Protein 2WU9 (pdb70)

Solvent-accessible surface area: 28518 Å² total; per-residue (Å²): 142,132,147,25,59,8,0,0,0,15,7,0,14,0,0,0,0,1,62,9,132,197,7,38,0,52,43,9,65,3,5,48,0,0,9,30,0,0,91,7,0,18,101,123,11,139,8,83,27,57,79,5,23,3,0,0,0,0,10,1,11,6,22,12,31,22,5,5,6,16,1,2,2,0,3,16,16,5,42,7,45,52,76,2,1,2,5,9,1,7,3,10,6,0,0,0,1,5,0,0,0,8,0,0,4,4,0,72,18,57,43,42,69,7,0,0,0,0,0,0,0,0,10,38,70,14,102,106,72,84,97,72,74,52,9,86,31,15,149,155,73,68,58,0,73,47,11,63,56,72,49,2,42,4,2,4,39,0,6,102,162,58,60,12,52,58,115,70,0,4,66,7,0,24,31,1,12,130,47,0,31,61,3,42,94,69,26,74,8,161,72,0,15,20,71,4,170,24,83,27,41,50,120,189,88,46,97,107,124,121,45,63,3,50,80,6,31,1,22,108,105,110,19,64,63,74,48,8,46,167,71,166,43,86,80,88,205,118,10,30,0,0,73,14,0,14,27,22,81,1,0,0,0,0,0,0,0,0,0,39,14,53,27,0,130,147,70,60,26,55,18,22,0,3,2,75,19,16,14,20,28,4,6,42,2,17,31,1,1,26,0,0,13,63,0,0,48,36,0,3,167,70,32,70,38,124,50,138,61,1,33,2,2,6,1,5,4,3,17,0,0,0,7,3,26,0,47,90,134,22,65,18,66,70,137,66,1,1,24,2,1,2,0,4,0,2,0,7,0,14,0,0,0,0,0,2,2,0,0,1,0,1,12,6,0,33,89,111,23,125,135,9,110,31,0,0,0,0,0,0,0,6,15,0,3,0,0,0,0,0,0,16,9,5,58,4,48,9,124,119,167,106,120,124,151,22,66,18,0,0,0,14,6,0,13,0,0,0,0,1,47,7,140,180,6,48,0,37,55,8,64,4,4,43,0,0,9,30,0,0,133,5,0,21,93,119,12,140,6,84,28,58,79,5,23,3,0,0,0,0,10,2,11,6,22,12,26,22,5,5,6,16,1,2,2,0,3,12,27,12,50,6,44,53,76,3,1,2,5,9,1,8,4,9,5,0,0,0,1,4,0,0,0,7,0,0,4,4,0,81,18,59,41,40,66,8,0,0,0,0,0,0,0,0,12,40,67,15,103,114,71,83,94,74,75,59,11,94,26,2,160,175,74,76,58,0,57,43,12,53,56,69,46,1,18,3,1,22,43,0,6,162,139,75,59,12,54,64,117,68,1,5,65,7,0,23,33,1,12,132,48,0,26,62,3,44,96,68,39,81,7,173,66,0,13,21,70,2,170,22,119,21,53,47,110,195,93,52,98,108,105,119,29,70,5,55,76,7,32,2,20,110,95,118,18,64,66,78,44,8,45,170,67,166,44,88,72,101,201,126,9,39,0,0,72,13,1,12,24,21,79,1,0,0,0,0,0,0,0,0,0,38,5,45,22,0,76,133,81,28,18,56,6,22,0,6,3,81,20,17,14,19,31,4,7,31,2,11,10,1,1,25,0,0,13,64,0,0,49,39,0,3,170,73,31,67,31,125,51,136,60,2,35,2,3,6,1,4,3,5,16,0,0,0,8,0,27,0,45,84,135,24,65,16,65,71,139,70,1,2,22,2,1,1,1,3,0,2,0,7,0,16,0,0,0,0,0,2,2,0,0,1,0,0,12,8,0,73,88,110,20,138,134,5,128,19,0,0,0,0,0,0,0,5,15,0,2,0,0,0,0,0,0,25,46,7,37,19,97,90,45,33,187,130,93

B-factor: mean 14.33, std 11.08, range [2.47, 112.85]

Structure (mmCIF, N/CA/C/O backbone):
data_2WU9
#
_entry.id   2WU9
#
_cell.length_a   60.831
_cell.length_b   86.670
_cell.length_c   72.750
_cell.angle_alpha   90.00
_cell.angle_beta   106.71
_cell.angle_gamma   90.00
#
_symmetry.space_group_name_H-M   'P 1 21 1'
#
loop_
_entity.id
_entity.type
_entity.pdbx_description
1 polymer '3-KETOACYL-COA THIOLASE 2, PEROXISOMAL'
2 non-polymer 1,2-ETHANEDIOL
3 water water
#
loop_
_atom_site.group_PDB
_atom_site.id
_atom_site.type_symbol
_atom_site.label_atom_id
_atom_site.label_alt_id
_atom_site.label_comp_id
_atom_site.label_asym_id
_atom_site.label_entity_id
_atom_site.label_seq_id
_atom_site.pdbx_PDB_ins_code
_atom_site.Cartn_x
_atom_site.Cartn_y
_atom_site.Cartn_z
_atom_site.occupancy
_atom_site.B_iso_or_equiv
_atom_site.auth_seq_id
_atom_site.auth_comp_id
_atom_site.auth_asym_id
_atom_site.auth_atom_id
_atom_site.pdbx_PDB_model_num
ATOM 1 N N . SER A 1 26 ? 23.032 34.200 28.510 1.00 25.01 46 SER A N 1
ATOM 2 C CA . SER A 1 26 ? 21.670 34.232 29.026 1.00 27.69 46 SER A CA 1
ATOM 3 C C . SER A 1 26 ? 21.322 35.614 29.580 1.00 19.48 46 SER A C 1
ATOM 4 O O . SER A 1 26 ? 21.861 36.055 30.593 1.00 18.99 46 SER A O 1
ATOM 7 N N . LEU A 1 27 ? 20.406 36.292 28.901 1.00 11.68 47 LEU A N 1
ATOM 8 C CA . LEU A 1 27 ? 20.071 37.665 29.244 1.00 8.45 47 LEU A CA 1
ATOM 9 C C . LEU A 1 27 ? 19.071 37.697 30.383 1.00 9.54 47 LEU A C 1
ATOM 10 O O . LEU A 1 27 ? 18.163 36.872 30.444 1.00 8.37 47 LEU A O 1
ATOM 15 N N . TYR A 1 28 ? 19.224 38.666 31.279 1.00 8.88 48 TYR A N 1
ATOM 16 C CA . TYR A 1 28 ? 18.356 38.749 32.443 1.00 7.36 48 TYR A CA 1
ATOM 17 C C . TYR A 1 28 ? 16.868 38.714 32.081 1.00 8.45 48 TYR A C 1
ATOM 18 O O . TYR A 1 28 ? 16.073 37.995 32.701 1.00 7.42 48 TYR A O 1
ATOM 27 N N . GLY A 1 29 ? 16.488 39.506 31.083 1.00 6.62 49 GLY A N 1
ATOM 28 C CA . GLY A 1 29 ? 15.091 39.625 30.695 1.00 5.95 49 GLY A CA 1
ATOM 29 C C . GLY A 1 29 ? 14.519 38.346 30.106 1.00 8.45 49 GLY A C 1
ATOM 30 O O . GLY A 1 29 ? 13.296 38.213 29.987 1.00 8.17 49 GLY A O 1
ATOM 31 N N . ASP A 1 30 ? 15.402 37.424 29.738 1.00 8.01 50 ASP A N 1
ATOM 32 C CA . ASP A 1 30 ? 15.001 36.141 29.163 1.00 8.80 50 ASP A CA 1
ATOM 33 C C . ASP A 1 30 ? 14.866 35.025 30.193 1.00 6.24 50 ASP A C 1
ATOM 34 O O . ASP A 1 30 ? 14.468 33.907 29.833 1.00 10.53 50 ASP A O 1
ATOM 39 N N . ASP A 1 31 ? 15.196 35.301 31.456 1.00 7.13 51 ASP A N 1
ATOM 40 C CA . ASP A 1 31 ? 15.007 34.293 32.501 1.00 7.42 51 ASP A CA 1
ATOM 41 C C . ASP A 1 31 ? 13.558 33.843 32.516 1.00 7.66 51 ASP A C 1
ATOM 42 O O . ASP A 1 31 ? 12.645 34.645 32.327 1.00 9.63 51 ASP A O 1
ATOM 47 N N . VAL A 1 32 ? 13.346 32.549 32.738 1.00 5.65 52 VAL A N 1
ATOM 48 C CA . VAL A 1 32 ? 11.987 32.055 32.932 1.00 5.05 52 VAL A CA 1
ATOM 49 C C . VAL A 1 32 ? 11.614 32.207 34.406 1.00 7.64 52 VAL A C 1
ATOM 50 O O . VAL A 1 32 ? 12.206 31.554 35.273 1.00 8.24 52 VAL A O 1
ATOM 54 N N . VAL A 1 33 ? 10.656 33.084 34.690 1.00 5.81 53 VAL A N 1
ATOM 55 C CA . VAL A 1 33 ? 10.253 33.332 36.068 1.00 6.21 53 VAL A CA 1
ATOM 56 C C . VAL A 1 33 ? 8.900 32.728 36.410 1.00 6.58 53 VAL A C 1
ATOM 57 O O . VAL A 1 33 ? 8.039 32.553 35.551 1.00 6.76 53 VAL A O 1
ATOM 61 N N . ILE A 1 34 ? 8.741 32.392 37.686 1.00 4.29 54 ILE A N 1
ATOM 62 C CA . ILE A 1 34 ? 7.482 31.927 38.221 1.00 6.68 54 ILE A CA 1
ATOM 63 C C . ILE A 1 34 ? 6.824 33.116 38.905 1.00 7.40 54 ILE A C 1
ATOM 64 O O . ILE A 1 34 ? 7.430 33.738 39.789 1.00 8.84 54 ILE A O 1
ATOM 69 N N . VAL A 1 35 ? 5.618 33.467 38.475 1.00 6.33 55 VAL A N 1
ATOM 70 C CA . VAL A 1 35 ? 4.906 34.592 39.088 1.00 5.28 55 VAL A CA 1
ATOM 71 C C . VAL A 1 35 ? 3.772 34.152 40.007 1.00 5.96 55 VAL A C 1
ATOM 72 O O . VAL A 1 35 ? 3.198 34.965 40.732 1.00 11.65 55 VAL A O 1
ATOM 76 N N . ALA A 1 36 ? 3.446 32.862 39.976 1.00 7.08 56 ALA A N 1
ATOM 77 C CA . ALA A 1 36 ? 2.457 32.308 40.890 1.00 6.17 56 ALA A CA 1
ATOM 78 C C . ALA A 1 36 ? 2.598 30.801 40.887 1.00 5.24 56 ALA A C 1
ATOM 79 O O . ALA A 1 36 ? 2.896 30.200 39.850 1.00 6.27 56 ALA A O 1
ATOM 81 N N . ALA A 1 37 ? 2.403 30.200 42.053 1.00 4.76 57 ALA A N 1
ATOM 82 C CA . ALA A 1 37 ? 2.468 28.752 42.195 1.00 6.07 57 ALA A CA 1
ATOM 83 C C . ALA A 1 37 ? 1.543 28.351 43.327 1.00 8.10 57 ALA A C 1
ATOM 84 O O . ALA A 1 37 ? 1.691 28.821 44.455 1.00 7.12 57 ALA A O 1
ATOM 86 N N . HIS A 1 38 ? 0.577 27.494 43.005 1.00 6.83 58 HIS A N 1
ATOM 87 C CA . HIS A 1 38 ? -0.495 27.154 43.932 1.00 6.62 58 HIS A CA 1
ATOM 88 C C . HIS A 1 38 ? -0.877 25.697 43.825 1.00 6.49 58 HIS A C 1
ATOM 89 O O . HIS A 1 38 ? -0.505 25.000 42.877 1.00 6.66 58 HIS A O 1
ATOM 96 N N . ARG A 1 39 ? -1.620 25.243 44.818 1.00 5.73 59 ARG A N 1
ATOM 97 C CA . ARG A 1 39 ? -2.042 23.855 44.869 1.00 5.62 59 ARG A CA 1
ATOM 98 C C . ARG A 1 39 ? -3.376 23.744 45.582 1.00 7.39 59 ARG A C 1
ATOM 99 O O . ARG A 1 39 ? -3.754 24.623 46.359 1.00 7.02 59 ARG A O 1
ATOM 107 N N . THR A 1 40 ? -4.089 22.659 45.314 1.00 6.98 60 THR A N 1
ATOM 108 C CA . THR A 1 40 ? -5.229 22.304 46.145 1.00 6.93 60 THR A CA 1
ATOM 109 C C . THR A 1 40 ? -4.657 21.685 47.418 1.00 5.50 60 THR A C 1
ATOM 110 O O . THR A 1 40 ? -3.478 21.335 47.473 1.00 6.82 60 THR A O 1
ATOM 114 N N . PRO A 1 41 ? -5.490 21.557 48.463 1.00 6.45 61 PRO A N 1
ATOM 115 C CA . PRO A 1 41 ? -5.101 20.609 49.503 1.00 5.51 61 PRO A CA 1
ATOM 116 C C . PRO A 1 41 ? -4.960 19.237 48.840 1.00 6.36 61 PRO A C 1
ATOM 117 O O . PRO A 1 41 ? -5.525 19.003 47.763 1.00 6.61 61 PRO A O 1
ATOM 121 N N . LEU A 1 42 ? -4.200 18.347 49.459 1.00 5.57 62 LEU A N 1
ATOM 122 C CA . LEU A 1 42 ? -4.124 16.971 48.995 1.00 5.83 62 LEU A CA 1
ATOM 123 C C . LEU A 1 42 ? -4.919 16.131 49.982 1.00 4.10 62 LEU A C 1
ATOM 124 O O . LEU A 1 42 ? -4.799 16.328 51.192 1.00 7.33 62 LEU A O 1
ATOM 129 N N . CYS A 1 43 ? -5.731 15.209 49.472 1.00 5.66 63 CYS A N 1
ATOM 130 C CA . CYS A 1 43 ? -6.610 14.424 50.360 1.00 6.74 63 CYS A CA 1
ATOM 131 C C . CYS A 1 43 ? -6.530 12.933 50.115 1.00 6.75 63 CYS A C 1
ATOM 132 O O . CYS A 1 43 ? -6.233 12.489 49.012 1.00 8.01 63 CYS A O 1
ATOM 135 N N . LYS A 1 44 ? -6.809 12.160 51.160 1.00 5.60 64 LYS A N 1
ATOM 136 C CA . LYS A 1 44 ? -6.697 10.713 51.073 1.00 5.87 64 LYS A CA 1
ATOM 137 C C . LYS A 1 44 ? -7.672 10.160 50.047 1.00 7.63 64 LYS A C 1
ATOM 138 O O . LYS A 1 44 ? -8.863 10.463 50.072 1.00 7.62 64 LYS A O 1
ATOM 144 N N . SER A 1 45 ? -7.177 9.340 49.135 1.00 7.34 65 SER A N 1
ATOM 145 C CA . SER A 1 45 ? -8.074 8.794 48.133 1.00 7.67 65 SER A CA 1
ATOM 146 C C . SER A 1 45 ? -9.116 7.872 48.763 1.00 11.19 65 SER A C 1
ATOM 147 O O . SER A 1 45 ? -8.878 7.270 49.804 1.00 9.53 65 SER A O 1
ATOM 150 N N . LYS A 1 46 ? -10.279 7.807 48.123 1.00 9.79 66 LYS A N 1
ATOM 151 C CA . LYS A 1 46 ? -11.348 6.866 48.476 1.00 11.83 66 LYS A CA 1
ATOM 152 C C . LYS A 1 46 ? -12.138 7.224 49.729 1.00 13.07 66 LYS A C 1
ATOM 153 O O . LYS A 1 46 ? -13.367 7.097 49.747 1.00 13.53 66 LYS A O 1
ATOM 159 N N . ARG A 1 47 ? -11.437 7.686 50.759 1.00 10.36 67 ARG A N 1
ATOM 160 C CA . ARG A 1 47 ? -12.070 8.003 52.038 1.00 8.10 67 ARG A CA 1
ATOM 161 C C . ARG A 1 47 ? -11.963 9.466 52.439 1.00 11.68 67 ARG A C 1
ATOM 162 O O . ARG A 1 47 ? -12.674 9.915 53.342 1.00 13.73 67 ARG A O 1
ATOM 170 N N . GLY A 1 48 ? -11.086 10.207 51.768 1.00 8.76 68 GLY A N 1
ATOM 171 C CA . GLY A 1 48 ? -10.819 11.584 52.133 1.00 8.81 68 GLY A CA 1
ATOM 172 C C . GLY A 1 48 ? -11.755 12.589 51.484 1.00 8.03 68 GLY A C 1
ATOM 173 O O . GLY A 1 48 ? -12.713 12.231 50.796 1.00 8.67 68 GLY A O 1
ATOM 174 N N . ASN A 1 49 ? -11.448 13.867 51.667 1.00 8.48 69 ASN A N 1
ATOM 175 C CA . ASN A 1 49 ? -12.404 14.912 51.318 1.00 8.05 69 ASN A CA 1
ATOM 176 C C . ASN A 1 49 ? -12.621 15.159 49.825 1.00 7.75 69 ASN A C 1
ATOM 177 O O . ASN A 1 49 ? -13.543 15.880 49.452 1.00 8.60 69 ASN A O 1
ATOM 182 N N . PHE A 1 50 ? -11.803 14.544 48.971 1.00 8.17 70 PHE A N 1
ATOM 183 C CA . PHE A 1 50 ? -11.994 14.694 47.527 1.00 7.90 70 PHE A CA 1
ATOM 184 C C . PHE A 1 50 ? -12.526 13.420 46.899 1.00 7.82 70 PHE A C 1
ATOM 185 O O . PHE A 1 50 ? -12.533 13.285 45.678 1.00 8.72 70 PHE A O 1
ATOM 193 N 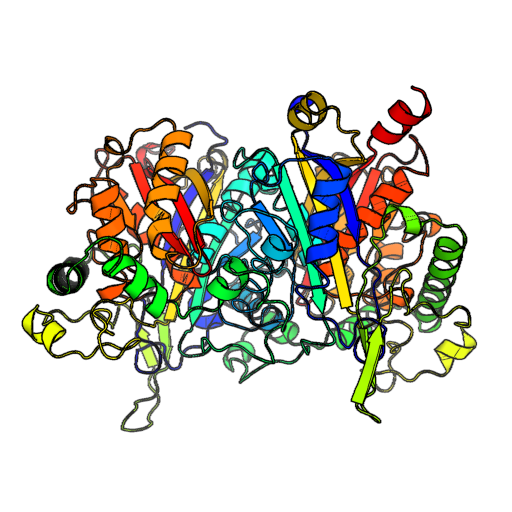N . LYS A 1 51 ? -12.982 12.487 47.733 1.00 8.36 71 LYS A N 1
ATOM 194 C CA . LYS A 1 51 ? -13.444 11.201 47.216 1.00 7.90 71 LYS A CA 1
ATOM 195 C C . LYS A 1 51 ? -14.600 11.338 46.229 1.00 8.69 71 LYS A C 1
ATOM 196 O O . LYS A 1 51 ? -14.777 10.473 45.364 1.00 11.66 71 LYS A O 1
ATOM 202 N N . ASP A 1 52 ? -15.385 12.410 46.363 1.00 8.27 72 ASP A N 1
ATOM 203 C CA . ASP A 1 52 ? -16.523 12.641 45.463 1.00 8.77 72 ASP A CA 1
ATOM 204 C C . ASP A 1 52 ? -16.298 13.826 44.532 1.00 11.59 72 ASP A C 1
ATOM 205 O O . ASP A 1 52 ? -17.244 14.424 44.026 1.00 11.43 72 ASP A O 1
ATOM 210 N N . THR A 1 53 ? -15.033 14.149 44.291 1.00 9.04 73 THR A N 1
ATOM 211 C CA . THR A 1 53 ? -14.680 15.294 43.459 1.00 7.38 73 THR A CA 1
ATOM 212 C C . THR A 1 53 ? -14.049 14.837 42.145 1.00 8.21 73 THR A C 1
ATOM 213 O O . THR A 1 53 ? -13.094 14.068 42.150 1.00 9.50 73 THR A O 1
ATOM 217 N N . TYR A 1 54 ? -14.607 15.282 41.029 1.00 8.44 74 TYR A N 1
ATOM 218 C CA . TYR A 1 54 ? -14.062 14.936 39.713 1.00 8.05 74 TYR A CA 1
ATOM 219 C C . TYR A 1 54 ? -12.691 15.562 39.497 1.00 7.65 74 TYR A C 1
ATOM 220 O O . TYR A 1 54 ? -12.410 16.627 40.034 1.00 8.29 74 TYR A O 1
ATOM 229 N N . PRO A 1 55 ? -11.845 14.918 38.680 1.00 7.17 75 PRO A N 1
ATOM 230 C CA . PRO A 1 55 ? -10.486 15.438 38.439 1.00 8.74 75 PRO A CA 1
ATOM 231 C C . PRO A 1 55 ? -10.481 16.875 37.902 1.00 7.21 75 PRO A C 1
ATOM 232 O O . PRO A 1 55 ? -9.646 17.700 38.302 1.00 8.23 75 PRO A O 1
ATOM 236 N N A ASP A 1 56 ? -11.402 17.170 36.990 0.45 8.33 76 ASP A N 1
ATOM 237 N N B ASP A 1 56 ? -11.394 17.167 36.982 0.55 8.31 76 ASP A N 1
ATOM 238 C CA A ASP A 1 56 ? -11.478 18.504 36.404 0.45 9.42 76 ASP A CA 1
ATOM 239 C CA B ASP A 1 56 ? -11.469 18.502 36.403 0.55 9.43 76 ASP A CA 1
ATOM 240 C C A ASP A 1 56 ? -11.787 19.571 37.455 0.45 9.58 76 ASP A C 1
ATOM 241 C C B ASP A 1 56 ? -11.786 19.570 37.454 0.55 9.58 76 ASP A C 1
ATOM 242 O O A ASP A 1 56 ? -11.374 20.723 37.319 0.45 8.87 76 ASP A O 1
ATOM 243 O O B ASP A 1 56 ? -11.374 20.722 37.318 0.55 8.86 76 ASP A O 1
ATOM 252 N N . ASP A 1 57 ? -12.500 19.175 38.505 1.00 7.77 77 ASP A N 1
ATOM 253 C CA . ASP A 1 57 ? -12.841 20.096 39.591 1.00 7.19 77 ASP A CA 1
ATOM 254 C C . ASP A 1 57 ? -11.689 20.303 40.581 1.00 7.97 77 ASP A C 1
ATOM 255 O O . ASP A 1 57 ? -11.744 21.186 41.440 1.00 8.87 77 ASP A O 1
ATOM 260 N N . LEU A 1 58 ? -10.642 19.491 40.468 1.00 8.39 78 LEU A N 1
ATOM 261 C CA . LEU A 1 58 ? -9.426 19.722 41.240 1.00 5.70 78 LEU A CA 1
ATOM 262 C C . LEU A 1 58 ? -8.500 20.663 40.459 1.00 9.08 78 LEU A C 1
ATOM 263 O O . LEU A 1 58 ? -7.855 21.550 41.036 1.00 7.60 78 LEU A O 1
ATOM 268 N N . LEU A 1 59 ? -8.430 20.469 39.146 1.00 8.08 79 LEU A N 1
ATOM 269 C CA . LEU A 1 59 ? -7.521 21.270 38.331 1.00 6.55 79 LEU A CA 1
ATOM 270 C C . LEU A 1 59 ? -8.065 22.677 38.112 1.00 6.06 79 LEU A C 1
ATOM 271 O O . LEU A 1 59 ? -7.312 23.652 38.196 1.00 6.86 79 LEU A O 1
ATOM 276 N N . ALA A 1 60 ? -9.362 22.800 37.832 1.00 7.03 80 ALA A N 1
ATOM 277 C CA . ALA A 1 60 ? -9.909 24.128 37.512 1.00 6.77 80 ALA A CA 1
ATOM 278 C C . ALA A 1 60 ? -9.609 25.206 38.565 1.00 6.35 80 ALA A C 1
ATOM 279 O O . ALA A 1 60 ? -9.238 26.319 38.210 1.00 8.10 80 ALA A O 1
ATOM 281 N N . PRO A 1 61 ? -9.795 24.894 39.863 1.00 7.89 81 PRO A N 1
ATOM 282 C CA . PRO A 1 61 ? -9.498 25.933 40.862 1.00 8.20 81 PRO A CA 1
ATOM 283 C C . PRO A 1 61 ? -8.067 26.476 40.824 1.00 10.40 81 PRO A C 1
ATOM 284 O O . PRO A 1 61 ? -7.868 27.682 41.034 1.00 8.52 81 PRO A O 1
ATOM 288 N N . VAL A 1 62 ? -7.082 25.617 40.584 1.00 7.16 82 VAL A N 1
ATOM 289 C CA . VAL A 1 62 ? -5.707 26.089 40.598 1.00 7.39 82 VAL A CA 1
ATOM 290 C C . VAL A 1 62 ? -5.367 26.843 39.315 1.00 7.69 82 VAL A C 1
ATOM 291 O O . VAL A 1 62 ? -4.586 27.797 39.340 1.00 10.16 82 VAL A O 1
ATOM 295 N N . LEU A 1 63 ? -5.966 26.447 38.197 1.00 7.34 83 LEU A N 1
ATOM 296 C CA . LEU A 1 63 ? -5.793 27.207 36.966 1.00 7.96 83 LEU A CA 1
ATOM 297 C C . LEU A 1 63 ? -6.392 28.601 37.105 1.00 9.47 83 LEU A C 1
ATOM 298 O O . LEU A 1 63 ? -5.748 29.593 36.759 1.00 9.01 83 LEU A O 1
ATOM 303 N N . ARG A 1 64 ? -7.621 28.668 37.622 1.00 8.92 84 ARG A N 1
ATOM 304 C CA . ARG A 1 64 ? -8.298 29.946 37.821 1.00 8.13 84 ARG A CA 1
ATOM 305 C C . ARG A 1 64 ? -7.509 30.856 38.761 1.00 7.93 84 ARG A C 1
ATOM 306 O O . ARG A 1 64 ? -7.393 32.060 38.520 1.00 10.43 84 ARG A O 1
ATOM 314 N N . ALA A 1 65 ? -6.953 30.276 39.823 1.00 8.33 85 ALA A N 1
ATOM 315 C CA . ALA A 1 65 ? -6.220 31.063 40.807 1.00 8.89 85 ALA A CA 1
ATOM 316 C C . ALA A 1 65 ? -4.998 31.742 40.193 1.00 10.97 85 ALA A C 1
ATOM 317 O O . ALA A 1 65 ? -4.678 32.874 40.541 1.00 9.84 85 ALA A O 1
ATOM 319 N N . LEU A 1 66 ? -4.309 31.065 39.278 1.00 9.34 86 LEU A N 1
ATOM 320 C CA . LEU A 1 66 ? -3.142 31.663 38.642 1.00 7.86 86 LEU A CA 1
ATOM 321 C C . LEU A 1 66 ? -3.512 32.942 37.905 1.00 9.99 86 LEU A C 1
ATOM 322 O O . LEU A 1 66 ? -2.784 33.938 37.964 1.00 12.76 86 LEU A O 1
ATOM 327 N N . ILE A 1 67 ? -4.638 32.895 37.208 1.00 8.58 87 ILE A N 1
ATOM 328 C CA . ILE A 1 67 ? -5.138 34.032 36.451 1.00 10.66 87 ILE A CA 1
ATOM 329 C C . ILE A 1 67 ? -5.615 35.132 37.373 1.00 12.30 87 ILE A C 1
ATOM 330 O O . ILE A 1 67 ? -5.294 36.311 37.181 1.00 14.53 87 ILE A O 1
ATOM 335 N N . GLU A 1 68 ? -6.411 34.756 38.367 1.00 12.27 88 GLU A N 1
ATOM 336 C CA . GLU A 1 68 ? -7.066 35.761 39.196 1.00 15.71 88 GLU A CA 1
ATOM 337 C C . GLU A 1 68 ? -6.063 36.496 40.074 1.00 15.69 88 GLU A C 1
ATOM 338 O O . GLU A 1 68 ? -6.190 37.700 40.298 1.00 19.80 88 GLU A O 1
ATOM 344 N N . LYS A 1 69 ? -5.032 35.791 40.521 1.00 13.49 89 LYS A N 1
ATOM 345 C CA . LYS A 1 69 ? -4.039 36.394 41.395 1.00 13.47 89 LYS A CA 1
ATOM 346 C C . LYS A 1 69 ? -3.053 37.302 40.665 1.00 16.28 89 LYS A C 1
ATOM 347 O O . LYS A 1 69 ? -2.410 38.145 41.287 1.00 17.64 89 LYS A O 1
ATOM 353 N N . THR A 1 70 ? -2.969 37.167 39.344 1.00 10.94 90 THR A N 1
ATOM 354 C CA . THR A 1 70 ? -2.057 37.982 38.561 1.00 13.84 90 THR A CA 1
ATOM 355 C C . THR A 1 70 ? -2.806 38.964 37.667 1.00 9.82 90 THR A C 1
ATOM 356 O O . THR A 1 70 ? -2.184 39.770 36.984 1.00 14.34 90 THR A O 1
ATOM 360 N N . ASN A 1 71 ? -4.135 38.877 37.653 1.00 11.60 91 ASN A N 1
ATOM 361 C CA . ASN A 1 71 ? -4.939 39.727 36.779 1.00 11.69 91 ASN A CA 1
ATOM 362 C C . ASN A 1 71 ? -4.543 39.584 35.317 1.00 13.37 91 ASN A C 1
ATOM 363 O O . ASN A 1 71 ? -4.609 40.538 34.547 1.00 16.44 91 ASN A O 1
ATOM 368 N N . LEU A 1 72 ? -4.126 38.380 34.939 1.00 12.14 92 LEU A N 1
ATOM 369 C CA . LEU A 1 72 ? -3.703 38.117 33.575 1.00 10.73 92 LEU A CA 1
ATOM 370 C C . LEU A 1 72 ? -4.888 37.747 32.702 1.00 11.88 92 LEU A C 1
ATOM 371 O O . LEU A 1 72 ? -5.735 36.960 33.109 1.00 13.00 92 LEU A O 1
ATOM 376 N N . ASN A 1 73 ? -4.947 38.303 31.497 1.00 12.43 93 ASN A N 1
ATOM 377 C CA . ASN A 1 73 ? -5.943 37.852 30.537 1.00 12.63 93 ASN A CA 1
ATOM 378 C C . ASN A 1 73 ? -5.569 36.433 30.151 1.00 11.29 93 ASN A C 1
ATOM 379 O O . ASN A 1 73 ? -4.467 36.220 29.653 1.00 10.76 93 ASN A O 1
ATOM 384 N N . PRO A 1 74 ? -6.471 35.462 30.388 1.00 10.97 94 PRO A N 1
ATOM 385 C CA . PRO A 1 74 ? -6.093 34.070 30.122 1.00 9.23 94 PRO A CA 1
ATOM 386 C C . PRO A 1 74 ? -5.718 33.796 28.663 1.00 9.53 94 PRO A C 1
ATOM 387 O O . PRO A 1 74 ? -4.996 32.840 28.394 1.00 10.65 94 PRO A O 1
ATOM 391 N N A SER A 1 75 ? -6.197 34.617 27.730 0.58 9.85 95 SER A N 1
ATOM 392 N N B SER A 1 75 ? -6.199 34.625 27.741 0.20 9.87 95 SER A N 1
ATOM 393 N N C SER A 1 75 ? -6.196 34.632 27.747 0.21 9.87 95 SER A N 1
ATOM 394 C CA A SER A 1 75 ? -5.869 34.403 26.323 0.58 9.68 95 SER A CA 1
ATOM 395 C CA B SER A 1 75 ? -5.874 34.455 26.328 0.20 9.70 95 SER A CA 1
ATOM 396 C CA C SER A 1 75 ? -5.885 34.472 26.332 0.21 9.71 95 SER A CA 1
ATOM 397 C C A SER A 1 75 ? -4.374 34.558 26.047 0.58 7.22 95 SER A C 1
ATOM 398 C C B SER A 1 75 ? -4.372 34.511 26.080 0.20 7.34 95 SER A C 1
ATOM 399 C C C SER A 1 75 ? -4.386 34.559 26.057 0.21 7.34 95 SER A C 1
ATOM 400 O O A SER A 1 75 ? -3.888 34.130 25.005 0.58 9.04 95 SER A O 1
ATOM 401 O O B SER A 1 75 ? -3.877 33.958 25.101 0.20 9.09 95 SER A O 1
ATOM 402 O O C SER A 1 75 ? -3.908 34.072 25.035 0.21 9.05 95 SER A O 1
ATOM 409 N N . GLU A 1 76 ? -3.648 35.186 26.967 1.00 9.04 96 GLU A N 1
ATOM 410 C CA . GLU A 1 76 ? -2.211 35.376 26.781 1.00 6.66 96 GLU A CA 1
ATOM 411 C C . GLU A 1 76 ? -1.382 34.136 27.127 1.00 6.76 96 GLU A C 1
ATOM 412 O O . GLU A 1 76 ? -0.175 34.118 26.898 1.00 9.26 96 GLU A O 1
ATOM 418 N N . VAL A 1 77 ? -2.025 33.119 27.694 1.00 7.63 97 VAL A N 1
ATOM 419 C CA . VAL A 1 77 ? -1.322 31.896 28.060 1.00 6.80 97 VAL A CA 1
ATOM 420 C C . VAL A 1 77 ? -1.079 31.061 26.813 1.00 7.33 97 VAL A C 1
ATOM 421 O O . VAL A 1 77 ? -2.015 30.783 26.063 1.00 8.89 97 VAL A O 1
ATOM 425 N N . GLY A 1 78 ? 0.176 30.676 26.604 1.00 4.52 98 GLY A N 1
ATOM 426 C CA . GLY A 1 78 ? 0.584 29.983 25.392 1.00 5.35 98 GLY A CA 1
ATOM 427 C C . GLY A 1 78 ? 0.261 28.489 25.354 1.00 5.90 98 GLY A C 1
ATOM 428 O O . GLY A 1 78 ? 0.055 27.909 24.277 1.00 7.45 98 GLY A O 1
ATOM 429 N N . ASP A 1 79 ? 0.251 27.859 26.522 1.00 6.89 99 ASP A N 1
ATOM 430 C CA . ASP A 1 79 ? -0.056 26.445 26.626 1.00 6.32 99 ASP A CA 1
ATOM 431 C C . ASP A 1 79 ? -0.333 26.158 28.083 1.00 4.73 99 ASP A C 1
ATOM 432 O O . ASP A 1 79 ? 0.202 26.822 28.978 1.00 5.55 99 ASP A O 1
ATOM 437 N N . ILE A 1 80 ? -1.169 25.156 28.311 1.00 5.41 100 ILE A N 1
ATOM 438 C CA . ILE A 1 80 ? -1.371 24.604 29.634 1.00 5.46 100 ILE A CA 1
ATOM 439 C C . ILE A 1 80 ? -0.922 23.159 29.562 1.00 6.20 100 ILE A C 1
ATOM 440 O O . ILE A 1 80 ? -1.496 22.354 28.821 1.00 8.19 100 ILE A O 1
ATOM 445 N N . VAL A 1 81 ? 0.134 22.855 30.308 1.00 5.32 101 VAL A N 1
ATOM 446 C CA . VAL A 1 81 ? 0.744 21.529 30.280 1.00 4.36 101 VAL A CA 1
ATOM 447 C C . VAL A 1 81 ? 0.489 20.860 31.616 1.00 5.28 101 VAL A C 1
ATOM 448 O O . VAL A 1 81 ? 0.906 21.382 32.650 1.00 5.78 101 VAL A O 1
ATOM 452 N N . VAL A 1 82 ? -0.209 19.725 31.597 1.00 5.34 102 VAL A N 1
ATOM 453 C CA . VAL A 1 82 ? -0.624 19.062 32.837 1.00 3.98 102 VAL A CA 1
ATOM 454 C C . VAL A 1 82 ? 0.027 17.685 33.019 1.00 4.56 102 VAL A C 1
ATOM 455 O O . VAL A 1 82 ? -0.215 16.770 32.238 1.00 4.30 102 VAL A O 1
ATOM 459 N N . GLY A 1 83 ? 0.873 17.554 34.036 1.00 5.53 103 GLY A N 1
ATOM 460 C CA . GLY A 1 83 ? 1.416 16.249 34.392 1.00 4.15 103 GLY A CA 1
ATOM 461 C C . GLY A 1 83 ? 0.354 15.418 35.082 1.00 5.02 103 GLY A C 1
ATOM 462 O O . GLY A 1 83 ? -0.239 15.845 36.071 1.00 5.21 103 GLY A O 1
ATOM 463 N N . THR A 1 84 ? 0.080 14.235 34.553 1.00 4.82 104 THR A N 1
ATOM 464 C CA . THR A 1 84 ? -0.951 13.388 35.133 1.00 5.49 104 THR A CA 1
ATOM 465 C C . THR A 1 84 ? -0.689 11.964 34.645 1.00 6.99 104 THR A C 1
ATOM 466 O O . THR A 1 84 ? -0.259 11.775 33.504 1.00 7.35 104 THR A O 1
ATOM 470 N N . VAL A 1 85 ? -0.906 10.975 35.514 1.00 4.12 105 VAL A N 1
ATOM 471 C CA . VAL A 1 85 ? -0.308 9.657 35.318 1.00 4.09 105 VAL A CA 1
ATOM 472 C C . VAL A 1 85 ? -1.237 8.487 35.005 1.00 5.89 105 VAL A C 1
ATOM 473 O O . VAL A 1 85 ? -0.936 7.692 34.103 1.00 6.49 105 VAL A O 1
ATOM 477 N N . LEU A 1 86 ? -2.323 8.347 35.754 1.00 5.47 106 LEU A N 1
ATOM 478 C CA . LEU A 1 86 ? -3.026 7.051 35.796 1.00 5.54 106 LEU A CA 1
ATOM 479 C C . LEU A 1 86 ? -4.208 6.829 34.855 1.00 7.27 106 LEU A C 1
ATOM 480 O O . LEU A 1 86 ? -4.589 5.679 34.632 1.00 11.88 106 LEU A O 1
ATOM 485 N N . ALA A 1 87 ? -4.799 7.891 34.320 1.00 5.71 107 ALA A N 1
ATOM 486 C CA . ALA A 1 87 ? -6.027 7.762 33.544 1.00 5.33 107 ALA A CA 1
ATOM 487 C C . ALA A 1 87 ? -5.768 7.417 32.069 1.00 4.97 107 ALA A C 1
ATOM 488 O O . ALA A 1 87 ? -4.678 7.647 31.551 1.00 6.98 107 ALA A O 1
ATOM 490 N N . PRO A 1 88 ? -6.783 6.878 31.376 1.00 7.17 108 PRO A N 1
ATOM 491 C CA . PRO A 1 88 ? -6.689 6.760 29.915 1.00 7.00 108 PRO A CA 1
ATOM 492 C C . PRO A 1 88 ? -6.298 8.098 29.309 1.00 6.88 108 PRO A C 1
ATOM 493 O O . PRO A 1 88 ? -6.862 9.137 29.665 1.00 5.80 108 PRO A O 1
ATOM 497 N N . GLY A 1 89 ? -5.324 8.082 28.407 1.00 5.85 109 GLY A N 1
ATOM 498 C CA . GLY A 1 89 ? -4.731 9.320 27.939 1.00 6.41 109 GLY A CA 1
ATOM 499 C C . GLY A 1 89 ? -5.717 10.324 27.381 1.00 5.94 109 GLY A C 1
ATOM 500 O O . GLY A 1 89 ? -5.753 11.483 27.817 1.00 6.51 109 GLY A O 1
ATOM 501 N N . SER A 1 90 ? -6.520 9.896 26.413 1.00 7.15 110 SER A N 1
ATOM 502 C CA . SER A 1 90 ? -7.378 10.832 25.702 1.00 6.68 110 SER A CA 1
ATOM 503 C C . SER A 1 90 ? -8.431 11.445 26.618 1.00 5.81 110 SER A C 1
ATOM 504 O O . SER A 1 90 ? -8.644 12.663 26.586 1.00 6.39 110 SER A O 1
ATOM 507 N N A GLN A 1 91 ? -9.072 10.618 27.435 0.55 7.56 111 GLN A N 1
ATOM 508 N N B GLN A 1 91 ? -9.083 10.610 27.425 0.45 7.57 111 GLN A N 1
ATOM 509 C CA A GLN A 1 91 ? -10.099 11.114 28.340 0.55 7.18 111 GLN A CA 1
ATOM 510 C CA B GLN A 1 91 ? -10.086 11.096 28.368 0.45 7.19 111 GLN A CA 1
ATOM 511 C C A GLN A 1 91 ? -9.543 12.162 29.296 0.55 5.85 111 GLN A C 1
ATOM 512 C C B GLN A 1 91 ? -9.510 12.190 29.244 0.45 5.90 111 GLN A C 1
ATOM 513 O O A GLN A 1 91 ? -10.170 13.191 29.545 0.55 6.95 111 GLN A O 1
ATOM 514 O O B GLN A 1 91 ? -10.094 13.264 29.395 0.45 6.97 111 GLN A O 1
ATOM 525 N N . ARG A 1 92 ? -8.354 11.907 29.833 1.00 6.52 112 ARG A N 1
ATOM 526 C CA . ARG A 1 92 ? -7.766 12.835 30.780 1.00 7.06 112 ARG A CA 1
ATOM 527 C C . ARG A 1 92 ? -7.321 14.129 30.101 1.00 7.93 112 ARG A C 1
ATOM 528 O O . ARG A 1 92 ? -7.483 15.203 30.671 1.00 6.79 112 ARG A O 1
ATOM 536 N N . ALA A 1 93 ? -6.775 14.049 28.890 1.00 5.85 113 ALA A N 1
ATOM 537 C CA . ALA A 1 93 ? -6.441 15.286 28.179 1.00 6.24 113 ALA A CA 1
ATOM 538 C C . ALA A 1 93 ? -7.708 16.098 27.882 1.00 6.77 113 ALA A C 1
ATOM 539 O O . ALA A 1 93 ? -7.676 17.329 27.924 1.00 6.26 113 ALA A O 1
ATOM 541 N N A SER A 1 94 ? -8.810 15.407 27.607 0.42 6.82 114 SER A N 1
ATOM 542 N N B SER A 1 94 ? -8.814 15.409 27.605 0.58 6.82 114 SER A N 1
ATOM 543 C CA A SER A 1 94 ? -10.094 16.068 27.408 0.42 5.98 114 SER A CA 1
ATOM 544 C CA B SER A 1 94 ? -10.101 16.070 27.409 0.58 5.97 114 SER A CA 1
ATOM 545 C C A SER A 1 94 ? -10.561 16.730 28.701 0.42 7.47 114 SER A C 1
ATOM 546 C C B SER A 1 94 ? -10.576 16.727 28.701 0.58 7.47 114 SER A C 1
ATOM 547 O O A SER A 1 94 ? -10.998 17.882 28.694 0.42 7.51 114 SER A O 1
ATOM 548 O O B SER A 1 94 ? -11.034 17.871 28.694 0.58 7.50 114 SER A O 1
ATOM 553 N N . GLU A 1 95 ? -10.462 16.001 29.809 1.00 5.78 115 GLU A N 1
ATOM 554 C CA . GLU A 1 95 ? -10.813 16.555 31.113 1.00 6.16 115 GLU A CA 1
ATOM 555 C C . GLU A 1 95 ? -10.000 17.801 31.449 1.00 8.17 115 GLU A C 1
ATOM 556 O O . GLU A 1 95 ? -10.513 18.729 32.088 1.00 7.61 115 GLU A O 1
ATOM 562 N N . CYS A 1 96 ? -8.738 17.842 31.022 1.00 4.96 116 CYS A N 1
ATOM 563 C CA . CYS A 1 96 ? -7.920 19.023 31.269 1.00 6.14 116 CYS A CA 1
ATOM 564 C C . CYS A 1 96 ? -8.404 20.219 30.450 1.00 5.42 116 CYS A C 1
ATOM 565 O O . CYS A 1 96 ? -8.402 21.355 30.946 1.00 8.61 116 CYS A O 1
ATOM 568 N N . ARG A 1 97 ? -8.830 19.968 29.212 1.00 5.92 117 ARG A N 1
ATOM 569 C CA . ARG A 1 97 ? -9.412 21.024 28.376 1.00 6.68 117 ARG A CA 1
ATOM 570 C C . ARG A 1 97 ? -10.683 21.562 29.032 1.00 6.62 117 ARG A C 1
ATOM 571 O O . ARG A 1 97 ? -10.902 22.783 29.111 1.00 7.31 117 ARG A O 1
ATOM 579 N N A MET A 1 98 ? -11.516 20.649 29.517 0.50 6.82 118 MET A N 1
ATOM 580 N N B MET A 1 98 ? -11.525 20.649 29.498 0.50 6.81 118 MET A N 1
ATOM 581 C CA A MET A 1 98 ? -12.756 21.029 30.184 0.50 7.79 118 MET A CA 1
ATOM 582 C CA B MET A 1 98 ? -12.746 21.044 30.182 0.50 7.79 118 MET A CA 1
ATOM 583 C C A MET A 1 98 ? -12.475 21.849 31.444 0.50 9.60 118 MET A C 1
ATOM 584 C C B MET A 1 98 ? -12.426 21.893 31.405 0.50 9.62 118 MET A C 1
ATOM 585 O O A MET A 1 98 ? -13.136 22.852 31.693 0.50 8.26 118 MET A O 1
ATOM 586 O O B MET A 1 98 ? -13.009 22.959 31.589 0.50 7.88 118 MET A O 1
ATOM 595 N N . ALA A 1 99 ? -11.477 21.436 32.219 1.00 6.53 119 ALA A N 1
ATOM 596 C CA . ALA A 1 99 ? -11.075 22.181 33.410 1.00 7.26 119 ALA A CA 1
ATOM 597 C C . ALA A 1 99 ? -10.663 23.605 33.052 1.00 9.41 119 ALA A C 1
ATOM 598 O O . ALA A 1 99 ? -11.005 24.549 33.765 1.00 8.01 119 ALA A O 1
ATOM 600 N N . ALA A 1 100 ? -9.894 23.762 31.973 1.00 5.73 120 ALA A N 1
ATOM 601 C CA . ALA A 1 100 ? -9.487 25.098 31.553 1.00 8.02 120 ALA A CA 1
ATOM 602 C C . ALA A 1 100 ? -10.716 25.958 31.224 1.00 7.87 120 ALA A C 1
ATOM 603 O O . ALA A 1 100 ? -10.765 27.138 31.567 1.00 8.83 120 ALA A O 1
ATOM 605 N N . PHE A 1 101 ? -11.712 25.365 30.572 1.00 7.24 121 PHE A N 1
ATOM 606 C CA . PHE A 1 101 ? -12.944 26.097 30.306 1.00 7.53 121 PHE A CA 1
ATOM 607 C C . PHE A 1 101 ? -13.646 26.483 31.620 1.00 7.98 121 PHE A C 1
ATOM 608 O O . PHE A 1 101 ? -14.116 27.612 31.772 1.00 9.95 121 PHE A O 1
ATOM 616 N N . TYR A 1 102 ? -13.709 25.555 32.569 1.00 9.64 122 TYR A N 1
ATOM 617 C CA . TYR A 1 102 ? -14.325 25.855 33.862 1.00 8.00 122 TYR A CA 1
ATOM 618 C C . TYR A 1 102 ? -13.630 27.045 34.507 1.00 11.23 122 TYR A C 1
ATOM 619 O O . TYR A 1 102 ? -14.263 27.856 35.186 1.00 13.10 122 TYR A O 1
ATOM 628 N N . ALA A 1 103 ? -12.316 27.123 34.316 1.00 8.01 123 ALA A N 1
ATOM 629 C CA . ALA A 1 103 ? -11.481 28.132 34.971 1.00 9.51 123 ALA A CA 1
ATOM 630 C C . ALA A 1 103 ? -11.513 29.475 34.258 1.00 12.35 123 ALA A C 1
ATOM 631 O O . ALA A 1 103 ? -10.833 30.419 34.672 1.00 11.89 123 ALA A O 1
ATOM 633 N N . GLY A 1 104 ? -12.282 29.553 33.174 1.00 9.01 124 GLY A N 1
ATOM 634 C CA . GLY A 1 104 ? -12.476 30.808 32.467 1.00 9.71 124 GLY A CA 1
ATOM 635 C C . GLY A 1 104 ? -11.542 31.070 31.305 1.00 10.70 124 GLY A C 1
ATOM 636 O O . GLY A 1 104 ? -11.463 32.195 30.814 1.00 11.77 124 GLY A O 1
ATOM 637 N N . PHE A 1 105 ? -10.822 30.046 30.862 1.00 8.99 125 PHE A N 1
ATOM 638 C CA . PHE A 1 105 ? -9.928 30.212 29.726 1.00 5.76 125 PHE A CA 1
ATOM 639 C C . PHE A 1 105 ? -10.728 30.128 28.436 1.00 7.32 125 PHE A C 1
ATOM 640 O O . PHE A 1 105 ? -11.688 29.369 28.342 1.00 10.63 125 PHE A O 1
ATOM 648 N N . PRO A 1 106 ? -10.333 30.913 27.433 1.00 8.49 126 PRO A N 1
ATOM 649 C CA . PRO A 1 106 ? -11.017 30.875 26.135 1.00 8.68 126 PRO A CA 1
ATOM 650 C C . PRO A 1 106 ? -10.583 29.676 25.297 1.00 8.54 126 PRO A C 1
ATOM 651 O O . PRO A 1 106 ? -9.602 29.016 25.617 1.00 7.76 126 PRO A O 1
ATOM 655 N N . GLU A 1 107 ? -11.306 29.418 24.215 1.00 8.44 127 GLU A N 1
ATOM 656 C CA . GLU A 1 107 ? -11.027 28.250 23.385 1.00 9.35 127 GLU A CA 1
ATOM 657 C C . GLU A 1 107 ? -9.635 28.315 22.746 1.00 7.17 127 GLU A C 1
ATOM 658 O O . GLU A 1 107 ? -9.102 27.287 22.324 1.00 7.93 127 GLU A O 1
ATOM 664 N N . THR A 1 108 ? -9.055 29.507 22.676 1.00 5.65 128 THR A N 1
ATOM 665 C CA . THR A 1 108 ? -7.793 29.696 21.963 1.00 5.07 128 THR A CA 1
ATOM 666 C C . THR A 1 108 ? -6.564 29.172 22.698 1.00 7.24 128 THR A C 1
ATOM 667 O O . THR A 1 108 ? -5.514 29.000 22.087 1.00 8.47 128 THR A O 1
ATOM 671 N N . VAL A 1 109 ? -6.693 28.921 23.994 1.00 6.88 129 VAL A N 1
ATOM 672 C CA . VAL A 1 109 ? -5.557 28.433 24.777 1.00 5.72 129 VAL A CA 1
ATOM 673 C C . VAL A 1 109 ? -5.474 26.909 24.688 1.00 7.62 129 VAL A C 1
ATOM 674 O O . VAL A 1 109 ? -6.375 26.202 25.138 1.00 9.46 129 VAL A O 1
ATOM 678 N N . ALA A 1 110 ? -4.389 26.416 24.100 1.00 6.05 130 ALA A N 1
ATOM 679 C CA . ALA A 1 110 ? -4.171 24.977 23.978 1.00 5.91 130 ALA A CA 1
ATOM 680 C C . ALA A 1 110 ? -3.868 24.313 25.318 1.00 7.84 130 ALA A C 1
ATOM 681 O O . ALA A 1 110 ? -3.473 24.967 26.281 1.00 6.58 130 ALA A O 1
ATOM 683 N N A VAL A 1 111 ? -4.079 23.004 25.367 0.42 4.98 131 VAL A N 1
ATOM 684 N N B VAL A 1 111 ? -4.050 22.997 25.352 0.58 4.94 131 VAL A N 1
ATOM 685 C CA A VAL A 1 111 ? -3.802 22.207 26.557 0.42 4.81 131 VAL A CA 1
ATOM 686 C CA B VAL A 1 111 ? -3.842 22.185 26.549 0.58 4.77 131 VAL A CA 1
ATOM 687 C C A VAL A 1 111 ? -3.243 20.857 26.131 0.42 6.84 131 VAL A C 1
ATOM 688 C C B VAL A 1 111 ? -3.275 20.831 26.143 0.58 6.86 131 VAL A C 1
ATOM 689 O O A VAL A 1 111 ? -3.541 20.365 25.041 0.42 5.78 131 VAL A O 1
ATOM 690 O O B VAL A 1 111 ? -3.599 20.307 25.074 0.58 5.81 131 VAL A O 1
ATOM 697 N N . ARG A 1 112 ? -2.421 20.271 26.993 1.00 4.25 132 ARG A N 1
ATOM 698 C CA . ARG A 1 112 ? -1.854 18.951 26.736 1.00 5.26 132 ARG A CA 1
ATOM 699 C C . ARG A 1 112 ? -1.479 18.312 28.058 1.00 6.71 132 ARG A C 1
ATOM 700 O O . ARG A 1 112 ? -1.434 18.991 29.091 1.00 6.35 132 ARG A O 1
ATOM 708 N N . THR A 1 113 ? -1.232 17.005 28.036 1.00 3.45 133 THR A N 1
ATOM 709 C CA . THR A 1 113 ? -0.740 16.345 29.232 1.00 3.97 133 THR A CA 1
ATOM 710 C C . THR A 1 113 ? 0.624 15.733 28.973 1.00 3.92 133 THR A C 1
ATOM 711 O O . THR A 1 113 ? 1.017 15.487 27.817 1.00 5.67 133 THR A O 1
ATOM 715 N N . VAL A 1 114 ? 1.353 15.499 30.053 1.00 4.62 134 VAL A N 1
ATOM 716 C CA . VAL A 1 114 ? 2.635 14.809 29.956 1.00 5.19 134 VAL A CA 1
ATOM 717 C C . VAL A 1 114 ? 2.713 13.758 31.050 1.00 3.18 134 VAL A C 1
ATOM 718 O O . VAL A 1 114 ? 2.084 13.895 32.106 1.00 5.05 134 VAL A O 1
ATOM 722 N N . ASN A 1 115 ? 3.472 12.698 30.791 1.00 5.68 135 ASN A N 1
ATOM 723 C CA . ASN A 1 115 ? 3.608 11.591 31.731 1.00 4.48 135 ASN A CA 1
ATOM 724 C C . ASN A 1 115 ? 5.053 11.131 31.820 1.00 3.01 135 ASN A C 1
ATOM 725 O O . ASN A 1 115 ? 5.574 10.509 30.887 1.00 4.97 135 ASN A O 1
ATOM 730 N N . ARG A 1 116 ? 5.712 11.455 32.927 1.00 3.36 136 ARG A N 1
ATOM 731 C CA . ARG A 1 116 ? 6.936 10.762 33.291 1.00 3.35 136 ARG A CA 1
ATOM 732 C C . ARG A 1 116 ? 6.703 10.215 34.689 1.00 3.94 136 ARG A C 1
ATOM 733 O O . ARG A 1 116 ? 7.441 10.490 35.635 1.00 4.40 136 ARG A O 1
ATOM 741 N N . GLN A 1 117 ? 5.635 9.435 34.801 1.00 4.39 137 GLN A N 1
ATOM 742 C CA . GLN A 1 117 ? 5.240 8.799 36.053 1.00 5.24 137 GLN A CA 1
ATOM 743 C C . GLN A 1 117 ? 5.225 9.801 37.213 1.00 5.42 137 GLN A C 1
ATOM 744 O O . GLN A 1 117 ? 4.638 10.873 37.097 1.00 5.04 137 GLN A O 1
ATOM 750 N N A CYS A 1 118 ? 5.899 9.435 38.300 0.77 5.78 138 CYS A N 1
ATOM 751 N N B CYS A 1 118 ? 5.854 9.458 38.331 0.23 5.75 138 CYS A N 1
ATOM 752 C CA A CYS A 1 118 ? 5.911 10.185 39.548 0.77 6.04 138 CYS A CA 1
ATOM 753 C CA B CYS A 1 118 ? 5.758 10.301 39.520 0.23 5.93 138 CYS A CA 1
ATOM 754 C C A CYS A 1 118 ? 6.408 11.628 39.427 0.77 4.54 138 CYS A C 1
ATOM 755 C C B CYS A 1 118 ? 6.287 11.716 39.345 0.23 4.66 138 CYS A C 1
ATOM 756 O O A CYS A 1 118 ? 6.131 12.450 40.299 0.77 5.61 138 CYS A O 1
ATOM 757 O O B CYS A 1 118 ? 5.919 12.612 40.100 0.23 6.18 138 CYS A O 1
ATOM 762 N N . SER A 1 119 ? 7.154 11.918 38.359 1.00 5.30 139 SER A N 1
ATOM 763 C CA . SER A 1 119 ? 7.710 13.255 38.134 1.00 4.16 139 SER A CA 1
ATOM 764 C C . SER A 1 119 ? 6.847 14.152 37.260 1.00 5.70 139 SER A C 1
ATOM 765 O O . SER A 1 119 ? 7.222 15.298 36.995 1.00 5.59 139 SER A O 1
ATOM 768 N N . SER A 1 120 ? 5.689 13.653 36.829 1.00 4.85 140 SER A N 1
ATOM 769 C CA . SER A 1 120 ? 4.943 14.324 35.757 1.00 5.69 140 SER A CA 1
ATOM 770 C C . SER A 1 120 ? 4.653 15.806 35.988 1.00 5.42 140 SER A C 1
ATOM 771 O O . SER A 1 120 ? 4.763 16.619 35.057 1.00 4.16 140 SER A O 1
ATOM 774 N N . GLY A 1 121 ? 4.297 16.149 37.223 1.00 4.12 141 GLY A N 1
ATOM 775 C CA . GLY A 1 121 ? 3.945 17.528 37.535 1.00 3.91 141 GLY A CA 1
ATOM 776 C C . GLY A 1 121 ? 5.152 18.443 37.432 1.00 4.77 141 GLY A C 1
ATOM 777 O O . GLY A 1 121 ? 5.035 19.611 37.036 1.00 4.38 141 GLY A O 1
ATOM 778 N N . LEU A 1 122 ? 6.325 17.930 37.793 1.00 4.27 142 LEU A N 1
ATOM 779 C CA . LEU A 1 122 ? 7.542 18.724 37.644 1.00 4.31 142 LEU A CA 1
ATOM 780 C C . LEU A 1 122 ? 7.960 18.779 36.184 1.00 4.51 142 LEU A C 1
ATOM 781 O O . LEU A 1 122 ? 8.362 19.829 35.678 1.00 4.75 142 LEU A O 1
ATOM 786 N N . GLN A 1 123 ? 7.841 17.650 35.492 1.00 5.27 143 GLN A N 1
ATOM 787 C CA . GLN A 1 123 ? 8.102 17.646 34.058 1.00 5.07 143 GLN A CA 1
ATOM 788 C C . GLN A 1 123 ? 7.277 18.724 33.336 1.00 4.18 143 GLN A C 1
ATOM 789 O O . GLN A 1 123 ? 7.777 19.402 32.443 1.00 5.06 143 GLN A O 1
ATOM 795 N N . ALA A 1 124 ? 6.013 18.884 33.716 1.00 3.80 144 ALA A N 1
ATOM 796 C CA . ALA A 1 124 ? 5.167 19.871 33.059 1.00 5.52 144 ALA A CA 1
ATOM 797 C C . ALA A 1 124 ? 5.747 21.278 33.191 1.00 2.97 144 ALA A C 1
ATOM 798 O O . ALA A 1 124 ? 5.737 22.060 32.243 1.00 4.35 144 ALA A O 1
ATOM 800 N N . VAL A 1 125 ? 6.214 21.600 34.390 1.00 3.43 145 VAL A N 1
ATOM 801 C CA . VAL A 1 125 ? 6.843 22.890 34.647 1.00 3.47 145 VAL A CA 1
ATOM 802 C C . VAL A 1 125 ? 8.107 23.067 33.801 1.00 4.93 145 VAL A C 1
ATOM 803 O O . VAL A 1 125 ? 8.302 24.119 33.191 1.00 5.62 145 VAL A O 1
ATOM 807 N N . ALA A 1 126 ? 8.941 22.028 33.739 1.00 4.39 146 ALA A N 1
ATOM 808 C CA . ALA A 1 126 ? 10.154 22.068 32.916 1.00 4.33 146 ALA A CA 1
ATOM 809 C C . ALA A 1 126 ? 9.836 22.217 31.423 1.00 5.23 146 ALA A C 1
ATOM 810 O O . ALA A 1 126 ? 10.534 22.929 30.698 1.00 6.23 146 ALA A O 1
ATOM 812 N N A ASP A 1 127 ? 8.792 21.533 30.964 0.54 5.21 147 ASP A N 1
ATOM 813 N N B ASP A 1 127 ? 8.775 21.546 30.978 0.46 5.21 147 ASP A N 1
ATOM 814 C CA A ASP A 1 127 ? 8.363 21.682 29.576 0.54 4.22 147 ASP A CA 1
ATOM 815 C CA B ASP A 1 127 ? 8.321 21.648 29.591 0.46 4.25 147 ASP A CA 1
ATOM 816 C C A ASP A 1 127 ? 8.006 23.132 29.263 0.54 6.10 147 ASP A C 1
ATOM 817 C C B ASP A 1 127 ? 7.905 23.077 29.223 0.46 6.08 147 ASP A C 1
ATOM 818 O O A ASP A 1 127 ? 8.422 23.675 28.241 0.54 5.22 147 ASP A O 1
ATOM 819 O O B ASP A 1 127 ? 8.175 23.544 28.119 0.46 5.02 147 ASP A O 1
ATOM 828 N N . VAL A 1 128 ? 7.233 23.762 30.142 1.00 5.88 148 VAL A N 1
ATOM 829 C CA . VAL A 1 128 ? 6.866 25.160 29.927 1.00 5.82 148 VAL A CA 1
ATOM 830 C C . VAL A 1 128 ? 8.117 26.038 29.911 1.00 5.07 148 VAL A C 1
ATOM 831 O O . VAL A 1 128 ? 8.273 26.882 29.027 1.00 5.11 148 VAL A O 1
ATOM 835 N N . ALA A 1 129 ? 9.032 25.820 30.856 1.00 6.11 149 ALA A N 1
ATOM 836 C CA . ALA A 1 129 ? 10.272 26.585 30.863 1.00 6.30 149 ALA A CA 1
ATOM 837 C C . ALA A 1 129 ? 11.036 26.392 29.561 1.00 6.61 149 ALA A C 1
ATOM 838 O O . ALA A 1 129 ? 11.549 27.352 28.985 1.00 7.21 149 ALA A O 1
ATOM 840 N N . ALA A 1 130 ? 11.118 25.153 29.088 1.00 5.16 150 ALA A N 1
ATOM 841 C CA . ALA A 1 130 ? 11.839 24.908 27.843 1.00 6.67 150 ALA A CA 1
ATOM 842 C C . ALA A 1 130 ? 11.180 25.631 26.672 1.00 6.87 150 ALA A C 1
ATOM 843 O O . ALA A 1 130 ? 11.862 26.214 25.819 1.00 6.17 150 ALA A O 1
ATOM 845 N N . ALA A 1 131 ? 9.853 25.588 26.623 1.00 5.23 151 ALA A N 1
ATOM 846 C CA . ALA A 1 131 ? 9.125 26.184 25.509 1.00 4.53 151 ALA A CA 1
ATOM 847 C C . ALA A 1 131 ? 9.318 27.701 25.487 1.00 5.49 151 ALA A C 1
ATOM 848 O O . ALA A 1 131 ? 9.447 28.301 24.417 1.00 6.11 151 ALA A O 1
ATOM 850 N N . ILE A 1 132 ? 9.328 28.315 26.671 1.00 4.79 152 ILE A N 1
ATOM 851 C CA . ILE A 1 132 ? 9.542 29.763 26.762 1.00 5.11 152 ILE A CA 1
ATOM 852 C C . ILE A 1 132 ? 10.971 30.099 26.325 1.00 7.74 152 ILE A C 1
ATOM 853 O O . ILE A 1 132 ? 11.178 30.988 25.496 1.00 8.05 152 ILE A O 1
ATOM 858 N N . LYS A 1 133 ? 11.950 29.372 26.860 1.00 5.54 153 LYS A N 1
ATOM 859 C CA . LYS A 1 133 ? 13.344 29.581 26.467 1.00 6.63 153 LYS A CA 1
ATOM 860 C C . LYS A 1 133 ? 13.542 29.402 24.974 1.00 9.99 153 LYS A C 1
ATOM 861 O O . LYS A 1 133 ? 14.356 30.097 24.369 1.00 11.82 153 LYS A O 1
ATOM 867 N N . ALA A 1 134 ? 12.808 28.468 24.380 1.00 6.70 154 ALA A N 1
ATOM 868 C CA . ALA A 1 134 ? 12.944 28.169 22.950 1.00 6.92 154 ALA A CA 1
ATOM 869 C C . ALA A 1 134 ? 12.191 29.163 22.064 1.00 11.03 154 ALA A C 1
ATOM 870 O O . ALA A 1 134 ? 12.277 29.082 20.843 1.00 12.50 154 ALA A O 1
ATOM 872 N N . GLY A 1 135 ? 11.441 30.076 22.679 1.00 7.60 155 GLY A N 1
ATOM 873 C CA . GLY A 1 135 ? 10.697 31.078 21.935 1.00 5.98 155 GLY A CA 1
ATOM 874 C C . GLY A 1 135 ? 9.383 30.592 21.343 1.00 6.87 155 GLY A C 1
ATOM 875 O O . GLY A 1 135 ? 8.864 31.205 20.407 1.00 10.67 155 GLY A O 1
ATOM 876 N N . PHE A 1 136 ? 8.828 29.508 21.889 1.00 8.13 156 PHE A N 1
ATOM 877 C CA . PHE A 1 136 ? 7.550 28.977 21.402 1.00 7.82 156 PHE A CA 1
ATOM 878 C C . PHE A 1 136 ? 6.389 29.872 21.816 1.00 7.21 156 PHE A C 1
ATOM 879 O O . PHE A 1 136 ? 5.414 30.010 21.086 1.00 9.52 156 PHE A O 1
ATOM 887 N N . TYR A 1 137 ? 6.496 30.447 23.011 1.00 6.50 157 TYR A N 1
ATOM 888 C CA . TYR A 1 137 ? 5.527 31.409 23.552 1.00 7.32 157 TYR A CA 1
ATOM 889 C C . TYR A 1 137 ? 6.174 32.069 24.764 1.00 7.97 157 TYR A C 1
ATOM 890 O O . TYR A 1 137 ? 7.235 31.626 25.219 1.00 8.42 157 TYR A O 1
ATOM 899 N N . ASP A 1 138 ? 5.543 33.114 25.296 1.00 6.05 158 ASP A N 1
ATOM 900 C CA . ASP A 1 138 ? 6.161 33.887 26.384 1.00 5.53 158 ASP A CA 1
ATOM 901 C C . ASP A 1 138 ? 5.611 33.582 27.774 1.00 6.99 158 ASP A C 1
ATOM 902 O O . ASP A 1 138 ? 6.251 33.931 28.775 1.00 8.90 158 ASP A O 1
ATOM 907 N N . ILE A 1 139 ? 4.427 32.968 27.838 1.00 5.14 159 ILE A N 1
ATOM 908 C CA . ILE A 1 139 ? 3.734 32.677 29.091 1.00 8.32 159 ILE A CA 1
ATOM 909 C C . ILE A 1 139 ? 3.138 31.277 29.002 1.00 5.47 159 ILE A C 1
ATOM 910 O O . ILE A 1 139 ? 2.536 30.924 27.992 1.00 6.07 159 ILE A O 1
ATOM 915 N N . GLY A 1 140 ? 3.303 30.481 30.048 1.00 4.70 160 GLY A N 1
ATOM 916 C CA . GLY A 1 140 ? 2.692 29.164 30.064 1.00 5.29 160 GLY A CA 1
ATOM 917 C C . GLY A 1 140 ? 2.340 28.699 31.462 1.00 6.38 160 GLY A C 1
ATOM 918 O O . GLY A 1 140 ? 2.841 29.234 32.452 1.00 5.60 160 GLY A O 1
ATOM 919 N N . ILE A 1 141 ? 1.485 27.686 31.547 1.00 4.87 161 ILE A N 1
ATOM 920 C CA . ILE A 1 141 ? 1.116 27.085 32.831 1.00 4.05 161 ILE A CA 1
ATOM 921 C C . ILE A 1 141 ? 1.580 25.643 32.881 1.00 4.60 161 ILE A C 1
ATOM 922 O O . ILE A 1 141 ? 1.240 24.860 31.996 1.00 5.73 161 ILE A O 1
ATOM 927 N N . GLY A 1 142 ? 2.393 25.308 33.881 1.00 5.19 162 GLY A N 1
ATOM 928 C CA . GLY A 1 142 ? 2.761 23.921 34.127 1.00 4.70 162 GLY A CA 1
ATOM 929 C C . GLY A 1 142 ? 2.019 23.449 35.356 1.00 5.58 162 GLY A C 1
ATOM 930 O O . GLY A 1 142 ? 2.104 24.078 36.421 1.00 6.11 162 GLY A O 1
ATOM 931 N N . ALA A 1 143 ? 1.275 22.362 35.204 1.00 4.43 163 ALA A N 1
ATOM 932 C CA . ALA A 1 143 ? 0.394 21.898 36.267 1.00 5.01 163 ALA A CA 1
ATOM 933 C C . ALA A 1 143 ? 0.561 20.403 36.487 1.00 4.88 163 ALA A C 1
ATOM 934 O O . ALA A 1 143 ? 1.270 19.712 35.738 1.00 4.80 163 ALA A O 1
ATOM 936 N N . GLY A 1 144 ? -0.107 19.903 37.522 1.00 4.80 164 GLY A N 1
ATOM 937 C CA . GLY A 1 144 ? -0.085 18.492 37.837 1.00 3.29 164 GLY A CA 1
ATOM 938 C C . GLY A 1 144 ? -1.444 18.127 38.408 1.00 4.81 164 GLY A C 1
ATOM 939 O O . GLY A 1 144 ? -2.061 18.934 39.092 1.00 5.54 164 GLY A O 1
ATOM 940 N N . LEU A 1 145 ? -1.898 16.912 38.143 1.00 4.46 165 LEU A N 1
ATOM 941 C CA . LEU A 1 145 ? -3.232 16.486 38.530 1.00 4.79 165 LEU A CA 1
ATOM 942 C C . LEU A 1 145 ? -3.299 14.983 38.741 1.00 6.68 165 LEU A C 1
ATOM 943 O O . LEU A 1 145 ? -2.817 14.218 37.909 1.00 5.93 165 LEU A O 1
ATOM 948 N N . GLU A 1 146 ? -3.916 14.553 39.837 1.00 4.66 166 GLU A N 1
ATOM 949 C CA . GLU A 1 146 ? -4.228 13.136 39.985 1.00 4.40 166 GLU A CA 1
ATOM 950 C C . GLU A 1 146 ? -5.420 12.958 40.894 1.00 3.76 166 GLU A C 1
ATOM 951 O O . GLU A 1 146 ? -5.520 13.609 41.934 1.00 5.93 166 GLU A O 1
ATOM 957 N N . SER A 1 147 ? -6.327 12.080 40.492 1.00 5.86 167 SER A N 1
ATOM 958 C CA . SER A 1 147 ? -7.347 11.593 41.398 1.00 6.97 167 SER A CA 1
ATOM 959 C C . SER A 1 147 ? -7.138 10.103 41.508 1.00 4.64 167 SER A C 1
ATOM 960 O O . SER A 1 147 ? -7.594 9.341 40.644 1.00 6.44 167 SER A O 1
ATOM 963 N N . MET A 1 148 ? -6.425 9.689 42.544 1.00 6.14 168 MET A N 1
ATOM 964 C CA . MET A 1 148 ? -6.176 8.265 42.762 1.00 6.74 168 MET A CA 1
ATOM 965 C C . MET A 1 148 ? -7.435 7.570 43.268 1.00 6.80 168 MET A C 1
ATOM 966 O O . MET A 1 148 ? -7.521 6.341 43.252 1.00 9.85 168 MET A O 1
ATOM 971 N N . THR A 1 149 ? -8.421 8.361 43.685 1.00 7.26 169 THR A N 1
ATOM 972 C CA . THR A 1 149 ? -9.760 7.825 43.921 1.00 7.81 169 THR A CA 1
ATOM 973 C C . THR A 1 149 ? -10.336 7.278 42.618 1.00 7.76 169 THR A C 1
ATOM 974 O O . THR A 1 149 ? -10.889 6.176 42.572 1.00 9.26 169 THR A O 1
ATOM 978 N N . THR A 1 150 ? -10.181 8.057 41.557 1.00 7.87 170 THR A N 1
ATOM 979 C CA . THR A 1 150 ? -10.819 7.768 40.280 1.00 7.10 170 THR A CA 1
ATOM 980 C C . THR A 1 150 ? -10.093 6.688 39.492 1.00 10.15 170 THR A C 1
ATOM 981 O O . THR A 1 150 ? -10.731 5.796 38.915 1.00 12.14 170 THR A O 1
ATOM 985 N N . ASN A 1 151 ? -8.760 6.770 39.475 1.00 9.76 171 ASN A N 1
ATOM 986 C CA . ASN A 1 151 ? -7.929 5.893 38.640 1.00 10.24 171 ASN A CA 1
ATOM 987 C C . ASN A 1 151 ? -7.023 4.947 39.408 1.00 14.11 171 ASN A C 1
ATOM 988 O O . ASN A 1 151 ? -6.065 5.379 40.041 1.00 17.25 171 ASN A O 1
ATOM 993 N N . PRO A 1 152 ? -7.304 3.643 39.311 1.00 23.74 172 PRO A N 1
ATOM 994 C CA . PRO A 1 152 ? -6.508 2.613 39.985 1.00 22.60 172 PRO A CA 1
ATOM 995 C C . PRO A 1 152 ? -5.154 2.402 39.314 1.00 21.31 172 PRO A C 1
ATOM 996 O O . PRO A 1 152 ? -5.002 2.684 38.123 1.00 26.38 172 PRO A O 1
ATOM 1000 N N . MET A 1 153 ? -4.180 1.930 40.087 1.00 21.22 173 MET A N 1
ATOM 1001 C CA . MET A 1 153 ? -2.885 1.554 39.545 1.00 26.30 173 MET A CA 1
ATOM 1002 C C . MET A 1 153 ? -2.957 0.067 39.259 1.00 29.85 173 MET A C 1
ATOM 1003 O O . MET A 1 153 ? -2.794 -0.754 40.161 1.00 38.13 173 MET A O 1
ATOM 1008 N N . ALA A 1 154 ? -3.231 -0.276 38.008 1.00 27.24 174 ALA A N 1
ATOM 1009 C CA . ALA A 1 154 ? -3.383 -1.672 37.623 1.00 25.65 174 ALA A CA 1
ATOM 1010 C C . ALA A 1 154 ? -3.097 -1.853 36.139 1.00 28.65 174 ALA A C 1
ATOM 1011 O O . ALA A 1 154 ? -3.541 -1.057 35.313 1.00 35.21 174 ALA A O 1
ATOM 1013 N N . TRP A 1 155 ? -2.347 -2.899 35.808 1.00 22.51 175 TRP A N 1
ATOM 1014 C CA . TRP A 1 155 ? -2.031 -3.202 34.418 1.00 20.89 175 TRP A CA 1
ATOM 1015 C C . TRP A 1 155 ? -3.267 -3.747 33.720 1.00 21.91 175 TRP A C 1
ATOM 1016 O O . TRP A 1 155 ? -4.002 -4.553 34.293 1.00 34.20 175 TRP A O 1
ATOM 1027 N N . GLU A 1 156 ? -3.501 -3.311 32.487 1.00 18.97 176 GLU A N 1
ATOM 1028 C CA . GLU A 1 156 ? -4.636 -3.806 31.712 1.00 21.28 176 GLU A CA 1
ATOM 1029 C C . GLU A 1 156 ? -4.186 -4.700 30.567 1.00 29.72 176 GLU A C 1
ATOM 1030 O O . GLU A 1 156 ? -3.297 -4.343 29.800 1.00 21.10 176 GLU A O 1
ATOM 1036 N N . GLY A 1 157 ? -4.815 -5.862 30.439 1.00 28.42 177 GLY A N 1
ATOM 1037 C CA . GLY A 1 157 ? -4.494 -6.762 29.350 1.00 25.08 177 GLY A CA 1
ATOM 1038 C C . GLY A 1 157 ? -3.222 -7.528 29.643 1.00 20.51 177 GLY A C 1
ATOM 1039 O O . GLY A 1 157 ? -2.753 -7.556 30.780 1.00 20.81 177 GLY A O 1
ATOM 1040 N N . SER A 1 158 ? -2.663 -8.157 28.618 1.00 19.10 178 SER A N 1
ATOM 1041 C CA . SER A 1 158 ? -1.501 -9.008 28.811 1.00 17.85 178 SER A CA 1
ATOM 1042 C C . SER A 1 158 ? -0.187 -8.232 28.754 1.00 17.50 178 SER A C 1
ATOM 1043 O O . SER A 1 158 ? -0.136 -7.081 28.323 1.00 17.12 178 SER A O 1
ATOM 1046 N N . VAL A 1 159 ? 0.871 -8.881 29.210 1.00 12.55 179 VAL A N 1
ATOM 1047 C CA . VAL A 1 159 ? 2.215 -8.349 29.078 1.00 10.14 179 VAL A CA 1
ATOM 1048 C C . VAL A 1 159 ? 2.864 -9.065 27.898 1.00 12.08 179 VAL A C 1
ATOM 1049 O O . VAL A 1 159 ? 2.735 -10.286 27.755 1.00 13.12 179 VAL A O 1
ATOM 1053 N N . ASN A 1 160 ? 3.548 -8.312 27.041 1.00 8.75 180 ASN A N 1
ATOM 1054 C CA . ASN A 1 160 ? 4.293 -8.910 25.931 1.00 9.07 180 ASN A CA 1
ATOM 1055 C C . ASN A 1 160 ? 5.217 -10.029 26.425 1.00 10.11 180 ASN A C 1
ATOM 1056 O O . ASN A 1 160 ? 6.130 -9.781 27.197 1.00 10.03 180 ASN A O 1
ATOM 1061 N N . PRO A 1 161 ? 4.975 -11.272 25.985 1.00 10.73 181 PRO A N 1
ATOM 1062 C CA . PRO A 1 161 ? 5.823 -12.362 26.478 1.00 12.65 181 PRO A CA 1
ATOM 1063 C C . PRO A 1 161 ? 7.286 -12.128 26.124 1.00 10.56 181 PRO A C 1
ATOM 1064 O O . PRO A 1 161 ? 8.177 -12.667 26.787 1.00 15.14 181 PRO A O 1
ATOM 1068 N N . ALA A 1 162 ? 7.528 -11.332 25.088 1.00 12.83 182 ALA A N 1
ATOM 1069 C CA . ALA A 1 162 ? 8.878 -11.053 24.632 1.00 10.66 182 ALA A CA 1
ATOM 1070 C C . ALA A 1 162 ? 9.707 -10.325 25.693 1.00 10.42 182 ALA A C 1
ATOM 1071 O O . ALA A 1 162 ? 10.928 -10.257 25.591 1.00 14.11 182 ALA A O 1
ATOM 1073 N N . VAL A 1 163 ? 9.049 -9.788 26.718 1.00 12.17 183 VAL A N 1
ATOM 1074 C CA . VAL A 1 163 ? 9.754 -9.140 27.815 1.00 10.97 183 VAL A CA 1
ATOM 1075 C C . VAL A 1 163 ? 10.756 -10.090 28.499 1.00 11.86 183 VAL A C 1
ATOM 1076 O O . VAL A 1 163 ? 11.695 -9.647 29.168 1.00 15.74 183 VAL A O 1
ATOM 1080 N N . LYS A 1 164 ? 10.562 -11.392 28.306 1.00 11.70 184 LYS A N 1
ATOM 1081 C CA . LYS A 1 164 ? 11.436 -12.408 28.896 1.00 12.86 184 LYS A CA 1
ATOM 1082 C C . LYS A 1 164 ? 12.890 -12.250 28.452 1.00 10.31 184 LYS A C 1
ATOM 1083 O O . LYS A 1 164 ? 13.809 -12.704 29.137 1.00 13.57 184 LYS A O 1
ATOM 1089 N N . LYS A 1 165 ? 13.099 -11.616 27.304 1.00 10.24 185 LYS A N 1
ATOM 1090 C CA . LYS A 1 165 ? 14.447 -11.499 26.757 1.00 9.34 185 LYS A CA 1
ATOM 1091 C C . LYS A 1 165 ? 15.221 -10.307 27.314 1.00 8.60 185 LYS A C 1
ATOM 1092 O O . LYS A 1 165 ? 16.428 -10.183 27.067 1.00 9.37 185 LYS A O 1
ATOM 1098 N N . PHE A 1 166 ? 14.536 -9.425 28.046 1.00 9.27 186 PHE A N 1
ATOM 1099 C CA . PHE A 1 166 ? 15.164 -8.198 28.551 1.00 8.36 186 PHE A CA 1
ATOM 1100 C C . PHE A 1 166 ? 14.882 -7.994 30.037 1.00 7.97 186 PHE A C 1
ATOM 1101 O O . PHE A 1 166 ? 13.812 -7.521 30.431 1.00 7.91 186 PHE A O 1
ATOM 1109 N N . ALA A 1 167 ? 15.844 -8.390 30.863 1.00 7.10 187 ALA A N 1
ATOM 1110 C CA . ALA A 1 167 ? 15.666 -8.364 32.302 1.00 8.31 187 ALA A CA 1
ATOM 1111 C C . ALA A 1 167 ? 15.276 -6.983 32.813 1.00 6.90 187 ALA A C 1
ATOM 1112 O O . ALA A 1 167 ? 14.471 -6.868 33.730 1.00 7.67 187 ALA A O 1
ATOM 1114 N N . GLN A 1 168 ? 15.839 -5.935 32.224 1.00 9.65 188 GLN A N 1
ATOM 1115 C CA . GLN A 1 168 ? 15.533 -4.594 32.714 1.00 7.37 188 GLN A CA 1
ATOM 1116 C C . GLN A 1 168 ? 14.111 -4.196 32.355 1.00 6.83 188 GLN A C 1
ATOM 1117 O O . GLN A 1 168 ? 13.457 -3.453 33.104 1.00 8.02 188 GLN A O 1
ATOM 1123 N N . ALA A 1 169 ? 13.627 -4.683 31.215 1.00 7.22 189 ALA A N 1
ATOM 1124 C CA . ALA A 1 169 ? 12.237 -4.448 30.852 1.00 7.28 189 ALA A CA 1
ATOM 1125 C C . ALA A 1 169 ? 11.337 -5.175 31.839 1.00 7.86 189 ALA A C 1
ATOM 1126 O O . ALA A 1 169 ? 10.313 -4.644 32.268 1.00 7.80 189 ALA A O 1
ATOM 1128 N N . GLN A 1 170 ? 11.704 -6.400 32.203 1.00 7.42 190 GLN A N 1
ATOM 1129 C CA . GLN A 1 170 ? 10.893 -7.154 33.162 1.00 7.89 190 GLN A CA 1
ATOM 1130 C C . GLN A 1 170 ? 10.817 -6.400 34.486 1.00 8.78 190 GLN A C 1
ATOM 1131 O O . GLN A 1 170 ? 9.770 -6.345 35.136 1.00 10.05 190 GLN A O 1
ATOM 1137 N N . ASN A 1 171 ? 11.940 -5.826 34.894 1.00 7.77 191 ASN A N 1
ATOM 1138 C CA . ASN A 1 171 ? 11.979 -5.101 36.151 1.00 7.08 191 ASN A CA 1
ATOM 1139 C C . ASN A 1 171 ? 11.113 -3.839 36.161 1.00 8.36 191 ASN A C 1
ATOM 1140 O O . ASN A 1 171 ? 10.764 -3.350 37.232 1.00 9.67 191 ASN A O 1
ATOM 1145 N N . CYS A 1 172 ? 10.746 -3.330 34.984 1.00 8.46 192 CYS A N 1
ATOM 1146 C CA . CYS A 1 172 ? 9.794 -2.216 34.931 1.00 9.23 192 CYS A CA 1
ATOM 1147 C C . CYS A 1 172 ? 8.420 -2.605 35.472 1.00 7.67 192 CYS A C 1
ATOM 1148 O O . CYS A 1 172 ? 7.596 -1.741 35.775 1.00 12.27 192 CYS A O 1
ATOM 1151 N N . LEU A 1 173 ? 8.170 -3.903 35.575 1.00 9.00 193 LEU A N 1
ATOM 1152 C CA . LEU A 1 173 ? 6.864 -4.394 36.000 1.00 8.50 193 LEU A CA 1
ATOM 1153 C C . LEU A 1 173 ? 6.779 -4.626 37.507 1.00 11.48 193 LEU A C 1
ATOM 1154 O O . LEU A 1 173 ? 5.707 -4.970 38.027 1.00 12.78 193 LEU A O 1
ATOM 1159 N N . LEU A 1 174 ? 7.897 -4.455 38.207 1.00 9.69 194 LEU A N 1
ATOM 1160 C CA . LEU A 1 174 ? 7.906 -4.631 39.657 1.00 8.61 194 LEU A CA 1
ATOM 1161 C C . LEU A 1 174 ? 6.947 -3.672 40.336 1.00 10.72 194 LEU A C 1
ATOM 1162 O O . LEU A 1 174 ? 6.843 -2.507 39.948 1.00 9.02 194 LEU A O 1
ATOM 1167 N N . PRO A 1 175 ? 6.228 -4.160 41.353 1.00 9.01 195 PRO A N 1
ATOM 1168 C CA . PRO A 1 175 ? 5.470 -3.221 42.189 1.00 9.10 195 PRO A CA 1
ATOM 1169 C C . PRO A 1 175 ? 6.412 -2.185 42.803 1.00 8.87 195 PRO A C 1
ATOM 1170 O O . PRO A 1 175 ? 7.544 -2.510 43.164 1.00 9.10 195 PRO A O 1
ATOM 1174 N N . MET A 1 176 ? 5.955 -0.939 42.900 1.00 7.58 196 MET A N 1
ATOM 1175 C CA . MET A 1 176 ? 6.781 0.109 43.479 1.00 7.56 196 MET A CA 1
ATOM 1176 C C . MET A 1 176 ? 7.248 -0.305 44.870 1.00 7.26 196 MET A C 1
ATOM 1177 O O . MET A 1 176 ? 8.405 -0.074 45.238 1.00 7.45 196 MET A O 1
ATOM 1182 N N . GLY A 1 177 ? 6.367 -0.966 45.620 1.00 8.79 197 GLY A N 1
ATOM 1183 C CA . GLY A 1 177 ? 6.691 -1.372 46.976 1.00 8.64 197 GLY A CA 1
ATOM 1184 C C . GLY A 1 177 ? 7.800 -2.405 47.039 1.00 8.73 197 GLY A C 1
ATOM 1185 O O . GLY A 1 177 ? 8.560 -2.468 48.004 1.00 8.58 197 GLY A O 1
ATOM 1186 N N . VAL A 1 178 ? 7.896 -3.229 46.004 1.00 7.67 198 VAL A N 1
ATOM 1187 C CA . VAL A 1 178 ? 9.005 -4.169 45.925 1.00 8.92 198 VAL A CA 1
ATOM 1188 C C . VAL A 1 178 ? 10.318 -3.428 45.696 1.00 11.01 198 VAL A C 1
ATOM 1189 O O . VAL A 1 178 ? 11.338 -3.768 46.288 1.00 9.31 198 VAL A O 1
ATOM 1193 N N . THR A 1 179 ? 10.300 -2.382 44.867 1.00 7.72 199 THR A N 1
ATOM 1194 C CA . THR A 1 179 ? 11.538 -1.616 44.685 1.00 6.79 199 THR A CA 1
ATOM 1195 C C . THR A 1 179 ? 11.944 -0.921 45.987 1.00 6.75 199 THR A C 1
ATOM 1196 O O . THR A 1 179 ? 13.132 -0.705 46.237 1.00 6.40 199 THR A O 1
ATOM 1200 N N . SER A 1 180 ? 10.953 -0.574 46.807 1.00 6.69 200 SER A N 1
ATOM 1201 C CA . SER A 1 180 ? 11.222 -0.001 48.121 1.00 6.90 200 SER A CA 1
ATOM 1202 C C . SER A 1 180 ? 12.005 -0.999 48.968 1.00 5.52 200 SER A C 1
ATOM 1203 O O . SER A 1 180 ? 13.047 -0.660 49.552 1.00 6.75 200 SER A O 1
ATOM 1206 N N . GLU A 1 181 ? 11.498 -2.229 49.033 1.00 8.04 201 GLU A N 1
ATOM 1207 C CA . GLU A 1 181 ? 12.194 -3.279 49.770 1.00 7.86 201 GLU A CA 1
ATOM 1208 C C . GLU A 1 181 ? 13.591 -3.516 49.209 1.00 9.69 201 GLU A C 1
ATOM 1209 O O . GLU A 1 181 ? 14.528 -3.742 49.963 1.00 10.54 201 GLU A O 1
ATOM 1215 N N . ASN A 1 182 ? 13.733 -3.479 47.885 1.00 7.65 202 ASN A N 1
ATOM 1216 C CA . ASN A 1 182 ? 15.045 -3.655 47.279 1.00 7.50 202 ASN A CA 1
ATOM 1217 C C . ASN A 1 182 ? 16.043 -2.603 47.763 1.00 8.97 202 ASN A C 1
ATOM 1218 O O . ASN A 1 182 ? 17.210 -2.915 48.054 1.00 10.05 202 ASN A O 1
ATOM 1223 N N . VAL A 1 183 ? 15.585 -1.356 47.853 1.00 6.73 203 VAL A N 1
ATOM 1224 C CA . VAL A 1 183 ? 16.442 -0.266 48.299 1.00 8.19 203 VAL A CA 1
ATOM 1225 C C . VAL A 1 183 ? 16.814 -0.448 49.775 1.00 8.06 203 VAL A C 1
ATOM 1226 O O . VAL A 1 183 ? 17.977 -0.336 50.148 1.00 9.01 203 VAL A O 1
ATOM 1230 N N . ALA A 1 184 ? 15.825 -0.761 50.604 1.00 8.45 204 ALA A N 1
ATOM 1231 C CA . ALA A 1 184 ? 16.087 -0.938 52.031 1.00 9.08 204 ALA A CA 1
ATOM 1232 C C . ALA A 1 184 ? 17.076 -2.071 52.268 1.00 8.50 204 ALA A C 1
ATOM 1233 O O . ALA A 1 184 ? 17.995 -1.944 53.078 1.00 9.18 204 ALA A O 1
ATOM 1235 N N A GLN A 1 185 ? 16.897 -3.167 51.540 0.54 9.02 205 GLN A N 1
ATOM 1236 N N B GLN A 1 185 ? 16.888 -3.185 51.568 0.46 9.04 205 GLN A N 1
ATOM 1237 C CA A GLN A 1 185 ? 17.772 -4.327 51.678 0.54 12.89 205 GLN A CA 1
ATOM 1238 C CA B GLN A 1 185 ? 17.768 -4.337 51.744 0.46 12.92 205 GLN A CA 1
ATOM 1239 C C A GLN A 1 185 ? 19.182 -4.080 51.137 0.54 11.56 205 GLN A C 1
ATOM 1240 C C B GLN A 1 185 ? 19.168 -4.077 51.193 0.46 11.56 205 GLN A C 1
ATOM 1241 O O A GLN A 1 185 ? 20.173 -4.347 51.819 0.54 15.17 205 GLN A O 1
ATOM 1242 O O B GLN A 1 185 ? 20.171 -4.339 51.859 0.46 15.14 205 GLN A O 1
ATOM 1253 N N A ARG A 1 186 ? 19.274 -3.557 49.919 0.54 10.59 206 ARG A N 1
ATOM 1254 N N B ARG A 1 186 ? 19.231 -3.555 49.975 0.46 10.62 206 ARG A N 1
ATOM 1255 C CA A ARG A 1 186 ? 20.574 -3.324 49.299 0.54 9.22 206 ARG A CA 1
ATOM 1256 C CA B ARG A 1 186 ? 20.506 -3.313 49.312 0.46 9.27 206 ARG A CA 1
ATOM 1257 C C A ARG A 1 186 ? 21.410 -2.290 50.050 0.54 11.29 206 ARG A C 1
ATOM 1258 C C B ARG A 1 186 ? 21.380 -2.314 50.067 0.46 11.29 206 ARG A C 1
ATOM 1259 O O A ARG A 1 186 ? 22.628 -2.441 50.180 0.54 13.61 206 ARG A O 1
ATOM 1260 O O B ARG A 1 186 ? 22.587 -2.514 50.215 0.46 13.61 206 ARG A O 1
ATOM 1275 N N . PHE A 1 187 ? 20.764 -1.243 50.554 1.00 9.40 207 PHE A N 1
ATOM 1276 C CA . PHE A 1 187 ? 21.510 -0.153 51.183 1.00 9.46 207 PHE A CA 1
ATOM 1277 C C . PHE A 1 187 ? 21.417 -0.107 52.704 1.00 11.22 207 PHE A C 1
ATOM 1278 O O . PHE A 1 187 ? 21.946 0.809 53.333 1.00 17.46 207 PHE A O 1
ATOM 1286 N N . GLY A 1 188 ? 20.762 -1.101 53.290 1.00 9.25 208 GLY A N 1
ATOM 1287 C CA . GLY A 1 188 ? 20.725 -1.225 54.741 1.00 12.89 208 GLY A CA 1
ATOM 1288 C C . GLY A 1 188 ? 19.965 -0.121 55.446 1.00 14.75 208 GLY A C 1
ATOM 1289 O O . GLY A 1 188 ? 20.464 0.480 56.396 1.00 18.59 208 GLY A O 1
ATOM 1290 N N . VAL A 1 189 ? 18.754 0.156 54.981 1.00 10.74 209 VAL A N 1
ATOM 1291 C CA . VAL A 1 189 ? 17.895 1.124 55.645 1.00 10.74 209 VAL A CA 1
ATOM 1292 C C . VAL A 1 189 ? 16.948 0.390 56.586 1.00 11.17 209 VAL A C 1
ATOM 1293 O O . VAL A 1 189 ? 16.087 -0.370 56.161 1.00 12.04 209 VAL A O 1
ATOM 1297 N N . SER A 1 190 ? 17.116 0.627 57.878 1.00 11.29 210 SER A N 1
ATOM 1298 C CA . SER A 1 190 ? 16.379 -0.119 58.884 1.00 9.97 210 SER A CA 1
ATOM 1299 C C . SER A 1 190 ? 14.908 0.280 58.987 1.00 8.91 210 SER A C 1
ATOM 1300 O O . SER A 1 190 ? 14.506 1.358 58.552 1.00 9.10 210 SER A O 1
ATOM 1303 N N . ARG A 1 191 ? 14.113 -0.587 59.599 1.00 10.26 211 ARG A N 1
ATOM 1304 C CA . ARG A 1 191 ? 12.722 -0.265 59.892 1.00 10.76 211 ARG A CA 1
ATOM 1305 C C . ARG A 1 191 ? 12.585 1.011 60.731 1.00 9.70 211 ARG A C 1
ATOM 1306 O O . ARG A 1 191 ? 11.715 1.855 60.456 1.00 9.45 211 ARG A O 1
ATOM 1314 N N . GLN A 1 192 ? 13.421 1.162 61.755 1.00 8.56 212 GLN A N 1
ATOM 1315 C CA . GLN A 1 192 ? 13.325 2.359 62.586 1.00 8.32 212 GLN A CA 1
ATOM 1316 C C . GLN A 1 192 ? 13.662 3.641 61.824 1.00 9.78 212 GLN A C 1
ATOM 1317 O O . GLN A 1 192 ? 12.999 4.659 62.014 1.00 10.32 212 GLN A O 1
ATOM 1323 N N . GLU A 1 193 ? 14.691 3.605 60.980 1.00 8.59 213 GLU A N 1
ATOM 1324 C CA . GLU A 1 193 ? 15.013 4.788 60.176 1.00 7.84 213 GLU A CA 1
ATOM 1325 C C . GLU A 1 193 ? 13.820 5.168 59.302 1.00 6.94 213 GLU A C 1
ATOM 1326 O O . GLU A 1 193 ? 13.489 6.356 59.159 1.00 8.70 213 GLU A O 1
ATOM 1332 N N . GLN A 1 194 ? 13.184 4.166 58.709 1.00 8.92 214 GLN A N 1
ATOM 1333 C CA . GLN A 1 194 ? 12.036 4.410 57.838 1.00 7.53 214 GLN A CA 1
ATOM 1334 C C . GLN A 1 194 ? 10.875 5.014 58.612 1.00 7.48 214 GLN A C 1
ATOM 1335 O O . GLN A 1 194 ? 10.297 6.033 58.221 1.00 7.59 214 GLN A O 1
ATOM 1341 N N . ASP A 1 195 ? 10.544 4.392 59.732 1.00 8.34 215 ASP A N 1
ATOM 1342 C CA . ASP A 1 195 ? 9.458 4.883 60.544 1.00 7.93 215 ASP A CA 1
ATOM 1343 C C . ASP A 1 195 ? 9.771 6.267 61.119 1.00 7.77 215 ASP A C 1
ATOM 1344 O O . ASP A 1 195 ? 8.879 7.109 61.206 1.00 9.05 215 ASP A O 1
ATOM 1349 N N . GLN A 1 196 ? 11.027 6.519 61.490 1.00 5.95 216 GLN A N 1
ATOM 1350 C CA . GLN A 1 196 ? 11.366 7.833 62.030 1.00 6.89 216 GLN A CA 1
ATOM 1351 C C . GLN A 1 196 ? 11.119 8.915 60.981 1.00 6.76 216 GLN A C 1
ATOM 1352 O O . GLN A 1 196 ? 10.646 10.001 61.303 1.00 9.42 216 GLN A O 1
ATOM 1358 N N . ALA A 1 197 ? 11.435 8.617 59.718 1.00 7.60 217 ALA A N 1
ATOM 1359 C CA . ALA A 1 197 ? 11.212 9.607 58.680 1.00 7.76 217 ALA A CA 1
ATOM 1360 C C . ALA A 1 197 ? 9.732 9.922 58.557 1.00 7.87 217 ALA A C 1
ATOM 1361 O O . ALA A 1 197 ? 9.358 11.073 58.335 1.00 6.68 217 ALA A O 1
ATOM 1363 N N . ALA A 1 198 ? 8.895 8.901 58.701 1.00 7.92 218 ALA A N 1
ATOM 1364 C CA . ALA A 1 198 ? 7.451 9.099 58.662 1.00 6.14 218 ALA A CA 1
ATOM 1365 C C . ALA A 1 198 ? 6.977 9.937 59.852 1.00 6.33 218 ALA A C 1
ATOM 1366 O O . ALA A 1 198 ? 6.156 10.826 59.685 1.00 6.40 218 ALA A O 1
ATOM 1368 N N . VAL A 1 199 ? 7.482 9.643 61.050 1.00 7.71 219 VAL A N 1
ATOM 1369 C CA . VAL A 1 199 ? 7.115 10.428 62.223 1.00 9.86 219 VAL A CA 1
ATOM 1370 C C . VAL A 1 199 ? 7.474 11.885 61.969 1.00 8.97 219 VAL A C 1
ATOM 1371 O O . VAL A 1 199 ? 6.667 12.775 62.238 1.00 10.00 219 VAL A O 1
ATOM 1375 N N . ASP A 1 200 ? 8.673 12.114 61.427 1.00 7.43 220 ASP A N 1
ATOM 1376 C CA . ASP A 1 200 ? 9.154 13.473 61.159 1.00 9.96 220 ASP A CA 1
ATOM 1377 C C . ASP A 1 200 ? 8.252 14.183 60.152 1.00 8.68 220 ASP A C 1
ATOM 1378 O O . ASP A 1 200 ? 7.937 15.360 60.301 1.00 9.46 220 ASP A O 1
ATOM 1383 N N . SER A 1 201 ? 7.858 13.469 59.104 1.00 6.50 221 SER A N 1
ATOM 1384 C CA . SER A 1 201 ? 6.990 14.041 58.085 1.00 7.97 221 SER A CA 1
ATOM 1385 C C . SER A 1 201 ? 5.656 14.540 58.656 1.00 8.50 221 SER A C 1
ATOM 1386 O O . SER A 1 201 ? 5.227 15.663 58.350 1.00 6.28 221 SER A O 1
ATOM 1389 N N . HIS A 1 202 ? 4.998 13.715 59.475 1.00 7.05 222 HIS A N 1
ATOM 1390 C CA . HIS A 1 202 ? 3.739 14.122 60.093 1.00 8.61 222 HIS A CA 1
ATOM 1391 C C . HIS A 1 202 ? 3.944 15.278 61.072 1.00 7.34 222 HIS A C 1
ATOM 1392 O O . HIS A 1 202 ? 3.128 16.195 61.117 1.00 9.94 222 HIS A O 1
ATOM 1399 N N A ARG A 1 203 ? 5.019 15.227 61.858 0.66 7.91 223 ARG A N 1
ATOM 1400 N N B ARG A 1 203 ? 5.026 15.233 61.845 0.34 7.98 223 ARG A N 1
ATOM 1401 C CA A ARG A 1 203 ? 5.297 16.319 62.797 0.66 9.90 223 ARG A CA 1
ATOM 1402 C CA B ARG A 1 203 ? 5.313 16.300 62.805 0.34 9.95 223 ARG A CA 1
ATOM 1403 C C A ARG A 1 203 ? 5.450 17.632 62.044 0.66 11.61 223 ARG A C 1
ATOM 1404 C C B ARG A 1 203 ? 5.528 17.640 62.104 0.34 11.57 223 ARG A C 1
ATOM 1405 O O A ARG A 1 203 ? 4.801 18.630 62.371 0.66 9.26 223 ARG A O 1
ATOM 1406 O O B ARG A 1 203 ? 4.997 18.667 62.530 0.34 9.41 223 ARG A O 1
ATOM 1421 N N . LYS A 1 204 ? 6.308 17.627 61.028 1.00 8.17 224 LYS A N 1
ATOM 1422 C CA . LYS A 1 204 ? 6.574 18.848 60.275 1.00 7.56 224 LYS A CA 1
ATOM 1423 C C . LYS A 1 204 ? 5.355 19.344 59.510 1.00 8.48 224 LYS A C 1
ATOM 1424 O O . LYS A 1 204 ? 5.145 20.550 59.389 1.00 6.96 224 LYS A O 1
ATOM 1430 N N . ALA A 1 205 ? 4.563 18.420 58.974 1.00 7.54 225 ALA A N 1
ATOM 1431 C CA . ALA A 1 205 ? 3.369 18.808 58.238 1.00 5.77 225 ALA A CA 1
ATOM 1432 C C . ALA A 1 205 ? 2.320 19.407 59.170 1.00 8.77 225 ALA A C 1
ATOM 1433 O O . ALA A 1 205 ? 1.688 20.415 58.839 1.00 9.22 225 ALA A O 1
ATOM 1435 N N . ALA A 1 206 ? 2.146 18.798 60.337 1.00 9.28 226 ALA A N 1
ATOM 1436 C CA . ALA A 1 206 ? 1.215 19.337 61.323 1.00 9.96 226 ALA A CA 1
ATOM 1437 C C . ALA A 1 206 ? 1.658 20.723 61.788 1.00 6.71 226 ALA A C 1
ATOM 1438 O O . ALA A 1 206 ? 0.832 21.633 61.911 1.00 10.04 226 ALA A O 1
ATOM 1440 N N . ALA A 1 207 ? 2.953 20.878 62.057 1.00 10.04 227 ALA A N 1
ATOM 1441 C CA . ALA A 1 207 ? 3.477 22.166 62.529 1.00 8.99 227 ALA A CA 1
ATOM 1442 C C . ALA A 1 207 ? 3.317 23.238 61.459 1.00 11.67 227 ALA A C 1
ATOM 1443 O O . ALA A 1 207 ? 2.942 24.371 61.758 1.00 9.56 227 ALA A O 1
ATOM 1445 N N . ALA A 1 208 ? 3.604 22.886 60.207 1.00 8.71 228 ALA A N 1
ATOM 1446 C CA . ALA A 1 208 ? 3.524 23.866 59.129 1.00 8.89 228 ALA A CA 1
ATOM 1447 C C . ALA A 1 208 ? 2.086 24.320 58.922 1.00 9.12 228 ALA A C 1
ATOM 1448 O O . ALA A 1 208 ? 1.812 25.503 58.737 1.00 10.36 228 ALA A O 1
ATOM 1450 N N . THR A 1 209 ? 1.160 23.373 58.956 1.00 7.84 229 THR A N 1
ATOM 1451 C CA . THR A 1 209 ? -0.252 23.678 58.795 1.00 10.65 229 THR A CA 1
ATOM 1452 C C . THR A 1 209 ? -0.701 24.653 59.893 1.00 8.79 229 THR A C 1
ATOM 1453 O O . THR A 1 209 ? -1.315 25.676 59.614 1.00 9.61 229 THR A O 1
ATOM 1457 N N . ALA A 1 210 ? -0.356 24.336 61.135 1.00 9.97 230 ALA A N 1
ATOM 1458 C CA . ALA A 1 210 ? -0.784 25.148 62.269 1.00 9.93 230 ALA A CA 1
ATOM 1459 C C . ALA A 1 210 ? -0.156 26.529 62.243 1.00 9.24 230 ALA A C 1
ATOM 1460 O O . ALA A 1 210 ? -0.764 27.502 62.703 1.00 12.53 230 ALA A O 1
ATOM 1462 N N . ALA A 1 211 ? 1.056 26.617 61.701 1.00 8.55 231 ALA A N 1
ATOM 1463 C CA . ALA A 1 211 ? 1.772 27.884 61.612 1.00 8.22 231 ALA A CA 1
ATOM 1464 C C . ALA A 1 211 ? 1.323 28.749 60.440 1.00 10.26 231 ALA A C 1
ATOM 1465 O O . ALA A 1 211 ? 1.854 29.845 60.244 1.00 13.23 231 ALA A O 1
ATOM 1467 N N . GLY A 1 212 ? 0.364 28.256 59.656 1.00 10.36 232 GLY A N 1
ATOM 1468 C CA . GLY A 1 212 ? -0.140 28.992 58.509 1.00 11.75 232 GLY A CA 1
ATOM 1469 C C . GLY A 1 212 ? 0.734 28.928 57.267 1.00 11.04 232 GLY A C 1
ATOM 1470 O O . GLY A 1 212 ? 0.516 29.683 56.310 1.00 12.33 232 GLY A O 1
ATOM 1471 N N . LYS A 1 213 ? 1.704 28.018 57.261 1.00 8.31 233 LYS A N 1
ATOM 1472 C CA . LYS A 1 213 ? 2.689 27.988 56.189 1.00 9.52 233 LYS A CA 1
ATOM 1473 C C . LYS A 1 213 ? 2.162 27.472 54.855 1.00 11.95 233 LYS A C 1
ATOM 1474 O O . LYS A 1 213 ? 2.819 27.673 53.835 1.00 10.56 233 LYS A O 1
ATOM 1480 N N . PHE A 1 214 ? 0.998 26.818 54.851 1.00 7.73 234 PHE A N 1
ATOM 1481 C CA . PHE A 1 214 ? 0.378 26.366 53.596 1.00 6.86 234 PHE A CA 1
ATOM 1482 C C . PHE A 1 214 ? -0.722 27.303 53.092 1.00 8.60 234 PHE A C 1
ATOM 1483 O O . PHE A 1 214 ? -1.303 27.079 52.028 1.00 8.65 234 PHE A O 1
ATOM 1491 N N . LYS A 1 215 ? -1.022 28.351 53.854 1.00 8.86 235 LYS A N 1
ATOM 1492 C CA . LYS A 1 215 ? -2.119 29.241 53.493 1.00 10.09 235 LYS A CA 1
ATOM 1493 C C . LYS A 1 215 ? -1.906 29.901 52.140 1.00 10.95 235 LYS A C 1
ATOM 1494 O O . LYS A 1 215 ? -2.823 29.957 51.325 1.00 14.08 235 LYS A O 1
ATOM 1500 N N . ASP A 1 216 ? -0.698 30.394 51.890 1.00 9.45 236 ASP A N 1
ATOM 1501 C CA . ASP A 1 216 ? -0.438 31.077 50.631 1.00 9.57 236 ASP A CA 1
ATOM 1502 C C . ASP A 1 216 ? -0.528 30.122 49.447 1.00 9.80 236 ASP A C 1
ATOM 1503 O O . ASP A 1 216 ? -1.140 30.441 48.434 1.00 13.78 236 ASP A O 1
ATOM 1508 N N . GLU A 1 217 ? 0.065 28.943 49.565 1.00 8.54 237 GLU A N 1
ATOM 1509 C CA . GLU A 1 217 ? 0.056 28.047 48.412 1.00 8.04 237 GLU A CA 1
ATOM 1510 C C . GLU A 1 217 ? -1.309 27.407 48.144 1.00 7.71 237 GLU A C 1
ATOM 1511 O O . GLU A 1 217 ? -1.686 27.201 46.992 1.00 8.23 237 GLU A O 1
ATOM 1517 N N . ILE A 1 218 ? -2.053 27.107 49.200 1.00 7.65 238 ILE A N 1
ATOM 1518 C CA . ILE A 1 218 ? -3.317 26.396 49.043 1.00 7.56 238 ILE A CA 1
ATOM 1519 C C . ILE A 1 218 ? -4.477 27.257 48.539 1.00 6.88 238 ILE A C 1
ATOM 1520 O O . ILE A 1 218 ? -4.745 28.359 49.051 1.00 7.85 238 ILE A O 1
ATOM 1525 N N . ILE A 1 219 ? -5.154 26.725 47.527 1.00 8.17 239 ILE A N 1
ATOM 1526 C CA . ILE A 1 219 ? -6.409 27.253 47.028 1.00 8.48 239 ILE A CA 1
ATOM 1527 C C . ILE A 1 219 ? -7.511 26.364 47.569 1.00 7.68 239 ILE A C 1
ATOM 1528 O O . ILE A 1 219 ? -7.600 25.188 47.205 1.00 7.74 239 ILE A O 1
ATOM 1533 N N . PRO A 1 220 ? -8.361 26.904 48.449 1.00 8.20 240 PRO A N 1
ATOM 1534 C CA . PRO A 1 220 ? -9.435 26.066 48.994 1.00 9.36 240 PRO A CA 1
ATOM 1535 C C . PRO A 1 220 ? -10.374 25.614 47.885 1.00 10.56 240 PRO A C 1
ATOM 1536 O O . PRO A 1 220 ? -10.611 26.367 46.938 1.00 11.42 240 PRO A O 1
ATOM 1540 N N . VAL A 1 221 ? -10.884 24.392 47.994 1.00 9.18 241 VAL A N 1
ATOM 1541 C CA . VAL A 1 221 ? -11.763 23.837 46.976 1.00 8.79 241 VAL A CA 1
ATOM 1542 C C . VAL A 1 221 ? -13.155 23.618 47.525 1.00 9.60 241 VAL A C 1
ATOM 1543 O O . VAL A 1 221 ? -13.332 22.920 48.521 1.00 9.58 241 VAL A O 1
ATOM 1547 N N A LYS A 1 222 ? -14.151 24.206 46.873 0.51 12.02 242 LYS A N 1
ATOM 1548 N N B LYS A 1 222 ? -14.136 24.213 46.859 0.49 12.01 242 LYS A N 1
ATOM 1549 C CA A LYS A 1 222 ? -15.537 24.013 47.285 0.51 10.79 242 LYS A CA 1
ATOM 1550 C CA B LYS A 1 222 ? -15.531 24.010 47.212 0.49 10.85 242 LYS A CA 1
ATOM 1551 C C A LYS A 1 222 ? -16.148 22.841 46.524 0.51 10.62 242 LYS A C 1
ATOM 1552 C C B LYS A 1 222 ? -16.046 22.777 46.493 0.49 10.63 242 LYS A C 1
ATOM 1553 O O A LYS A 1 222 ? -16.306 22.887 45.303 0.51 14.40 242 LYS A O 1
ATOM 1554 O O B LYS A 1 222 ? -16.048 22.723 45.263 0.49 14.14 242 LYS A O 1
ATOM 1565 N N . THR A 1 223 ? -16.477 21.782 47.258 1.00 13.08 243 THR A N 1
ATOM 1566 C CA . THR A 1 223 ? -16.955 20.554 46.655 1.00 9.80 243 THR A CA 1
ATOM 1567 C C . THR A 1 223 ? -18.052 19.926 47.529 1.00 11.49 243 THR A C 1
ATOM 1568 O O . THR A 1 223 ? -18.727 20.635 48.282 1.00 11.48 243 THR A O 1
ATOM 1572 N N . LYS A 1 224 ? -18.260 18.620 47.418 1.00 10.49 244 LYS A N 1
ATOM 1573 C CA . LYS A 1 224 ? -19.270 17.964 48.248 1.00 11.40 244 LYS A CA 1
ATOM 1574 C C . LYS A 1 224 ? -18.873 16.555 48.626 1.00 10.80 244 LYS A C 1
ATOM 1575 O O . LYS A 1 224 ? -17.991 15.951 48.000 1.00 11.84 244 LYS A O 1
ATOM 1581 N N . LEU A 1 225 ? -19.532 16.037 49.659 1.00 9.48 245 LEU A N 1
ATOM 1582 C CA . LEU A 1 225 ? -19.355 14.653 50.069 1.00 10.02 245 LEU A CA 1
ATOM 1583 C C . LEU A 1 225 ? -20.671 13.921 49.915 1.00 15.53 245 LEU A C 1
ATOM 1584 O O . LEU A 1 225 ? -21.727 14.451 50.262 1.00 16.86 245 LEU A O 1
ATOM 1589 N N . VAL A 1 226 ? -20.603 12.703 49.395 1.00 13.80 246 VAL A N 1
ATOM 1590 C CA . VAL A 1 226 ? -21.792 11.894 49.187 1.00 14.08 246 VAL A CA 1
ATOM 1591 C C . VAL A 1 226 ? -21.718 10.699 50.112 1.00 16.10 246 VAL A C 1
ATOM 1592 O O . VAL A 1 226 ? -20.736 9.959 50.106 1.00 20.86 246 VAL A O 1
ATOM 1596 N N . ASP A 1 227 ? -22.743 10.537 50.944 1.00 21.13 247 ASP A N 1
ATOM 1597 C CA . ASP A 1 227 ? -22.798 9.393 51.840 1.00 34.55 247 ASP A CA 1
ATOM 1598 C C . ASP A 1 227 ? -23.206 8.184 51.018 1.00 31.80 247 ASP A C 1
ATOM 1599 O O . ASP A 1 227 ? -24.249 8.194 50.375 1.00 29.49 247 ASP A O 1
ATOM 1604 N N . PRO A 1 228 ? -22.360 7.148 51.004 1.00 31.81 248 PRO A N 1
ATOM 1605 C CA . PRO A 1 228 ? -22.715 5.933 50.270 1.00 46.34 248 PRO A CA 1
ATOM 1606 C C . PRO A 1 228 ? -23.805 5.164 51.013 1.00 52.26 248 PRO A C 1
ATOM 1607 O O . PRO A 1 228 ? -24.649 4.526 50.383 1.00 43.87 248 PRO A O 1
ATOM 1611 N N . LYS A 1 229 ? -23.791 5.243 52.341 1.00 48.50 249 LYS A N 1
ATOM 1612 C CA . LYS A 1 229 ? -24.789 4.555 53.155 1.00 53.38 249 LYS A CA 1
ATOM 1613 C C . LYS A 1 229 ? -26.188 5.114 52.902 1.00 58.25 249 LYS A C 1
ATOM 1614 O O . LYS A 1 229 ? -27.140 4.359 52.703 1.00 62.53 249 LYS A O 1
ATOM 1620 N N . THR A 1 230 ? -26.302 6.439 52.895 1.00 52.63 250 THR A N 1
ATOM 1621 C CA . THR A 1 230 ? -27.605 7.095 52.828 1.00 45.08 250 THR A CA 1
ATOM 1622 C C . THR A 1 230 ? -27.916 7.714 51.464 1.00 43.92 250 THR A C 1
ATOM 1623 O O . THR A 1 230 ? -29.070 7.752 51.043 1.00 48.78 250 THR A O 1
ATOM 1627 N N . GLY A 1 231 ? -26.887 8.203 50.780 1.00 47.05 251 GLY A N 1
ATOM 1628 C CA . GLY A 1 231 ? -27.072 8.882 49.509 1.00 42.13 251 GLY A CA 1
ATOM 1629 C C . GLY A 1 231 ? -27.112 10.389 49.684 1.00 31.30 251 GLY A C 1
ATOM 1630 O O . GLY A 1 231 ? -27.137 11.143 48.710 1.00 29.73 251 GLY A O 1
ATOM 1631 N N . ASP A 1 232 ? -27.120 10.829 50.938 1.00 33.55 252 ASP A N 1
ATOM 1632 C CA . ASP A 1 232 ? -27.157 12.251 51.254 1.00 32.15 252 ASP A CA 1
ATOM 1633 C C . ASP A 1 232 ? -25.897 12.956 50.758 1.00 36.00 252 ASP A C 1
ATOM 1634 O O . ASP A 1 232 ? -24.801 12.398 50.813 1.00 34.32 252 ASP A O 1
ATOM 1639 N N . GLU A 1 233 ? -26.063 14.178 50.267 1.00 26.53 253 GLU A N 1
ATOM 1640 C CA . GLU A 1 233 ? -24.930 15.013 49.889 1.00 22.44 253 GLU A CA 1
ATOM 1641 C C . GLU A 1 233 ? -24.849 16.228 50.803 1.00 37.18 253 GLU A C 1
ATOM 1642 O O . GLU A 1 233 ? -25.870 16.739 51.262 1.00 29.06 253 GLU A O 1
ATOM 1648 N N . LYS A 1 234 ? -23.632 16.686 51.072 1.00 19.14 254 LYS A N 1
ATOM 1649 C CA . LYS A 1 234 ? -23.441 17.929 51.811 1.00 19.64 254 LYS A CA 1
ATOM 1650 C C . LYS A 1 234 ? -22.231 18.655 51.252 1.00 20.43 254 LYS A C 1
ATOM 1651 O O . LYS A 1 234 ? -21.257 18.025 50.846 1.00 17.10 254 LYS A O 1
ATOM 1657 N N . PRO A 1 235 ? -22.291 19.987 51.217 1.00 14.01 255 PRO A N 1
ATOM 1658 C CA . PRO A 1 235 ? -21.149 20.727 50.685 1.00 12.85 255 PRO A CA 1
ATOM 1659 C C . PRO A 1 235 ? -20.007 20.731 51.688 1.00 15.10 255 PRO A C 1
ATOM 1660 O O . PRO A 1 235 ? -20.219 20.577 52.892 1.00 15.76 255 PRO A O 1
ATOM 1664 N N . ILE A 1 236 ? -18.792 20.885 51.185 1.00 11.00 256 ILE A N 1
ATOM 1665 C CA . ILE A 1 236 ? -17.647 21.071 52.055 1.00 14.52 256 ILE A CA 1
ATOM 1666 C C . ILE A 1 236 ? -16.642 21.953 51.339 1.00 12.57 256 ILE A C 1
ATOM 1667 O O . ILE A 1 236 ? -16.493 21.868 50.122 1.00 12.30 256 ILE A O 1
ATOM 1672 N N . THR A 1 237 ? -15.983 22.826 52.094 1.00 10.71 257 THR A N 1
ATOM 1673 C CA . THR A 1 237 ? -14.854 23.575 51.571 1.00 8.51 257 THR A CA 1
ATOM 1674 C C . THR A 1 237 ? -13.592 22.973 52.152 1.00 8.80 257 THR A C 1
ATOM 1675 O O . THR A 1 237 ? -13.436 22.891 53.373 1.00 12.37 257 THR A O 1
ATOM 1679 N N . VAL A 1 238 ? -12.699 22.531 51.272 1.00 8.91 258 VAL A N 1
ATOM 1680 C CA . VAL A 1 238 ? -11.513 21.807 51.700 1.00 9.60 258 VAL A CA 1
ATOM 1681 C C . VAL A 1 238 ? -10.305 22.741 51.651 1.00 8.70 258 VAL A C 1
ATOM 1682 O O . VAL A 1 238 ? -10.021 23.321 50.598 1.00 8.85 258 VAL A O 1
ATOM 1686 N N . SER A 1 239 ? -9.613 22.900 52.783 1.00 9.82 259 SER A N 1
ATOM 1687 C CA . SER A 1 239 ? -8.501 23.848 52.897 1.00 8.97 259 SER A CA 1
ATOM 1688 C C . SER A 1 239 ? -7.234 23.268 53.489 1.00 9.13 259 SER A C 1
ATOM 1689 O O . SER A 1 239 ? -6.184 23.927 53.468 1.00 10.96 259 SER A O 1
ATOM 1692 N N . VAL A 1 240 ? -7.339 22.079 54.070 1.00 10.81 260 VAL A N 1
ATOM 1693 C CA . VAL A 1 240 ? -6.197 21.468 54.724 1.00 9.78 260 VAL A CA 1
ATOM 1694 C C . VAL A 1 240 ? -5.957 20.058 54.180 1.00 9.81 260 VAL A C 1
ATOM 1695 O O . VAL A 1 240 ? -6.875 19.404 53.691 1.00 10.24 260 VAL A O 1
ATOM 1699 N N . ASP A 1 241 ? -4.706 19.614 54.239 1.00 9.94 261 ASP A N 1
ATOM 1700 C CA . ASP A 1 241 ? -4.347 18.285 53.780 1.00 8.27 261 ASP A CA 1
ATOM 1701 C C . ASP A 1 241 ? -4.828 17.269 54.803 1.00 8.96 261 ASP A C 1
ATOM 1702 O O . ASP A 1 241 ? -4.346 17.259 55.936 1.00 13.94 261 ASP A O 1
ATOM 1707 N N . ASP A 1 242 ? -5.766 16.411 54.410 1.00 7.87 262 ASP A N 1
ATOM 1708 C CA . ASP A 1 242 ? -6.469 15.597 55.409 1.00 8.56 262 ASP A CA 1
ATOM 1709 C C . ASP A 1 242 ? -5.776 14.294 55.792 1.00 10.51 262 ASP A C 1
ATOM 1710 O O . ASP A 1 242 ? -6.299 13.527 56.607 1.00 10.38 262 ASP A O 1
ATOM 1715 N N . GLY A 1 243 ? -4.590 14.061 55.238 1.00 7.76 263 GLY A N 1
ATOM 1716 C CA . GLY A 1 243 ? -3.852 12.849 55.541 1.00 7.62 263 GLY A CA 1
ATOM 1717 C C . GLY A 1 243 ? -2.915 12.956 56.731 1.00 9.06 263 GLY A C 1
ATOM 1718 O O . GLY A 1 243 ? -2.368 11.949 57.177 1.00 8.41 263 GLY A O 1
ATOM 1719 N N . ILE A 1 244 ? -2.712 14.169 57.238 1.00 8.21 264 ILE A N 1
ATOM 1720 C CA . ILE A 1 244 ? -1.779 14.377 58.348 1.00 9.41 264 ILE A CA 1
ATOM 1721 C C . ILE A 1 244 ? -2.313 13.718 59.622 1.00 7.47 264 ILE A C 1
ATOM 1722 O O . ILE A 1 244 ? -3.487 13.862 59.958 1.00 10.69 264 ILE A O 1
ATOM 1727 N N . ARG A 1 245 ? -1.456 12.982 60.319 1.00 9.32 265 ARG A N 1
ATOM 1728 C CA . ARG A 1 245 ? -1.870 12.280 61.536 1.00 8.58 265 ARG A CA 1
ATOM 1729 C C . ARG A 1 245 ? -0.933 12.641 62.675 1.00 12.57 265 ARG A C 1
ATOM 1730 O O . ARG A 1 245 ? 0.150 12.057 62.802 1.00 11.62 265 ARG A O 1
ATOM 1738 N N . PRO A 1 246 ? -1.348 13.602 63.514 1.00 14.22 266 PRO A N 1
ATOM 1739 C CA . PRO A 1 246 ? -0.469 14.154 64.551 1.00 14.33 266 PRO A CA 1
ATOM 1740 C C . PRO A 1 246 ? -0.092 13.121 65.610 1.00 13.68 266 PRO A C 1
ATOM 1741 O O . PRO A 1 246 ? 0.894 13.313 66.325 1.00 24.58 266 PRO A O 1
ATOM 1745 N N . THR A 1 247 ? -0.848 12.035 65.692 1.00 16.25 267 THR A N 1
ATOM 1746 C CA . THR A 1 247 ? -0.569 11.002 66.685 1.00 17.97 267 THR A CA 1
ATOM 1747 C C . THR A 1 247 ? 0.432 9.945 66.205 1.00 20.44 267 THR A C 1
ATOM 1748 O O . THR A 1 247 ? 0.693 8.979 66.911 1.00 18.33 267 THR A O 1
ATOM 1752 N N . THR A 1 248 ? 0.999 10.134 65.015 1.00 13.77 268 THR A N 1
ATOM 1753 C CA . THR A 1 248 ? 1.970 9.180 64.479 1.00 12.40 268 THR A CA 1
ATOM 1754 C C . THR A 1 248 ? 3.270 9.149 65.297 1.00 10.37 268 THR A C 1
ATOM 1755 O O . THR A 1 248 ? 3.927 10.174 65.488 1.00 14.59 268 THR A O 1
ATOM 1759 N N . THR A 1 249 ? 3.634 7.958 65.768 1.00 11.25 269 THR A N 1
ATOM 1760 C CA . THR A 1 249 ? 4.831 7.769 66.584 1.00 9.86 269 THR A CA 1
ATOM 1761 C C . THR A 1 249 ? 5.575 6.530 66.105 1.00 13.02 269 THR A C 1
ATOM 1762 O O . THR A 1 249 ? 5.053 5.761 65.293 1.00 12.25 269 THR A O 1
ATOM 1766 N N . LEU A 1 250 ? 6.789 6.318 66.612 1.00 11.87 270 LEU A N 1
ATOM 1767 C CA . LEU A 1 250 ? 7.499 5.085 66.282 1.00 13.89 270 LEU A CA 1
ATOM 1768 C C . LEU A 1 250 ? 6.679 3.886 66.724 1.00 16.20 270 LEU A C 1
ATOM 1769 O O . LEU A 1 250 ? 6.628 2.873 66.035 1.00 12.67 270 LEU A O 1
ATOM 1774 N N . ALA A 1 251 ? 6.041 4.001 67.883 1.00 16.60 271 ALA A N 1
ATOM 1775 C CA . ALA A 1 251 ? 5.242 2.898 68.407 1.00 16.71 271 ALA A CA 1
ATOM 1776 C C . ALA A 1 251 ? 4.043 2.549 67.517 1.00 13.93 271 ALA A C 1
ATOM 1777 O O . ALA A 1 251 ? 3.801 1.376 67.228 1.00 17.48 271 ALA A O 1
ATOM 1779 N N . SER A 1 252 ? 3.293 3.557 67.075 1.00 12.74 272 SER A N 1
ATOM 1780 C CA . SER A 1 252 ? 2.136 3.292 66.234 1.00 14.02 272 SER A CA 1
ATOM 1781 C C . SER A 1 252 ? 2.572 2.724 64.882 1.00 15.17 272 SER A C 1
ATOM 1782 O O . SER A 1 252 ? 1.984 1.769 64.379 1.00 14.80 272 SER A O 1
ATOM 1785 N N . LEU A 1 253 ? 3.620 3.302 64.304 1.00 13.65 273 LEU A N 1
ATOM 1786 C CA . LEU A 1 253 ? 4.126 2.818 63.025 1.00 15.85 273 LEU A CA 1
ATOM 1787 C C . LEU A 1 253 ? 4.690 1.402 63.150 1.00 11.88 273 LEU A C 1
ATOM 1788 O O . LEU A 1 253 ? 4.617 0.613 62.212 1.00 13.13 273 LEU A O 1
ATOM 1793 N N . GLY A 1 254 ? 5.231 1.079 64.322 1.00 13.87 274 GLY A N 1
ATOM 1794 C CA . GLY A 1 254 ? 5.831 -0.224 64.552 1.00 16.15 274 GLY A CA 1
ATOM 1795 C C . GLY A 1 254 ? 4.846 -1.378 64.540 1.00 15.63 274 GLY A C 1
ATOM 1796 O O . GLY A 1 254 ? 5.234 -2.531 64.323 1.00 20.54 274 GLY A O 1
ATOM 1797 N N . LYS A 1 255 ? 3.570 -1.075 64.766 1.00 15.57 275 LYS A N 1
ATOM 1798 C CA . LYS A 1 255 ? 2.524 -2.099 64.787 1.00 18.60 275 LYS A CA 1
ATOM 1799 C C . LYS A 1 255 ? 2.064 -2.486 63.392 1.00 20.34 275 LYS A C 1
ATOM 1800 O O . LYS A 1 255 ? 1.405 -3.508 63.210 1.00 16.27 275 LYS A O 1
ATOM 1806 N N . LEU A 1 256 ? 2.387 -1.661 62.402 1.00 16.21 276 LEU A N 1
ATOM 1807 C CA . LEU A 1 256 ? 1.942 -1.933 61.045 1.00 13.17 276 LEU A CA 1
ATOM 1808 C C . LEU A 1 256 ? 2.724 -3.091 60.441 1.00 15.85 276 LEU A C 1
ATOM 1809 O O . LEU A 1 256 ? 3.902 -3.284 60.745 1.00 19.06 276 LEU A O 1
ATOM 1814 N N . LYS A 1 257 ? 2.064 -3.856 59.580 1.00 19.30 277 LYS A N 1
ATOM 1815 C CA . LYS A 1 257 ? 2.703 -5.000 58.947 1.00 17.01 277 LYS A CA 1
ATOM 1816 C C . LYS A 1 257 ? 3.246 -4.657 57.563 1.00 17.68 277 LYS A C 1
ATOM 1817 O O . LYS A 1 257 ? 2.700 -3.795 56.873 1.00 18.49 277 LYS A O 1
ATOM 1823 N N . PRO A 1 258 ? 4.331 -5.333 57.159 1.00 18.21 278 PRO A N 1
ATOM 1824 C CA . PRO A 1 258 ? 4.875 -5.167 55.805 1.00 17.45 278 PRO A CA 1
ATOM 1825 C C . PRO A 1 258 ? 3.802 -5.451 54.770 1.00 23.53 278 PRO A C 1
ATOM 1826 O O . PRO A 1 258 ? 3.025 -6.390 54.939 1.00 26.05 278 PRO A O 1
ATOM 1830 N N . VAL A 1 259 ? 3.762 -4.652 53.712 1.00 18.29 279 VAL A N 1
ATOM 1831 C CA . VAL A 1 259 ? 2.742 -4.790 52.686 1.00 23.86 279 VAL A CA 1
ATOM 1832 C C . VAL A 1 259 ? 3.178 -5.685 51.520 1.00 29.47 279 VAL A C 1
ATOM 1833 O O . VAL A 1 259 ? 2.353 -6.382 50.928 1.00 28.31 279 VAL A O 1
ATOM 1837 N N . PHE A 1 260 ? 4.475 -5.685 51.216 1.00 23.28 280 PHE A N 1
ATOM 1838 C CA . PHE A 1 260 ? 4.984 -6.321 49.996 1.00 27.87 280 PHE A CA 1
ATOM 1839 C C . PHE A 1 260 ? 5.891 -7.524 50.228 1.00 28.82 280 PHE A C 1
ATOM 1840 O O . PHE A 1 260 ? 6.142 -8.297 49.304 1.00 40.84 280 PHE A O 1
ATOM 1848 N N . LYS A 1 261 ? 6.397 -7.678 51.445 1.00 26.82 281 LYS A N 1
ATOM 1849 C CA . LYS A 1 261 ? 7.351 -8.745 51.725 1.00 30.32 281 LYS A CA 1
ATOM 1850 C C . LYS A 1 261 ? 7.244 -9.231 53.165 1.00 30.63 281 LYS A C 1
ATOM 1851 O O . LYS A 1 261 ? 7.325 -8.442 54.102 1.00 26.17 281 LYS A O 1
ATOM 1857 N N . LYS A 1 262 ? 7.076 -10.540 53.329 1.00 42.22 282 LYS A N 1
ATOM 1858 C CA . LYS A 1 262 ? 6.819 -11.139 54.638 1.00 38.51 282 LYS A CA 1
ATOM 1859 C C . LYS A 1 262 ? 7.711 -10.606 55.761 1.00 32.19 282 LYS A C 1
ATOM 1860 O O . LYS A 1 262 ? 7.222 -10.216 56.819 1.00 35.68 282 LYS A O 1
ATOM 1866 N N . ASP A 1 263 ? 9.018 -10.611 55.538 1.00 28.27 283 ASP A N 1
ATOM 1867 C CA . ASP A 1 263 ? 9.960 -10.130 56.542 1.00 36.69 283 ASP A CA 1
ATOM 1868 C C . ASP A 1 263 ? 10.439 -8.723 56.191 1.00 29.25 283 ASP A C 1
ATOM 1869 O O . ASP A 1 263 ? 11.531 -8.307 56.580 1.00 31.02 283 ASP A O 1
ATOM 1874 N N . GLY A 1 264 ? 9.604 -7.998 55.455 1.00 23.43 284 GLY A N 1
ATOM 1875 C CA . GLY A 1 264 ? 9.986 -6.711 54.893 1.00 16.22 284 GLY A CA 1
ATOM 1876 C C . GLY A 1 264 ? 9.913 -5.562 55.879 1.00 16.26 284 GLY A C 1
ATOM 1877 O O . GLY A 1 264 ? 9.564 -5.749 57.046 1.00 20.25 284 GLY A O 1
ATOM 1878 N N . THR A 1 265 ? 10.247 -4.365 55.407 1.00 12.48 285 THR A N 1
ATOM 1879 C CA . THR A 1 265 ? 10.184 -3.179 56.245 1.00 11.58 285 THR A CA 1
ATOM 1880 C C . THR A 1 265 ? 9.270 -2.092 55.674 1.00 11.12 285 THR A C 1
ATOM 1881 O O . THR A 1 265 ? 8.998 -1.094 56.348 1.00 11.56 285 THR A O 1
ATOM 1885 N N . THR A 1 266 ? 8.794 -2.277 54.448 1.00 8.93 286 THR A N 1
ATOM 1886 C CA . THR A 1 266 ? 7.917 -1.281 53.834 1.00 10.65 286 THR A CA 1
ATOM 1887 C C . THR A 1 266 ? 6.470 -1.496 54.267 1.00 10.69 286 THR A C 1
ATOM 1888 O O . THR A 1 266 ? 5.901 -2.564 54.051 1.00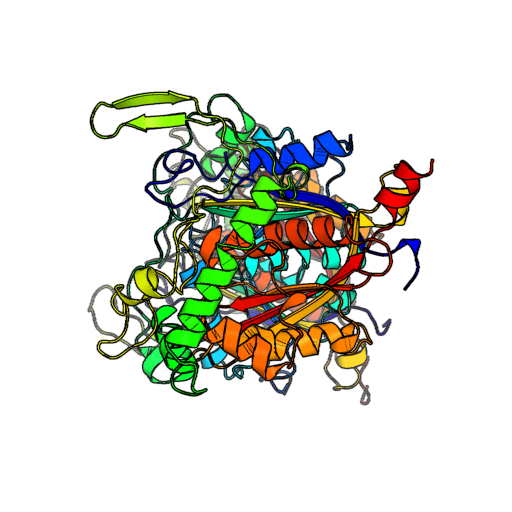 13.34 286 THR A O 1
ATOM 1892 N N . THR A 1 267 ? 5.876 -0.471 54.868 1.00 8.97 287 THR A N 1
ATOM 1893 C CA . THR A 1 267 ? 4.496 -0.543 55.328 1.00 8.16 287 THR A CA 1
ATOM 1894 C C . THR A 1 267 ? 3.684 0.623 54.772 1.00 9.14 287 THR A C 1
ATOM 1895 O O . THR A 1 267 ? 4.229 1.549 54.179 1.00 11.06 287 THR A O 1
ATOM 1899 N N . ALA A 1 268 ? 2.379 0.603 55.000 1.00 8.51 288 ALA A N 1
ATOM 1900 C CA . ALA A 1 268 ? 1.561 1.748 54.614 1.00 11.98 288 ALA A CA 1
ATOM 1901 C C . ALA A 1 268 ? 2.046 3.019 55.319 1.00 9.83 288 ALA A C 1
ATOM 1902 O O . ALA A 1 268 ? 1.962 4.116 54.761 1.00 13.18 288 ALA A O 1
ATOM 1904 N N . GLY A 1 269 ? 2.556 2.867 56.540 1.00 7.67 289 GLY A N 1
ATOM 1905 C CA . GLY A 1 269 ? 2.936 4.007 57.354 1.00 9.39 289 GLY A CA 1
ATOM 1906 C C . GLY A 1 269 ? 4.254 4.669 56.990 1.00 9.78 289 GLY A C 1
ATOM 1907 O O . GLY A 1 269 ? 4.499 5.803 57.405 1.00 9.53 289 GLY A O 1
ATOM 1908 N N . ASN A 1 270 ? 5.116 3.964 56.259 1.00 8.27 290 ASN A N 1
ATOM 1909 C CA . ASN A 1 270 ? 6.365 4.566 55.794 1.00 6.42 290 ASN A CA 1
ATOM 1910 C C . ASN A 1 270 ? 6.436 4.650 54.267 1.00 7.88 290 ASN A C 1
ATOM 1911 O O . ASN A 1 270 ? 7.517 4.690 53.681 1.00 7.27 290 ASN A O 1
ATOM 1916 N N . SER A 1 271 ? 5.263 4.667 53.640 1.00 6.94 291 SER A N 1
ATOM 1917 C CA . SER A 1 271 ? 5.124 4.883 52.198 1.00 6.89 291 SER A CA 1
ATOM 1918 C C . SER A 1 271 ? 4.292 6.138 51.989 1.00 7.83 291 SER A C 1
ATOM 1919 O O . SER A 1 271 ? 3.535 6.541 52.869 1.00 8.67 291 SER A O 1
ATOM 1922 N N . SER A 1 272 ? 4.415 6.757 50.820 1.00 6.44 292 SER A N 1
ATOM 1923 C CA . SER A 1 272 ? 3.540 7.870 50.492 1.00 5.27 292 SER A CA 1
ATOM 1924 C C . SER A 1 272 ? 2.075 7.454 50.603 1.00 6.36 292 SER A C 1
ATOM 1925 O O . SER A 1 272 ? 1.732 6.276 50.418 1.00 7.22 292 SER A O 1
ATOM 1928 N N . GLN A 1 273 ? 1.214 8.416 50.918 1.00 6.88 293 GLN A N 1
ATOM 1929 C CA . GLN A 1 273 ? -0.223 8.181 50.859 1.00 5.27 293 GLN A CA 1
ATOM 1930 C C . GLN A 1 273 ? -0.770 8.280 49.446 1.00 9.04 293 GLN A C 1
ATOM 1931 O O . GLN A 1 273 ? -0.281 9.060 48.618 1.00 8.47 293 GLN A O 1
ATOM 1937 N N . VAL A 1 274 ? -1.797 7.476 49.194 1.00 7.06 294 VAL A N 1
ATOM 1938 C CA . VAL A 1 274 ? -2.560 7.498 47.954 1.00 8.11 294 VAL A CA 1
ATOM 1939 C C . VAL A 1 274 ? -3.544 8.656 48.069 1.00 6.27 294 VAL A C 1
ATOM 1940 O O . VAL A 1 274 ? -4.333 8.721 49.012 1.00 8.11 294 VAL A O 1
ATOM 1944 N N . SER A 1 275 ? -3.475 9.593 47.130 1.00 6.22 295 SER A N 1
ATOM 1945 C CA . SER A 1 275 ? -4.109 10.890 47.335 1.00 6.76 295 SER A CA 1
ATOM 1946 C C . SER A 1 275 ? -4.691 11.510 46.070 1.00 6.79 295 SER A C 1
ATOM 1947 O O . SER A 1 275 ? -4.386 11.083 44.941 1.00 7.42 295 SER A O 1
ATOM 1950 N N . ASP A 1 276 ? -5.538 12.525 46.281 1.00 5.04 296 ASP A N 1
ATOM 1951 C CA . ASP A 1 276 ? -6.143 13.306 45.209 1.00 5.69 296 ASP A CA 1
ATOM 1952 C C . ASP A 1 276 ? -5.706 14.762 45.351 1.00 4.95 296 ASP A C 1
ATOM 1953 O O . ASP A 1 276 ? -5.653 15.296 46.469 1.00 5.74 296 ASP A O 1
ATOM 1958 N N . GLY A 1 277 ? -5.418 15.429 44.236 1.00 5.77 297 GLY A N 1
ATOM 1959 C CA . GLY A 1 277 ? -5.073 16.839 44.306 1.00 4.30 297 GLY A CA 1
ATOM 1960 C C . GLY A 1 277 ? -4.496 17.371 43.014 1.00 5.41 297 GLY A C 1
ATOM 1961 O O . GLY A 1 277 ? -4.366 16.646 42.027 1.00 6.25 297 GLY A O 1
ATOM 1962 N N . ALA A 1 278 ? -4.188 18.660 43.014 1.00 5.34 298 ALA A N 1
ATOM 1963 C CA . ALA A 1 278 ? -3.632 19.298 41.828 1.00 4.40 298 ALA A CA 1
ATOM 1964 C C . ALA A 1 278 ? -2.726 20.456 42.223 1.00 5.96 298 ALA A C 1
ATOM 1965 O O . ALA A 1 278 ? -2.814 20.966 43.335 1.00 5.13 298 ALA A O 1
ATOM 1967 N N . GLY A 1 279 ? -1.848 20.851 41.307 1.00 5.85 299 GLY A N 1
ATOM 1968 C CA . GLY A 1 279 ? -0.993 22.010 41.510 1.00 5.62 299 GLY A CA 1
ATOM 1969 C C . GLY A 1 279 ? -0.805 22.708 40.179 1.00 6.65 299 GLY A C 1
ATOM 1970 O O . GLY A 1 279 ? -0.964 22.097 39.115 1.00 5.67 299 GLY A O 1
ATOM 1971 N N . ALA A 1 280 ? -0.478 23.991 40.225 1.00 6.04 300 ALA A N 1
ATOM 1972 C CA . ALA A 1 280 ? -0.282 24.743 38.990 1.00 5.43 300 ALA A CA 1
ATOM 1973 C C . ALA A 1 280 ? 0.672 25.898 39.196 1.00 6.53 300 ALA A C 1
ATOM 1974 O O . ALA A 1 280 ? 0.684 26.532 40.255 1.00 6.49 300 ALA A O 1
ATOM 1976 N N . VAL A 1 281 ? 1.470 26.166 38.169 1.00 5.04 301 VAL A N 1
ATOM 1977 C CA . VAL A 1 281 ? 2.524 27.164 38.234 1.00 4.92 301 VAL A CA 1
ATOM 1978 C C . VAL A 1 281 ? 2.420 28.023 36.991 1.00 4.52 301 VAL A C 1
ATOM 1979 O O . VAL A 1 281 ? 2.318 27.492 35.877 1.00 4.35 301 VAL A O 1
ATOM 1983 N N . LEU A 1 282 ? 2.432 29.345 37.169 1.00 4.26 302 LEU A N 1
ATOM 1984 C CA . LEU A 1 282 ? 2.402 30.281 36.041 1.00 5.32 302 LEU A CA 1
ATOM 1985 C C . LEU A 1 282 ? 3.816 30.806 35.779 1.00 7.80 302 LEU A C 1
ATOM 1986 O O . LEU A 1 282 ? 4.444 31.429 36.651 1.00 5.49 302 LEU A O 1
ATOM 1991 N N . LEU A 1 283 ? 4.312 30.543 34.575 1.00 5.18 303 LEU A N 1
ATOM 1992 C CA . LEU A 1 283 ? 5.666 30.926 34.197 1.00 7.58 303 LEU A CA 1
ATOM 1993 C C . LEU A 1 283 ? 5.651 31.894 33.018 1.00 6.89 303 LEU A C 1
ATOM 1994 O O . LEU A 1 283 ? 4.779 31.837 32.149 1.00 5.68 303 LEU A O 1
ATOM 1999 N N . MET A 1 284 ? 6.631 32.788 32.994 1.00 5.85 304 MET A N 1
ATOM 2000 C CA . MET A 1 284 ? 6.763 33.714 31.873 1.00 5.22 304 MET A CA 1
ATOM 2001 C C . MET A 1 284 ? 8.180 34.257 31.774 1.00 7.82 304 MET A C 1
ATOM 2002 O O . MET A 1 284 ? 8.968 34.127 32.710 1.00 7.38 304 MET A O 1
ATOM 2007 N N . LYS A 1 285 ? 8.517 34.842 30.627 1.00 7.17 305 LYS A N 1
ATOM 2008 C CA . LYS A 1 285 ? 9.778 35.562 30.497 1.00 7.15 305 LYS A CA 1
ATOM 2009 C C . LYS A 1 285 ? 9.833 36.684 31.509 1.00 7.29 305 LYS A C 1
ATOM 2010 O O . LYS A 1 285 ? 8.835 37.376 31.731 1.00 8.95 305 LYS A O 1
ATOM 2016 N N . ARG A 1 286 ? 11.002 36.893 32.099 1.00 7.80 306 ARG A N 1
ATOM 2017 C CA . ARG A 1 286 ? 11.156 37.959 33.086 1.00 5.78 306 ARG A CA 1
ATOM 2018 C C . ARG A 1 286 ? 10.708 39.305 32.541 1.00 8.67 306 ARG A C 1
ATOM 2019 O O . ARG A 1 286 ? 10.053 40.075 33.243 1.00 8.08 306 ARG A O 1
ATOM 2027 N N . SER A 1 287 ? 11.071 39.587 31.297 1.00 9.73 307 SER A N 1
ATOM 2028 C CA . SER A 1 287 ? 10.727 40.873 30.689 1.00 9.12 307 SER A CA 1
ATOM 2029 C C . SER A 1 287 ? 9.210 41.085 30.639 1.00 9.72 307 SER A C 1
ATOM 2030 O O . SER A 1 287 ? 8.720 42.200 30.799 1.00 10.62 307 SER A O 1
ATOM 2033 N N . VAL A 1 288 ? 8.466 40.010 30.421 1.00 7.85 308 VAL A N 1
ATOM 2034 C CA . VAL A 1 288 ? 7.010 40.072 30.402 1.00 8.50 308 VAL A CA 1
ATOM 2035 C C . VAL A 1 288 ? 6.444 40.319 31.807 1.00 9.82 308 VAL A C 1
ATOM 2036 O O . VAL A 1 288 ? 5.554 41.153 31.996 1.00 9.52 308 VAL A O 1
ATOM 2040 N N . ALA A 1 289 ? 6.950 39.589 32.797 1.00 8.62 309 ALA A N 1
ATOM 2041 C CA . ALA A 1 289 ? 6.576 39.848 34.184 1.00 8.29 309 ALA A CA 1
ATOM 2042 C C . ALA A 1 289 ? 6.822 41.296 34.571 1.00 10.13 309 ALA A C 1
ATOM 2043 O O . ALA A 1 289 ? 6.000 41.909 35.253 1.00 10.82 309 ALA A O 1
ATOM 2045 N N . MET A 1 290 ? 7.965 41.822 34.154 1.00 11.12 310 MET A N 1
ATOM 2046 C CA . MET A 1 290 ? 8.338 43.193 34.496 1.00 9.29 310 MET A CA 1
ATOM 2047 C C . MET A 1 290 ? 7.401 44.207 33.842 1.00 14.99 310 MET A C 1
ATOM 2048 O O . MET A 1 290 ? 6.927 45.148 34.486 1.00 13.19 310 MET A O 1
ATOM 2053 N N . GLN A 1 291 ? 7.112 43.998 32.567 1.00 13.16 311 GLN A N 1
ATOM 2054 C CA . GLN A 1 291 ? 6.194 44.874 31.856 1.00 13.68 311 GLN A CA 1
ATOM 2055 C C . GLN A 1 291 ? 4.820 44.872 32.544 1.00 13.72 311 GLN A C 1
ATOM 2056 O O . GLN A 1 291 ? 4.146 45.897 32.624 1.00 14.19 311 GLN A O 1
ATOM 2062 N N . LYS A 1 292 ? 4.423 43.718 33.073 1.00 10.81 312 LYS A N 1
ATOM 2063 C CA . LYS A 1 292 ? 3.129 43.567 33.734 1.00 12.65 312 LYS A CA 1
ATOM 2064 C C . LYS A 1 292 ? 3.132 43.955 35.217 1.00 10.71 312 LYS A C 1
ATOM 2065 O O . LYS A 1 292 ? 2.082 43.987 35.857 1.00 13.80 312 LYS A O 1
ATOM 2071 N N . GLY A 1 293 ? 4.310 44.248 35.745 1.00 9.43 313 GLY A N 1
ATOM 2072 C CA . GLY A 1 293 ? 4.455 44.615 37.144 1.00 14.24 313 GLY A CA 1
ATOM 2073 C C . GLY A 1 293 ? 4.150 43.477 38.102 1.00 12.68 313 GLY A C 1
ATOM 2074 O O . GLY A 1 293 ? 3.689 43.707 39.224 1.00 16.37 313 GLY A O 1
ATOM 2075 N N . LEU A 1 294 ? 4.404 42.244 37.664 1.00 12.28 314 LEU A N 1
ATOM 2076 C CA . LEU A 1 294 ? 4.147 41.065 38.493 1.00 13.31 314 LEU A CA 1
ATOM 2077 C C . LEU A 1 294 ? 5.359 40.689 39.338 1.00 9.45 314 LEU A C 1
ATOM 2078 O O . LEU A 1 294 ? 6.453 40.480 38.817 1.00 12.03 314 LEU A O 1
ATOM 2083 N N . PRO A 1 295 ? 5.166 40.604 40.658 1.00 13.62 315 PRO A N 1
ATOM 2084 C CA . PRO A 1 295 ? 6.270 40.192 41.530 1.00 13.05 315 PRO A CA 1
ATOM 2085 C C . PRO A 1 295 ? 6.742 38.785 41.189 1.00 12.42 315 PRO A C 1
ATOM 2086 O O . PRO A 1 295 ? 5.917 37.892 40.979 1.00 17.19 315 PRO A O 1
ATOM 2090 N N . VAL A 1 296 ? 8.053 38.599 41.132 1.00 10.22 316 VAL A N 1
ATOM 2091 C CA . VAL A 1 296 ? 8.636 37.294 40.808 1.00 9.35 316 VAL A CA 1
ATOM 2092 C C . VAL A 1 296 ? 8.746 36.424 42.064 1.00 9.30 316 VAL A C 1
ATOM 2093 O O . VAL A 1 296 ? 9.357 36.822 43.057 1.00 8.71 316 VAL A O 1
ATOM 2097 N N . LEU A 1 297 ? 8.135 35.242 42.024 1.00 8.73 317 LEU A N 1
ATOM 2098 C CA . LEU A 1 297 ? 8.208 34.298 43.138 1.00 8.15 317 LEU A CA 1
ATOM 2099 C C . LEU A 1 297 ? 9.470 33.448 43.051 1.00 8.87 317 LEU A C 1
ATOM 2100 O O . LEU A 1 297 ? 10.103 33.138 44.057 1.00 7.72 317 LEU A O 1
ATOM 2105 N N . GLY A 1 298 ? 9.844 33.062 41.838 1.00 7.22 318 GLY A N 1
ATOM 2106 C CA . GLY A 1 298 ? 11.037 32.254 41.665 1.00 7.36 318 GLY A CA 1
ATOM 2107 C C . GLY A 1 298 ? 11.550 32.306 40.240 1.00 4.47 318 GLY A C 1
ATOM 2108 O O . GLY A 1 298 ? 10.874 32.842 39.363 1.00 7.46 318 GLY A O 1
ATOM 2109 N N . VAL A 1 299 ? 12.748 31.777 40.021 1.00 5.59 319 VAL A N 1
ATOM 2110 C CA . VAL A 1 299 ? 13.333 31.689 38.690 1.00 4.43 319 VAL A CA 1
ATOM 2111 C C . VAL A 1 299 ? 13.682 30.239 38.433 1.00 6.75 319 VAL A C 1
ATOM 2112 O O . VAL A 1 299 ? 14.331 29.587 39.254 1.00 8.11 319 VAL A O 1
ATOM 2116 N N . PHE A 1 300 ? 13.239 29.729 37.298 1.00 6.77 320 PHE A N 1
ATOM 2117 C CA . PHE A 1 300 ? 13.611 28.392 36.916 1.00 5.16 320 PHE A CA 1
ATOM 2118 C C . PHE A 1 300 ? 15.071 28.398 36.473 1.00 9.47 320 PHE A C 1
ATOM 2119 O O . PHE A 1 300 ? 15.478 29.252 35.687 1.00 9.66 320 PHE A O 1
ATOM 2127 N N . ARG A 1 301 ? 15.868 27.461 36.973 1.00 5.88 321 ARG A N 1
ATOM 2128 C CA . ARG A 1 301 ? 17.265 27.395 36.555 1.00 6.45 321 ARG A CA 1
ATOM 2129 C C . ARG A 1 301 ? 17.579 26.174 35.687 1.00 7.49 321 ARG A C 1
ATOM 2130 O O . ARG A 1 301 ? 17.935 26.317 34.519 1.00 8.94 321 ARG A O 1
ATOM 2138 N N . THR A 1 302 ? 17.459 24.975 36.253 1.00 7.95 322 THR A N 1
ATOM 2139 C CA . THR A 1 302 ? 17.845 23.773 35.518 1.00 5.86 322 THR A CA 1
ATOM 2140 C C . THR A 1 302 ? 16.901 22.613 35.795 1.00 4.62 322 THR A C 1
ATOM 2141 O O . THR A 1 302 ? 16.174 22.602 36.794 1.00 6.42 322 THR A O 1
ATOM 2145 N N . PHE A 1 303 ? 16.938 21.631 34.899 1.00 7.01 323 PHE A N 1
ATOM 2146 C CA . PHE A 1 303 ? 16.150 20.420 35.057 1.00 7.20 323 PHE A CA 1
ATOM 2147 C C . PHE A 1 303 ? 16.954 19.246 34.542 1.00 8.30 323 PHE A C 1
ATOM 2148 O O . PHE A 1 303 ? 17.621 19.348 33.512 1.00 8.36 323 PHE A O 1
ATOM 2156 N N . ALA A 1 304 ? 16.898 18.138 35.273 1.00 4.34 324 ALA A N 1
ATOM 2157 C CA . ALA A 1 304 ? 17.484 16.885 34.827 1.00 4.64 324 ALA A CA 1
ATOM 2158 C C . ALA A 1 304 ? 16.481 15.751 35.007 1.00 5.62 324 ALA A C 1
ATOM 2159 O O . ALA A 1 304 ? 15.765 15.687 36.011 1.00 5.91 324 ALA A O 1
ATOM 2161 N N . ALA A 1 305 ? 16.435 14.866 34.017 1.00 6.19 325 ALA A N 1
ATOM 2162 C CA . ALA A 1 305 ? 15.692 13.620 34.136 1.00 6.62 325 ALA A CA 1
ATOM 2163 C C . ALA A 1 305 ? 16.606 12.515 33.639 1.00 5.37 325 ALA A C 1
ATOM 2164 O O . ALA A 1 305 ? 17.023 12.508 32.477 1.00 6.23 325 ALA A O 1
ATOM 2166 N N . VAL A 1 306 ? 16.928 11.600 34.548 1.00 4.70 326 VAL A N 1
ATOM 2167 C CA . VAL A 1 306 ? 17.930 10.571 34.296 1.00 6.26 326 VAL A CA 1
ATOM 2168 C C . VAL A 1 306 ? 17.349 9.189 34.539 1.00 8.42 326 VAL A C 1
ATOM 2169 O O . VAL A 1 306 ? 16.434 9.028 35.340 1.00 7.23 326 VAL A O 1
ATOM 2173 N N . GLY A 1 307 ? 17.871 8.195 33.831 1.00 6.40 327 GLY A N 1
ATOM 2174 C CA . GLY A 1 307 ? 17.470 6.818 34.073 1.00 6.48 327 GLY A CA 1
ATOM 2175 C C . GLY A 1 307 ? 18.343 6.122 35.103 1.00 4.95 327 GLY A C 1
ATOM 2176 O O . GLY A 1 307 ? 19.559 6.363 35.182 1.00 5.51 327 GLY A O 1
ATOM 2177 N N . VAL A 1 308 ? 17.719 5.232 35.877 1.00 5.47 328 VAL A N 1
ATOM 2178 C CA . VAL A 1 308 ? 18.412 4.388 36.848 1.00 4.41 328 VAL A CA 1
ATOM 2179 C C . VAL A 1 308 ? 17.827 2.968 36.774 1.00 5.31 328 VAL A C 1
ATOM 2180 O O . VAL A 1 308 ? 16.858 2.713 36.052 1.00 6.54 328 VAL A O 1
ATOM 2184 N N . ASP A 1 309 ? 18.410 2.039 37.512 1.00 5.70 329 ASP A N 1
ATOM 2185 C CA . ASP A 1 309 ? 17.938 0.659 37.517 1.00 4.59 329 ASP A CA 1
ATOM 2186 C C . ASP A 1 309 ? 16.475 0.598 37.973 1.00 5.58 329 ASP A C 1
ATOM 2187 O O . ASP A 1 309 ? 16.146 1.006 39.091 1.00 6.33 329 ASP A O 1
ATOM 2192 N N . PRO A 1 310 ? 15.574 0.102 37.107 1.00 4.67 330 PRO A N 1
ATOM 2193 C CA . PRO A 1 310 ? 14.168 0.031 37.534 1.00 4.91 330 PRO A CA 1
ATOM 2194 C C . PRO A 1 310 ? 13.956 -0.733 38.845 1.00 4.15 330 PRO A C 1
ATOM 2195 O O . PRO A 1 310 ? 13.027 -0.407 39.596 1.00 6.91 330 PRO A O 1
ATOM 2199 N N . ALA A 1 311 ? 14.791 -1.728 39.123 1.00 6.85 331 ALA A N 1
ATOM 2200 C CA . ALA A 1 311 ? 14.624 -2.533 40.336 1.00 6.50 331 ALA A CA 1
ATOM 2201 C C . ALA A 1 311 ? 14.856 -1.741 41.611 1.00 7.19 331 ALA A C 1
ATOM 2202 O O . ALA A 1 311 ? 14.369 -2.119 42.669 1.00 7.44 331 ALA A O 1
ATOM 2204 N N . ILE A 1 312 ? 15.597 -0.641 41.507 1.00 5.53 332 ILE A N 1
ATOM 2205 C CA . ILE A 1 312 ? 15.810 0.242 42.653 1.00 4.96 332 ILE A CA 1
ATOM 2206 C C . ILE A 1 312 ? 15.518 1.685 42.257 1.00 5.25 332 ILE A C 1
ATOM 2207 O O . ILE A 1 312 ? 16.324 2.587 42.477 1.00 6.35 332 ILE A O 1
ATOM 2212 N N . MET A 1 313 ? 14.336 1.892 41.684 1.00 5.23 333 MET A N 1
ATOM 2213 C CA . MET A 1 313 ? 13.999 3.198 41.110 1.00 3.99 333 MET A CA 1
ATOM 2214 C C . MET A 1 313 ? 14.095 4.308 42.156 1.00 3.69 333 MET A C 1
ATOM 2215 O O . MET A 1 313 ? 14.316 5.464 41.821 1.00 4.25 333 MET A O 1
ATOM 2220 N N . GLY A 1 314 ? 13.932 3.955 43.423 1.00 4.24 334 GLY A N 1
ATOM 2221 C CA . GLY A 1 314 ? 13.978 4.937 44.491 1.00 5.51 334 GLY A CA 1
ATOM 2222 C C . GLY A 1 314 ? 15.269 5.730 44.588 1.00 5.55 334 GLY A C 1
ATOM 2223 O O . GLY A 1 314 ? 15.293 6.790 45.220 1.00 5.65 334 GLY A O 1
ATOM 2224 N N . ILE A 1 315 ? 16.349 5.227 43.998 1.00 5.39 335 ILE A N 1
ATOM 2225 C CA . ILE A 1 315 ? 17.607 5.971 43.995 1.00 3.79 335 ILE A CA 1
ATOM 2226 C C . ILE A 1 315 ? 17.603 7.174 43.058 1.00 7.27 335 ILE A C 1
ATOM 2227 O O . ILE A 1 315 ? 18.555 7.943 43.051 1.00 6.39 335 ILE A O 1
ATOM 2232 N N . GLY A 1 316 ? 16.536 7.340 42.283 1.00 5.54 336 GLY A N 1
ATOM 2233 C CA . GLY A 1 316 ? 16.464 8.438 41.324 1.00 4.75 336 GLY A CA 1
ATOM 2234 C C . GLY A 1 316 ? 17.086 9.768 41.748 1.00 6.70 336 GLY A C 1
ATOM 2235 O O . GLY A 1 316 ? 17.956 10.287 41.039 1.00 5.29 336 GLY A O 1
ATOM 2236 N N . PRO A 1 317 ? 16.628 10.342 42.878 1.00 6.45 337 PRO A N 1
ATOM 2237 C CA . PRO A 1 317 ? 17.155 11.650 43.309 1.00 5.17 337 PRO A CA 1
ATOM 2238 C C . PRO A 1 317 ? 18.663 11.660 43.575 1.00 5.19 337 PRO A C 1
ATOM 2239 O O . PRO A 1 317 ? 19.291 12.694 43.400 1.00 6.53 337 PRO A O 1
ATOM 2243 N N . ALA A 1 318 ? 19.237 10.534 43.988 1.00 5.11 338 ALA A N 1
ATOM 2244 C CA . ALA A 1 318 ? 20.672 10.502 44.253 1.00 7.32 338 ALA A CA 1
ATOM 2245 C C . ALA A 1 318 ? 21.475 10.752 42.987 1.00 5.93 338 ALA A C 1
ATOM 2246 O O . ALA A 1 318 ? 22.637 11.166 43.054 1.00 8.70 338 ALA A O 1
ATOM 2248 N N . VAL A 1 319 ? 20.865 10.484 41.833 1.00 6.29 339 VAL A N 1
ATOM 2249 C CA . VAL A 1 319 ? 21.509 10.728 40.545 1.00 4.93 339 VAL A CA 1
ATOM 2250 C C . VAL A 1 319 ? 21.022 12.042 39.917 1.00 6.15 339 VAL A C 1
ATOM 2251 O O . VAL A 1 319 ? 21.813 12.820 39.365 1.00 8.02 339 VAL A O 1
ATOM 2255 N N . ALA A 1 320 ? 19.725 12.316 40.025 1.00 4.36 340 ALA A N 1
ATOM 2256 C CA . ALA A 1 320 ? 19.172 13.487 39.354 1.00 4.25 340 ALA A CA 1
ATOM 2257 C C . ALA A 1 320 ? 19.577 14.799 40.020 1.00 4.92 340 ALA A C 1
ATOM 2258 O O . ALA A 1 320 ? 19.786 15.801 39.333 1.00 6.44 340 ALA A O 1
ATOM 2260 N N . ILE A 1 321 ? 19.646 14.812 41.348 1.00 6.48 341 ILE A N 1
ATOM 2261 C CA . ILE A 1 321 ? 19.984 16.046 42.054 1.00 5.83 341 ILE A CA 1
ATOM 2262 C C . ILE A 1 321 ? 21.383 16.525 41.676 1.00 6.78 341 ILE A C 1
ATOM 2263 O O . ILE A 1 321 ? 21.554 17.682 41.316 1.00 6.68 341 ILE A O 1
ATOM 2268 N N . PRO A 1 322 ? 22.389 15.638 41.748 1.00 6.80 342 PRO A N 1
ATOM 2269 C CA . PRO A 1 322 ? 23.712 16.082 41.302 1.00 7.96 342 PRO A CA 1
ATOM 2270 C C . PRO A 1 322 ? 23.695 16.586 39.865 1.00 7.28 342 PRO A C 1
ATOM 2271 O O . PRO A 1 322 ? 24.363 17.576 39.554 1.00 8.72 342 PRO A O 1
ATOM 2275 N N . ALA A 1 323 ? 22.939 15.928 38.992 1.00 5.29 343 ALA A N 1
ATOM 2276 C CA . ALA A 1 323 ? 22.924 16.344 37.593 1.00 5.35 343 ALA A CA 1
ATOM 2277 C C . ALA A 1 323 ? 22.363 17.758 37.450 1.00 6.00 343 ALA A C 1
ATOM 2278 O O . ALA A 1 323 ? 22.923 18.589 36.729 1.00 8.23 343 ALA A O 1
ATOM 2280 N N . ALA A 1 324 ? 21.249 18.034 38.126 1.00 5.04 344 ALA A N 1
ATOM 2281 C CA . ALA A 1 324 ? 20.618 19.349 37.974 1.00 6.60 344 ALA A CA 1
ATOM 2282 C C . ALA A 1 324 ? 21.459 20.444 38.629 1.00 6.92 344 ALA A C 1
ATOM 2283 O O . ALA A 1 324 ? 21.545 21.563 38.127 1.00 6.52 344 ALA A O 1
ATOM 2285 N N . VAL A 1 325 ? 22.073 20.111 39.753 1.00 6.35 345 VAL A N 1
ATOM 2286 C CA . VAL A 1 325 ? 22.875 21.066 40.495 1.00 8.09 345 VAL A CA 1
ATOM 2287 C C . VAL A 1 325 ? 24.138 21.397 39.710 1.00 9.47 345 VAL A C 1
ATOM 2288 O O . VAL A 1 325 ? 24.491 22.569 39.555 1.00 8.34 345 VAL A O 1
ATOM 2292 N N . LYS 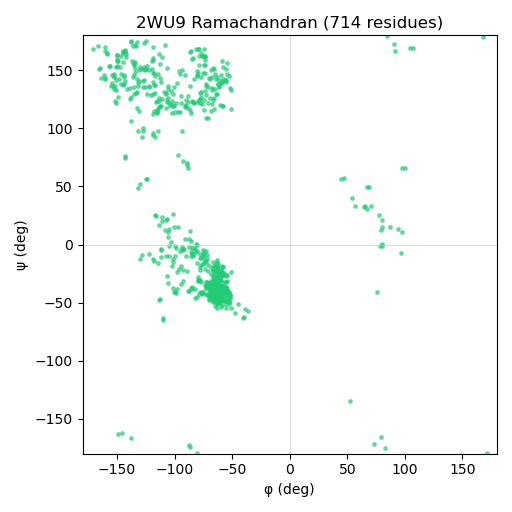A 1 326 ? 24.779 20.371 39.164 1.00 7.69 346 LYS A N 1
ATOM 2293 C CA . LYS A 1 326 ? 25.945 20.571 38.310 1.00 9.03 346 LYS A CA 1
ATOM 2294 C C . LYS A 1 326 ? 25.596 21.425 37.092 1.00 9.77 346 LYS A C 1
ATOM 2295 O O . LYS A 1 326 ? 26.345 22.335 36.718 1.00 13.00 346 LYS A O 1
ATOM 2301 N N . ALA A 1 327 ? 24.452 21.149 36.469 1.00 6.26 347 ALA A N 1
ATOM 2302 C CA . ALA A 1 327 ? 24.038 21.938 35.307 1.00 9.22 347 ALA A CA 1
ATOM 2303 C C . ALA A 1 327 ? 23.876 23.425 35.638 1.00 7.32 347 ALA A C 1
ATOM 2304 O O . ALA A 1 327 ? 24.017 24.296 34.766 1.00 10.51 347 ALA A O 1
ATOM 2306 N N . ALA A 1 328 ? 23.565 23.707 36.895 1.00 5.74 348 ALA A N 1
ATOM 2307 C CA . ALA A 1 328 ? 23.353 25.076 37.351 1.00 9.41 348 ALA A CA 1
ATOM 2308 C C . ALA A 1 328 ? 24.660 25.771 37.739 1.00 10.75 348 ALA A C 1
ATOM 2309 O O . ALA A 1 328 ? 24.650 26.949 38.113 1.00 9.66 348 ALA A O 1
ATOM 2311 N N . GLY A 1 329 ? 25.768 25.039 37.667 1.00 10.06 349 GLY A N 1
ATOM 2312 C CA . GLY A 1 329 ? 27.069 25.566 38.040 1.00 9.29 349 GLY A CA 1
ATOM 2313 C C . GLY A 1 329 ? 27.278 25.564 39.543 1.00 10.98 349 GLY A C 1
ATOM 2314 O O . GLY A 1 329 ? 28.187 26.226 40.048 1.00 13.96 349 GLY A O 1
ATOM 2315 N N . LEU A 1 330 ? 26.429 24.827 40.261 1.00 8.63 350 LEU A N 1
ATOM 2316 C CA . LEU A 1 330 ? 26.476 24.793 41.721 1.00 8.03 350 LEU A CA 1
ATOM 2317 C C . LEU A 1 330 ? 26.993 23.470 42.299 1.00 8.04 350 LEU A C 1
ATOM 2318 O O . LEU A 1 330 ? 27.206 22.504 41.566 1.00 9.38 350 LEU A O 1
ATOM 2323 N N . GLU A 1 331 ? 27.206 23.462 43.617 1.00 10.42 351 GLU A N 1
ATOM 2324 C CA . GLU A 1 331 ? 27.529 22.257 44.372 1.00 8.48 351 GLU A CA 1
ATOM 2325 C C . GLU A 1 331 ? 26.366 21.974 45.307 1.00 5.90 351 GLU A C 1
ATOM 2326 O O . GLU A 1 331 ? 25.548 22.854 45.564 1.00 8.32 351 GLU A O 1
ATOM 2332 N N . LEU A 1 332 ? 26.295 20.759 45.843 1.00 7.28 352 LEU A N 1
ATOM 2333 C CA . LEU A 1 332 ? 25.182 20.408 46.723 1.00 9.43 352 LEU A CA 1
ATOM 2334 C C . LEU A 1 332 ? 25.053 21.376 47.899 1.00 9.30 352 LEU A C 1
ATOM 2335 O O . LEU A 1 332 ? 23.945 21.737 48.292 1.00 9.74 352 LEU A O 1
ATOM 2340 N N . ASP A 1 333 ? 26.187 21.803 48.454 1.00 8.86 353 ASP A N 1
ATOM 2341 C CA . ASP A 1 333 ? 26.181 22.717 49.595 1.00 10.61 353 ASP A CA 1
ATOM 2342 C C . ASP A 1 333 ? 25.542 24.062 49.294 1.00 10.05 353 ASP A C 1
ATOM 2343 O O . ASP A 1 333 ? 25.187 24.805 50.216 1.00 13.83 353 ASP A O 1
ATOM 2348 N N . ASP A 1 334 ? 25.397 24.384 48.010 1.00 9.24 354 ASP A N 1
ATOM 2349 C CA . ASP A 1 334 ? 24.841 25.674 47.606 1.00 10.05 354 ASP A CA 1
ATOM 2350 C C . ASP A 1 334 ? 23.315 25.675 47.586 1.00 8.26 354 ASP A C 1
ATOM 2351 O O . ASP A 1 334 ? 22.691 26.724 47.395 1.00 10.48 354 ASP A O 1
ATOM 2356 N N . ILE A 1 335 ? 22.715 24.497 47.732 1.00 8.20 355 ILE A N 1
ATOM 2357 C CA . ILE A 1 335 ? 21.264 24.386 47.732 1.00 6.54 355 ILE A CA 1
ATOM 2358 C C . ILE A 1 335 ? 20.769 24.582 49.159 1.00 7.51 355 ILE A C 1
ATOM 2359 O O . ILE A 1 335 ? 21.242 23.915 50.086 1.00 11.47 355 ILE A O 1
ATOM 2364 N N . ASP A 1 336 ? 19.820 25.486 49.332 1.00 7.09 356 ASP A N 1
ATOM 2365 C CA . ASP A 1 336 ? 19.371 25.881 50.664 1.00 7.20 356 ASP A CA 1
ATOM 2366 C C . ASP A 1 336 ? 18.124 25.147 51.133 1.00 8.84 356 ASP A C 1
ATOM 2367 O O . ASP A 1 336 ? 17.866 25.056 52.333 1.00 11.27 356 ASP A O 1
ATOM 2372 N N . LEU A 1 337 ? 17.357 24.607 50.190 1.00 7.84 357 LEU A N 1
ATOM 2373 C CA . LEU A 1 337 ? 16.097 23.962 50.534 1.00 6.04 357 LEU A CA 1
ATOM 2374 C C . LEU A 1 337 ? 15.805 22.874 49.505 1.00 8.88 357 LEU A C 1
ATOM 2375 O O . LEU A 1 337 ? 16.060 23.061 48.315 1.00 8.34 357 LEU A O 1
ATOM 2380 N N . PHE A 1 338 ? 15.270 21.747 49.972 1.00 6.22 358 PHE A N 1
ATOM 2381 C CA . PHE A 1 338 ? 14.908 20.625 49.098 1.00 7.38 358 PHE A CA 1
ATOM 2382 C C . PHE A 1 338 ? 13.470 20.193 49.323 1.00 9.84 358 PHE A C 1
ATOM 2383 O O . PHE A 1 338 ? 13.008 20.117 50.464 1.00 8.64 358 PHE A O 1
ATOM 2391 N N . GLU A 1 339 ? 12.785 19.867 48.228 1.00 6.98 359 GLU A N 1
ATOM 2392 C CA . GLU A 1 339 ? 11.557 19.077 48.276 1.00 6.93 359 GLU A CA 1
ATOM 2393 C C . GLU A 1 339 ? 11.875 17.758 47.573 1.00 7.16 359 GLU A C 1
ATOM 2394 O O . GLU A 1 339 ? 11.864 17.690 46.336 1.00 7.65 359 GLU A O 1
ATOM 2400 N N . ILE A 1 340 ? 12.199 16.730 48.357 1.00 5.67 360 ILE A N 1
ATOM 2401 C CA . ILE A 1 340 ? 12.486 15.406 47.807 1.00 6.31 360 ILE A CA 1
ATOM 2402 C C . ILE A 1 340 ? 11.318 14.505 48.150 1.00 5.77 360 ILE A C 1
ATOM 2403 O O . ILE A 1 340 ? 11.014 14.291 49.322 1.00 6.40 360 ILE A O 1
ATOM 2408 N N . ASN A 1 341 ? 10.631 13.995 47.136 1.00 4.95 361 ASN A N 1
ATOM 2409 C CA . ASN A 1 341 ? 9.377 13.337 47.416 1.00 4.60 361 ASN A CA 1
ATOM 2410 C C . ASN A 1 341 ? 9.570 12.121 48.301 1.00 6.53 361 ASN A C 1
ATOM 2411 O O . ASN A 1 341 ? 10.502 11.356 48.111 1.00 6.19 361 ASN A O 1
ATOM 2416 N N . GLU A 1 342 ? 8.666 11.959 49.259 1.00 5.72 362 GLU A N 1
ATOM 2417 C CA . GLU A 1 342 ? 8.686 10.797 50.144 1.00 5.46 362 GLU A CA 1
ATOM 2418 C C . GLU A 1 342 ? 7.881 9.650 49.539 1.00 7.07 362 GLU A C 1
ATOM 2419 O O . GLU A 1 342 ? 6.854 9.257 50.072 1.00 6.74 362 GLU A O 1
ATOM 2425 N N . ALA A 1 343 ? 8.342 9.099 48.422 1.00 6.11 363 ALA A N 1
ATOM 2426 C CA . ALA A 1 343 ? 7.628 7.968 47.834 1.00 3.98 363 ALA A CA 1
ATOM 2427 C C . ALA A 1 343 ? 7.642 6.806 48.821 1.00 3.98 363 ALA A C 1
ATOM 2428 O O . ALA A 1 343 ? 6.599 6.194 49.099 1.00 5.63 363 ALA A O 1
ATOM 2430 N N . PHE A 1 344 ? 8.832 6.499 49.336 1.00 5.13 364 PHE A N 1
ATOM 2431 C CA . PHE A 1 344 ? 8.997 5.533 50.418 1.00 5.61 364 PHE A CA 1
ATOM 2432 C C . PHE A 1 344 ? 10.097 6.031 51.326 1.00 6.13 364 PHE A C 1
ATOM 2433 O O . PHE A 1 344 ? 11.106 6.548 50.852 1.00 6.02 364 PHE A O 1
ATOM 2441 N N . ALA A 1 345 ? 9.918 5.865 52.631 1.00 5.92 365 ALA A N 1
ATOM 2442 C CA . ALA A 1 345 ? 10.955 6.254 53.564 1.00 5.17 365 ALA A CA 1
ATOM 2443 C C . ALA A 1 345 ? 12.274 5.566 53.216 1.00 6.43 365 ALA A C 1
ATOM 2444 O O . ALA A 1 345 ? 13.329 6.154 53.359 1.00 6.59 365 ALA A O 1
ATOM 2446 N N . SER A 1 346 ? 12.211 4.318 52.762 1.00 6.27 366 SER A N 1
ATOM 2447 C CA . SER A 1 346 ? 13.428 3.600 52.402 1.00 7.07 366 SER A CA 1
ATOM 2448 C C . SER A 1 346 ? 14.305 4.405 51.451 1.00 6.55 366 SER A C 1
ATOM 2449 O O . SER A 1 346 ? 15.492 4.628 51.720 1.00 5.56 366 SER A O 1
ATOM 2452 N N . GLN A 1 347 ? 13.717 4.830 50.336 1.00 6.95 367 GLN A N 1
ATOM 2453 C CA . GLN A 1 347 ? 14.483 5.532 49.307 1.00 4.48 367 GLN A CA 1
ATOM 2454 C C . GLN A 1 347 ? 14.737 6.989 49.646 1.00 5.15 367 GLN A C 1
ATOM 2455 O O . GLN A 1 347 ? 15.770 7.539 49.266 1.00 6.22 367 GLN A O 1
ATOM 2461 N N . PHE A 1 348 ? 13.813 7.599 50.377 1.00 5.97 368 PHE A N 1
ATOM 2462 C CA . PHE A 1 348 ? 14.016 8.970 50.822 1.00 3.93 368 PHE A CA 1
ATOM 2463 C C . PHE A 1 348 ? 15.242 9.029 51.732 1.00 6.45 368 PHE A C 1
ATOM 2464 O O . PHE A 1 348 ? 16.144 9.858 51.540 1.00 5.63 368 PHE A O 1
ATOM 2472 N N . VAL A 1 349 ? 15.278 8.149 52.726 1.00 6.65 369 VAL A N 1
ATOM 2473 C CA . VAL A 1 349 ? 16.417 8.104 53.630 1.00 8.25 369 VAL A CA 1
ATOM 2474 C C . VAL A 1 349 ? 17.702 7.781 52.881 1.00 9.26 369 VAL A C 1
ATOM 2475 O O . VAL A 1 349 ? 18.740 8.429 53.090 1.00 7.61 369 VAL A O 1
ATOM 2479 N N . TYR A 1 350 ? 17.643 6.807 51.979 1.00 6.56 370 TYR A N 1
ATOM 2480 C CA . TYR A 1 350 ? 18.837 6.467 51.226 1.00 5.18 370 TYR A CA 1
ATOM 2481 C C . TYR A 1 350 ? 19.381 7.686 50.468 1.00 8.29 370 TYR A C 1
ATOM 2482 O O . TYR A 1 350 ? 20.575 7.988 50.518 1.00 8.15 370 TYR A O 1
ATOM 2491 N N . CYS A 1 351 ? 18.510 8.386 49.757 1.00 9.10 371 CYS A N 1
ATOM 2492 C CA . CYS A 1 351 ? 18.965 9.500 48.933 1.00 7.92 371 CYS A CA 1
ATOM 2493 C C . CYS A 1 351 ? 19.561 10.607 49.784 1.00 6.63 371 CYS A C 1
ATOM 2494 O O . CYS A 1 351 ? 20.611 11.162 49.452 1.00 9.38 371 CYS A O 1
ATOM 2497 N N . ARG A 1 352 ? 18.898 10.907 50.895 1.00 7.69 372 ARG A N 1
ATOM 2498 C CA . ARG A 1 352 ? 19.379 11.938 51.805 1.00 9.10 372 ARG A CA 1
ATOM 2499 C C . ARG A 1 352 ? 20.780 11.594 52.305 1.00 10.98 372 ARG A C 1
ATOM 2500 O O . ARG A 1 352 ? 21.676 12.441 52.303 1.00 10.33 372 ARG A O 1
ATOM 2508 N N . ASN A 1 353 ? 20.968 10.349 52.728 1.00 8.00 373 ASN A N 1
ATOM 2509 C CA . ASN A 1 353 ? 22.275 9.929 53.221 1.00 9.17 373 ASN A CA 1
ATOM 2510 C C . ASN A 1 353 ? 23.328 9.870 52.119 1.00 11.02 373 ASN A C 1
ATOM 2511 O O . ASN A 1 353 ? 24.472 10.314 52.307 1.00 10.16 373 ASN A O 1
ATOM 2516 N N . LYS A 1 354 ? 22.951 9.314 50.972 1.00 8.13 374 LYS A N 1
ATOM 2517 C CA . LYS A 1 354 ? 23.885 9.164 49.870 1.00 8.98 374 LYS A CA 1
ATOM 2518 C C . LYS A 1 354 ? 24.450 10.513 49.456 1.00 9.46 374 LYS A C 1
ATOM 2519 O O . LYS A 1 354 ? 25.650 10.640 49.177 1.00 10.36 374 LYS A O 1
ATOM 2525 N N . LEU A 1 355 ? 23.584 11.522 49.404 1.00 10.08 375 LEU A N 1
ATOM 2526 C CA . LEU A 1 355 ? 24.000 12.855 48.975 1.00 7.20 375 LEU A CA 1
ATOM 2527 C C . LEU A 1 355 ? 24.601 13.676 50.124 1.00 11.41 375 LEU A C 1
ATOM 2528 O O . LEU A 1 355 ? 25.125 14.763 49.913 1.00 10.85 375 LEU A O 1
ATOM 2533 N N . GLY A 1 356 ? 24.520 13.149 51.338 1.00 7.03 376 GLY A N 1
ATOM 2534 C CA . GLY A 1 356 ? 25.045 13.843 52.507 1.00 9.80 376 GLY A CA 1
ATOM 2535 C C . GLY A 1 356 ? 24.346 15.144 52.852 1.00 10.23 376 GLY A C 1
ATOM 2536 O O . GLY A 1 356 ? 24.968 16.085 53.364 1.00 12.84 376 GLY A O 1
ATOM 2537 N N . LEU A 1 357 ? 23.043 15.210 52.584 1.00 8.74 377 LEU A N 1
ATOM 2538 C CA . LEU A 1 357 ? 22.305 16.450 52.771 1.00 6.80 377 LEU A CA 1
ATOM 2539 C C . LEU A 1 357 ? 21.915 16.685 54.222 1.00 9.50 377 LEU A C 1
ATOM 2540 O O . LEU A 1 357 ? 21.680 15.746 54.981 1.00 12.30 377 LEU A O 1
ATOM 2545 N N . ASP A 1 358 ? 21.841 17.955 54.590 1.00 10.00 378 ASP A N 1
ATOM 2546 C CA . ASP A 1 358 ? 21.369 18.355 55.904 1.00 11.35 378 ASP A CA 1
ATOM 2547 C C . ASP A 1 358 ? 19.871 18.052 56.026 1.00 11.37 378 ASP A C 1
ATOM 2548 O O . ASP A 1 358 ? 19.063 18.628 55.308 1.00 13.52 378 ASP A O 1
ATOM 2553 N N . PRO A 1 359 ? 19.497 17.130 56.930 1.00 13.26 379 PRO A N 1
ATOM 2554 C CA . PRO A 1 359 ? 18.075 16.781 57.092 1.00 13.17 379 PRO A CA 1
ATOM 2555 C C . PRO A 1 359 ? 17.192 17.989 57.375 1.00 12.06 379 PRO A C 1
ATOM 2556 O O . PRO A 1 359 ? 16.003 17.981 57.040 1.00 13.15 379 PRO A O 1
ATOM 2560 N N . GLU A 1 360 ? 17.763 19.027 57.976 1.00 12.33 380 GLU A N 1
ATOM 2561 C CA . GLU A 1 360 ? 16.996 20.212 58.320 1.00 12.53 380 GLU A CA 1
ATOM 2562 C C . GLU A 1 360 ? 16.655 21.087 57.113 1.00 13.09 380 GLU A C 1
ATOM 2563 O O . GLU A 1 360 ? 15.917 22.072 57.236 1.00 17.94 380 GLU A O 1
ATOM 2569 N N . LYS A 1 361 ? 17.202 20.734 55.949 1.00 12.39 381 LYS A N 1
ATOM 2570 C CA . LYS A 1 361 ? 16.955 21.495 54.719 1.00 10.02 381 LYS A CA 1
ATOM 2571 C C . LYS A 1 361 ? 15.948 20.796 53.804 1.00 8.48 381 LYS A C 1
ATOM 2572 O O . LYS A 1 361 ? 15.677 21.291 52.705 1.00 8.22 381 LYS A O 1
ATOM 2578 N N . ILE A 1 362 ? 15.410 19.661 54.252 1.00 7.83 382 ILE A N 1
ATOM 2579 C CA . ILE A 1 362 ? 14.579 18.815 53.385 1.00 7.43 382 ILE A CA 1
ATOM 2580 C C . ILE A 1 362 ? 13.156 18.684 53.877 1.00 8.26 382 ILE A C 1
ATOM 2581 O O . ILE A 1 362 ? 12.924 18.371 55.041 1.00 9.02 382 ILE A O 1
ATOM 2586 N N . ASN A 1 363 ? 12.205 18.910 52.978 1.00 7.18 383 ASN A N 1
ATOM 2587 C CA . ASN A 1 363 ? 10.783 18.769 53.292 1.00 5.98 383 ASN A CA 1
ATOM 2588 C C . ASN A 1 363 ? 10.464 19.400 54.639 1.00 7.51 383 ASN A C 1
ATOM 2589 O O . ASN A 1 363 ? 9.926 18.742 55.533 1.00 8.44 383 ASN A O 1
ATOM 2594 N N . VAL A 1 364 ? 10.799 20.679 54.774 1.00 7.50 384 VAL A N 1
ATOM 2595 C CA . VAL A 1 364 ? 10.722 21.342 56.078 1.00 7.65 384 VAL A CA 1
ATOM 2596 C C . VAL A 1 364 ? 9.301 21.524 56.593 1.00 9.56 384 VAL A C 1
ATOM 2597 O O . VAL A 1 364 ? 9.095 21.724 57.795 1.00 8.84 384 VAL A O 1
ATOM 2601 N N . ASN A 1 365 ? 8.332 21.452 55.688 1.00 6.23 385 ASN A N 1
ATOM 2602 C CA . ASN A 1 365 ? 6.915 21.491 56.045 1.00 6.65 385 ASN A CA 1
ATOM 2603 C C . ASN A 1 365 ? 6.232 20.132 55.917 1.00 7.00 385 ASN A C 1
ATOM 2604 O O . ASN A 1 365 ? 5.008 20.041 55.831 1.00 7.51 385 ASN A O 1
ATOM 2609 N N . GLY A 1 366 ? 7.033 19.077 55.952 1.00 6.28 386 GLY A N 1
ATOM 2610 C CA . GLY A 1 366 ? 6.509 17.727 55.826 1.00 7.56 386 GLY A CA 1
ATOM 2611 C C . GLY A 1 366 ? 6.488 17.287 54.377 1.00 9.55 386 GLY A C 1
ATOM 2612 O O . GLY A 1 366 ? 6.762 18.071 53.475 1.00 8.57 386 GLY A O 1
ATOM 2613 N N . GLY A 1 367 ? 6.178 16.019 54.152 1.00 7.11 387 GLY A N 1
ATOM 2614 C CA . GLY A 1 367 ? 6.147 15.495 52.802 1.00 8.59 387 GLY A CA 1
ATOM 2615 C C . GLY A 1 367 ? 5.072 14.444 52.587 1.00 6.67 387 GLY A C 1
ATOM 2616 O O . GLY A 1 367 ? 4.124 14.313 53.378 1.00 6.75 387 GLY A O 1
ATOM 2617 N N . ALA A 1 368 ? 5.229 13.678 51.509 1.00 6.71 388 ALA A N 1
ATOM 2618 C CA . ALA A 1 368 ? 4.151 12.820 51.010 1.00 6.50 388 ALA A CA 1
ATOM 2619 C C . ALA A 1 368 ? 3.704 11.708 51.963 1.00 6.38 388 ALA A C 1
ATOM 2620 O O . ALA A 1 368 ? 2.589 11.194 51.828 1.00 6.17 388 ALA A O 1
ATOM 2622 N N . MET A 1 369 ? 4.554 11.328 52.913 1.00 5.67 389 MET A N 1
ATOM 2623 C CA . MET A 1 369 ? 4.108 10.326 53.884 1.00 5.00 389 MET A CA 1
ATOM 2624 C C . MET A 1 369 ? 2.984 10.877 54.758 1.00 7.01 389 MET A C 1
ATOM 2625 O O . MET A 1 369 ? 2.125 10.122 55.217 1.00 8.84 389 MET A O 1
ATOM 2630 N N . ALA A 1 370 ? 2.998 12.195 54.971 1.00 6.21 390 ALA A N 1
ATOM 2631 C CA . ALA A 1 370 ? 1.996 12.879 55.799 1.00 6.13 390 ALA A CA 1
ATOM 2632 C C . ALA A 1 370 ? 0.900 13.568 54.990 1.00 7.26 390 ALA A C 1
ATOM 2633 O O . ALA A 1 370 ? -0.269 13.546 55.378 1.00 9.50 390 ALA A O 1
ATOM 2635 N N . ILE A 1 371 ? 1.266 14.220 53.890 1.00 7.98 391 ILE A N 1
ATOM 2636 C CA . ILE A 1 371 ? 0.253 14.982 53.158 1.00 11.14 391 ILE A CA 1
ATOM 2637 C C . ILE A 1 371 ? -0.174 14.350 51.850 1.00 9.00 391 ILE A C 1
ATOM 2638 O O . ILE A 1 371 ? -1.162 14.776 51.253 1.00 10.84 391 ILE A O 1
ATOM 2643 N N . GLY A 1 372 ? 0.546 13.317 51.419 1.00 5.80 392 GLY A N 1
ATOM 2644 C CA . GLY A 1 372 ? 0.082 12.520 50.294 1.00 8.02 392 GLY A CA 1
ATOM 2645 C C . GLY A 1 372 ? 0.790 12.757 48.978 1.00 8.59 392 GLY A C 1
ATOM 2646 O O . GLY A 1 372 ? 1.554 13.711 48.823 1.00 7.25 392 GLY A O 1
ATOM 2647 N N . HIS A 1 373 ? 0.511 11.873 48.027 1.00 8.18 393 HIS A N 1
ATOM 2648 C CA . HIS A 1 373 ? 1.245 11.828 46.762 1.00 6.61 393 HIS A CA 1
ATOM 2649 C C . HIS A 1 373 ? 0.260 11.489 45.649 1.00 6.37 393 HIS A C 1
ATOM 2650 O O . HIS A 1 373 ? 0.237 10.353 45.172 1.00 7.01 393 HIS A O 1
ATOM 2657 N N . PRO A 1 374 ? -0.580 12.466 45.248 1.00 5.85 394 PRO A N 1
ATOM 2658 C CA . PRO A 1 374 ? -1.365 12.275 44.025 1.00 5.66 394 PRO A CA 1
ATOM 2659 C C . PRO A 1 374 ? -0.360 12.368 42.880 1.00 4.98 394 PRO A C 1
ATOM 2660 O O . PRO A 1 374 ? 0.162 13.450 42.605 1.00 5.07 394 PRO A O 1
ATOM 2664 N N . LEU A 1 375 ? -0.071 11.240 42.243 1.00 3.83 395 LEU A N 1
ATOM 2665 C CA . LEU A 1 375 ? 1.130 11.102 41.416 1.00 4.41 395 LEU A CA 1
ATOM 2666 C C . LEU A 1 375 ? 1.468 12.324 40.564 1.00 5.93 395 LEU A C 1
ATOM 2667 O O . LEU A 1 375 ? 2.510 12.955 40.768 1.00 6.14 395 LEU A O 1
ATOM 2672 N N . GLY A 1 376 ? 0.585 12.672 39.634 1.00 4.96 396 GLY A N 1
ATOM 2673 C CA . GLY A 1 376 ? 0.854 13.779 38.735 1.00 6.70 396 GLY A CA 1
ATOM 2674 C C . GLY A 1 376 ? 0.918 15.130 39.427 1.00 4.15 396 GLY A C 1
ATOM 2675 O O . GLY A 1 376 ? 1.604 16.026 38.968 1.00 5.53 396 GLY A O 1
ATOM 2676 N N . ALA A 1 377 ? 0.156 15.295 40.502 1.00 4.75 397 ALA A N 1
ATOM 2677 C CA . ALA A 1 377 ? 0.150 16.578 41.211 1.00 5.66 397 ALA A CA 1
ATOM 2678 C C . ALA A 1 377 ? 1.457 16.893 41.929 1.00 5.17 397 ALA A C 1
ATOM 2679 O O . ALA A 1 377 ? 1.855 18.051 42.006 1.00 4.84 397 ALA A O 1
ATOM 2681 N N . THR A 1 378 ? 2.117 15.871 42.460 1.00 4.98 398 THR A N 1
ATOM 2682 C CA . THR A 1 378 ? 3.239 16.082 43.367 1.00 4.05 398 THR A CA 1
ATOM 2683 C C . THR A 1 378 ? 4.334 17.012 42.832 1.00 5.95 398 THR A C 1
ATOM 2684 O O . THR A 1 378 ? 4.725 17.963 43.504 1.00 5.61 398 THR A O 1
ATOM 2688 N N . GLY A 1 379 ? 4.816 16.746 41.626 1.00 4.01 399 GLY A N 1
ATOM 2689 C CA . GLY A 1 379 ? 5.902 17.534 41.068 1.00 3.73 399 GLY A CA 1
ATOM 2690 C C . GLY A 1 379 ? 5.549 19.002 40.893 1.00 5.17 399 GLY A C 1
ATOM 2691 O O . GLY A 1 379 ? 6.401 19.877 41.059 1.00 8.37 399 GLY A O 1
ATOM 2692 N N . ALA A 1 380 ? 4.295 19.289 40.563 1.00 4.76 400 ALA A N 1
ATOM 2693 C CA . ALA A 1 380 ? 3.879 20.678 40.415 1.00 5.20 400 ALA A CA 1
ATOM 2694 C C . ALA A 1 380 ? 3.593 21.306 41.778 1.00 5.59 400 ALA A C 1
ATOM 2695 O O . ALA A 1 380 ? 4.024 22.430 42.061 1.00 6.00 400 ALA A O 1
ATOM 2697 N N . ARG A 1 381 ? 2.872 20.593 42.641 1.00 4.69 401 ARG A N 1
ATOM 2698 C CA . ARG A 1 381 ? 2.568 21.177 43.945 1.00 6.08 401 ARG A CA 1
ATOM 2699 C C . ARG A 1 381 ? 3.825 21.447 44.774 1.00 4.24 401 ARG A C 1
ATOM 2700 O O . ARG A 1 381 ? 3.878 22.424 45.526 1.00 6.52 401 ARG A O 1
ATOM 2708 N N . CYS A 1 382 ? 4.835 20.593 44.630 1.00 4.69 402 CYS A N 1
ATOM 2709 C CA . CYS A 1 382 ? 6.097 20.780 45.344 1.00 5.85 402 CYS A CA 1
ATOM 2710 C C . CYS A 1 382 ? 6.827 22.052 44.920 1.00 6.23 402 CYS A C 1
ATOM 2711 O O . CYS A 1 382 ? 7.599 22.615 45.702 1.00 6.15 402 CYS A O 1
ATOM 2714 N N . VAL A 1 383 ? 6.630 22.495 43.679 1.00 4.56 403 VAL A N 1
ATOM 2715 C CA . VAL A 1 383 ? 7.218 23.762 43.270 1.00 6.45 403 VAL A CA 1
ATOM 2716 C C . VAL A 1 383 ? 6.594 24.883 44.101 1.00 6.36 403 VAL A C 1
ATOM 2717 O O . VAL A 1 383 ? 7.290 25.809 44.550 1.00 6.68 403 VAL A O 1
ATOM 2721 N N . ALA A 1 384 ? 5.285 24.797 44.330 1.00 5.75 404 ALA A N 1
ATOM 2722 C CA . ALA A 1 384 ? 4.625 25.793 45.176 1.00 6.46 404 ALA A CA 1
ATOM 2723 C C . ALA A 1 384 ? 5.138 25.714 46.616 1.00 5.48 404 ALA A C 1
ATOM 2724 O O . ALA A 1 384 ? 5.467 26.737 47.219 1.00 6.83 404 ALA A O 1
ATOM 2726 N N . THR A 1 385 ? 5.205 24.504 47.171 1.00 4.13 405 THR A N 1
ATOM 2727 C CA . THR A 1 385 ? 5.659 24.339 48.549 1.00 4.73 405 THR A CA 1
ATOM 2728 C C . THR A 1 385 ? 7.080 24.867 48.718 1.00 7.00 405 THR A C 1
ATOM 2729 O O . THR A 1 385 ? 7.378 25.578 49.678 1.00 7.95 405 THR A O 1
ATOM 2733 N N . LEU A 1 386 ? 7.949 24.553 47.762 1.00 4.92 406 LEU A N 1
ATOM 2734 C CA . LEU A 1 386 ? 9.338 24.979 47.820 1.00 5.07 406 LEU A CA 1
ATOM 2735 C C . LEU A 1 386 ? 9.440 26.488 47.731 1.00 6.43 406 LEU A C 1
ATOM 2736 O O . LEU A 1 386 ? 10.089 27.109 48.570 1.00 7.16 406 LEU A O 1
ATOM 2741 N N . LEU A 1 387 ? 8.820 27.075 46.713 1.00 6.91 407 LEU A N 1
ATOM 2742 C CA . LEU A 1 387 ? 9.000 28.509 46.482 1.00 5.44 407 LEU A CA 1
ATOM 2743 C C . LEU A 1 387 ? 8.381 29.366 47.574 1.00 7.77 407 LEU A C 1
ATOM 2744 O O . LEU A 1 387 ? 8.952 30.398 47.949 1.00 7.32 407 LEU A O 1
ATOM 2749 N N . HIS A 1 388 ? 7.222 28.975 48.081 1.00 5.36 408 HIS A N 1
ATOM 2750 C CA . HIS A 1 388 ? 6.632 29.774 49.151 1.00 6.94 408 HIS A CA 1
ATOM 2751 C C . HIS A 1 388 ? 7.460 29.690 50.429 1.00 9.13 408 HIS A C 1
ATOM 2752 O O . HIS A 1 388 ? 7.540 30.669 51.179 1.00 9.56 408 HIS A O 1
ATOM 2759 N N . GLU A 1 389 ? 8.095 28.545 50.673 1.00 7.21 409 GLU A N 1
ATOM 2760 C CA . GLU A 1 389 ? 8.985 28.436 51.830 1.00 7.06 409 GLU A CA 1
ATOM 2761 C C . GLU A 1 389 ? 10.251 29.263 51.627 1.00 9.15 409 GLU A C 1
ATOM 2762 O O . GLU A 1 389 ? 10.695 29.939 52.542 1.00 8.98 409 GLU A O 1
ATOM 2768 N N . MET A 1 390 ? 10.822 29.226 50.429 1.00 7.40 410 MET A N 1
ATOM 2769 C CA . MET A 1 390 ? 12.015 30.019 50.152 1.00 6.98 410 MET A CA 1
ATOM 2770 C C . MET A 1 390 ? 11.688 31.501 50.317 1.00 7.74 410 MET A C 1
ATOM 2771 O O . MET A 1 390 ? 12.493 32.267 50.854 1.00 9.19 410 MET A O 1
ATOM 2776 N N . LYS A 1 391 ? 10.498 31.887 49.867 1.00 6.36 411 LYS A N 1
ATOM 2777 C CA . LYS A 1 391 ? 10.015 33.257 50.022 1.00 6.34 411 LYS A CA 1
ATOM 2778 C C . LYS A 1 391 ? 10.058 33.677 51.490 1.00 10.42 411 LYS A C 1
ATOM 2779 O O . LYS A 1 391 ? 10.620 34.727 51.830 1.00 10.11 411 LYS A O 1
ATOM 2785 N N A ARG A 1 392 ? 9.468 32.858 52.360 0.78 9.07 412 ARG A N 1
ATOM 2786 N N B ARG A 1 392 ? 9.480 32.847 52.353 0.22 9.14 412 ARG A N 1
ATOM 2787 C CA A ARG A 1 392 ? 9.394 33.193 53.787 0.78 10.08 412 ARG A CA 1
ATOM 2788 C CA B ARG A 1 392 ? 9.386 33.149 53.778 0.22 10.18 412 ARG A CA 1
ATOM 2789 C C A ARG A 1 392 ? 10.749 33.195 54.485 0.78 10.64 412 ARG A C 1
ATOM 2790 C C B ARG A 1 392 ? 10.751 33.211 54.459 0.22 10.70 412 ARG A C 1
ATOM 2791 O O A ARG A 1 392 ? 10.950 33.951 55.445 0.78 12.86 412 ARG A O 1
ATOM 2792 O O B ARG A 1 392 ? 10.962 34.014 55.371 0.22 12.82 412 ARG A O 1
ATOM 2807 N N . ARG A 1 393 ? 11.675 32.367 54.010 1.00 10.36 413 ARG A N 1
ATOM 2808 C CA . ARG A 1 393 ? 12.996 32.252 54.639 1.00 8.64 413 ARG A CA 1
ATOM 2809 C C . ARG A 1 393 ? 13.974 33.358 54.257 1.00 13.00 413 ARG A C 1
ATOM 2810 O O . ARG A 1 393 ? 15.073 33.419 54.804 1.00 13.36 413 ARG A O 1
ATOM 2818 N N . GLY A 1 394 ? 13.587 34.215 53.314 1.00 11.81 414 GLY A N 1
ATOM 2819 C CA . GLY A 1 394 ? 14.387 35.378 52.967 1.00 14.76 414 GLY A CA 1
ATOM 2820 C C . GLY A 1 394 ? 15.496 35.135 51.961 1.00 12.78 414 GLY A C 1
ATOM 2821 O O . GLY A 1 394 ? 15.705 34.010 51.496 1.00 10.84 414 GLY A O 1
ATOM 2822 N N . LYS A 1 395 ? 16.226 36.201 51.636 1.00 11.85 415 LYS A N 1
ATOM 2823 C CA . LYS A 1 395 ? 17.238 36.176 50.572 1.00 10.46 415 LYS A CA 1
ATOM 2824 C C . LYS A 1 395 ? 18.337 35.133 50.723 1.00 9.10 415 LYS A C 1
ATOM 2825 O O . LYS A 1 395 ? 18.938 34.731 49.728 1.00 12.13 415 LYS A O 1
ATOM 2831 N N . ASP A 1 396 ? 18.611 34.691 51.951 1.00 11.35 416 ASP A N 1
ATOM 2832 C CA . ASP A 1 396 ? 19.671 33.705 52.145 1.00 13.05 416 ASP A CA 1
ATOM 2833 C C . ASP A 1 396 ? 19.237 32.332 51.664 1.00 12.41 416 ASP A C 1
ATOM 2834 O O . ASP A 1 396 ? 20.076 31.483 51.380 1.00 11.88 416 ASP A O 1
ATOM 2839 N N . CYS A 1 397 ? 17.927 32.122 51.574 1.00 8.13 417 CYS A N 1
ATOM 2840 C CA . CYS A 1 397 ? 17.396 30.848 51.093 1.00 8.93 417 CYS A CA 1
ATOM 2841 C C . CYS A 1 397 ? 17.263 30.979 49.583 1.00 10.10 417 CYS A C 1
ATOM 2842 O O . CYS A 1 397 ? 16.162 31.065 49.035 1.00 8.96 417 CYS A O 1
ATOM 2845 N N . ARG A 1 398 ? 18.408 31.012 48.915 1.00 8.41 418 ARG A N 1
ATOM 2846 C CA . ARG A 1 398 ? 18.470 31.432 47.524 1.00 9.59 418 ARG A CA 1
ATOM 2847 C C . ARG A 1 398 ? 18.182 30.335 46.505 1.00 7.90 418 ARG A C 1
ATOM 2848 O O . ARG A 1 398 ? 17.580 30.601 45.462 1.00 7.71 418 ARG A O 1
ATOM 2856 N N . PHE A 1 399 ? 18.628 29.118 46.793 1.00 6.70 419 PHE A N 1
ATOM 2857 C CA . PHE A 1 399 ? 18.457 28.016 45.842 1.00 6.51 419 PHE A CA 1
ATOM 2858 C C . PHE A 1 399 ? 17.680 26.855 46.444 1.00 7.27 419 PHE A C 1
ATOM 2859 O O . PHE A 1 399 ? 17.895 26.455 47.590 1.00 8.13 419 PHE A O 1
ATOM 2867 N N . GLY A 1 400 ? 16.759 26.321 45.654 1.00 5.73 420 GLY A N 1
ATOM 2868 C CA . GLY A 1 400 ? 15.961 25.187 46.096 1.00 6.38 420 GLY A CA 1
ATOM 2869 C C . GLY A 1 400 ? 15.864 24.135 45.010 1.00 7.05 420 GLY A C 1
ATOM 2870 O O . GLY A 1 400 ? 15.983 24.443 43.825 1.00 6.44 420 GLY A O 1
ATOM 2871 N N . VAL A 1 401 ? 15.633 22.892 45.421 1.00 4.53 421 VAL A N 1
ATOM 2872 C CA . VAL A 1 401 ? 15.537 21.773 44.484 1.00 3.38 421 VAL A CA 1
ATOM 2873 C C . VAL A 1 401 ? 14.236 21.010 44.720 1.00 6.56 421 VAL A C 1
ATOM 2874 O O . VAL A 1 401 ? 13.861 20.781 45.859 1.00 6.50 421 VAL A O 1
ATOM 2878 N N . VAL A 1 402 ? 13.529 20.668 43.645 1.00 4.19 422 VAL A N 1
ATOM 2879 C CA . VAL A 1 402 ? 12.455 19.683 43.726 1.00 4.07 422 VAL A CA 1
ATOM 2880 C C . VAL A 1 402 ? 12.978 18.433 43.044 1.00 4.82 422 VAL A C 1
ATOM 2881 O O . VAL A 1 402 ? 13.509 18.509 41.938 1.00 4.50 422 VAL A O 1
ATOM 2885 N N . SER A 1 403 ? 12.865 17.289 43.703 1.00 4.55 423 SER A N 1
ATOM 2886 C CA . SER A 1 403 ? 13.334 16.040 43.109 1.00 4.80 423 SER A CA 1
ATOM 2887 C C . SER A 1 403 ? 12.476 14.862 43.555 1.00 5.60 423 SER A C 1
ATOM 2888 O O . SER A 1 403 ? 11.890 14.878 44.635 1.00 5.96 423 SER A O 1
ATOM 2891 N N . MET A 1 404 ? 12.409 13.835 42.721 1.00 5.51 424 MET A N 1
ATOM 2892 C CA . MET A 1 404 ? 11.681 12.623 43.077 1.00 3.19 424 MET A CA 1
ATOM 2893 C C . MET A 1 404 ? 12.185 11.430 42.301 1.00 4.49 424 MET A C 1
ATOM 2894 O O . MET A 1 404 ? 12.719 11.554 41.191 1.00 4.19 424 MET A O 1
ATOM 2899 N N . CYS A 1 405 ? 12.016 10.260 42.904 1.00 4.64 425 CYS A N 1
ATOM 2900 C CA . CYS A 1 405 ? 12.215 9.013 42.177 1.00 3.88 425 CYS A CA 1
ATOM 2901 C C . CYS A 1 405 ? 11.008 8.789 41.281 1.00 5.45 425 CYS A C 1
ATOM 2902 O O . CYS A 1 405 ? 9.942 9.389 41.484 1.00 5.45 425 CYS A O 1
ATOM 2905 N N . ILE A 1 406 ? 11.191 7.918 40.298 1.00 4.28 426 ILE A N 1
ATOM 2906 C CA . ILE A 1 406 ? 10.207 7.725 39.251 1.00 3.47 426 ILE A CA 1
ATOM 2907 C C . ILE A 1 406 ? 10.069 6.238 38.933 1.00 6.16 426 ILE A C 1
ATOM 2908 O O . ILE A 1 406 ? 11.053 5.554 38.652 1.00 4.72 426 ILE A O 1
ATOM 2913 N N . GLY A 1 407 ? 8.844 5.737 39.015 1.00 4.39 427 GLY A N 1
ATOM 2914 C CA . GLY A 1 407 ? 8.594 4.356 38.653 1.00 3.93 427 GLY A CA 1
ATOM 2915 C C . GLY A 1 407 ? 9.119 4.009 37.270 1.00 6.47 427 GLY A C 1
ATOM 2916 O O . GLY A 1 407 ? 9.080 4.824 36.350 1.00 7.12 427 GLY A O 1
ATOM 2917 N N . THR A 1 408 ? 9.596 2.772 37.151 1.00 6.01 428 THR A N 1
ATOM 2918 C CA . THR A 1 408 ? 10.312 2.228 35.991 1.00 5.70 428 THR A CA 1
ATOM 2919 C C . THR A 1 408 ? 11.776 2.626 35.943 1.00 3.98 428 THR A C 1
ATOM 2920 O O . THR A 1 408 ? 12.490 2.236 35.027 1.00 7.32 428 THR A O 1
ATOM 2924 N N . GLY A 1 409 ? 12.225 3.400 36.935 1.00 4.73 429 GLY A N 1
ATOM 2925 C CA . GLY A 1 409 ? 13.649 3.663 37.084 1.00 5.86 429 GLY A CA 1
ATOM 2926 C C . GLY A 1 409 ? 14.129 4.974 36.494 1.00 6.19 429 GLY A C 1
ATOM 2927 O O . GLY A 1 409 ? 14.904 5.000 35.541 1.00 5.07 429 GLY A O 1
ATOM 2928 N N . MET A 1 410 ? 13.674 6.075 37.071 1.00 5.06 430 MET A N 1
ATOM 2929 C CA . MET A 1 410 ? 14.202 7.383 36.711 1.00 5.08 430 MET A CA 1
ATOM 2930 C C . MET A 1 410 ? 14.274 8.265 37.942 1.00 5.78 430 MET A C 1
ATOM 2931 O O . MET A 1 410 ? 13.710 7.943 38.996 1.00 5.38 430 MET A O 1
ATOM 2936 N N . GLY A 1 411 ? 14.979 9.377 37.793 1.00 4.71 431 GLY A N 1
ATOM 2937 C CA . GLY A 1 411 ? 14.980 10.432 38.785 1.00 3.69 431 GLY A CA 1
ATOM 2938 C C . GLY A 1 411 ? 14.830 11.747 38.052 1.00 3.70 431 GLY A C 1
ATOM 2939 O O . GLY A 1 411 ? 15.304 11.886 36.923 1.00 4.83 431 GLY A O 1
ATOM 2940 N N . ALA A 1 412 ? 14.150 12.698 38.671 1.00 3.73 432 ALA A N 1
ATOM 2941 C CA . ALA A 1 412 ? 14.097 14.049 38.109 1.00 2.71 432 ALA A CA 1
ATOM 2942 C C . ALA A 1 412 ? 14.467 15.041 39.190 1.00 3.60 432 ALA A C 1
ATOM 2943 O O . ALA A 1 412 ? 14.233 14.798 40.373 1.00 5.85 432 ALA A O 1
ATOM 2945 N N . ALA A 1 413 ? 15.035 16.169 38.779 1.00 5.03 433 ALA A N 1
ATOM 2946 C CA . ALA A 1 413 ? 15.319 17.233 39.723 1.00 4.69 433 ALA A CA 1
ATOM 2947 C C . ALA A 1 413 ? 15.341 18.552 38.989 1.00 4.87 433 ALA A C 1
ATOM 2948 O O . ALA A 1 413 ? 15.764 18.610 37.846 1.00 5.79 433 ALA A O 1
ATOM 2950 N N . ALA A 1 414 ? 14.889 19.608 39.661 1.00 3.79 434 ALA A N 1
ATOM 2951 C CA . ALA A 1 414 ? 14.967 20.954 39.106 1.00 4.37 434 ALA A CA 1
ATOM 2952 C C . ALA A 1 414 ? 15.524 21.887 40.155 1.00 5.73 434 ALA A C 1
ATOM 2953 O O . ALA A 1 414 ? 15.218 21.758 41.337 1.00 5.26 434 ALA A O 1
ATOM 2955 N N . VAL A 1 415 ? 16.346 22.826 39.706 1.00 6.01 435 VAL A N 1
ATOM 2956 C CA . VAL A 1 415 ? 16.874 23.861 40.579 1.00 4.26 435 VAL A CA 1
ATOM 2957 C C . VAL A 1 415 ? 16.104 25.158 40.319 1.00 5.82 435 VAL A C 1
ATOM 2958 O O . VAL A 1 415 ? 15.925 25.567 39.163 1.00 5.81 435 VAL A O 1
ATOM 2962 N N . PHE A 1 416 ? 15.661 25.798 41.404 1.00 5.85 436 PHE A N 1
ATOM 2963 C CA . PHE A 1 416 ? 14.952 27.070 41.357 1.00 5.64 436 PHE A CA 1
ATOM 2964 C C . PHE A 1 416 ? 15.693 28.091 42.186 1.00 7.50 436 PHE A C 1
ATOM 2965 O O . PHE A 1 416 ? 16.320 27.758 43.193 1.00 6.92 436 PHE A O 1
ATOM 2973 N N . GLU A 1 417 ? 15.575 29.346 41.779 1.00 5.88 437 GLU A N 1
ATOM 2974 C CA . GLU A 1 417 ? 16.185 30.452 42.504 1.00 5.63 437 GLU A CA 1
ATOM 2975 C C . GLU A 1 417 ? 15.083 31.304 43.123 1.00 6.15 437 GLU A C 1
ATOM 2976 O O . GLU A 1 417 ? 14.044 31.546 42.491 1.00 6.45 437 GLU A O 1
ATOM 2982 N N . ARG A 1 418 ? 15.305 31.759 44.356 1.00 5.48 438 ARG A N 1
ATOM 2983 C CA . ARG A 1 418 ? 14.322 32.599 45.051 1.00 7.66 438 ARG A CA 1
ATOM 2984 C C . ARG A 1 418 ? 14.099 33.940 44.352 1.00 7.31 438 ARG A C 1
ATOM 2985 O O . ARG A 1 418 ? 15.058 34.662 44.068 1.00 9.81 438 ARG A O 1
ATOM 2993 N N . GLY A 1 419 ? 12.837 34.279 44.117 1.00 7.19 439 GLY A N 1
ATOM 2994 C CA . GLY A 1 419 ? 12.479 35.578 43.571 1.00 9.17 439 GLY A CA 1
ATOM 2995 C C . GLY A 1 419 ? 12.490 36.688 44.613 1.00 11.50 439 GLY A C 1
ATOM 2996 O O . GLY A 1 419 ? 12.440 36.438 45.813 1.00 11.39 439 GLY A O 1
ATOM 2997 N N . ASP A 1 420 ? 12.545 37.933 44.154 1.00 13.40 440 ASP A N 1
ATOM 2998 C CA . ASP A 1 420 ? 12.575 39.056 45.094 1.00 17.77 440 ASP A CA 1
ATOM 2999 C C . ASP A 1 420 ? 11.269 39.843 45.187 1.00 24.21 440 ASP A C 1
ATOM 3000 O O . ASP A 1 420 ? 11.208 40.870 45.869 1.00 19.02 440 ASP A O 1
ATOM 3005 N N . GLY A 1 421 ? 10.230 39.356 44.514 1.00 17.09 441 GLY A N 1
ATOM 3006 C CA . GLY A 1 421 ? 8.930 40.016 44.519 1.00 15.39 441 GLY A CA 1
ATOM 3007 C C . GLY A 1 421 ? 8.370 40.331 45.900 1.00 22.38 441 GLY A C 1
ATOM 3008 O O . GLY A 1 421 ? 7.844 41.424 46.145 1.00 18.03 441 GLY A O 1
ATOM 3009 N N . VAL A 1 422 ? 8.479 39.370 46.810 1.00 19.34 442 VAL A N 1
ATOM 3010 C CA . VAL A 1 422 ? 7.928 39.524 48.152 1.00 19.60 442 VAL A CA 1
ATOM 3011 C C . VAL A 1 422 ? 8.611 40.659 48.917 1.00 24.65 442 VAL A C 1
ATOM 3012 O O . VAL A 1 422 ? 7.969 41.390 49.672 1.00 20.90 442 VAL A O 1
ATOM 3016 N N . ASP A 1 423 ? 9.917 40.800 48.718 1.00 17.95 443 ASP A N 1
ATOM 3017 C CA . ASP A 1 423 ? 10.695 41.804 49.435 1.00 21.64 443 ASP A CA 1
ATOM 3018 C C . ASP A 1 423 ? 10.357 43.200 48.929 1.00 24.17 443 ASP A C 1
ATOM 3019 O O . ASP A 1 423 ? 10.194 44.141 49.713 1.00 19.16 443 ASP A O 1
ATOM 3024 N N . GLU A 1 424 ? 10.252 43.323 47.611 1.00 17.74 444 GLU A N 1
ATOM 3025 C CA . GLU A 1 424 ? 9.921 44.592 46.969 1.00 13.58 444 GLU A CA 1
ATOM 3026 C C . GLU A 1 424 ? 8.535 45.100 47.377 1.00 26.96 444 GLU A C 1
ATOM 3027 O O . GLU A 1 424 ? 8.331 46.304 47.561 1.00 20.56 444 GLU A O 1
ATOM 3033 N N . LEU A 1 425 ? 7.588 44.181 47.532 1.00 23.76 445 LEU A N 1
ATOM 3034 C CA . LEU A 1 425 ? 6.253 44.540 48.003 1.00 26.42 445 LEU A CA 1
ATOM 3035 C C . LEU A 1 425 ? 6.269 44.976 49.467 1.00 24.65 445 LEU A C 1
ATOM 3036 O O . LEU A 1 425 ? 5.680 45.996 49.829 1.00 27.67 445 LEU A O 1
ATOM 3041 N N . ARG A 1 426 ? 6.950 44.199 50.303 1.00 21.33 446 ARG A N 1
ATOM 3042 C CA . ARG A 1 426 ? 6.979 44.451 51.740 1.00 20.77 446 ARG A CA 1
ATOM 3043 C C . ARG A 1 426 ? 7.664 45.777 52.071 1.00 36.61 446 ARG A C 1
ATOM 3044 O O . ARG A 1 426 ? 7.241 46.497 52.981 1.00 29.60 446 ARG A O 1
ATOM 3052 N N . ASN A 1 427 ? 8.707 46.104 51.315 1.00 24.70 447 ASN A N 1
ATOM 3053 C CA . ASN A 1 427 ? 9.481 47.318 51.565 1.00 24.78 447 ASN A CA 1
ATOM 3054 C C . ASN A 1 427 ? 9.111 48.472 50.629 1.00 27.08 447 ASN A C 1
ATOM 3055 O O . ASN A 1 427 ? 9.850 49.448 50.521 1.00 24.43 447 ASN A O 1
ATOM 3060 N N . ALA A 1 428 ? 7.970 48.359 49.954 1.00 24.89 448 ALA A N 1
ATOM 3061 C CA . ALA A 1 428 ? 7.529 49.403 49.029 1.00 34.68 448 ALA A CA 1
ATOM 3062 C C . ALA A 1 428 ? 7.410 50.758 49.727 1.00 28.16 448 ALA A C 1
ATOM 3063 O O . ALA A 1 428 ? 6.976 50.839 50.877 1.00 31.49 448 ALA A O 1
ATOM 3065 N N . LEU B 1 27 ? 23.081 27.293 8.933 1.00 37.29 47 LEU B N 1
ATOM 3066 C CA . LEU B 1 27 ? 24.105 26.499 9.604 1.00 31.79 47 LEU B CA 1
ATOM 3067 C C . LEU B 1 27 ? 24.637 27.161 10.876 1.00 37.65 47 LEU B C 1
ATOM 3068 O O . LEU B 1 27 ? 25.827 27.073 11.180 1.00 42.90 47 LEU B O 1
ATOM 3073 N N . TYR B 1 28 ? 23.747 27.826 11.609 1.00 42.98 48 TYR B N 1
ATOM 3074 C CA . TYR B 1 28 ? 24.036 28.262 12.970 1.00 23.19 48 TYR B CA 1
ATOM 3075 C C . TYR B 1 28 ? 24.153 27.011 13.834 1.00 22.37 48 TYR B C 1
ATOM 3076 O O . TYR B 1 28 ? 23.333 26.096 13.731 1.00 15.47 48 TYR B O 1
ATOM 3085 N N . GLY B 1 29 ? 25.181 26.967 14.671 1.00 13.50 49 GLY B N 1
ATOM 3086 C CA . GLY B 1 29 ? 25.497 25.776 15.440 1.00 13.49 49 GLY B CA 1
ATOM 3087 C C . GLY B 1 29 ? 24.439 25.350 16.439 1.00 12.45 49 GLY B C 1
ATOM 3088 O O . GLY B 1 29 ? 24.411 24.188 16.862 1.00 11.40 49 GLY B O 1
ATOM 3089 N N . ASP B 1 30 ? 23.577 26.285 16.816 1.00 12.55 50 ASP B N 1
ATOM 3090 C CA . ASP B 1 30 ? 22.550 26.019 17.805 1.00 12.17 50 ASP B CA 1
ATOM 3091 C C . ASP B 1 30 ? 21.218 25.592 17.194 1.00 9.82 50 ASP B C 1
ATOM 3092 O O . ASP B 1 30 ? 20.281 25.309 17.939 1.00 11.10 50 ASP B O 1
ATOM 3097 N N . ASP B 1 31 ? 21.119 25.556 15.866 1.00 10.30 51 ASP B N 1
ATOM 3098 C CA . ASP B 1 31 ? 19.875 25.111 15.226 1.00 11.08 51 ASP B CA 1
ATOM 3099 C C . ASP B 1 31 ? 19.597 23.686 15.674 1.00 8.35 51 ASP B C 1
ATOM 3100 O O . ASP B 1 31 ? 20.531 22.903 15.876 1.00 10.06 51 ASP B O 1
ATOM 3105 N N . VAL B 1 32 ? 18.319 23.344 15.819 1.00 5.54 52 VAL B N 1
ATOM 3106 C CA . VAL B 1 32 ? 17.948 21.959 16.085 1.00 6.67 52 VAL B CA 1
ATOM 3107 C C . VAL B 1 32 ? 17.758 21.228 14.768 1.00 6.01 52 VAL B C 1
ATOM 3108 O O . VAL B 1 32 ? 16.900 21.601 13.969 1.00 6.82 52 VAL B O 1
ATOM 3112 N N . VAL B 1 33 ? 18.574 20.207 14.523 1.00 5.10 53 VAL B N 1
ATOM 3113 C CA . VAL B 1 33 ? 18.507 19.477 13.262 1.00 5.79 53 VAL B CA 1
ATOM 3114 C C . VAL B 1 33 ? 18.024 18.064 13.478 1.00 7.52 53 VAL B C 1
ATOM 3115 O O . VAL B 1 33 ? 18.170 17.491 14.566 1.00 7.15 53 VAL B O 1
ATOM 3119 N N . ILE B 1 34 ? 17.451 17.515 12.416 1.00 5.21 54 ILE B N 1
ATOM 3120 C CA . ILE B 1 34 ? 16.983 16.145 12.401 1.00 6.82 54 ILE B CA 1
ATOM 3121 C C . ILE B 1 34 ? 18.026 15.384 11.620 1.00 6.80 54 ILE B C 1
ATOM 3122 O O . ILE B 1 34 ? 18.301 15.720 10.466 1.00 7.05 54 ILE B O 1
ATOM 3127 N N . VAL B 1 35 ? 18.628 14.380 12.251 1.00 5.84 55 VAL B N 1
ATOM 3128 C CA . VAL B 1 35 ? 19.621 13.541 11.578 1.00 5.39 55 VAL B CA 1
ATOM 3129 C C . VAL B 1 35 ? 19.073 12.189 11.124 1.00 7.28 55 VAL B C 1
ATOM 3130 O O . VAL B 1 35 ? 19.720 11.484 10.356 1.00 10.23 55 VAL B O 1
ATOM 3134 N N . ALA B 1 36 ? 17.881 11.823 11.592 1.00 5.82 56 ALA B N 1
ATOM 3135 C CA . ALA B 1 36 ? 17.226 10.615 11.112 1.00 4.33 56 ALA B CA 1
ATOM 3136 C C . ALA B 1 36 ? 15.738 10.700 11.448 1.00 5.30 56 ALA B C 1
ATOM 3137 O O . ALA B 1 36 ? 15.361 11.246 12.482 1.00 5.80 56 ALA B O 1
ATOM 3139 N N . ALA B 1 37 ? 14.896 10.149 10.579 1.00 4.10 57 ALA B N 1
ATOM 3140 C CA . ALA B 1 37 ? 13.461 10.137 10.831 1.00 5.08 57 ALA B CA 1
ATOM 3141 C C . ALA B 1 37 ? 12.890 8.935 10.128 1.00 6.89 57 ALA B C 1
ATOM 3142 O O . ALA B 1 37 ? 13.054 8.793 8.907 1.00 6.73 57 ALA B O 1
ATOM 3144 N N . HIS B 1 38 ? 12.214 8.078 10.893 1.00 6.48 58 HIS B N 1
ATOM 3145 C CA . HIS B 1 38 ? 11.761 6.803 10.363 1.00 5.71 58 HIS B CA 1
ATOM 3146 C C . HIS B 1 38 ? 10.402 6.422 10.920 1.00 4.50 58 HIS B C 1
ATOM 3147 O O . HIS B 1 38 ? 9.940 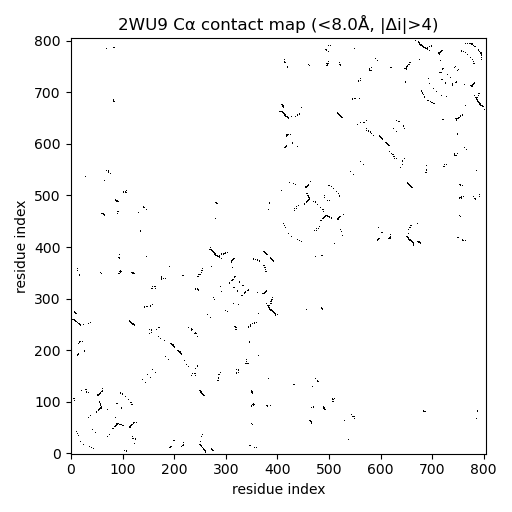6.999 11.908 1.00 6.69 58 HIS B O 1
ATOM 3154 N N . ARG B 1 39 ? 9.765 5.432 10.303 1.00 6.95 59 ARG B N 1
ATOM 3155 C CA . ARG B 1 39 ? 8.472 4.963 10.780 1.00 4.83 59 ARG B CA 1
ATOM 3156 C C . ARG B 1 39 ? 8.322 3.486 10.481 1.00 5.89 59 ARG B C 1
ATOM 3157 O O . ARG B 1 39 ? 8.996 2.959 9.592 1.00 7.06 59 ARG B O 1
ATOM 3165 N N . THR B 1 40 ? 7.436 2.827 11.221 1.00 4.88 60 THR B N 1
ATOM 3166 C CA . THR B 1 40 ? 6.988 1.493 10.849 1.00 4.98 60 THR B CA 1
ATOM 3167 C C . THR B 1 40 ? 6.019 1.649 9.681 1.00 6.94 60 THR B C 1
ATOM 3168 O O . THR B 1 40 ? 5.511 2.747 9.419 1.00 6.12 60 THR B O 1
ATOM 3172 N N . PRO B 1 41 ? 5.762 0.559 8.954 1.00 6.95 61 PRO B N 1
ATOM 3173 C CA . PRO B 1 41 ? 4.529 0.592 8.167 1.00 5.33 61 PRO B CA 1
ATOM 3174 C C . PRO B 1 41 ? 3.349 0.909 9.095 1.00 6.19 61 PRO B C 1
ATOM 3175 O O . PRO B 1 41 ? 3.426 0.684 10.314 1.00 6.46 61 PRO B O 1
ATOM 3179 N N . LEU B 1 42 ? 2.273 1.443 8.535 1.00 6.57 62 LEU B N 1
ATOM 3180 C CA . LEU B 1 42 ? 1.048 1.611 9.303 1.00 6.41 62 LEU B CA 1
ATOM 3181 C C . LEU B 1 42 ? 0.085 0.537 8.821 1.00 5.57 62 LEU B C 1
ATOM 3182 O O . LEU B 1 42 ? -0.049 0.320 7.616 1.00 8.17 62 LEU B O 1
ATOM 3187 N N . CYS B 1 43 ? -0.559 -0.159 9.753 1.00 6.73 63 CYS B N 1
ATOM 3188 C CA . CYS B 1 43 ? -1.475 -1.248 9.391 1.00 7.50 63 CYS B CA 1
ATOM 3189 C C . CYS B 1 43 ? -2.866 -1.100 9.997 1.00 9.16 63 CYS B C 1
ATOM 3190 O O . CYS B 1 43 ? -3.038 -0.517 11.073 1.00 8.08 63 CYS B O 1
ATOM 3193 N N . LYS B 1 44 ? -3.864 -1.634 9.296 1.00 6.81 64 LYS B N 1
ATOM 3194 C CA . LYS B 1 44 ? -5.247 -1.544 9.757 1.00 8.22 64 LYS B CA 1
ATOM 3195 C C . LYS B 1 44 ? -5.419 -2.203 11.112 1.00 8.76 64 LYS B C 1
ATOM 3196 O O . LYS B 1 44 ? -4.965 -3.326 11.332 1.00 9.40 64 LYS B O 1
ATOM 3202 N N A SER B 1 45 ? -6.070 -1.507 12.034 0.87 8.66 65 SER B N 1
ATOM 3203 N N B SER B 1 45 ? -6.088 -1.512 12.029 0.13 8.64 65 SER B N 1
ATOM 3204 C CA A SER B 1 45 ? -6.247 -2.080 13.358 0.87 7.01 65 SER B CA 1
ATOM 3205 C CA B SER B 1 45 ? -6.292 -2.051 13.368 0.13 7.20 65 SER B CA 1
ATOM 3206 C C A SER B 1 45 ? -7.189 -3.275 13.299 0.87 8.76 65 SER B C 1
ATOM 3207 C C B SER B 1 45 ? -7.254 -3.236 13.350 0.13 8.83 65 SER B C 1
ATOM 3208 O O A SER B 1 45 ? -8.028 -3.367 12.398 0.87 10.22 65 SER B O 1
ATOM 3209 O O B SER B 1 45 ? -8.173 -3.289 12.531 0.13 10.17 65 SER B O 1
ATOM 3214 N N . LYS B 1 46 ? -7.029 -4.180 14.259 1.00 9.16 66 LYS B N 1
ATOM 3215 C CA . LYS B 1 46 ? -7.907 -5.343 14.441 1.00 13.26 66 LYS B CA 1
ATOM 3216 C C . LYS B 1 46 ? -7.793 -6.430 13.371 1.00 8.01 66 LYS B C 1
ATOM 3217 O O . LYS B 1 46 ? -7.858 -7.624 13.695 1.00 10.62 66 LYS B O 1
ATOM 3223 N N . ARG B 1 47 ? -7.654 -6.029 12.111 1.00 10.29 67 ARG B N 1
ATOM 3224 C CA . ARG B 1 47 ? -7.593 -7.004 11.025 1.00 11.33 67 ARG B CA 1
ATOM 3225 C C . ARG B 1 47 ? -6.283 -6.965 10.245 1.00 14.73 67 ARG B C 1
ATOM 3226 O O . ARG B 1 47 ? -5.993 -7.872 9.468 1.00 13.96 67 ARG B O 1
ATOM 3234 N N . GLY B 1 48 ? -5.490 -5.921 10.456 1.00 10.41 68 GLY B N 1
ATOM 3235 C CA . GLY B 1 48 ? -4.265 -5.747 9.702 1.00 11.44 68 GLY B CA 1
ATOM 3236 C C . GLY B 1 48 ? -3.051 -6.458 10.272 1.00 8.72 68 GLY B C 1
ATOM 3237 O O . GLY B 1 48 ? -3.136 -7.209 11.247 1.00 8.52 68 GLY B O 1
ATOM 3238 N N . ASN B 1 49 ? -1.901 -6.203 9.658 1.00 8.03 69 ASN B N 1
ATOM 3239 C CA . ASN B 1 49 ? -0.714 -7.013 9.904 1.00 7.42 69 ASN B CA 1
ATOM 3240 C C . ASN B 1 49 ? -0.049 -6.831 11.263 1.00 6.86 69 ASN B C 1
ATOM 3241 O O . ASN B 1 49 ? 0.816 -7.617 11.625 1.00 6.71 69 ASN B O 1
ATOM 3246 N N . PHE B 1 50 ? -0.440 -5.790 11.996 1.00 8.12 70 PHE B N 1
ATOM 3247 C CA . PHE B 1 50 ? 0.061 -5.595 13.352 1.00 8.61 70 PHE B CA 1
ATOM 3248 C C . PHE B 1 50 ? -0.984 -5.959 14.406 1.00 7.31 70 PHE B C 1
ATOM 3249 O O . PHE B 1 50 ? -0.822 -5.638 15.588 1.00 8.43 70 PHE B O 1
ATOM 3257 N N . LYS B 1 51 ? -2.051 -6.644 14.001 1.00 7.71 71 LYS B N 1
ATOM 3258 C CA . LYS B 1 51 ? -3.121 -6.966 14.945 1.00 6.21 71 LYS B CA 1
ATOM 3259 C C . LYS B 1 51 ? -2.652 -7.815 16.127 1.00 7.59 71 LYS B C 1
ATOM 3260 O O . LYS B 1 51 ? -3.296 -7.826 17.182 1.00 8.76 71 LYS B O 1
ATOM 3266 N N . ASP B 1 52 ? -1.536 -8.517 15.959 1.00 8.85 72 ASP B N 1
ATOM 3267 C CA . ASP B 1 52 ? -1.015 -9.384 17.008 1.00 7.38 72 ASP B CA 1
ATOM 3268 C C . ASP B 1 52 ? 0.309 -8.866 17.548 1.00 7.34 72 ASP B C 1
ATOM 3269 O O . ASP B 1 52 ? 1.050 -9.599 18.216 1.00 9.51 72 ASP B O 1
ATOM 3274 N N . THR B 1 53 ? 0.594 -7.594 17.266 1.00 7.42 73 THR B N 1
ATOM 3275 C CA . THR B 1 53 ? 1.861 -6.994 17.667 1.00 7.25 73 THR B CA 1
ATOM 3276 C C . THR B 1 53 ? 1.663 -6.041 18.841 1.00 6.48 73 THR B C 1
ATOM 3277 O O . THR B 1 53 ? 0.824 -5.145 18.778 1.00 8.64 73 THR B O 1
ATOM 3281 N N . TYR B 1 54 ? 2.429 -6.253 19.909 1.00 5.87 74 TYR B N 1
ATOM 3282 C CA . TYR B 1 54 ? 2.357 -5.388 21.083 1.00 6.58 74 TYR B CA 1
ATOM 3283 C C . TYR B 1 54 ? 2.896 -3.999 20.779 1.00 7.76 74 TYR B C 1
ATOM 3284 O O . TYR B 1 54 ? 3.758 -3.832 19.926 1.00 6.24 74 TYR B O 1
ATOM 3293 N N . PRO B 1 55 ? 2.369 -2.990 21.468 1.00 6.87 75 PRO B N 1
ATOM 3294 C CA . PRO B 1 55 ? 2.829 -1.611 21.246 1.00 7.38 75 PRO B CA 1
ATOM 3295 C C . PRO B 1 55 ? 4.350 -1.444 21.389 1.00 7.48 75 PRO B C 1
ATOM 3296 O O . PRO B 1 55 ? 4.959 -0.712 20.593 1.00 7.95 75 PRO B O 1
ATOM 3300 N N . ASP B 1 56 ? 4.956 -2.098 22.382 1.00 6.41 76 ASP B N 1
ATOM 3301 C CA . ASP B 1 56 ? 6.400 -1.964 22.574 1.00 7.45 76 ASP B CA 1
ATOM 3302 C C . ASP B 1 56 ? 7.193 -2.475 21.359 1.00 6.59 76 ASP B C 1
ATOM 3303 O O . ASP B 1 56 ? 8.269 -1.953 21.040 1.00 6.23 76 ASP B O 1
ATOM 3308 N N . ASP B 1 57 ? 6.643 -3.463 20.659 1.00 6.21 77 ASP B N 1
ATOM 3309 C CA . ASP B 1 57 ? 7.296 -4.011 19.472 1.00 4.73 77 ASP B CA 1
ATOM 3310 C C . ASP B 1 57 ? 7.064 -3.178 18.216 1.00 7.98 77 ASP B C 1
ATOM 3311 O O . ASP B 1 57 ? 7.641 -3.462 17.162 1.00 7.80 77 ASP B O 1
ATOM 3316 N N . LEU B 1 58 ? 6.207 -2.164 18.315 1.00 7.07 78 LEU B N 1
ATOM 3317 C CA . LEU B 1 58 ? 6.075 -1.200 17.232 1.00 6.67 78 LEU B CA 1
ATOM 3318 C C . LEU B 1 58 ? 7.091 -0.083 17.415 1.00 4.77 78 LEU B C 1
ATOM 3319 O O . LEU B 1 58 ? 7.705 0.380 16.452 1.00 7.81 78 LEU B O 1
ATOM 3324 N N . LEU B 1 59 ? 7.269 0.339 18.664 1.00 5.79 79 LEU B N 1
ATOM 3325 C CA . LEU B 1 59 ? 8.181 1.441 18.962 1.00 6.51 79 LEU B CA 1
ATOM 3326 C C . LEU B 1 59 ? 9.649 1.026 18.921 1.00 5.88 79 LEU B C 1
ATOM 3327 O O . LEU B 1 59 ? 10.491 1.757 18.397 1.00 5.61 79 LEU B O 1
ATOM 3332 N N . ALA B 1 60 ? 9.958 -0.145 19.463 1.00 6.30 80 ALA B N 1
ATOM 3333 C CA . ALA B 1 60 ? 11.362 -0.543 19.559 1.00 6.05 80 ALA B CA 1
ATOM 3334 C C . ALA B 1 60 ? 12.113 -0.511 18.225 1.00 5.44 80 ALA B C 1
ATOM 3335 O O . ALA B 1 60 ? 13.233 0.000 18.175 1.00 6.51 80 ALA B O 1
ATOM 3337 N N . PRO B 1 61 ? 11.519 -1.060 17.149 1.00 8.52 81 PRO B N 1
ATOM 3338 C CA . PRO B 1 61 ? 12.238 -1.056 15.868 1.00 6.89 81 PRO B CA 1
ATOM 3339 C C . PRO B 1 61 ? 12.629 0.326 15.374 1.00 7.37 81 PRO B C 1
ATOM 3340 O O . PRO B 1 61 ? 13.702 0.469 14.797 1.00 9.14 81 PRO B O 1
ATOM 3344 N N A VAL B 1 62 ? 11.778 1.333 15.577 0.73 7.08 82 VAL B N 1
ATOM 3345 N N B VAL B 1 62 ? 11.783 1.325 15.592 0.27 7.10 82 VAL B N 1
ATOM 3346 C CA A VAL B 1 62 ? 12.117 2.668 15.080 0.73 7.64 82 VAL B CA 1
ATOM 3347 C CA B VAL B 1 62 ? 12.096 2.659 15.100 0.27 7.66 82 VAL B CA 1
ATOM 3348 C C A VAL B 1 62 ? 13.148 3.356 15.976 0.73 8.41 82 VAL B C 1
ATOM 3349 C C B VAL B 1 62 ? 13.162 3.318 15.970 0.27 8.39 82 VAL B C 1
ATOM 3350 O O A VAL B 1 62 ? 13.998 4.102 15.490 0.73 9.67 82 VAL B O 1
ATOM 3351 O O B VAL B 1 62 ? 14.033 4.026 15.464 0.27 9.54 82 VAL B O 1
ATOM 3358 N N . LEU B 1 63 ? 13.103 3.072 17.276 1.00 5.90 83 LEU B N 1
ATOM 3359 C CA . LEU B 1 63 ? 14.122 3.609 18.180 1.00 5.83 83 LEU B CA 1
ATOM 3360 C C . LEU B 1 63 ? 15.471 3.010 17.805 1.00 8.96 83 LEU B C 1
ATOM 3361 O O . LEU B 1 63 ? 16.476 3.718 17.719 1.00 8.32 83 LEU B O 1
ATOM 3366 N N . ARG B 1 64 ? 15.494 1.698 17.584 1.00 9.05 84 ARG B N 1
ATOM 3367 C CA . ARG B 1 64 ? 16.738 1.025 17.216 1.00 5.77 84 ARG B CA 1
ATOM 3368 C C . ARG B 1 64 ? 17.288 1.560 15.897 1.00 9.00 84 ARG B C 1
ATOM 3369 O O . ARG B 1 64 ? 18.494 1.786 15.760 1.00 8.10 84 ARG B O 1
ATOM 3377 N N . ALA B 1 65 ? 16.405 1.777 14.931 1.00 7.25 85 ALA B N 1
ATOM 3378 C CA . ALA B 1 65 ? 16.832 2.251 13.622 1.00 8.42 85 ALA B CA 1
ATOM 3379 C C . ALA B 1 65 ? 17.544 3.599 13.735 1.00 7.78 85 ALA B C 1
ATOM 3380 O O . ALA B 1 65 ? 18.539 3.837 13.059 1.00 10.07 85 ALA B O 1
ATOM 3382 N N . LEU B 1 66 ? 17.051 4.478 14.601 1.00 8.08 86 LEU B N 1
ATOM 3383 C CA . LEU B 1 66 ? 17.640 5.807 14.711 1.00 7.60 86 LEU B CA 1
ATOM 3384 C C . LEU B 1 66 ? 19.099 5.736 15.130 1.00 10.29 86 LEU B C 1
ATOM 3385 O O . LEU B 1 66 ? 19.949 6.452 14.586 1.00 10.28 86 LEU B O 1
ATOM 3390 N N A ILE B 1 67 ? 19.371 4.882 16.112 0.34 7.44 87 ILE B N 1
ATOM 3391 N N B ILE B 1 67 ? 19.402 4.865 16.090 0.66 7.39 87 ILE B N 1
ATOM 3392 C CA A ILE B 1 67 ? 20.720 4.675 16.613 0.34 8.35 87 ILE B CA 1
ATOM 3393 C CA B ILE B 1 67 ? 20.772 4.767 16.594 0.66 8.32 87 ILE B CA 1
ATOM 3394 C C A ILE B 1 67 ? 21.582 4.023 15.550 0.34 9.82 87 ILE B C 1
ATOM 3395 C C B ILE B 1 67 ? 21.679 3.885 15.725 0.66 9.94 87 ILE B C 1
ATOM 3396 O O A ILE B 1 67 ? 22.646 4.528 15.194 0.34 8.45 87 ILE B O 1
ATOM 3397 O O B ILE B 1 67 ? 22.887 4.119 15.664 0.66 8.75 87 ILE B O 1
ATOM 3406 N N . GLU B 1 68 ? 21.111 2.893 15.040 1.00 8.69 88 GLU B N 1
ATOM 3407 C CA . GLU B 1 68 ? 21.906 2.088 14.103 1.00 13.02 88 GLU B CA 1
ATOM 3408 C C . GLU B 1 68 ? 22.340 2.904 12.897 1.00 14.07 88 GLU B C 1
ATOM 3409 O O . GLU B 1 68 ? 23.507 2.859 12.473 1.00 14.55 88 GLU B O 1
ATOM 3415 N N . LYS B 1 69 ? 21.406 3.660 12.345 1.00 11.28 89 LYS B N 1
ATOM 3416 C CA . LYS B 1 69 ? 21.676 4.390 11.117 1.00 15.70 89 LYS B CA 1
ATOM 3417 C C . LYS B 1 69 ? 22.641 5.559 11.307 1.00 17.15 89 LYS B C 1
ATOM 3418 O O . LYS B 1 69 ? 23.314 5.976 10.362 1.00 16.58 89 LYS B O 1
ATOM 3424 N N . THR B 1 70 ? 22.735 6.061 12.534 1.00 10.85 90 THR B N 1
ATOM 3425 C CA . THR B 1 70 ? 23.656 7.150 12.842 1.00 7.23 90 THR B CA 1
ATOM 3426 C C . THR B 1 70 ? 24.893 6.677 13.618 1.00 8.76 90 THR B C 1
ATOM 3427 O O . THR B 1 70 ? 25.772 7.474 13.935 1.00 11.69 90 THR B O 1
ATOM 3431 N N . ASN B 1 71 ? 24.963 5.390 13.934 1.00 8.58 91 ASN B N 1
ATOM 3432 C CA . ASN B 1 71 ? 26.091 4.871 14.703 1.00 9.30 91 ASN B CA 1
ATOM 3433 C C . ASN B 1 71 ? 26.296 5.648 16.005 1.00 10.19 91 ASN B C 1
ATOM 3434 O O . ASN B 1 71 ? 27.418 5.926 16.423 1.00 11.19 91 ASN B O 1
ATOM 3439 N N . LEU B 1 72 ? 25.182 5.994 16.642 1.00 7.91 92 LEU B N 1
ATOM 3440 C CA . LEU B 1 72 ? 25.204 6.747 17.881 1.00 7.65 92 LEU B CA 1
ATOM 3441 C C . LEU B 1 72 ? 25.087 5.832 19.092 1.00 8.09 92 LEU B C 1
ATOM 3442 O O . LEU B 1 72 ? 24.192 4.996 19.158 1.00 10.21 92 LEU B O 1
ATOM 3447 N N A ASN B 1 73 ? 25.992 5.998 20.047 0.48 8.70 93 ASN B N 1
ATOM 3448 N N B ASN B 1 73 ? 26.005 5.967 20.044 0.52 8.69 93 ASN B N 1
ATOM 3449 C CA A ASN B 1 73 ? 25.856 5.342 21.338 0.48 7.79 93 ASN B CA 1
ATOM 3450 C CA B ASN B 1 73 ? 25.846 5.272 21.315 0.52 7.74 93 ASN B CA 1
ATOM 3451 C C A ASN B 1 73 ? 24.558 5.813 21.994 0.48 8.40 93 ASN B C 1
ATOM 3452 C C B ASN B 1 73 ? 24.582 5.784 21.998 0.52 8.39 93 ASN B C 1
ATOM 3453 O O A ASN B 1 73 ? 24.380 7.012 22.222 0.48 8.09 93 ASN B O 1
ATOM 3454 O O B ASN B 1 73 ? 24.452 6.984 22.248 0.52 8.13 93 ASN B O 1
ATOM 3463 N N . PRO B 1 74 ? 23.638 4.879 22.297 1.00 7.77 94 PRO B N 1
ATOM 3464 C CA . PRO B 1 74 ? 22.339 5.314 22.830 1.00 7.07 94 PRO B CA 1
ATOM 3465 C C . PRO B 1 74 ? 22.412 6.066 24.159 1.00 7.53 94 PRO B C 1
ATOM 3466 O O . PRO B 1 74 ? 21.492 6.814 24.475 1.00 7.67 94 PRO B O 1
ATOM 3470 N N A SER B 1 75 ? 23.481 5.868 24.926 0.74 7.98 95 SER B N 1
ATOM 3471 N N B SER B 1 75 ? 23.487 5.874 24.918 0.26 7.99 95 SER B N 1
ATOM 3472 C CA A SER B 1 75 ? 23.635 6.580 26.192 0.74 7.35 95 SER B CA 1
ATOM 3473 C CA B SER B 1 75 ? 23.659 6.587 26.180 0.26 7.39 95 SER B CA 1
ATOM 3474 C C A SER B 1 75 ? 23.729 8.090 26.006 0.74 5.21 95 SER B C 1
ATOM 3475 C C B SER B 1 75 ? 23.647 8.095 25.981 0.26 5.34 95 SER B C 1
ATOM 3476 O O A SER B 1 75 ? 23.564 8.834 26.960 0.74 7.30 95 SER B O 1
ATOM 3477 O O B SER B 1 75 ? 23.319 8.843 26.895 0.26 7.64 95 SER B O 1
ATOM 3482 N N . GLU B 1 76 ? 24.012 8.535 24.783 1.00 6.46 96 GLU B N 1
ATOM 3483 C CA . GLU B 1 76 ? 24.133 9.967 24.508 1.00 5.46 96 GLU B CA 1
ATOM 3484 C C . GLU B 1 76 ? 22.788 10.666 24.299 1.00 6.51 96 GLU B C 1
ATOM 3485 O O . GLU B 1 76 ? 22.714 11.885 24.224 1.00 6.66 96 GLU B O 1
ATOM 3491 N N . VAL B 1 77 ? 21.724 9.886 24.213 1.00 6.55 97 VAL B N 1
ATOM 3492 C CA . VAL B 1 77 ? 20.388 10.431 24.025 1.00 5.48 97 VAL B CA 1
ATOM 3493 C C . VAL B 1 77 ? 19.856 10.966 25.353 1.00 6.12 97 VAL B C 1
ATOM 3494 O O . VAL B 1 77 ? 19.830 10.259 26.353 1.00 6.90 97 VAL B O 1
ATOM 3498 N N . GLY B 1 78 ? 19.447 12.228 25.354 1.00 5.49 98 GLY B N 1
ATOM 3499 C CA . GLY B 1 78 ? 19.038 12.890 26.579 1.00 5.46 98 GLY B CA 1
ATOM 3500 C C . GLY B 1 78 ? 17.631 12.575 27.062 1.00 4.44 98 GLY B C 1
ATOM 3501 O O . GLY B 1 78 ? 17.350 12.644 28.264 1.00 4.62 98 GLY B O 1
ATOM 3502 N N . ASP B 1 79 ? 16.736 12.248 26.136 1.00 4.99 99 ASP B N 1
ATOM 3503 C CA . ASP B 1 79 ? 15.374 11.851 26.496 1.00 4.88 99 ASP B CA 1
ATOM 3504 C C . ASP B 1 79 ? 14.742 11.197 25.285 1.00 3.35 99 ASP B C 1
ATOM 3505 O O . ASP B 1 79 ? 15.101 11.497 24.138 1.00 3.84 99 ASP B O 1
ATOM 3510 N N . ILE B 1 80 ? 13.808 10.297 25.553 1.00 3.48 100 ILE B N 1
ATOM 3511 C CA . ILE B 1 80 ? 12.933 9.744 24.535 1.00 3.28 100 ILE B CA 1
ATOM 3512 C C . ILE B 1 80 ? 11.522 10.202 24.882 1.00 3.85 100 ILE B C 1
ATOM 3513 O O . ILE B 1 80 ? 10.986 9.864 25.941 1.00 6.75 100 ILE B O 1
ATOM 3518 N N . VAL B 1 81 ? 10.939 11.005 24.003 1.00 4.28 101 VAL B N 1
ATOM 3519 C CA . VAL B 1 81 ? 9.622 11.578 24.258 1.00 3.34 101 VAL B CA 1
ATOM 3520 C C . VAL B 1 81 ? 8.655 10.963 23.263 1.00 3.95 101 VAL B C 1
ATOM 3521 O O . VAL B 1 81 ? 8.840 11.105 22.054 1.00 5.78 101 VAL B O 1
ATOM 3525 N N . VAL B 1 82 ? 7.640 10.261 23.771 1.00 5.24 102 VAL B N 1
ATOM 3526 C CA . VAL B 1 82 ? 6.715 9.506 22.912 1.00 4.47 102 VAL B CA 1
ATOM 3527 C C . VAL B 1 82 ? 5.297 10.054 22.953 1.00 4.24 102 VAL B C 1
ATOM 3528 O O . VAL B 1 82 ? 4.640 10.033 23.990 1.00 4.75 102 VAL B O 1
ATOM 3532 N N . GLY B 1 83 ? 4.827 10.542 21.817 1.00 3.90 103 GLY B N 1
ATOM 3533 C CA . GLY B 1 83 ? 3.453 10.993 21.701 1.00 4.61 103 GLY B CA 1
ATOM 3534 C C . GLY B 1 83 ? 2.561 9.779 21.528 1.00 4.77 103 GLY B C 1
ATOM 3535 O O . GLY B 1 83 ? 2.773 8.967 20.624 1.00 5.03 103 GLY B O 1
ATOM 3536 N N . THR B 1 84 ? 1.578 9.636 22.404 1.00 3.68 104 THR B N 1
ATOM 3537 C CA . THR B 1 84 ? 0.709 8.463 22.348 1.00 4.56 104 THR B CA 1
ATOM 3538 C C . THR B 1 84 ? -0.565 8.805 23.107 1.00 4.42 104 THR B C 1
ATOM 3539 O O . THR B 1 84 ? -0.512 9.541 24.093 1.00 6.52 104 THR B O 1
ATOM 3543 N N . VAL B 1 85 ? -1.708 8.315 22.631 1.00 5.49 105 VAL B N 1
ATOM 3544 C CA . VAL B 1 85 ? -2.991 8.922 23.012 1.00 5.73 105 VAL B CA 1
ATOM 3545 C C . VAL B 1 85 ? -3.951 8.100 23.860 1.00 4.32 105 VAL B C 1
ATOM 3546 O O . VAL B 1 85 ? -4.483 8.612 24.848 1.00 7.17 105 VAL B O 1
ATOM 3550 N N . LEU B 1 86 ? -4.194 6.842 23.478 1.00 5.42 106 LEU B N 1
ATOM 3551 C CA . LEU B 1 86 ? -5.389 6.143 23.971 1.00 7.08 106 LEU B CA 1
ATOM 3552 C C . LEU B 1 86 ? -5.248 5.296 25.229 1.00 9.78 106 LEU B C 1
ATOM 3553 O O . LEU B 1 86 ? -6.240 5.005 25.891 1.00 10.26 106 LEU B O 1
ATOM 3558 N N . ALA B 1 87 ? -4.037 4.869 25.555 1.00 5.48 107 ALA B N 1
ATOM 3559 C CA . ALA B 1 87 ? -3.852 3.892 26.625 1.00 5.70 107 ALA B CA 1
ATOM 3560 C C . ALA B 1 87 ? -3.812 4.534 28.013 1.00 6.05 107 ALA B C 1
ATOM 3561 O O . ALA B 1 87 ? -3.565 5.730 28.139 1.00 5.53 107 ALA B O 1
ATOM 3563 N N . PRO B 1 88 ? -4.052 3.734 29.069 1.00 6.21 108 PRO B N 1
ATOM 3564 C CA . PRO B 1 88 ? -3.836 4.215 30.442 1.00 6.40 108 PRO B CA 1
ATOM 3565 C C . PRO B 1 88 ? -2.424 4.784 30.547 1.00 7.36 108 PRO B C 1
ATOM 3566 O O . PRO B 1 88 ? -1.469 4.181 30.038 1.00 6.19 108 PRO B O 1
ATOM 3570 N N . GLY B 1 89 ? -2.285 5.946 31.168 1.00 6.46 109 GLY B N 1
ATOM 3571 C CA . GLY B 1 89 ? -1.032 6.671 31.083 1.00 6.75 109 GLY B CA 1
ATOM 3572 C C . GLY B 1 89 ? 0.183 5.915 31.591 1.00 6.31 109 GLY B C 1
ATOM 3573 O O . GLY B 1 89 ? 1.198 5.825 30.906 1.00 5.86 109 GLY B O 1
ATOM 3574 N N . SER B 1 90 ? 0.098 5.400 32.811 1.00 6.18 110 SER B N 1
ATOM 3575 C CA . SER B 1 90 ? 1.269 4.829 33.461 1.00 5.96 110 SER B CA 1
ATOM 3576 C C . SER B 1 90 ? 1.741 3.580 32.733 1.00 6.62 110 SER B C 1
ATOM 3577 O O . SER B 1 90 ? 2.935 3.422 32.451 1.00 6.39 110 SER B O 1
ATOM 3580 N N . GLN B 1 91 ? 0.796 2.709 32.418 1.00 5.62 111 GLN B N 1
ATOM 3581 C CA . GLN B 1 91 ? 1.101 1.486 31.681 1.00 4.26 111 GLN B CA 1
ATOM 3582 C C . GLN B 1 91 ? 1.823 1.786 30.371 1.00 4.58 111 GLN B C 1
ATOM 3583 O O . GLN B 1 91 ? 2.840 1.166 30.046 1.00 5.49 111 GLN B O 1
ATOM 3589 N N . ARG B 1 92 ? 1.299 2.732 29.604 1.00 4.33 112 ARG B N 1
ATOM 3590 C CA . ARG B 1 92 ? 1.919 3.039 28.322 1.00 4.56 112 ARG B CA 1
ATOM 3591 C C . ARG B 1 92 ? 3.292 3.697 28.489 1.00 4.30 112 ARG B C 1
ATOM 3592 O O . ARG B 1 92 ? 4.201 3.412 27.705 1.00 5.27 112 ARG B O 1
ATOM 3600 N N . ALA B 1 93 ? 3.459 4.565 29.492 1.00 2.99 113 ALA B N 1
ATOM 3601 C CA . ALA B 1 93 ? 4.809 5.088 29.751 1.00 3.91 113 ALA B CA 1
ATOM 3602 C C . ALA B 1 93 ? 5.775 3.961 30.123 1.00 5.13 113 ALA B C 1
ATOM 3603 O O . ALA B 1 93 ? 6.943 3.985 29.734 1.00 5.03 113 ALA B O 1
ATOM 3605 N N A SER B 1 94 ? 5.284 2.970 30.859 0.31 5.58 114 SER B N 1
ATOM 3606 N N B SER B 1 94 ? 5.287 2.974 30.874 0.69 5.59 114 SER B N 1
ATOM 3607 C CA A SER B 1 94 ? 6.095 1.801 31.181 0.31 5.44 114 SER B CA 1
ATOM 3608 C CA B SER B 1 94 ? 6.081 1.785 31.191 0.69 5.42 114 SER B CA 1
ATOM 3609 C C A SER B 1 94 ? 6.450 1.026 29.918 0.31 5.37 114 SER B C 1
ATOM 3610 C C B SER B 1 94 ? 6.443 1.012 29.930 0.69 5.36 114 SER B C 1
ATOM 3611 O O A SER B 1 94 ? 7.602 0.634 29.722 0.31 5.62 114 SER B O 1
ATOM 3612 O O B SER B 1 94 ? 7.598 0.620 29.741 0.69 5.61 114 SER B O 1
ATOM 3617 N N . GLU B 1 95 ? 5.456 0.816 29.061 1.00 4.09 115 GLU B N 1
ATOM 3618 C CA . GLU B 1 95 ? 5.664 0.127 27.798 1.00 5.38 115 GLU B CA 1
ATOM 3619 C C . GLU B 1 95 ? 6.719 0.824 26.945 1.00 7.11 115 GLU B C 1
ATOM 3620 O O . GLU B 1 95 ? 7.499 0.174 26.255 1.00 5.69 115 GLU B O 1
ATOM 3626 N N . CYS B 1 96 ? 6.759 2.152 27.000 1.00 4.68 116 CYS B N 1
ATOM 3627 C CA . CYS B 1 96 ? 7.743 2.890 26.220 1.00 5.11 116 CYS B CA 1
ATOM 3628 C C . CYS B 1 96 ? 9.152 2.683 26.767 1.00 4.59 116 CYS B C 1
ATOM 3629 O O . CYS B 1 96 ? 10.103 2.582 25.993 1.00 5.98 116 CYS B O 1
ATOM 3632 N N . ARG B 1 97 ? 9.287 2.623 28.093 1.00 4.04 117 ARG B N 1
ATOM 3633 C CA . ARG B 1 97 ? 10.586 2.325 28.704 1.00 3.71 117 ARG B CA 1
ATOM 3634 C C . ARG B 1 97 ? 11.029 0.919 28.301 1.00 5.22 117 ARG B C 1
ATOM 3635 O O . ARG B 1 97 ? 12.191 0.704 27.942 1.00 5.43 117 ARG B O 1
ATOM 3643 N N . MET B 1 98 ? 10.096 -0.027 28.352 1.00 6.82 118 MET B N 1
ATOM 3644 C CA . MET B 1 98 ? 10.379 -1.387 27.930 1.00 7.04 118 MET B CA 1
ATOM 3645 C C . MET B 1 98 ? 10.844 -1.400 26.474 1.00 7.64 118 MET B C 1
ATOM 3646 O O . MET B 1 98 ? 11.847 -2.051 26.159 1.00 5.28 118 MET B O 1
ATOM 3651 N N . ALA B 1 99 ? 10.149 -0.668 25.595 1.00 3.82 119 ALA B N 1
ATOM 3652 C CA . ALA B 1 99 ? 10.542 -0.624 24.186 1.00 4.00 119 ALA B CA 1
ATOM 3653 C C . ALA B 1 99 ? 11.968 -0.101 24.028 1.00 5.08 119 ALA B C 1
ATOM 3654 O O . ALA B 1 99 ? 12.748 -0.600 23.209 1.00 5.75 119 ALA B O 1
ATOM 3656 N N . ALA B 1 100 ? 12.311 0.930 24.800 1.00 4.49 120 ALA B N 1
ATOM 3657 C CA . ALA B 1 100 ? 13.661 1.478 24.703 1.00 6.17 120 ALA B CA 1
ATOM 3658 C C . ALA B 1 100 ? 14.697 0.424 25.092 1.00 7.01 120 ALA B C 1
ATOM 3659 O O . ALA B 1 100 ? 15.750 0.316 24.456 1.00 5.66 120 ALA B O 1
ATOM 3661 N N . PHE B 1 101 ? 14.398 -0.362 26.124 1.00 6.32 121 PHE B N 1
ATOM 3662 C CA . PHE B 1 101 ? 15.281 -1.470 26.489 1.00 5.28 121 PHE B CA 1
ATOM 3663 C C . PHE B 1 101 ? 15.386 -2.494 25.345 1.00 4.95 121 PHE B C 1
ATOM 3664 O O . PHE B 1 101 ? 16.488 -2.933 25.011 1.00 7.78 121 PHE B O 1
ATOM 3672 N N . TYR B 1 102 ? 14.258 -2.848 24.726 1.00 5.06 122 TYR B N 1
ATOM 3673 C CA . TYR B 1 102 ? 14.288 -3.815 23.622 1.00 5.10 122 TYR B CA 1
ATOM 3674 C C . TYR B 1 102 ? 15.183 -3.292 22.502 1.00 5.79 122 TYR B C 1
ATOM 3675 O O . TYR B 1 102 ? 15.859 -4.071 21.810 1.00 8.88 122 TYR B O 1
ATOM 3684 N N . ALA B 1 103 ? 15.152 -1.969 22.314 1.00 6.13 123 ALA B N 1
ATOM 3685 C CA . ALA B 1 103 ? 15.888 -1.307 21.242 1.00 6.28 123 ALA B CA 1
ATOM 3686 C C . ALA B 1 103 ? 17.386 -1.212 21.514 1.00 6.10 123 ALA B C 1
ATOM 3687 O O . ALA B 1 103 ? 18.141 -0.796 20.637 1.00 9.85 123 ALA B O 1
ATOM 3689 N N . GLY B 1 104 ? 17.799 -1.568 22.725 1.00 5.55 124 GLY B N 1
ATOM 3690 C CA . GLY B 1 104 ? 19.206 -1.541 23.084 1.00 7.61 124 GLY B CA 1
ATOM 3691 C C . GLY B 1 104 ? 19.657 -0.303 23.839 1.00 7.77 124 GLY B C 1
ATOM 3692 O O . GLY B 1 104 ? 20.859 -0.087 24.014 1.00 10.06 124 GLY B O 1
ATOM 3693 N N . PHE B 1 105 ? 18.712 0.517 24.288 1.00 5.64 125 PHE B N 1
ATOM 3694 C CA . PHE B 1 105 ? 19.064 1.685 25.097 1.00 6.00 125 PHE B CA 1
ATOM 3695 C C . PHE B 1 105 ? 19.394 1.260 26.521 1.00 5.69 125 PHE B C 1
ATOM 3696 O O . PHE B 1 105 ? 18.778 0.328 27.056 1.00 6.97 125 PHE B O 1
ATOM 3704 N N . PRO B 1 106 ? 20.367 1.936 27.142 1.00 6.02 126 PRO B N 1
ATOM 3705 C CA . PRO B 1 106 ? 20.742 1.613 28.514 1.00 5.76 126 PRO B CA 1
ATOM 3706 C C . PRO B 1 106 ? 19.779 2.230 29.525 1.00 7.30 126 PRO B C 1
ATOM 3707 O O . PRO B 1 106 ? 18.957 3.083 29.181 1.00 6.73 126 PRO B O 1
ATOM 3711 N N . GLU B 1 107 ? 19.897 1.798 30.772 1.00 6.95 127 GLU B N 1
ATOM 3712 C CA . GLU B 1 107 ? 18.972 2.238 31.815 1.00 4.97 127 GLU B CA 1
ATOM 3713 C C . GLU B 1 107 ? 19.073 3.736 32.080 1.00 7.95 127 GLU B C 1
ATOM 3714 O O . GLU B 1 107 ? 18.159 4.344 32.633 1.00 6.50 127 GLU B O 1
ATOM 3720 N N . THR B 1 108 ? 20.190 4.330 31.682 1.00 4.78 128 THR B N 1
ATOM 3721 C CA . THR B 1 108 ? 20.431 5.733 31.976 1.00 5.06 128 THR B CA 1
ATOM 3722 C C . THR B 1 108 ? 19.618 6.699 31.124 1.00 5.81 128 THR B C 1
ATOM 3723 O O . THR B 1 108 ? 19.515 7.876 31.466 1.00 5.29 128 THR B O 1
ATOM 3727 N N . VAL B 1 109 ? 19.026 6.214 30.036 1.00 4.11 129 VAL B N 1
ATOM 3728 C CA . VAL B 1 109 ? 18.282 7.104 29.147 1.00 5.24 129 VAL B CA 1
ATOM 3729 C C . VAL B 1 109 ? 16.833 7.171 29.594 1.00 5.12 129 VAL B C 1
ATOM 3730 O O . VAL B 1 109 ? 16.141 6.161 29.617 1.00 6.81 129 VAL B O 1
ATOM 3734 N N . ALA B 1 110 ? 16.389 8.372 29.947 1.00 4.43 130 ALA B N 1
ATOM 3735 C CA . ALA B 1 110 ? 15.020 8.583 30.421 1.00 4.70 130 ALA B CA 1
ATOM 3736 C C . ALA B 1 110 ? 14.017 8.547 29.280 1.00 5.10 130 ALA B C 1
ATOM 3737 O O . ALA B 1 110 ? 14.375 8.720 28.107 1.00 4.83 130 ALA B O 1
ATOM 3739 N N A VAL B 1 111 ? 12.758 8.316 29.632 0.44 5.19 131 VAL B N 1
ATOM 3740 N N B VAL B 1 111 ? 12.756 8.310 29.638 0.56 5.19 131 VAL B N 1
ATOM 3741 C CA A VAL B 1 111 ? 11.672 8.278 28.663 0.44 5.38 131 VAL B CA 1
ATOM 3742 C CA B VAL B 1 111 ? 11.652 8.228 28.684 0.56 5.38 131 VAL B CA 1
ATOM 3743 C C A VAL B 1 111 ? 10.397 8.831 29.282 0.44 6.91 131 VAL B C 1
ATOM 3744 C C B VAL B 1 111 ? 10.389 8.826 29.290 0.56 6.93 131 VAL B C 1
ATOM 3745 O O A VAL B 1 111 ? 10.189 8.749 30.494 0.44 5.24 131 VAL B O 1
ATOM 3746 O O B VAL B 1 111 ? 10.179 8.771 30.503 0.56 5.22 131 VAL B O 1
ATOM 3753 N N . ARG B 1 112 ? 9.545 9.394 28.438 1.00 4.82 132 ARG B N 1
ATOM 3754 C CA . ARG B 1 112 ? 8.269 9.940 28.888 1.00 3.23 132 ARG B CA 1
ATOM 3755 C C . ARG B 1 112 ? 7.298 9.953 27.732 1.00 3.60 132 ARG B C 1
ATOM 3756 O O . ARG B 1 112 ? 7.680 9.761 26.567 1.00 5.23 132 ARG B O 1
ATOM 3764 N N . THR B 1 113 ? 6.035 10.169 28.049 1.00 4.32 133 THR B N 1
ATOM 3765 C CA . THR B 1 113 ? 5.037 10.320 26.995 1.00 3.65 133 THR B CA 1
ATOM 3766 C C . THR B 1 113 ? 4.377 11.688 27.050 1.00 5.75 133 THR B C 1
ATOM 3767 O O . THR B 1 113 ? 4.400 12.366 28.080 1.00 5.18 133 THR B O 1
ATOM 3771 N N A VAL B 1 114 ? 3.790 12.094 25.930 0.24 4.05 134 VAL B N 1
ATOM 3772 N N B VAL B 1 114 ? 3.821 12.111 25.924 0.76 4.01 134 VAL B N 1
ATOM 3773 C CA A VAL B 1 114 ? 3.059 13.353 25.858 0.24 4.51 134 VAL B CA 1
ATOM 3774 C CA B VAL B 1 114 ? 3.042 13.342 25.875 0.76 4.49 134 VAL B CA 1
ATOM 3775 C C A VAL B 1 114 ? 1.776 13.166 25.057 0.24 5.04 134 VAL B C 1
ATOM 3776 C C B VAL B 1 114 ? 1.734 13.065 25.161 0.76 5.08 134 VAL B C 1
ATOM 3777 O O A VAL B 1 114 ? 1.746 12.409 24.088 0.24 4.29 134 VAL B O 1
ATOM 3778 O O B VAL B 1 114 ? 1.646 12.152 24.355 0.76 4.58 134 VAL B O 1
ATOM 3785 N N . ASN B 1 115 ? 0.721 13.862 25.465 1.00 4.53 135 ASN B N 1
ATOM 3786 C CA . ASN B 1 115 ? -0.581 13.703 24.847 1.00 5.35 135 ASN B CA 1
ATOM 3787 C C . ASN B 1 115 ? -1.168 15.063 24.532 1.00 4.25 135 ASN B C 1
ATOM 3788 O O . ASN B 1 115 ? -1.551 15.796 25.442 1.00 5.04 135 ASN B O 1
ATOM 3793 N N . ARG B 1 116 ? -1.222 15.392 23.244 1.00 3.75 136 ARG B N 1
ATOM 3794 C CA . ARG B 1 116 ? -2.081 16.472 22.770 1.00 3.97 136 ARG B CA 1
ATOM 3795 C C . ARG B 1 116 ? -2.953 15.853 21.685 1.00 4.94 136 ARG B C 1
ATOM 3796 O O . ARG B 1 116 ? -2.996 16.315 20.535 1.00 5.62 136 ARG B O 1
ATOM 3804 N N . GLN B 1 117 ? -3.647 14.793 22.083 1.00 6.07 137 GLN B N 1
ATOM 3805 C CA . GLN B 1 117 ? -4.536 14.049 21.190 1.00 5.94 137 GLN B CA 1
ATOM 3806 C C . GLN B 1 117 ? -3.860 13.748 19.847 1.00 6.77 137 GLN B C 1
ATOM 3807 O O . GLN B 1 117 ? -2.729 13.263 19.811 1.00 5.69 137 GLN B O 1
ATOM 3813 N N A CYS B 1 118 ? -4.549 14.068 18.761 0.78 6.49 138 CYS B N 1
ATOM 3814 N N B CYS B 1 118 ? -4.537 14.039 18.743 0.22 6.48 138 CYS B N 1
ATOM 3815 C CA A CYS B 1 118 ? -4.115 13.735 17.408 0.78 6.09 138 CYS B CA 1
ATOM 3816 C CA B CYS B 1 118 ? -4.032 13.641 17.428 0.22 6.05 138 CYS B CA 1
ATOM 3817 C C A CYS B 1 118 ? -2.733 14.273 17.024 0.78 5.11 138 CYS B C 1
ATOM 3818 C C B CYS B 1 118 ? -2.699 14.263 17.017 0.22 5.17 138 CYS B C 1
ATOM 3819 O O A CYS B 1 118 ? -2.099 13.764 16.105 0.78 6.50 138 CYS B O 1
ATOM 3820 O O B CYS B 1 118 ? -2.065 13.799 16.070 0.22 6.44 138 CYS B O 1
ATOM 3825 N N . SER B 1 119 ? -2.271 15.312 17.709 1.00 5.60 139 SER B N 1
ATOM 3826 C CA . SER B 1 119 ? -0.987 15.928 17.375 1.00 5.26 139 SER B CA 1
ATOM 3827 C C . SER B 1 119 ? 0.179 15.364 18.176 1.00 4.41 139 SER B C 1
ATOM 3828 O O . SER B 1 119 ? 1.309 15.826 18.010 1.00 6.17 139 SER B O 1
ATOM 3831 N N . SER B 1 120 ? -0.081 14.370 19.024 1.00 3.84 140 SER B N 1
ATOM 3832 C CA . SER B 1 120 ? 0.905 13.978 20.030 1.00 4.56 140 SER B CA 1
ATOM 3833 C C . SER B 1 120 ? 2.295 13.659 19.473 1.00 2.47 140 SER B C 1
ATOM 3834 O O . SER B 1 120 ? 3.307 14.016 20.090 1.00 3.74 140 SER B O 1
ATOM 3837 N N . GLY B 1 121 ? 2.349 12.973 18.331 1.00 3.79 141 GLY B N 1
ATOM 3838 C CA . GLY B 1 121 ? 3.636 12.601 17.746 1.00 4.63 141 GLY B CA 1
ATOM 3839 C C . GLY B 1 121 ? 4.455 13.805 17.295 1.00 4.67 141 GLY B C 1
ATOM 3840 O O . GLY B 1 121 ? 5.701 13.804 17.362 1.00 5.21 141 GLY B O 1
ATOM 3841 N N . LEU B 1 122 ? 3.772 14.833 16.807 1.00 5.14 142 LEU B N 1
ATOM 3842 C CA . LEU B 1 122 ? 4.447 16.063 16.405 1.00 5.88 142 LEU B CA 1
ATOM 3843 C C . LEU B 1 122 ? 4.836 16.880 17.640 1.00 4.21 142 LEU B C 1
ATOM 3844 O O . LEU B 1 122 ? 5.935 17.440 17.703 1.00 4.41 142 LEU B O 1
ATOM 3849 N N . GLN B 1 123 ? 3.939 16.927 18.622 1.00 3.25 143 GLN B N 1
ATOM 3850 C CA . GLN B 1 123 ? 4.231 17.560 19.902 1.00 4.13 143 GLN B CA 1
ATOM 3851 C C . GLN B 1 123 ? 5.514 16.993 20.507 1.00 4.56 143 GLN B C 1
ATOM 3852 O O . GLN B 1 123 ? 6.338 17.742 21.036 1.00 5.80 143 GLN B O 1
ATOM 3858 N N . ALA B 1 124 ? 5.692 15.672 20.428 1.00 3.94 144 ALA B N 1
ATOM 3859 C CA . ALA B 1 124 ? 6.894 15.058 20.979 1.00 5.89 144 ALA B CA 1
ATOM 3860 C C . ALA B 1 124 ? 8.139 15.611 20.312 1.00 5.13 144 ALA B C 1
ATOM 3861 O O . ALA B 1 124 ? 9.134 15.898 20.976 1.00 5.76 144 ALA B O 1
ATOM 3863 N N . VAL B 1 125 ? 8.097 15.740 18.990 1.00 4.02 145 VAL B N 1
ATOM 3864 C CA . VAL B 1 125 ? 9.228 16.307 18.251 1.00 4.43 145 VAL B CA 1
ATOM 3865 C C . VAL B 1 125 ? 9.501 17.746 18.689 1.00 6.35 145 VAL B C 1
ATOM 3866 O O . VAL B 1 125 ? 10.645 18.128 18.922 1.00 5.32 145 VAL B O 1
ATOM 3870 N N . ALA B 1 126 ? 8.438 18.529 18.827 1.00 3.31 146 ALA B N 1
ATOM 3871 C CA . ALA B 1 126 ? 8.559 19.914 19.255 1.00 5.09 146 ALA B CA 1
ATOM 3872 C C . ALA B 1 126 ? 9.123 20.010 20.674 1.00 7.45 146 ALA B C 1
ATOM 3873 O O . ALA B 1 126 ? 9.928 20.899 20.963 1.00 5.59 146 ALA B O 1
ATOM 3875 N N A ASP B 1 127 ? 8.713 19.094 21.549 0.51 4.10 147 ASP B N 1
ATOM 3876 N N B ASP B 1 127 ? 8.706 19.104 21.556 0.49 4.10 147 ASP B N 1
ATOM 3877 C CA A ASP B 1 127 ? 9.207 19.086 22.924 0.51 6.01 147 ASP B CA 1
ATOM 3878 C CA B ASP B 1 127 ? 9.223 19.102 22.923 0.49 6.00 147 ASP B CA 1
ATOM 3879 C C A ASP B 1 127 ? 10.710 18.829 22.970 0.51 7.35 147 ASP B C 1
ATOM 3880 C C B ASP B 1 127 ? 10.725 18.866 22.938 0.49 7.35 147 ASP B C 1
ATOM 3881 O O A ASP B 1 127 ? 11.428 19.428 23.770 0.51 5.67 147 ASP B O 1
ATOM 3882 O O B ASP B 1 127 ? 11.458 19.509 23.686 0.49 5.66 147 ASP B O 1
ATOM 3891 N N . VAL B 1 128 ? 11.181 17.933 22.113 1.00 4.60 148 VAL B N 1
ATOM 3892 C CA . VAL B 1 128 ? 12.603 17.658 22.041 1.00 3.97 148 VAL B CA 1
ATOM 3893 C C . VAL B 1 128 ? 13.341 18.879 21.487 1.00 5.72 148 VAL B C 1
ATOM 3894 O O . VAL B 1 128 ? 14.395 19.266 22.004 1.00 5.79 148 VAL B O 1
ATOM 3898 N N . ALA B 1 129 ? 12.781 19.512 20.462 1.00 7.28 149 ALA B N 1
ATOM 3899 C CA . ALA B 1 129 ? 13.410 20.716 19.924 1.00 6.37 149 ALA B CA 1
ATOM 3900 C C . ALA B 1 129 ? 13.482 21.811 20.984 1.00 7.03 149 ALA B C 1
ATOM 3901 O O . ALA B 1 129 ? 14.496 22.493 21.101 1.00 8.03 149 ALA B O 1
ATOM 3903 N N . ALA B 1 130 ? 12.417 21.968 21.765 1.00 6.43 150 ALA B N 1
ATOM 3904 C CA . ALA B 1 130 ? 12.405 22.987 22.815 1.00 6.43 150 ALA B CA 1
ATOM 3905 C C . ALA B 1 130 ? 13.469 22.675 23.868 1.00 6.96 150 ALA B C 1
ATOM 3906 O O . ALA B 1 130 ? 14.174 23.570 24.343 1.00 7.21 150 ALA B O 1
ATOM 3908 N N . ALA B 1 131 ? 13.568 21.405 24.246 1.00 6.03 151 ALA B N 1
ATOM 3909 C CA . ALA B 1 131 ? 14.520 21.027 25.283 1.00 5.78 151 ALA B CA 1
ATOM 3910 C C . ALA B 1 131 ? 15.948 21.269 24.822 1.00 6.73 151 ALA B C 1
ATOM 3911 O O . ALA B 1 131 ? 16.800 21.701 25.605 1.00 7.05 151 ALA B O 1
ATOM 3913 N N . ILE B 1 132 ? 16.227 20.972 23.555 1.00 5.97 152 ILE B N 1
ATOM 3914 C CA . ILE B 1 132 ? 17.580 21.178 23.049 1.00 5.42 152 ILE B CA 1
ATOM 3915 C C . ILE B 1 132 ? 17.881 22.680 23.008 1.00 7.17 152 ILE B C 1
ATOM 3916 O O . ILE B 1 132 ? 18.948 23.121 23.448 1.00 8.17 152 ILE B O 1
ATOM 3921 N N . LYS B 1 133 ? 16.940 23.459 22.481 1.00 7.02 153 LYS B N 1
ATOM 3922 C CA . LYS B 1 133 ? 17.093 24.917 22.430 1.00 8.95 153 LYS B CA 1
ATOM 3923 C C . LYS B 1 133 ? 17.313 25.511 23.813 1.00 11.25 153 LYS B C 1
ATOM 3924 O O . LYS B 1 133 ? 18.088 26.460 23.980 1.00 10.64 153 LYS B O 1
ATOM 3930 N N . ALA B 1 134 ? 16.621 24.960 24.801 1.00 8.36 154 ALA B N 1
ATOM 3931 C CA . ALA B 1 134 ? 16.701 25.446 26.175 1.00 6.37 154 ALA B CA 1
ATOM 3932 C C . ALA B 1 134 ? 17.955 25.001 26.918 1.00 9.37 154 ALA B C 1
ATOM 3933 O O . ALA B 1 134 ? 18.184 25.429 28.051 1.00 10.14 154 ALA B O 1
ATOM 3935 N N . GLY B 1 135 ? 18.741 24.106 26.324 1.00 8.14 155 GLY B N 1
ATOM 3936 C CA . GLY B 1 135 ? 19.972 23.682 26.968 1.00 7.80 155 GLY B CA 1
ATOM 3937 C C . GLY B 1 135 ? 19.797 22.517 27.926 1.00 8.94 155 GLY B C 1
ATOM 3938 O O . GLY B 1 135 ? 20.681 22.238 28.731 1.00 9.59 155 GLY B O 1
ATOM 3939 N N . PHE B 1 136 ? 18.660 21.826 27.845 1.00 7.02 156 PHE B N 1
ATOM 3940 C CA . PHE B 1 136 ? 18.403 20.691 28.736 1.00 6.15 156 PHE B CA 1
ATOM 3941 C C . PHE B 1 136 ? 19.281 19.481 28.390 1.00 9.25 156 PHE B C 1
ATOM 3942 O O . PHE B 1 136 ? 19.663 18.708 29.268 1.00 10.15 156 PHE B O 1
ATOM 3950 N N . TYR B 1 137 ? 19.568 19.315 27.099 1.00 7.17 157 TYR B N 1
ATOM 3951 C CA . TYR B 1 137 ? 20.413 18.243 26.577 1.00 7.34 157 TYR B CA 1
ATOM 3952 C C . TYR B 1 137 ? 20.682 18.545 25.105 1.00 7.35 157 TYR B C 1
ATOM 3953 O O . TYR B 1 137 ? 20.053 19.441 24.542 1.00 5.98 157 TYR B O 1
ATOM 3962 N N . ASP B 1 138 ? 21.623 17.825 24.493 1.00 6.33 158 ASP B N 1
ATOM 3963 C CA . ASP B 1 138 ? 22.011 18.128 23.115 1.00 6.35 158 ASP B CA 1
ATOM 3964 C C . ASP B 1 138 ? 21.415 17.196 22.065 1.00 5.98 158 ASP B C 1
ATOM 3965 O O . ASP B 1 138 ? 21.435 17.520 20.882 1.00 7.64 158 ASP B O 1
ATOM 3970 N N . ILE B 1 139 ? 20.879 16.060 22.497 1.00 5.28 159 ILE B N 1
ATOM 3971 C CA . ILE B 1 139 ? 20.350 15.035 21.586 1.00 6.24 159 ILE B CA 1
ATOM 3972 C C . ILE B 1 139 ? 19.087 14.446 22.191 1.00 5.55 159 ILE B C 1
ATOM 3973 O O . ILE B 1 139 ? 19.073 14.124 23.374 1.00 5.28 159 ILE B O 1
ATOM 3978 N N . GLY B 1 140 ? 18.024 14.305 21.401 1.00 3.64 160 GLY B N 1
ATOM 3979 C CA . GLY B 1 140 ? 16.829 13.653 21.904 1.00 4.94 160 GLY B CA 1
ATOM 3980 C C . GLY B 1 140 ? 16.060 12.938 20.816 1.00 3.83 160 GLY B C 1
ATOM 3981 O O . GLY B 1 140 ? 16.260 13.186 19.623 1.00 5.14 160 GLY B O 1
ATOM 3982 N N . ILE B 1 141 ? 15.168 12.048 21.229 1.00 4.55 161 ILE B N 1
ATOM 3983 C CA . ILE B 1 141 ? 14.288 11.372 20.285 1.00 3.99 161 ILE B CA 1
ATOM 3984 C C . ILE B 1 141 ? 12.847 11.790 20.526 1.00 5.95 161 ILE B C 1
ATOM 3985 O O . ILE B 1 141 ? 12.354 11.700 21.653 1.00 5.83 161 ILE B O 1
ATOM 3990 N N . GLY B 1 142 ? 12.192 12.264 19.468 1.00 4.82 162 GLY B N 1
ATOM 3991 C CA . GLY B 1 142 ? 10.764 12.554 19.487 1.00 4.62 162 GLY B CA 1
ATOM 3992 C C . GLY B 1 142 ? 10.059 11.469 18.691 1.00 4.43 162 GLY B C 1
ATOM 3993 O O . GLY B 1 142 ? 10.370 11.269 17.519 1.00 5.69 162 GLY B O 1
ATOM 3994 N N . ALA B 1 143 ? 9.112 10.776 19.319 1.00 4.42 163 ALA B N 1
ATOM 3995 C CA . ALA B 1 143 ? 8.491 9.618 18.687 1.00 3.30 163 ALA B CA 1
ATOM 3996 C C . ALA B 1 143 ? 6.982 9.671 18.853 1.00 5.01 163 ALA B C 1
ATOM 3997 O O . ALA B 1 143 ? 6.449 10.522 19.570 1.00 5.48 163 ALA B O 1
ATOM 3999 N N . GLY B 1 144 ? 6.305 8.753 18.164 1.00 3.83 164 GLY B N 1
ATOM 4000 C CA . GLY B 1 144 ? 4.860 8.640 18.257 1.00 3.94 164 GLY B CA 1
ATOM 4001 C C . GLY B 1 144 ? 4.499 7.168 18.175 1.00 4.50 164 GLY B C 1
ATOM 4002 O O . GLY B 1 144 ? 5.141 6.404 17.462 1.00 5.41 164 GLY B O 1
ATOM 4003 N N . LEU B 1 145 ? 3.455 6.775 18.892 1.00 4.44 165 LEU B N 1
ATOM 4004 C CA . LEU B 1 145 ? 3.090 5.363 18.978 1.00 4.04 165 LEU B CA 1
ATOM 4005 C C . LEU B 1 145 ? 1.593 5.224 19.196 1.00 4.90 165 LEU B C 1
ATOM 4006 O O . LEU B 1 145 ? 1.023 5.899 20.049 1.00 5.90 165 LEU B O 1
ATOM 4011 N N . GLU B 1 146 ? 0.947 4.347 18.439 1.00 4.88 166 GLU B N 1
ATOM 4012 C CA . GLU B 1 146 ? -0.423 3.983 18.775 1.00 4.24 166 GLU B CA 1
ATOM 4013 C C . GLU B 1 146 ? -0.694 2.576 18.288 1.00 3.92 166 GLU B C 1
ATOM 4014 O O . GLU B 1 146 ? -0.311 2.219 17.172 1.00 6.36 166 GLU B O 1
ATOM 4020 N N . SER B 1 147 ? -1.348 1.782 19.131 1.00 4.69 167 SER B N 1
ATOM 4021 C CA . SER B 1 147 ? -1.920 0.504 18.699 1.00 5.14 167 SER B CA 1
ATOM 4022 C C . SER B 1 147 ? -3.417 0.603 18.918 1.00 5.98 167 SER B C 1
ATOM 4023 O O . SER B 1 147 ? -3.909 0.357 20.022 1.00 8.27 167 SER B O 1
ATOM 4026 N N . MET B 1 148 ? -4.135 0.986 17.873 1.00 3.98 168 MET B N 1
ATOM 4027 C CA . MET B 1 148 ? -5.582 1.137 17.992 1.00 5.70 168 MET B CA 1
ATOM 4028 C C . MET B 1 148 ? -6.285 -0.223 18.025 1.00 9.59 168 MET B C 1
ATOM 4029 O O . MET B 1 148 ? -7.469 -0.312 18.365 1.00 9.86 168 MET B O 1
ATOM 4034 N N . THR B 1 149 ? -5.535 -1.272 17.715 1.00 7.06 169 THR B N 1
ATOM 4035 C CA . THR B 1 149 ? -5.981 -2.641 17.976 1.00 7.66 169 THR B CA 1
ATOM 4036 C C . THR B 1 149 ? -6.099 -2.864 19.476 1.00 9.45 169 THR B C 1
ATOM 4037 O O . THR B 1 149 ? -7.066 -3.450 19.965 1.00 10.12 169 THR B O 1
ATOM 4041 N N . THR B 1 150 ? -5.103 -2.379 20.207 1.00 8.13 170 THR B N 1
ATOM 4042 C CA . THR B 1 150 ? -5.004 -2.618 21.642 1.00 10.54 170 THR B CA 1
ATOM 4043 C C . THR B 1 150 ? -5.934 -1.727 22.466 1.00 11.84 170 THR B C 1
ATOM 4044 O O . THR B 1 150 ? -6.551 -2.184 23.431 1.00 14.60 170 THR B O 1
ATOM 4048 N N . ASN B 1 151 ? -6.034 -0.456 22.085 1.00 8.29 171 ASN B N 1
ATOM 4049 C CA . ASN B 1 151 ? -6.684 0.544 22.926 1.00 11.86 171 ASN B CA 1
ATOM 4050 C C . ASN B 1 151 ? -7.898 1.175 22.273 1.00 13.89 171 ASN B C 1
ATOM 4051 O O . ASN B 1 151 ? -7.761 1.908 21.301 1.00 15.70 171 ASN B O 1
ATOM 4056 N N . PRO B 1 152 ? -9.096 0.903 22.811 1.00 20.43 172 PRO B N 1
ATOM 4057 C CA . PRO B 1 152 ? -10.314 1.499 22.250 1.00 29.25 172 PRO B CA 1
ATOM 4058 C C . PRO B 1 152 ? -10.428 2.982 22.591 1.00 25.28 172 PRO B C 1
ATOM 4059 O O . PRO B 1 152 ? -9.779 3.436 23.536 1.00 23.87 172 PRO B O 1
ATOM 4063 N N . MET B 1 153 ? -11.221 3.716 21.812 1.00 36.44 173 MET B N 1
ATOM 4064 C CA . MET B 1 153 ? -11.535 5.114 22.098 1.00 40.39 173 MET B CA 1
ATOM 4065 C C . MET B 1 153 ? -12.871 5.199 22.819 1.00 46.40 173 MET B C 1
ATOM 4066 O O . MET B 1 153 ? -13.885 5.539 22.208 1.00 56.51 173 MET B O 1
ATOM 4071 N N . ALA B 1 154 ? -12.883 4.887 24.111 1.00 41.83 174 ALA B N 1
ATOM 4072 C CA . ALA B 1 154 ? -14.125 4.919 24.876 1.00 44.89 174 ALA B CA 1
ATOM 4073 C C . ALA B 1 154 ? -13.944 5.598 26.229 1.00 53.92 174 ALA B C 1
ATOM 4074 O O . ALA B 1 154 ? -12.969 5.339 26.932 1.00 43.60 174 ALA B O 1
ATOM 4076 N N . TRP B 1 155 ? -14.892 6.464 26.585 1.00 39.46 175 TRP B N 1
ATOM 4077 C CA . TRP B 1 155 ? -14.872 7.142 27.877 1.00 32.29 175 TRP B CA 1
ATOM 4078 C C . TRP B 1 155 ? -15.108 6.138 28.993 1.00 42.93 175 TRP B C 1
ATOM 4079 O O . TRP B 1 155 ? -15.878 5.192 28.834 1.00 40.70 175 TRP B O 1
ATOM 4090 N N . GLU B 1 156 ? -14.444 6.349 30.122 1.00 29.78 176 GLU B N 1
ATOM 4091 C CA . GLU B 1 156 ? -14.619 5.489 31.284 1.00 26.15 176 GLU B CA 1
ATOM 4092 C C . GLU B 1 156 ? -15.197 6.292 32.439 1.00 35.38 176 GLU B C 1
ATOM 4093 O O . GLU B 1 156 ? -14.879 7.465 32.600 1.00 34.43 176 GLU B O 1
ATOM 4099 N N . GLY B 1 157 ? -16.051 5.663 33.239 1.00 41.29 177 GLY B N 1
ATOM 4100 C CA . GLY B 1 157 ? -16.659 6.339 34.372 1.00 40.61 177 GLY B CA 1
ATOM 4101 C C . GLY B 1 157 ? -17.714 7.345 33.950 1.00 29.61 177 GLY B C 1
ATOM 4102 O O . GLY B 1 157 ? -18.095 7.409 32.781 1.00 32.47 177 GLY B O 1
ATOM 4103 N N . SER B 1 158 ? -18.196 8.134 34.902 1.00 30.11 178 SER B N 1
ATOM 4104 C CA . SER B 1 158 ? -19.243 9.101 34.600 1.00 28.91 178 SER B CA 1
ATOM 4105 C C . SER B 1 158 ? -18.655 10.406 34.078 1.00 24.62 178 SER B C 1
ATOM 4106 O O . SER B 1 158 ? -17.451 10.640 34.165 1.00 30.25 178 SER B O 1
ATOM 4109 N N . VAL B 1 159 ? -19.519 11.242 33.519 1.00 20.91 179 VAL B N 1
ATOM 4110 C CA . VAL B 1 159 ? -19.135 12.575 33.103 1.00 20.48 179 VAL B CA 1
ATOM 4111 C C . VAL B 1 159 ? -19.554 13.542 34.204 1.00 20.73 179 VAL B C 1
ATOM 4112 O O . VAL B 1 159 ? -20.629 13.395 34.797 1.00 21.06 179 VAL B O 1
ATOM 4116 N N . ASN B 1 160 ? -18.693 14.509 34.501 1.00 18.23 180 ASN B N 1
ATOM 4117 C CA . ASN B 1 160 ? -19.010 15.514 35.507 1.00 14.58 180 ASN B CA 1
ATOM 4118 C C . ASN B 1 160 ? -20.260 16.291 35.096 1.00 16.84 180 ASN B C 1
ATOM 4119 O O . ASN B 1 160 ? -20.280 16.926 34.046 1.00 18.76 180 ASN B O 1
ATOM 4124 N N . PRO B 1 161 ? -21.314 16.237 35.925 1.00 22.91 181 PRO B N 1
ATOM 4125 C CA . PRO B 1 161 ? -22.556 16.968 35.642 1.00 26.20 181 PRO B CA 1
ATOM 4126 C C . PRO B 1 161 ? -22.324 18.447 35.330 1.00 19.99 181 PRO B C 1
ATOM 4127 O O . PRO B 1 161 ? -23.146 19.061 34.654 1.00 24.50 181 PRO B O 1
ATOM 4131 N N . ALA B 1 162 ? -21.213 19.004 35.805 1.00 20.20 182 ALA B N 1
ATOM 4132 C CA . ALA B 1 162 ? -20.876 20.404 35.559 1.00 18.08 182 ALA B CA 1
ATOM 4133 C C . ALA B 1 162 ? -20.730 20.758 34.077 1.00 16.61 182 ALA B C 1
ATOM 4134 O O . ALA B 1 162 ? -20.866 21.918 33.693 1.00 25.58 182 ALA B O 1
ATOM 4136 N N A VAL B 1 163 ? -20.456 19.749 33.259 0.35 21.62 183 VAL B N 1
ATOM 4137 N N B VAL B 1 163 ? -20.443 19.762 33.244 0.65 21.57 183 VAL B N 1
ATOM 4138 C CA A VAL B 1 163 ? -20.303 19.932 31.821 0.35 23.12 183 VAL B CA 1
ATOM 4139 C CA B VAL B 1 163 ? -20.289 20.002 31.809 0.65 23.05 183 VAL B CA 1
ATOM 4140 C C A VAL B 1 163 ? -21.506 20.644 31.198 0.35 27.39 183 VAL B C 1
ATOM 4141 C C B VAL B 1 163 ? -21.510 20.696 31.210 0.65 27.46 183 VAL B C 1
ATOM 4142 O O A VAL B 1 163 ? -21.371 21.366 30.209 0.35 31.50 183 VAL B O 1
ATOM 4143 O O B VAL B 1 163 ? -21.393 21.449 30.243 0.65 31.68 183 VAL B O 1
ATOM 4150 N N . LYS B 1 164 ? -22.679 20.439 31.788 1.00 24.80 184 LYS B N 1
ATOM 4151 C CA . LYS B 1 164 ? -23.922 21.018 31.284 1.00 27.64 184 LYS B CA 1
ATOM 4152 C C . LYS B 1 164 ? -23.975 22.541 31.408 1.00 32.84 184 LYS B C 1
ATOM 4153 O O . LYS B 1 164 ? -24.825 23.190 30.798 1.00 38.94 184 LYS B O 1
ATOM 4159 N N . LYS B 1 165 ? -23.073 23.108 32.201 1.00 22.93 185 LYS B N 1
ATOM 4160 C CA . LYS B 1 165 ? -23.082 24.543 32.459 1.00 24.31 185 LYS B CA 1
ATOM 4161 C C . LYS B 1 165 ? -22.066 25.287 31.602 1.00 25.98 185 LYS B C 1
ATOM 4162 O O . LYS B 1 165 ? -22.052 26.520 31.563 1.00 23.85 185 LYS B O 1
ATOM 4168 N N . PHE B 1 166 ? -21.211 24.530 30.921 1.00 20.88 186 PHE B N 1
ATOM 4169 C CA . PHE B 1 166 ? -20.176 25.106 30.078 1.00 19.45 186 PHE B CA 1
ATOM 4170 C C . PHE B 1 166 ? -20.260 24.488 28.691 1.00 19.40 186 PHE B C 1
ATOM 4171 O O . PHE B 1 166 ? -19.803 23.368 28.468 1.00 15.09 186 PHE B O 1
ATOM 4179 N N . ALA B 1 167 ? -20.866 25.218 27.762 1.00 14.81 187 ALA B N 1
ATOM 4180 C CA . ALA B 1 167 ? -21.122 24.684 26.436 1.00 17.93 187 ALA B CA 1
ATOM 4181 C C . ALA B 1 167 ? -19.847 24.182 25.759 1.00 14.39 187 ALA B C 1
ATOM 4182 O O . ALA B 1 167 ? -19.862 23.154 25.082 1.00 13.73 187 ALA B O 1
ATOM 4184 N N . GLN B 1 168 ? -18.745 24.907 25.926 1.00 15.82 188 GLN B N 1
ATOM 4185 C CA . GLN B 1 168 ? -17.522 24.530 25.222 1.00 14.89 188 GLN B CA 1
ATOM 4186 C C . GLN B 1 168 ? -16.923 23.262 25.812 1.00 15.58 188 GLN B C 1
ATOM 4187 O O . GLN B 1 168 ? -16.374 22.421 25.092 1.00 13.00 188 GLN B O 1
ATOM 4193 N N . ALA B 1 169 ? -17.048 23.113 27.124 1.00 12.91 189 ALA B N 1
ATOM 4194 C CA . ALA B 1 169 ? -16.634 21.884 27.779 1.00 11.90 189 ALA B CA 1
ATOM 4195 C C . ALA B 1 169 ? -17.492 20.725 27.278 1.00 14.41 189 ALA B C 1
ATOM 4196 O O . ALA B 1 169 ? -16.984 19.662 26.938 1.00 14.07 189 ALA B O 1
ATOM 4198 N N . GLN B 1 170 ? -18.803 20.928 27.234 1.00 11.65 190 GLN B N 1
ATOM 4199 C CA . GLN B 1 170 ? -19.683 19.893 26.716 1.00 12.52 190 GLN B CA 1
ATOM 4200 C C . GLN B 1 170 ? -19.288 19.499 25.286 1.00 10.14 190 GLN B C 1
ATOM 4201 O O . GLN B 1 170 ? -19.307 18.319 24.928 1.00 12.43 190 GLN B O 1
ATOM 4207 N N . ASN B 1 171 ? -18.927 20.488 24.475 1.00 11.44 191 ASN B N 1
ATOM 4208 C CA . ASN B 1 171 ? -18.579 20.211 23.085 1.00 13.02 191 ASN B CA 1
ATOM 4209 C C . ASN B 1 171 ? -17.310 19.366 22.956 1.00 14.07 191 ASN B C 1
ATOM 4210 O O . ASN B 1 171 ? -17.085 18.727 21.931 1.00 12.95 191 ASN B O 1
ATOM 4215 N N . CYS B 1 172 ? -16.497 19.342 24.008 1.00 11.85 192 CYS B N 1
ATOM 4216 C CA . CYS B 1 172 ? -15.338 18.451 24.033 1.00 10.35 192 CYS B CA 1
ATOM 4217 C C . CYS B 1 172 ? -15.721 16.974 23.982 1.00 14.20 192 CYS B C 1
ATOM 4218 O O . CYS B 1 172 ? -14.890 16.129 23.652 1.00 14.51 192 CYS B O 1
ATOM 4221 N N . LEU B 1 173 ? -16.971 16.670 24.319 1.00 12.32 193 LEU B N 1
ATOM 4222 C CA . LEU B 1 173 ? -17.440 15.292 24.371 1.00 13.20 193 LEU B CA 1
ATOM 4223 C C . LEU B 1 173 ? -18.058 14.820 23.057 1.00 13.45 193 LEU B C 1
ATOM 4224 O O . LEU B 1 173 ? -18.450 13.663 22.940 1.00 14.98 193 LEU B O 1
ATOM 4229 N N . LEU B 1 174 ? -18.158 15.719 22.082 1.00 11.98 194 LEU B N 1
ATOM 4230 C CA . LEU B 1 174 ? -18.691 15.347 20.773 1.00 13.98 194 LEU B CA 1
ATOM 4231 C C . LEU B 1 174 ? -17.817 14.293 20.120 1.00 15.01 194 LEU B C 1
ATOM 4232 O O . LEU B 1 174 ? -16.587 14.381 20.175 1.00 12.96 194 LEU B O 1
ATOM 4237 N N . PRO B 1 175 ? -18.441 13.289 19.488 1.00 10.44 195 PRO B N 1
ATOM 4238 C CA . PRO B 1 175 ? -17.653 12.384 18.650 1.00 17.00 195 PRO B CA 1
ATOM 4239 C C . PRO B 1 175 ? -16.876 13.185 17.600 1.00 10.39 195 PRO B C 1
ATOM 4240 O O . PRO B 1 175 ? -17.380 14.168 17.051 1.00 9.40 195 PRO B O 1
ATOM 4244 N N . MET B 1 176 ? -15.644 12.768 17.337 1.00 11.25 196 MET B N 1
ATOM 4245 C CA . MET B 1 176 ? -14.844 13.406 16.310 1.00 9.87 196 MET B CA 1
ATOM 4246 C C . MET B 1 176 ? -15.617 13.449 15.000 1.00 6.50 196 MET B C 1
ATOM 4247 O O . MET B 1 176 ? -15.606 14.455 14.288 1.00 9.09 196 MET B O 1
ATOM 4252 N N . GLY B 1 177 ? -16.314 12.357 14.710 1.00 9.24 197 GLY B N 1
ATOM 4253 C CA . GLY B 1 177 ? -17.071 12.244 13.477 1.00 10.85 197 GLY B CA 1
ATOM 4254 C C . GLY B 1 177 ? -18.231 13.222 13.400 1.00 9.53 197 GLY B C 1
ATOM 4255 O O . GLY B 1 177 ? -18.615 13.656 12.307 1.00 10.18 197 GLY B O 1
ATOM 4256 N N . VAL B 1 178 ? -18.801 13.575 14.548 1.00 9.03 198 VAL B N 1
ATOM 4257 C CA . VAL B 1 178 ? -19.824 14.614 14.559 1.00 9.54 198 VAL B CA 1
ATOM 4258 C C . VAL B 1 178 ? -19.204 15.984 14.231 1.00 11.46 198 VAL B C 1
ATOM 4259 O O . VAL B 1 178 ? -19.802 16.793 13.507 1.00 11.60 198 VAL B O 1
ATOM 4263 N N . THR B 1 179 ? -17.989 16.249 14.723 1.00 8.51 199 THR B N 1
ATOM 4264 C CA . THR B 1 179 ? -17.347 17.522 14.381 1.00 9.10 199 THR B CA 1
ATOM 4265 C C . THR B 1 179 ? -17.008 17.575 12.899 1.00 9.09 199 THR B C 1
ATOM 4266 O O . THR B 1 179 ? -16.954 18.656 12.315 1.00 10.07 199 THR B O 1
ATOM 4270 N N . SER B 1 180 ? -16.773 16.410 12.301 1.00 9.39 200 SER B N 1
ATOM 4271 C CA . SER B 1 180 ? -16.585 16.324 10.861 1.00 9.11 200 SER B CA 1
ATOM 4272 C C . SER B 1 180 ? -17.852 16.796 10.153 1.00 8.26 200 SER B C 1
ATOM 4273 O O . SER B 1 180 ? -17.782 17.619 9.247 1.00 10.06 200 SER B O 1
ATOM 4276 N N . GLU B 1 181 ? -19.008 16.286 10.586 1.00 8.84 201 GLU B N 1
ATOM 4277 C CA . GLU B 1 181 ? -20.272 16.712 9.993 1.00 10.08 201 GLU B CA 1
ATOM 4278 C C . GLU B 1 181 ? -20.459 18.215 10.185 1.00 10.82 201 GLU B C 1
ATOM 4279 O O . GLU B 1 181 ? -20.880 18.910 9.262 1.00 13.24 201 GLU B O 1
ATOM 4285 N N . ASN B 1 182 ? -20.134 18.722 11.375 1.00 8.80 202 ASN B N 1
ATOM 4286 C CA . ASN B 1 182 ? -20.270 20.158 11.635 1.00 10.30 202 ASN B CA 1
ATOM 4287 C C . ASN B 1 182 ? -19.455 21.011 10.657 1.00 10.28 202 ASN B C 1
ATOM 4288 O O . ASN B 1 182 ? -19.917 22.047 10.170 1.00 12.55 202 ASN B O 1
ATOM 4293 N N . VAL B 1 183 ? -18.228 20.584 10.384 1.00 9.70 203 VAL B N 1
ATOM 4294 C CA . VAL B 1 183 ? -17.392 21.280 9.417 1.00 8.52 203 VAL B CA 1
ATOM 4295 C C . VAL B 1 183 ? -17.973 21.198 7.996 1.00 10.51 203 VAL B C 1
ATOM 4296 O O . VAL B 1 183 ? -18.057 22.203 7.297 1.00 11.06 203 VAL B O 1
ATOM 4300 N N . ALA B 1 184 ? -18.377 20.004 7.583 1.00 11.34 204 ALA B N 1
ATOM 4301 C CA . ALA B 1 184 ? -18.906 19.812 6.233 1.00 11.28 204 ALA B CA 1
ATOM 4302 C C . ALA B 1 184 ? -20.159 20.660 6.025 1.00 17.64 204 ALA B C 1
ATOM 4303 O O . ALA B 1 184 ? -20.333 21.281 4.977 1.00 12.60 204 ALA B O 1
ATOM 4305 N N . GLN B 1 185 ? -21.032 20.682 7.025 1.00 14.53 205 GLN B N 1
ATOM 4306 C CA . GLN B 1 185 ? -22.272 21.450 6.914 1.00 12.91 205 GLN B CA 1
ATOM 4307 C C . GLN B 1 185 ? -22.042 22.957 7.012 1.00 16.33 205 GLN B C 1
ATOM 4308 O O . GLN B 1 185 ? -22.570 23.726 6.206 1.00 15.72 205 GLN B O 1
ATOM 4314 N N A ARG B 1 186 ? -21.250 23.384 7.990 0.56 14.07 206 ARG B N 1
ATOM 4315 N N B ARG B 1 186 ? -21.255 23.378 7.996 0.44 14.08 206 ARG B N 1
ATOM 4316 C CA A ARG B 1 186 ? -21.032 24.811 8.194 0.56 11.61 206 ARG B CA 1
ATOM 4317 C CA B ARG B 1 186 ? -21.012 24.799 8.205 0.44 11.67 206 ARG B CA 1
ATOM 4318 C C A ARG B 1 186 ? -20.295 25.460 7.024 0.56 15.24 206 ARG B C 1
ATOM 4319 C C B ARG B 1 186 ? -20.302 25.450 7.022 0.44 15.22 206 ARG B C 1
ATOM 4320 O O A ARG B 1 186 ? -20.610 26.582 6.631 0.56 17.40 206 ARG B O 1
ATOM 4321 O O B ARG B 1 186 ? -20.641 26.562 6.620 0.44 17.37 206 ARG B O 1
ATOM 4336 N N . PHE B 1 187 ? -19.318 24.756 6.465 1.00 12.71 207 PHE B N 1
ATOM 4337 C CA . PHE B 1 187 ? -18.484 25.342 5.417 1.00 12.76 207 PHE B CA 1
ATOM 4338 C C . PHE B 1 187 ? -18.782 24.832 4.014 1.00 14.32 207 PHE B C 1
ATOM 4339 O O . PHE B 1 187 ? -18.099 25.192 3.056 1.00 18.87 207 PHE B O 1
ATOM 4347 N N . GLY B 1 188 ? -19.809 24.001 3.901 1.00 15.16 208 GLY B N 1
ATOM 4348 C CA . GLY B 1 188 ? -20.303 23.585 2.601 1.00 13.83 208 GLY B CA 1
ATOM 4349 C C . GLY B 1 188 ? -19.362 22.683 1.832 1.00 15.31 208 GLY B C 1
ATOM 4350 O O . GLY B 1 188 ? -19.083 22.924 0.657 1.00 23.69 208 GLY B O 1
ATOM 4351 N N . VAL B 1 189 ? -18.872 21.638 2.487 1.00 13.07 209 VAL B N 1
ATOM 4352 C CA . VAL B 1 189 ? -18.022 20.664 1.824 1.00 14.86 209 VAL B CA 1
ATOM 4353 C C . VAL B 1 189 ? -18.888 19.482 1.407 1.00 12.48 209 VAL B C 1
ATOM 4354 O O . VAL B 1 189 ? -19.428 18.762 2.248 1.00 14.64 209 VAL B O 1
ATOM 4358 N N . SER B 1 190 ? -19.024 19.279 0.104 1.00 15.67 210 SER B N 1
ATOM 4359 C CA . SER B 1 190 ? -19.933 18.259 -0.397 1.00 14.34 210 SER B CA 1
ATOM 4360 C C . SER B 1 190 ? -19.426 16.834 -0.193 1.00 16.36 210 SER B C 1
ATOM 4361 O O . SER B 1 190 ? -18.229 16.600 0.014 1.00 13.71 210 SER B O 1
ATOM 4364 N N . ARG B 1 191 ? -20.350 15.883 -0.266 1.00 15.63 211 ARG B N 1
ATOM 4365 C CA . ARG B 1 191 ? -20.010 14.472 -0.300 1.00 14.71 211 ARG B CA 1
ATOM 4366 C C . ARG B 1 191 ? -18.979 14.184 -1.392 1.00 16.37 211 ARG B C 1
ATOM 4367 O O . ARG B 1 191 ? -18.011 13.462 -1.163 1.00 15.39 211 ARG B O 1
ATOM 4375 N N . GLN B 1 192 ? -19.183 14.745 -2.581 1.00 15.61 212 GLN B N 1
ATOM 4376 C CA . GLN B 1 192 ? -18.276 14.464 -3.695 1.00 16.79 212 GLN B CA 1
ATOM 4377 C C . GLN B 1 192 ? -16.875 14.995 -3.433 1.00 16.05 212 GLN B C 1
ATOM 4378 O O . GLN B 1 192 ? -15.904 14.309 -3.717 1.00 13.23 212 GLN B O 1
ATOM 4384 N N . GLU B 1 193 ? -16.774 16.201 -2.878 1.00 13.16 213 GLU B N 1
ATOM 4385 C CA . GLU B 1 193 ? -15.471 16.779 -2.540 1.00 18.39 213 GLU B CA 1
ATOM 4386 C C . GLU B 1 193 ? -14.734 15.910 -1.525 1.00 14.29 213 GLU B C 1
ATOM 4387 O O . GLU B 1 193 ? -13.514 15.719 -1.622 1.00 15.32 213 GLU B O 1
ATOM 4393 N N . GLN B 1 194 ? -15.477 15.401 -0.549 1.00 12.36 214 GLN B N 1
ATOM 4394 C CA . GLN B 1 194 ? -14.892 14.560 0.495 1.00 9.73 214 GLN B CA 1
ATOM 4395 C C . GLN B 1 194 ? -14.399 13.251 -0.079 1.00 11.73 214 GLN B C 1
ATOM 4396 O O . GLN B 1 194 ? -13.259 12.839 0.160 1.00 12.74 214 GLN B O 1
ATOM 4402 N N . ASP B 1 195 ? -15.259 12.598 -0.852 1.00 13.10 215 ASP B N 1
ATOM 4403 C CA . ASP B 1 195 ? -14.908 11.322 -1.441 1.00 12.00 215 ASP B CA 1
ATOM 4404 C C . ASP B 1 195 ? -13.766 11.467 -2.451 1.00 10.01 215 ASP B C 1
ATOM 4405 O O . ASP B 1 195 ? -12.929 10.578 -2.563 1.00 12.27 215 ASP B O 1
ATOM 4410 N N . GLN B 1 196 ? -13.717 12.585 -3.168 1.00 13.59 216 GLN B N 1
ATOM 4411 C CA . GLN B 1 196 ? -12.634 12.806 -4.126 1.00 12.86 216 GLN B CA 1
ATOM 4412 C C . GLN B 1 196 ? -11.286 12.896 -3.418 1.00 11.00 216 GLN B C 1
ATOM 4413 O O . GLN B 1 196 ? -10.296 12.373 -3.905 1.00 10.45 216 GLN B O 1
ATOM 4419 N N . ALA B 1 197 ? -11.251 13.557 -2.266 1.00 11.95 217 ALA B N 1
ATOM 4420 C CA . ALA B 1 197 ? -10.007 13.608 -1.504 1.00 9.77 217 ALA B CA 1
ATOM 4421 C C . ALA B 1 197 ? -9.525 12.202 -1.128 1.00 10.27 217 ALA B C 1
ATOM 4422 O O . ALA B 1 197 ? -8.322 11.922 -1.173 1.00 9.03 217 ALA B O 1
ATOM 4424 N N . ALA B 1 198 ? -10.452 11.316 -0.762 1.00 10.83 218 ALA B N 1
ATOM 4425 C CA . ALA B 1 198 ? -10.112 9.922 -0.462 1.00 7.93 218 ALA B CA 1
ATOM 4426 C C . ALA B 1 198 ? -9.604 9.173 -1.693 1.00 9.42 218 ALA B C 1
ATOM 4427 O O . ALA B 1 198 ? -8.614 8.443 -1.614 1.00 11.73 218 ALA B O 1
ATOM 4429 N N . VAL B 1 199 ? -10.291 9.349 -2.823 1.00 9.74 219 VAL B N 1
ATOM 4430 C CA . VAL B 1 199 ? -9.843 8.748 -4.076 1.00 11.20 219 VAL B CA 1
ATOM 4431 C C . VAL B 1 199 ? -8.403 9.166 -4.348 1.00 10.36 219 VAL B C 1
ATOM 4432 O O . VAL B 1 199 ? -7.549 8.326 -4.648 1.00 11.12 219 VAL B O 1
ATOM 4436 N N . ASP B 1 200 ? -8.141 10.466 -4.230 1.00 10.77 220 ASP B N 1
ATOM 4437 C CA . ASP B 1 200 ? -6.801 11.012 -4.468 1.00 9.29 220 ASP B CA 1
ATOM 4438 C C . ASP B 1 200 ? -5.758 10.434 -3.507 1.00 9.84 220 ASP B C 1
ATOM 4439 O O . ASP B 1 200 ? -4.626 10.146 -3.896 1.00 8.79 220 ASP B O 1
ATOM 4444 N N . SER B 1 201 ? -6.144 10.283 -2.243 1.00 11.11 221 SER B N 1
ATOM 4445 C CA . SER B 1 201 ? -5.228 9.778 -1.232 1.00 10.53 221 SER B CA 1
ATOM 4446 C C . SER B 1 201 ? -4.778 8.351 -1.551 1.00 9.81 221 SER B C 1
ATOM 4447 O O . SER B 1 201 ? -3.584 8.035 -1.504 1.00 10.47 221 SER B O 1
ATOM 4450 N N . HIS B 1 202 ? -5.731 7.488 -1.883 1.00 7.12 222 HIS B N 1
ATOM 4451 C CA . HIS B 1 202 ? -5.403 6.112 -2.241 1.00 9.29 222 HIS B CA 1
ATOM 4452 C C . HIS B 1 202 ? -4.577 6.053 -3.520 1.00 10.27 222 HIS B C 1
ATOM 4453 O O . HIS B 1 202 ? -3.623 5.284 -3.609 1.00 10.44 222 HIS B O 1
ATOM 4460 N N A ARG B 1 203 ? -4.939 6.870 -4.503 0.53 10.87 223 ARG B N 1
ATOM 4461 N N B ARG B 1 203 ? -4.954 6.856 -4.508 0.47 10.85 223 ARG B N 1
ATOM 4462 C CA A ARG B 1 203 ? -4.197 6.893 -5.760 0.53 9.80 223 ARG B CA 1
ATOM 4463 C CA B ARG B 1 203 ? -4.196 6.909 -5.752 0.47 9.81 223 ARG B CA 1
ATOM 4464 C C A ARG B 1 203 ? -2.735 7.289 -5.536 0.53 10.71 223 ARG B C 1
ATOM 4465 C C B ARG B 1 203 ? -2.738 7.243 -5.470 0.47 10.74 223 ARG B C 1
ATOM 4466 O O A ARG B 1 203 ? -1.821 6.645 -6.051 0.53 12.83 223 ARG B O 1
ATOM 4467 O O B ARG B 1 203 ? -1.832 6.514 -5.878 0.47 12.87 223 ARG B O 1
ATOM 4482 N N . LYS B 1 204 ? -2.517 8.346 -4.758 1.00 9.38 224 LYS B N 1
ATOM 4483 C CA . LYS B 1 204 ? -1.155 8.797 -4.457 1.00 9.64 224 LYS B CA 1
ATOM 4484 C C . LYS B 1 204 ? -0.372 7.794 -3.616 1.00 8.00 224 LYS B C 1
ATOM 4485 O O . LYS B 1 204 ? 0.813 7.570 -3.862 1.00 10.43 224 LYS B O 1
ATOM 4491 N N . ALA B 1 205 ? -1.021 7.208 -2.613 1.00 10.05 225 ALA B N 1
ATOM 4492 C CA . ALA B 1 205 ? -0.365 6.202 -1.780 1.00 8.32 225 ALA B CA 1
ATOM 4493 C C . ALA B 1 205 ? 0.024 4.967 -2.583 1.00 11.34 225 ALA B C 1
ATOM 4494 O O . ALA B 1 205 ? 1.105 4.404 -2.390 1.00 11.83 225 ALA B O 1
ATOM 4496 N N . ALA B 1 206 ? -0.868 4.541 -3.474 1.00 11.07 226 ALA B N 1
ATOM 4497 C CA . ALA B 1 206 ? -0.592 3.371 -4.300 1.00 13.42 226 ALA B CA 1
ATOM 4498 C C . ALA B 1 206 ? 0.606 3.638 -5.192 1.00 13.01 226 ALA B C 1
ATOM 4499 O O . ALA B 1 206 ? 1.499 2.793 -5.312 1.00 13.73 226 ALA B O 1
ATOM 4501 N N . ALA B 1 207 ? 0.615 4.809 -5.826 1.00 11.42 227 ALA B N 1
ATOM 4502 C CA . ALA B 1 207 ? 1.706 5.175 -6.719 1.00 12.26 227 ALA B CA 1
ATOM 4503 C C . ALA B 1 207 ? 3.019 5.310 -5.957 1.00 11.23 227 ALA B C 1
ATOM 4504 O O . ALA B 1 207 ? 4.061 4.849 -6.415 1.00 11.80 227 ALA B O 1
ATOM 4506 N N . ALA B 1 208 ? 2.969 5.920 -4.779 1.00 10.21 228 ALA B N 1
ATOM 4507 C CA . ALA B 1 208 ? 4.193 6.108 -4.006 1.00 11.38 228 ALA B CA 1
ATOM 4508 C C . ALA B 1 208 ? 4.782 4.766 -3.571 1.00 11.40 228 ALA B C 1
ATOM 4509 O O . ALA B 1 208 ? 5.997 4.557 -3.613 1.00 12.27 228 ALA B O 1
ATOM 4511 N N . THR B 1 209 ? 3.921 3.860 -3.130 1.00 11.48 229 THR B N 1
ATOM 4512 C CA . THR B 1 209 ? 4.385 2.555 -2.679 1.00 12.80 229 THR B CA 1
ATOM 4513 C C . THR B 1 209 ? 5.036 1.813 -3.845 1.00 14.68 229 THR B C 1
ATOM 4514 O O . THR B 1 209 ? 6.102 1.212 -3.692 1.00 16.10 229 THR B O 1
ATOM 4518 N N . ALA B 1 210 ? 4.408 1.870 -5.015 1.00 14.84 230 ALA B N 1
ATOM 4519 C CA . ALA B 1 210 ? 4.916 1.136 -6.170 1.00 16.95 230 ALA B CA 1
ATOM 4520 C C . ALA B 1 210 ? 6.237 1.718 -6.674 1.00 19.18 230 ALA B C 1
ATOM 4521 O O . ALA B 1 210 ? 7.087 0.993 -7.192 1.00 23.03 230 ALA B O 1
ATOM 4523 N N . ALA B 1 211 ? 6.403 3.026 -6.511 1.00 10.12 231 ALA B N 1
ATOM 4524 C CA . ALA B 1 211 ? 7.609 3.725 -6.943 1.00 14.15 231 ALA B CA 1
ATOM 4525 C C . ALA B 1 211 ? 8.722 3.608 -5.914 1.00 14.78 231 ALA B C 1
ATOM 4526 O O . ALA B 1 211 ? 9.831 4.088 -6.140 1.00 15.36 231 ALA B O 1
ATOM 4528 N N . GLY B 1 212 ? 8.419 2.979 -4.782 1.00 13.48 232 GLY B N 1
ATOM 4529 C CA . GLY B 1 212 ? 9.395 2.768 -3.729 1.00 12.98 232 GLY B CA 1
ATOM 4530 C C . GLY B 1 212 ? 9.684 4.001 -2.890 1.00 9.84 232 GLY B C 1
ATOM 4531 O O . GLY B 1 212 ? 10.698 4.066 -2.204 1.00 12.25 232 GLY B O 1
ATOM 4532 N N A LYS B 1 213 ? 8.783 4.980 -2.923 0.55 9.85 233 LYS B N 1
ATOM 4533 N N B LYS B 1 213 ? 8.787 4.980 -2.956 0.45 9.88 233 LYS B N 1
ATOM 4534 C CA A LYS B 1 213 ? 9.026 6.249 -2.239 0.55 10.53 233 LYS B CA 1
ATOM 4535 C CA B LYS B 1 213 ? 8.974 6.239 -2.248 0.45 10.53 233 LYS B CA 1
ATOM 4536 C C A LYS B 1 213 ? 8.923 6.179 -0.710 0.55 10.93 233 LYS B C 1
ATOM 4537 C C B LYS B 1 213 ? 9.142 6.034 -0.741 0.45 11.00 233 LYS B C 1
ATOM 4538 O O A LYS B 1 213 ? 9.299 7.124 -0.020 0.55 9.10 233 LYS B O 1
ATOM 4539 O O B LYS B 1 213 ? 9.932 6.728 -0.099 0.45 7.72 233 LYS B O 1
ATOM 4550 N N . PHE B 1 214 ? 8.411 5.071 -0.186 1.00 9.43 234 PHE B N 1
ATOM 4551 C CA . PHE B 1 214 ? 8.408 4.858 1.261 1.00 9.46 234 PHE B CA 1
ATOM 4552 C C . PHE B 1 214 ? 9.579 4.013 1.767 1.00 10.80 234 PHE B C 1
ATOM 4553 O O . PHE B 1 214 ? 9.714 3.815 2.973 1.00 8.44 234 PHE B O 1
ATOM 4561 N N A LYS B 1 215 ? 10.425 3.520 0.866 0.43 9.26 235 LYS B N 1
ATOM 4562 N N B LYS B 1 215 ? 10.428 3.529 0.862 0.57 9.23 235 LYS B N 1
ATOM 4563 C CA A LYS B 1 215 ? 11.487 2.619 1.299 0.43 11.24 235 LYS B CA 1
ATOM 4564 C CA B LYS B 1 215 ? 11.505 2.626 1.264 0.57 11.24 235 LYS B CA 1
ATOM 4565 C C A LYS B 1 215 ? 12.448 3.264 2.298 0.43 11.08 235 LYS B C 1
ATOM 4566 C C B LYS B 1 215 ? 12.507 3.239 2.243 0.57 11.11 235 LYS B C 1
ATOM 4567 O O A LYS B 1 215 ? 12.832 2.634 3.285 0.43 11.66 235 LYS B O 1
ATOM 4568 O O B LYS B 1 215 ? 12.983 2.562 3.155 0.57 11.38 235 LYS B O 1
ATOM 4579 N N . ASP B 1 216 ? 12.840 4.510 2.046 1.00 11.69 236 ASP B N 1
ATOM 4580 C CA . ASP B 1 216 ? 13.791 5.173 2.921 1.00 12.47 236 ASP B CA 1
ATOM 4581 C C . ASP B 1 216 ? 13.214 5.332 4.327 1.00 10.35 236 ASP B C 1
ATOM 4582 O O . ASP B 1 216 ? 13.880 5.061 5.322 1.00 13.23 236 ASP B O 1
ATOM 4587 N N . GLU B 1 217 ? 11.960 5.741 4.411 1.00 7.61 237 GLU B N 1
ATOM 4588 C CA . GLU B 1 217 ? 11.411 6.078 5.719 1.00 7.31 237 GLU B CA 1
ATOM 4589 C C . GLU B 1 217 ? 10.987 4.865 6.524 1.00 8.20 237 GLU B C 1
ATOM 4590 O O . GLU B 1 217 ? 11.056 4.884 7.748 1.00 9.02 237 GLU B O 1
ATOM 4596 N N . ILE B 1 218 ? 10.549 3.811 5.841 1.00 8.34 238 ILE B N 1
ATOM 4597 C CA . ILE B 1 218 ? 10.025 2.631 6.527 1.00 7.43 238 ILE B CA 1
ATOM 4598 C C . ILE B 1 218 ? 11.088 1.710 7.115 1.00 8.34 238 ILE B C 1
ATOM 4599 O O . ILE B 1 218 ? 12.055 1.325 6.451 1.00 7.86 238 ILE B O 1
ATOM 4604 N N . ILE B 1 219 ? 10.894 1.366 8.382 1.00 7.41 239 ILE B N 1
ATOM 4605 C CA .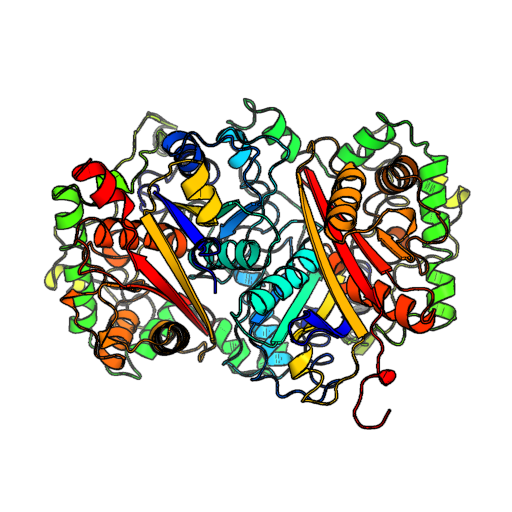 ILE B 1 219 ? 11.650 0.298 9.020 1.00 6.76 239 ILE B CA 1
ATOM 4606 C C . ILE B 1 219 ? 10.783 -0.963 9.017 1.00 7.15 239 ILE B C 1
ATOM 4607 O O . ILE B 1 219 ? 9.730 -1.007 9.655 1.00 9.02 239 ILE B O 1
ATOM 4612 N N . PRO B 1 220 ? 11.194 -1.997 8.281 1.00 7.32 240 PRO B N 1
ATOM 4613 C CA . PRO B 1 220 ? 10.348 -3.188 8.311 1.00 8.61 240 PRO B CA 1
ATOM 4614 C C . PRO B 1 220 ? 10.317 -3.811 9.700 1.00 12.70 240 PRO B C 1
ATOM 4615 O O . PRO B 1 220 ? 11.298 -3.756 10.438 1.00 11.51 240 PRO B O 1
ATOM 4619 N N . VAL B 1 221 ? 9.177 -4.393 10.051 1.00 10.11 241 VAL B N 1
ATOM 4620 C CA . VAL B 1 221 ? 8.974 -4.947 11.376 1.00 10.27 241 VAL B CA 1
ATOM 4621 C C . VAL B 1 221 ? 8.789 -6.452 11.297 1.00 10.48 241 VAL B C 1
ATOM 4622 O O . VAL B 1 221 ? 7.899 -6.950 10.607 1.00 11.95 241 VAL B O 1
ATOM 4626 N N . LYS B 1 222 ? 9.644 -7.157 12.018 1.00 9.85 242 LYS B N 1
ATOM 4627 C CA . LYS B 1 222 ? 9.564 -8.609 12.100 1.00 13.95 242 LYS B CA 1
ATOM 4628 C C . LYS B 1 222 ? 8.682 -8.952 13.285 1.00 13.84 242 LYS B C 1
ATOM 4629 O O . LYS B 1 222 ? 8.999 -8.620 14.427 1.00 15.38 242 LYS B O 1
ATOM 4635 N N . THR B 1 223 ? 7.568 -9.617 13.009 1.00 10.71 243 THR B N 1
ATOM 4636 C CA . THR B 1 223 ? 6.595 -9.899 14.046 1.00 8.82 243 THR B CA 1
ATOM 4637 C C . THR B 1 223 ? 5.874 -11.210 13.744 1.00 14.33 243 THR B C 1
ATOM 4638 O O . THR B 1 223 ? 6.359 -12.010 12.943 1.00 14.54 243 THR B O 1
ATOM 4642 N N . LYS B 1 224 ? 4.736 -11.428 14.398 1.00 11.73 244 LYS B N 1
ATOM 4643 C CA . LYS B 1 224 ? 3.953 -12.646 14.233 1.00 14.30 244 LYS B CA 1
ATOM 4644 C C . LYS B 1 224 ? 2.536 -12.265 13.856 1.00 10.51 244 LYS B C 1
ATOM 4645 O O . LYS B 1 224 ? 2.048 -11.199 14.236 1.00 11.91 244 LYS B O 1
ATOM 4651 N N . LEU B 1 225 ? 1.877 -13.131 13.100 1.00 10.31 245 LEU B N 1
ATOM 4652 C CA . LEU B 1 225 ? 0.501 -12.898 12.709 1.00 11.07 245 LEU B CA 1
ATOM 4653 C C . LEU B 1 225 ? -0.285 -14.180 12.901 1.00 15.58 245 LEU B C 1
ATOM 4654 O O . LEU B 1 225 ? 0.129 -15.248 12.450 1.00 14.77 245 LEU B O 1
ATOM 4659 N N . VAL B 1 226 ? -1.413 -14.077 13.587 1.00 9.09 246 VAL B N 1
ATOM 4660 C CA . VAL B 1 226 ? -2.305 -15.219 13.726 1.00 11.31 246 VAL B CA 1
ATOM 4661 C C . VAL B 1 226 ? -3.310 -15.195 12.579 1.00 9.04 246 VAL B C 1
ATOM 4662 O O . VAL B 1 226 ? -4.058 -14.235 12.408 1.00 10.93 246 VAL B O 1
ATOM 4666 N N . ASP B 1 227 ? -3.318 -16.253 11.776 1.00 8.54 247 ASP B N 1
ATOM 4667 C CA . ASP B 1 227 ? -4.211 -16.289 10.630 1.00 11.10 247 ASP B CA 1
ATOM 4668 C C . ASP B 1 227 ? -5.656 -16.315 11.108 1.00 8.94 247 ASP B C 1
ATOM 4669 O O . ASP B 1 227 ? -6.022 -17.171 11.914 1.00 10.46 247 ASP B O 1
ATOM 4674 N N . PRO B 1 228 ? -6.482 -15.377 10.616 1.00 11.39 248 PRO B N 1
ATOM 4675 C CA . PRO B 1 228 ? -7.863 -15.257 11.098 1.00 13.57 248 PRO B CA 1
ATOM 4676 C C . PRO B 1 228 ? -8.718 -16.467 10.742 1.00 18.02 248 PRO B C 1
ATOM 4677 O O . PRO B 1 228 ? -9.715 -16.726 11.415 1.00 16.86 248 PRO B O 1
ATOM 4681 N N . LYS B 1 229 ? -8.345 -17.203 9.702 1.00 12.15 249 LYS B N 1
ATOM 4682 C CA . LYS B 1 229 ? -9.148 -18.351 9.284 1.00 12.94 249 LYS B CA 1
ATOM 4683 C C . LYS B 1 229 ? -8.620 -19.679 9.808 1.00 15.77 249 LYS B C 1
ATOM 4684 O O . LYS B 1 229 ? -9.406 -20.560 10.163 1.00 19.64 249 LYS B O 1
ATOM 4690 N N . THR B 1 230 ? -7.300 -19.840 9.855 1.00 12.93 250 THR B N 1
ATOM 4691 C CA . THR B 1 230 ? -6.730 -21.119 10.269 1.00 12.89 250 THR B CA 1
ATOM 4692 C C . THR B 1 230 ? -6.307 -21.167 11.732 1.00 14.62 250 THR B C 1
ATOM 4693 O O . THR B 1 230 ? -6.202 -22.240 12.316 1.00 15.98 250 THR B O 1
ATOM 4697 N N . GLY B 1 231 ? -6.042 -20.008 12.322 1.00 11.34 251 GLY B N 1
ATOM 4698 C CA . GLY B 1 231 ? -5.565 -19.960 13.690 1.00 10.39 251 GLY B CA 1
ATOM 4699 C C . GLY B 1 231 ? -4.085 -20.247 13.844 1.00 9.81 251 GLY B C 1
ATOM 4700 O O . GLY B 1 231 ? -3.562 -20.213 14.954 1.00 11.24 251 GLY B O 1
ATOM 4701 N N . ASP B 1 232 ? -3.411 -20.531 12.730 1.00 11.43 252 ASP B N 1
ATOM 4702 C CA . ASP B 1 232 ? -1.973 -20.767 12.755 1.00 12.55 252 ASP B CA 1
ATOM 4703 C C . ASP B 1 232 ? -1.249 -19.460 13.032 1.00 10.10 252 ASP B C 1
ATOM 4704 O O . ASP B 1 232 ? -1.725 -18.390 12.660 1.00 11.98 252 ASP B O 1
ATOM 4709 N N A GLU B 1 233 ? -0.082 -19.545 13.667 0.58 15.50 253 GLU B N 1
ATOM 4710 N N B GLU B 1 233 ? -0.097 -19.554 13.684 0.42 15.48 253 GLU B N 1
ATOM 4711 C CA A GLU B 1 233 ? 0.771 -18.371 13.874 0.58 16.69 253 GLU B CA 1
ATOM 4712 C CA B GLU B 1 233 ? 0.779 -18.402 13.838 0.42 16.73 253 GLU B CA 1
ATOM 4713 C C A GLU B 1 233 ? 2.016 -18.435 12.988 0.58 18.39 253 GLU B C 1
ATOM 4714 C C B GLU B 1 233 ? 1.907 -18.502 12.826 0.42 18.23 253 GLU B C 1
ATOM 4715 O O A GLU B 1 233 ? 2.751 -19.424 13.008 0.58 20.41 253 GLU B O 1
ATOM 4716 O O B GLU B 1 233 ? 2.446 -19.581 12.589 0.42 17.47 253 GLU B O 1
ATOM 4727 N N . LYS B 1 234 ? 2.261 -17.380 12.218 1.00 19.80 254 LYS B N 1
ATOM 4728 C CA . LYS B 1 234 ? 3.410 -17.363 11.326 1.00 24.24 254 LYS B CA 1
ATOM 4729 C C . LYS B 1 234 ? 4.264 -16.126 11.535 1.00 23.56 254 LYS B C 1
ATOM 4730 O O . LYS B 1 234 ? 3.756 -15.069 11.914 1.00 20.92 254 LYS B O 1
ATOM 4736 N N . PRO B 1 235 ? 5.575 -16.261 11.301 1.00 21.44 255 PRO B N 1
ATOM 4737 C CA . PRO B 1 235 ? 6.446 -15.087 11.317 1.00 19.43 255 PRO B CA 1
ATOM 4738 C C . PRO B 1 235 ? 6.176 -14.279 10.065 1.00 16.33 255 PRO B C 1
ATOM 4739 O O . PRO B 1 235 ? 6.027 -14.835 8.977 1.00 18.55 255 PRO B O 1
ATOM 4743 N N . ILE B 1 236 ? 6.088 -12.964 10.210 1.00 13.23 256 ILE B N 1
ATOM 4744 C CA . ILE B 1 236 ? 5.985 -12.120 9.039 1.00 13.95 256 ILE B CA 1
ATOM 4745 C C . ILE B 1 236 ? 6.913 -10.938 9.197 1.00 12.89 256 ILE B C 1
ATOM 4746 O O . ILE B 1 236 ? 7.263 -10.557 10.314 1.00 11.34 256 ILE B O 1
ATOM 4751 N N . THR B 1 237 ? 7.322 -10.385 8.065 1.00 14.24 257 THR B N 1
ATOM 4752 C CA . THR B 1 237 ? 8.021 -9.114 8.050 1.00 12.10 257 THR B CA 1
ATOM 4753 C C . THR B 1 237 ? 7.095 -8.133 7.362 1.00 15.64 257 THR B C 1
ATOM 4754 O O . THR B 1 237 ? 6.709 -8.329 6.209 1.00 16.22 257 THR B O 1
ATOM 4758 N N . VAL B 1 238 ? 6.693 -7.095 8.089 1.00 12.09 258 VAL B N 1
ATOM 4759 C CA . VAL B 1 238 ? 5.788 -6.110 7.542 1.00 11.18 258 VAL B CA 1
ATOM 4760 C C . VAL B 1 238 ? 6.608 -4.954 6.977 1.00 13.45 258 VAL B C 1
ATOM 4761 O O . VAL B 1 238 ? 7.399 -4.335 7.695 1.00 11.66 258 VAL B O 1
ATOM 4765 N N . SER B 1 239 ? 6.436 -4.673 5.692 1.00 13.03 259 SER B N 1
ATOM 4766 C CA . SER B 1 239 ? 7.273 -3.661 5.041 1.00 10.44 259 SER B CA 1
ATOM 4767 C C . SER B 1 239 ? 6.493 -2.593 4.290 1.00 10.65 259 SER B C 1
ATOM 4768 O O . SER B 1 239 ? 7.071 -1.602 3.827 1.00 13.85 259 SER B O 1
ATOM 4771 N N . VAL B 1 240 ? 5.191 -2.790 4.143 1.00 11.55 260 VAL B N 1
ATOM 4772 C CA . VAL B 1 240 ? 4.369 -1.804 3.462 1.00 12.71 260 VAL B CA 1
ATOM 4773 C C . VAL B 1 240 ? 3.084 -1.529 4.228 1.00 9.06 260 VAL B C 1
ATOM 4774 O O . VAL B 1 240 ? 2.635 -2.351 5.034 1.00 11.08 260 VAL B O 1
ATOM 4778 N N . ASP B 1 241 ? 2.506 -0.360 3.975 1.00 10.33 261 ASP B N 1
ATOM 4779 C CA . ASP B 1 241 ? 1.250 0.048 4.594 1.00 11.34 261 ASP B CA 1
ATOM 4780 C C . ASP B 1 241 ? 0.119 -0.785 4.019 1.00 16.05 261 ASP B C 1
ATOM 4781 O O . ASP B 1 241 ? -0.099 -0.773 2.811 1.00 21.13 261 ASP B O 1
ATOM 4786 N N . ASP B 1 242 ? -0.607 -1.502 4.872 1.00 8.47 262 ASP B N 1
ATOM 4787 C CA . ASP B 1 242 ? -1.577 -2.480 4.366 1.00 12.28 262 ASP B CA 1
ATOM 4788 C C . ASP B 1 242 ? -3.001 -1.953 4.151 1.00 11.54 262 ASP B C 1
ATOM 4789 O O . ASP B 1 242 ? -3.886 -2.715 3.770 1.00 13.00 262 ASP B O 1
ATOM 4794 N N . GLY B 1 243 ? -3.216 -0.654 4.348 1.00 10.84 263 GLY B N 1
ATOM 4795 C CA . GLY B 1 243 ? -4.553 -0.092 4.247 1.00 9.48 263 GLY B CA 1
ATOM 4796 C C . GLY B 1 243 ? -4.910 0.516 2.905 1.00 8.17 263 GLY B C 1
ATOM 4797 O O . GLY B 1 243 ? -6.035 0.945 2.688 1.00 9.81 263 GLY B O 1
ATOM 4798 N N . ILE B 1 244 ? -3.936 0.582 2.004 1.00 9.93 264 ILE B N 1
ATOM 4799 C CA . ILE B 1 244 ? -4.140 1.239 0.722 1.00 9.12 264 ILE B CA 1
ATOM 4800 C C . ILE B 1 244 ? -5.072 0.402 -0.152 1.00 10.16 264 ILE B C 1
ATOM 4801 O O . ILE B 1 244 ? -4.935 -0.823 -0.234 1.00 12.72 264 ILE B O 1
ATOM 4806 N N . ARG B 1 245 ? -6.024 1.067 -0.793 1.00 10.78 265 ARG B N 1
ATOM 4807 C CA . ARG B 1 245 ? -6.960 0.379 -1.677 1.00 16.34 265 ARG B CA 1
ATOM 4808 C C . ARG B 1 245 ? -6.998 1.059 -3.040 1.00 12.67 265 ARG B C 1
ATOM 4809 O O . ARG B 1 245 ? -7.758 2.006 -3.255 1.00 12.35 265 ARG B O 1
ATOM 4817 N N . PRO B 1 246 ? -6.165 0.579 -3.972 1.00 14.63 266 PRO B N 1
ATOM 4818 C CA . PRO B 1 246 ? -6.026 1.256 -5.266 1.00 14.81 266 PRO B CA 1
ATOM 4819 C C . PRO B 1 246 ? -7.314 1.276 -6.081 1.00 15.13 266 PRO B C 1
ATOM 4820 O O . PRO B 1 246 ? -7.426 2.101 -6.988 1.00 17.08 266 PRO B O 1
ATOM 4824 N N . THR B 1 247 ? -8.261 0.394 -5.769 1.00 17.17 267 THR B N 1
ATOM 4825 C CA . THR B 1 247 ? -9.515 0.335 -6.521 1.00 19.43 267 THR B CA 1
ATOM 4826 C C . THR B 1 247 ? -10.575 1.300 -5.994 1.00 22.05 267 THR B C 1
ATOM 4827 O O . THR B 1 247 ? -11.738 1.238 -6.397 1.00 23.33 267 THR B O 1
ATOM 4831 N N . THR B 1 248 ? -10.167 2.206 -5.109 1.00 19.29 268 THR B N 1
ATOM 4832 C CA . THR B 1 248 ? -11.083 3.203 -4.562 1.00 13.61 268 THR B CA 1
ATOM 4833 C C . THR B 1 248 ? -11.510 4.236 -5.604 1.00 11.96 268 THR B C 1
ATOM 4834 O O . THR B 1 248 ? -10.676 4.880 -6.247 1.00 15.48 268 THR B O 1
ATOM 4838 N N . THR B 1 249 ? -12.820 4.393 -5.764 1.00 13.24 269 THR B N 1
ATOM 4839 C CA . THR B 1 249 ? -13.384 5.324 -6.729 1.00 12.68 269 THR B CA 1
ATOM 4840 C C . THR B 1 249 ? -14.484 6.141 -6.066 1.00 10.99 269 THR B C 1
ATOM 4841 O O . THR B 1 249 ? -14.896 5.839 -4.946 1.00 15.57 269 THR B O 1
ATOM 4845 N N . LEU B 1 250 ? -14.970 7.164 -6.757 1.00 14.57 270 LEU B N 1
ATOM 4846 C CA . LEU B 1 250 ? -16.147 7.880 -6.276 1.00 14.57 270 LEU B CA 1
ATOM 4847 C C . LEU B 1 250 ? -17.326 6.921 -6.140 1.00 16.54 270 LEU B C 1
ATOM 4848 O O . LEU B 1 250 ? -18.136 7.042 -5.221 1.00 14.29 270 LEU B O 1
ATOM 4853 N N . ALA B 1 251 ? -17.421 5.961 -7.054 1.00 15.35 271 ALA B N 1
ATOM 4854 C CA . ALA B 1 251 ? -18.519 5.006 -7.010 1.00 15.78 271 ALA B CA 1
ATOM 4855 C C . ALA B 1 251 ? -18.416 4.095 -5.792 1.00 12.79 271 ALA B C 1
ATOM 4856 O O . ALA B 1 251 ? -19.413 3.833 -5.121 1.00 16.09 271 ALA B O 1
ATOM 4858 N N . SER B 1 252 ? -17.213 3.614 -5.492 1.00 13.83 272 SER B N 1
ATOM 4859 C CA . SER B 1 252 ? -17.079 2.675 -4.388 1.00 14.62 272 SER B CA 1
ATOM 4860 C C . SER B 1 252 ? -17.325 3.393 -3.066 1.00 12.67 272 SER B C 1
ATOM 4861 O O . SER B 1 252 ? -17.973 2.851 -2.162 1.00 15.93 272 SER B O 1
ATOM 4864 N N . LEU B 1 253 ? -16.814 4.613 -2.963 1.00 15.55 273 LEU B N 1
ATOM 4865 C CA . LEU B 1 253 ? -17.013 5.422 -1.763 1.00 13.61 273 LEU B CA 1
ATOM 4866 C C . LEU B 1 253 ? -18.479 5.798 -1.590 1.00 16.74 273 LEU B C 1
ATOM 4867 O O . LEU B 1 253 ? -18.961 5.938 -0.464 1.00 14.49 273 LEU B O 1
ATOM 4872 N N . GLY B 1 254 ? -19.184 5.940 -2.710 1.00 13.41 274 GLY B N 1
ATOM 4873 C CA . GLY B 1 254 ? -20.596 6.295 -2.691 1.00 13.06 274 GLY B CA 1
ATOM 4874 C C . GLY B 1 254 ? -21.490 5.247 -2.056 1.00 18.59 274 GLY B C 1
ATOM 4875 O O . GLY B 1 254 ? -22.556 5.571 -1.535 1.00 21.33 274 GLY B O 1
ATOM 4876 N N . LYS B 1 255 ? -21.065 3.990 -2.093 1.00 18.08 275 LYS B N 1
ATOM 4877 C CA . LYS B 1 255 ? -21.850 2.912 -1.500 1.00 20.16 275 LYS B CA 1
ATOM 4878 C C . LYS B 1 255 ? -21.891 3.024 0.016 1.00 16.57 275 LYS B C 1
ATOM 4879 O O . LYS B 1 255 ? -22.813 2.522 0.656 1.00 19.53 275 LYS B O 1
ATOM 4885 N N . LEU B 1 256 ? -20.873 3.658 0.590 1.00 14.17 276 LEU B N 1
ATOM 4886 C CA . LEU B 1 256 ? -20.725 3.687 2.041 1.00 15.50 276 LEU B CA 1
ATOM 4887 C C . LEU B 1 256 ? -21.797 4.527 2.718 1.00 13.59 276 LEU B C 1
ATOM 4888 O O . LEU B 1 256 ? -22.193 5.570 2.209 1.00 14.64 276 LEU B O 1
ATOM 4893 N N . LYS B 1 257 ? -22.255 4.062 3.877 1.00 17.95 277 LYS B N 1
ATOM 4894 C CA . LYS B 1 257 ? -23.264 4.784 4.640 1.00 17.57 277 LYS B CA 1
ATOM 4895 C C . LYS B 1 257 ? -22.615 5.697 5.679 1.00 17.95 277 LYS B C 1
ATOM 4896 O O . LYS B 1 257 ? -21.532 5.395 6.185 1.00 16.55 277 LYS B O 1
ATOM 4902 N N . PRO B 1 258 ? -23.283 6.813 6.010 1.00 15.47 278 PRO B N 1
ATOM 4903 C CA . PRO B 1 258 ? -22.764 7.708 7.053 1.00 12.36 278 PRO B CA 1
ATOM 4904 C C . PRO B 1 258 ? -22.668 6.988 8.390 1.00 21.86 278 PRO B C 1
ATOM 4905 O O . PRO B 1 258 ? -23.533 6.178 8.732 1.00 20.11 278 PRO B O 1
ATOM 4909 N N . VAL B 1 259 ? -21.607 7.273 9.136 1.00 17.08 279 VAL B N 1
ATOM 4910 C CA . VAL B 1 259 ? -21.323 6.557 10.371 1.00 15.63 279 VAL B CA 1
ATOM 4911 C C . VAL B 1 259 ? -21.869 7.259 11.610 1.00 16.64 279 VAL B C 1
ATOM 4912 O O . VAL B 1 259 ? -22.275 6.606 12.570 1.00 23.67 279 VAL B O 1
ATOM 4916 N N . PHE B 1 260 ? -21.882 8.586 11.591 1.00 14.85 280 PHE B N 1
ATOM 4917 C CA . PHE B 1 260 ? -22.110 9.335 12.826 1.00 14.86 280 PHE B CA 1
ATOM 4918 C C . PHE B 1 260 ? -23.481 9.966 12.906 1.00 17.45 280 PHE B C 1
ATOM 4919 O O . PHE B 1 260 ? -24.009 10.182 13.997 1.00 20.86 280 PHE B O 1
ATOM 4927 N N . LYS B 1 261 ? -24.055 10.262 11.749 1.00 15.76 281 LYS B N 1
ATOM 4928 C CA . LYS B 1 261 ? -25.405 10.801 11.689 1.00 16.74 281 LYS B CA 1
ATOM 4929 C C . LYS B 1 261 ? -26.162 10.098 10.575 1.00 24.15 281 LYS B C 1
ATOM 4930 O O . LYS B 1 261 ? -25.586 9.760 9.545 1.00 22.25 281 LYS B O 1
ATOM 4936 N N . LYS B 1 262 ? -27.453 9.871 10.788 1.00 18.51 282 LYS B N 1
ATOM 4937 C CA . LYS B 1 262 ? -28.275 9.163 9.813 1.00 19.65 282 LYS B CA 1
ATOM 4938 C C . LYS B 1 262 ? -28.237 9.833 8.444 1.00 16.04 282 LYS B C 1
ATOM 4939 O O . LYS B 1 262 ? -28.326 9.166 7.410 1.00 22.98 282 LYS B O 1
ATOM 4945 N N . ASP B 1 263 ? -28.093 11.151 8.447 1.00 16.41 283 ASP B N 1
ATOM 4946 C CA . ASP B 1 263 ? -28.094 11.943 7.228 1.00 13.28 283 ASP B CA 1
ATOM 4947 C C . ASP B 1 263 ? -26.713 12.535 6.927 1.00 19.04 283 ASP B C 1
ATOM 4948 O O . ASP B 1 263 ? -26.598 13.513 6.186 1.00 18.30 283 ASP B O 1
ATOM 4953 N N . GLY B 1 264 ? -25.673 11.957 7.513 1.00 16.48 284 GLY B N 1
ATOM 4954 C CA . GLY B 1 264 ? -24.342 12.528 7.388 1.00 18.39 284 GLY B CA 1
ATOM 4955 C C . GLY B 1 264 ? -23.683 12.330 6.035 1.00 19.34 284 GLY B C 1
ATOM 4956 O O . GLY B 1 264 ? -24.168 11.566 5.202 1.00 18.38 284 GLY B O 1
ATOM 4957 N N . THR B 1 265 ? -22.577 13.035 5.813 1.00 11.14 285 THR B N 1
ATOM 4958 C CA . THR B 1 265 ? -21.727 12.782 4.653 1.00 12.89 285 THR B CA 1
ATOM 4959 C C . THR B 1 265 ? -20.365 12.202 5.055 1.00 12.34 285 THR B C 1
ATOM 4960 O O . THR B 1 265 ? -19.564 11.862 4.196 1.00 11.73 285 THR B O 1
ATOM 4964 N N . THR B 1 266 ? -20.113 12.088 6.356 1.00 12.14 286 THR B N 1
ATOM 4965 C CA . THR B 1 266 ? -18.885 11.444 6.832 1.00 10.05 286 THR B CA 1
ATOM 4966 C C . THR B 1 266 ? -19.055 9.931 6.887 1.00 12.10 286 THR B C 1
ATOM 4967 O O . THR B 1 266 ? -19.950 9.418 7.565 1.00 11.95 286 THR B O 1
ATOM 4971 N N . THR B 1 267 ? -18.190 9.217 6.175 1.00 12.24 287 THR B N 1
ATOM 4972 C CA . THR B 1 267 ? -18.238 7.760 6.134 1.00 8.21 287 THR B CA 1
ATOM 4973 C C . THR B 1 267 ? -16.890 7.171 6.545 1.00 11.34 287 THR B C 1
ATOM 4974 O O . THR B 1 267 ? -15.927 7.909 6.747 1.00 10.93 287 THR B O 1
ATOM 4978 N N . ALA B 1 268 ? -16.813 5.845 6.644 1.00 10.04 288 ALA B N 1
ATOM 4979 C CA . ALA B 1 268 ? -15.526 5.214 6.915 1.00 11.10 288 ALA B CA 1
ATOM 4980 C C . ALA B 1 268 ? -14.564 5.508 5.772 1.00 14.38 288 ALA B C 1
ATOM 4981 O O . ALA B 1 268 ? -13.351 5.565 5.974 1.00 13.66 288 ALA B O 1
ATOM 4983 N N . GLY B 1 269 ? -15.113 5.708 4.576 1.00 9.48 289 GLY B N 1
ATOM 4984 C CA . GLY B 1 269 ? -14.306 5.885 3.376 1.00 8.87 289 GLY B CA 1
ATOM 4985 C C . GLY B 1 269 ? -13.682 7.257 3.181 1.00 8.54 289 GLY B C 1
ATOM 4986 O O . GLY B 1 269 ? -12.686 7.406 2.465 1.00 10.41 2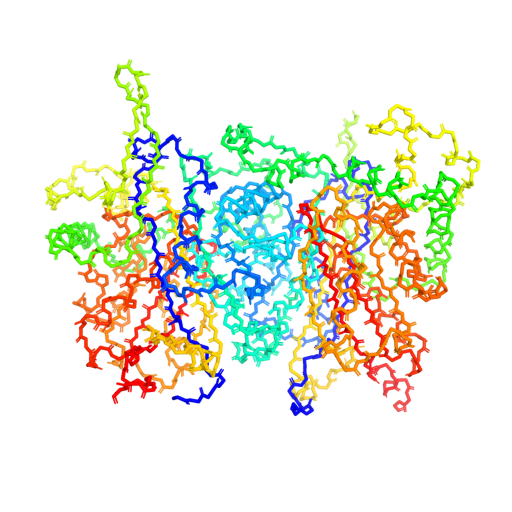89 GLY B O 1
ATOM 4987 N N . ASN B 1 270 ? -14.255 8.270 3.823 1.00 7.12 290 ASN B N 1
ATOM 4988 C CA . ASN B 1 270 ? -13.693 9.607 3.749 1.00 10.18 290 ASN B CA 1
ATOM 4989 C C . ASN B 1 270 ? -13.246 10.092 5.134 1.00 8.21 290 ASN B C 1
ATOM 4990 O O . ASN B 1 270 ? -13.183 11.294 5.399 1.00 8.99 290 ASN B O 1
ATOM 4995 N N . SER B 1 271 ? -12.936 9.127 5.994 1.00 8.50 291 SER B N 1
ATOM 4996 C CA . SER B 1 271 ? -12.292 9.386 7.285 1.00 8.11 291 SER B CA 1
ATOM 4997 C C . SER B 1 271 ? -10.946 8.682 7.322 1.00 6.21 291 SER B C 1
ATOM 4998 O O . SER B 1 271 ? -10.716 7.738 6.566 1.00 8.63 291 SER B O 1
ATOM 5001 N N . SER B 1 272 ? -10.063 9.107 8.220 1.00 9.09 292 SER B N 1
ATOM 5002 C CA . SER B 1 272 ? -8.822 8.364 8.418 1.00 7.97 292 SER B CA 1
ATOM 5003 C C . SER B 1 272 ? -9.113 6.918 8.802 1.00 7.73 292 SER B C 1
ATOM 5004 O O . SER B 1 272 ? -10.156 6.618 9.393 1.00 9.36 292 SER B O 1
ATOM 5007 N N . GLN B 1 273 ? -8.188 6.023 8.470 1.00 7.27 293 GLN B N 1
ATOM 5008 C CA . GLN B 1 273 ? -8.283 4.645 8.919 1.00 8.33 293 GLN B CA 1
ATOM 5009 C C . GLN B 1 273 ? -7.791 4.524 10.348 1.00 9.73 293 GLN B C 1
ATOM 5010 O O . GLN B 1 273 ? -6.865 5.239 10.767 1.00 10.91 293 GLN B O 1
ATOM 5016 N N . VAL B 1 274 ? -8.421 3.618 11.085 1.00 8.67 294 VAL B N 1
ATOM 5017 C CA . VAL B 1 274 ? -7.981 3.228 12.415 1.00 7.52 294 VAL B CA 1
ATOM 5018 C C . VAL B 1 274 ? -6.789 2.269 12.264 1.00 6.60 294 VAL B C 1
ATOM 5019 O O . VAL B 1 274 ? -6.883 1.227 11.608 1.00 6.85 294 VAL B O 1
ATOM 5023 N N . SER B 1 275 ? -5.647 2.623 12.851 1.00 8.26 295 SER B N 1
ATOM 5024 C CA . SER B 1 275 ? -4.397 1.937 12.500 1.00 5.79 295 SER B CA 1
ATOM 5025 C C . SER B 1 275 ? -3.444 1.768 13.675 1.00 7.79 295 SER B C 1
ATOM 5026 O O . SER B 1 275 ? -3.614 2.409 14.716 1.00 6.62 295 SER B O 1
ATOM 5029 N N . ASP B 1 276 ? -2.437 0.916 13.462 1.00 5.47 296 ASP B N 1
ATOM 5030 C CA . ASP B 1 276 ? -1.345 0.646 14.399 1.00 4.86 296 ASP B CA 1
ATOM 5031 C C . ASP B 1 276 ? -0.031 1.065 13.753 1.00 4.99 296 ASP B C 1
ATOM 5032 O O . ASP B 1 276 ? 0.204 0.776 12.583 1.00 7.79 296 ASP B O 1
ATOM 5037 N N . GLY B 1 277 ? 0.851 1.717 14.508 1.00 4.65 297 GLY B N 1
ATOM 5038 C CA . GLY B 1 277 ? 2.162 2.040 13.973 1.00 6.49 297 GLY B CA 1
ATOM 5039 C C . GLY B 1 277 ? 2.947 2.964 14.882 1.00 5.58 297 GLY B C 1
ATOM 5040 O O . GLY B 1 277 ? 2.487 3.348 15.952 1.00 5.55 297 GLY B O 1
ATOM 5041 N N . ALA B 1 278 ? 4.152 3.314 14.440 1.00 5.04 298 ALA B N 1
ATOM 5042 C CA . ALA B 1 278 ? 5.039 4.149 15.242 1.00 4.32 298 ALA B CA 1
ATOM 5043 C C . ALA B 1 278 ? 5.939 4.968 14.334 1.00 4.99 298 ALA B C 1
ATOM 5044 O O . ALA B 1 278 ? 6.244 4.549 13.219 1.00 6.46 298 ALA B O 1
ATOM 5046 N N . GLY B 1 279 ? 6.374 6.127 14.824 1.00 4.66 299 GLY B N 1
ATOM 5047 C CA . GLY B 1 279 ? 7.400 6.900 14.134 1.00 6.79 299 GLY B CA 1
ATOM 5048 C C . GLY B 1 279 ? 8.409 7.439 15.138 1.00 5.92 299 GLY B C 1
ATOM 5049 O O . GLY B 1 279 ? 8.095 7.543 16.324 1.00 5.55 299 GLY B O 1
ATOM 5050 N N . ALA B 1 280 ? 9.620 7.765 14.683 1.00 4.92 300 ALA B N 1
ATOM 5051 C CA . ALA B 1 280 ? 10.610 8.345 15.590 1.00 3.33 300 ALA B CA 1
ATOM 5052 C C . ALA B 1 280 ? 11.578 9.228 14.829 1.00 4.06 300 ALA B C 1
ATOM 5053 O O . ALA B 1 280 ? 11.911 8.949 13.666 1.00 7.08 300 ALA B O 1
ATOM 5055 N N . VAL B 1 281 ? 12.033 10.282 15.503 1.00 4.54 301 VAL B N 1
ATOM 5056 C CA . VAL B 1 281 ? 12.871 11.306 14.897 1.00 4.50 301 VAL B CA 1
ATOM 5057 C C . VAL B 1 281 ? 14.023 11.562 15.856 1.00 4.42 301 VAL B C 1
ATOM 5058 O O . VAL B 1 281 ? 13.799 11.749 17.054 1.00 5.03 301 VAL B O 1
ATOM 5062 N N . LEU B 1 282 ? 15.251 11.547 15.341 1.00 3.85 302 LEU B N 1
ATOM 5063 C CA . LEU B 1 282 ? 16.431 11.839 16.156 1.00 5.78 302 LEU B CA 1
ATOM 5064 C C . LEU B 1 282 ? 16.888 13.263 15.891 1.00 5.56 302 LEU B C 1
ATOM 5065 O O . LEU B 1 282 ? 17.215 13.625 14.743 1.00 5.64 302 LEU B O 1
ATOM 5070 N N . LEU B 1 283 ? 16.881 14.070 16.948 1.00 4.01 303 LEU B N 1
ATOM 5071 C CA . LEU B 1 283 ? 17.199 15.491 16.849 1.00 5.22 303 LEU B CA 1
ATOM 5072 C C . LEU B 1 283 ? 18.426 15.812 17.677 1.00 5.07 303 LEU B C 1
ATOM 5073 O O . LEU B 1 283 ? 18.672 15.185 18.701 1.00 6.25 303 LEU B O 1
ATOM 5078 N N . MET B 1 284 ? 19.215 16.782 17.223 1.00 6.10 304 MET B N 1
ATOM 5079 C CA . MET B 1 284 ? 20.372 17.217 18.002 1.00 5.43 304 MET B CA 1
ATOM 5080 C C . MET B 1 284 ? 20.779 18.621 17.583 1.00 5.89 304 MET B C 1
ATOM 5081 O O . MET B 1 284 ? 20.334 19.117 16.549 1.00 5.90 304 MET B O 1
ATOM 5086 N N . LYS B 1 285 ? 21.603 19.263 18.404 1.00 7.49 305 LYS B N 1
ATOM 5087 C CA . LYS B 1 285 ? 22.193 20.542 18.027 1.00 7.75 305 LYS B CA 1
ATOM 5088 C C . LYS B 1 285 ? 22.986 20.347 16.754 1.00 8.19 305 LYS B C 1
ATOM 5089 O O . LYS B 1 285 ? 23.697 19.353 16.609 1.00 9.25 305 LYS B O 1
ATOM 5095 N N . ARG B 1 286 ? 22.886 21.299 15.839 1.00 7.82 306 ARG B N 1
ATOM 5096 C CA . ARG B 1 286 ? 23.640 21.234 14.592 1.00 8.62 306 ARG B CA 1
ATOM 5097 C C . ARG B 1 286 ? 25.130 20.995 14.828 1.00 7.62 306 ARG B C 1
ATOM 5098 O O . ARG B 1 286 ? 25.746 20.190 14.135 1.00 9.29 306 ARG B O 1
ATOM 5106 N N . SER B 1 287 ? 25.703 21.700 15.804 1.00 11.00 307 SER B N 1
ATOM 5107 C CA . SER B 1 287 ? 27.136 21.596 16.069 1.00 9.08 307 SER B CA 1
ATOM 5108 C C . SER B 1 287 ? 27.535 20.178 16.463 1.00 8.40 307 SER B C 1
ATOM 5109 O O . SER B 1 287 ? 28.644 19.718 16.155 1.00 8.88 307 SER B O 1
ATOM 5112 N N . VAL B 1 288 ? 26.629 19.486 17.142 1.00 7.33 308 VAL B N 1
ATOM 5113 C CA . VAL B 1 288 ? 26.873 18.094 17.512 1.00 6.13 308 VAL B CA 1
ATOM 5114 C C . VAL B 1 288 ? 26.780 17.160 16.303 1.00 9.21 308 VAL B C 1
ATOM 5115 O O . VAL B 1 288 ? 27.606 16.256 16.129 1.00 8.86 308 VAL B O 1
ATOM 5119 N N . ALA B 1 289 ? 25.786 17.380 15.455 1.00 7.89 309 ALA B N 1
ATOM 5120 C CA . ALA B 1 289 ? 25.710 16.627 14.211 1.00 8.64 309 ALA B CA 1
ATOM 5121 C C . ALA B 1 289 ? 26.981 16.833 13.396 1.00 7.17 309 ALA B C 1
ATOM 5122 O O . ALA B 1 289 ? 27.515 15.892 12.823 1.00 8.32 309 ALA B O 1
ATOM 5124 N N A MET B 1 290 ? 27.448 18.077 13.344 0.56 8.91 310 MET B N 1
ATOM 5125 N N B MET B 1 290 ? 27.498 18.054 13.380 0.44 8.96 310 MET B N 1
ATOM 5126 C CA A MET B 1 290 ? 28.653 18.397 12.580 0.56 9.99 310 MET B CA 1
ATOM 5127 C CA B MET B 1 290 ? 28.707 18.311 12.601 0.44 9.98 310 MET B CA 1
ATOM 5128 C C A MET B 1 290 ? 29.874 17.688 13.160 0.56 11.22 310 MET B C 1
ATOM 5129 C C B MET B 1 290 ? 29.974 17.748 13.240 0.44 11.33 310 MET B C 1
ATOM 5130 O O A MET B 1 290 ? 30.653 17.073 12.429 0.56 9.93 310 MET B O 1
ATOM 5131 O O B MET B 1 290 ? 30.905 17.346 12.542 0.44 10.61 310 MET B O 1
ATOM 5140 N N A GLN B 1 291 ? 30.031 17.770 14.477 0.56 10.42 311 GLN B N 1
ATOM 5141 N N B GLN B 1 291 ? 30.006 17.699 14.565 0.44 10.38 311 GLN B N 1
ATOM 5142 C CA A GLN B 1 291 ? 31.127 17.095 15.160 0.56 9.00 311 GLN B CA 1
ATOM 5143 C CA B GLN B 1 291 ? 31.134 17.086 15.247 0.44 9.04 311 GLN B CA 1
ATOM 5144 C C A GLN B 1 291 ? 31.145 15.612 14.795 0.56 11.23 311 GLN B C 1
ATOM 5145 C C B GLN B 1 291 ? 31.158 15.583 14.959 0.44 11.19 311 GLN B C 1
ATOM 5146 O O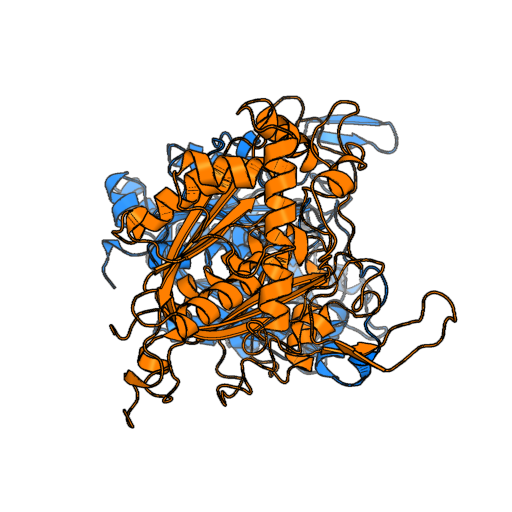 A GLN B 1 291 ? 32.187 15.054 14.454 0.56 8.57 311 GLN B O 1
ATOM 5147 O O B GLN B 1 291 ? 32.224 14.984 14.824 0.44 10.68 311 GLN B O 1
ATOM 5158 N N . LYS B 1 292 ? 29.974 14.987 14.844 1.00 8.93 312 LYS B N 1
ATOM 5159 C CA . LYS B 1 292 ? 29.849 13.561 14.567 1.00 8.91 312 LYS B CA 1
ATOM 5160 C C . LYS B 1 292 ? 29.879 13.194 13.089 1.00 9.47 312 LYS B C 1
ATOM 5161 O O . LYS B 1 292 ? 29.944 12.012 12.751 1.00 12.66 312 LYS B O 1
ATOM 5167 N N . GLY B 1 293 ? 29.827 14.190 12.208 1.00 9.10 313 GLY B N 1
ATOM 5168 C CA . GLY B 1 293 ? 29.819 13.933 10.775 1.00 8.72 313 GLY B CA 1
ATOM 5169 C C . GLY B 1 293 ? 28.527 13.313 10.275 1.00 9.58 313 GLY B C 1
ATOM 5170 O O . GLY B 1 293 ? 28.525 12.512 9.337 1.00 12.22 313 GLY B O 1
ATOM 5171 N N . LEU B 1 294 ? 27.414 13.682 10.907 1.00 8.87 314 LEU B N 1
ATOM 5172 C CA . LEU B 1 294 ? 26.107 13.167 10.513 1.00 8.17 314 LEU B CA 1
ATOM 5173 C C . LEU B 1 294 ? 25.407 14.099 9.543 1.00 9.36 314 LEU B C 1
ATOM 5174 O O . LEU B 1 294 ? 25.265 15.299 9.813 1.00 10.99 314 LEU B O 1
ATOM 5179 N N . PRO B 1 295 ? 24.952 13.555 8.410 1.00 9.30 315 PRO B N 1
ATOM 5180 C CA . PRO B 1 295 ? 24.278 14.445 7.464 1.00 9.85 315 PRO B CA 1
ATOM 5181 C C . PRO B 1 295 ? 22.930 14.901 8.006 1.00 9.76 315 PRO B C 1
ATOM 5182 O O . PRO B 1 295 ? 22.238 14.133 8.674 1.00 10.40 315 PRO B O 1
ATOM 5186 N N . VAL B 1 296 ? 22.577 16.145 7.725 1.00 10.61 316 VAL B N 1
ATOM 5187 C CA . VAL B 1 296 ? 21.333 16.712 8.213 1.00 6.85 316 VAL B CA 1
ATOM 5188 C C . VAL B 1 296 ? 20.172 16.446 7.253 1.00 8.38 316 VAL B C 1
ATOM 5189 O O . VAL B 1 296 ? 20.212 16.823 6.070 1.00 8.31 316 VAL B O 1
ATOM 5193 N N . LEU B 1 297 ? 19.133 15.792 7.771 1.00 6.28 317 LEU B N 1
ATOM 5194 C CA . LEU B 1 297 ? 17.918 15.517 6.999 1.00 6.38 317 LEU B CA 1
ATOM 5195 C C . LEU B 1 297 ? 16.969 16.719 6.978 1.00 7.91 317 LEU B C 1
ATOM 5196 O O . LEU B 1 297 ? 16.342 17.007 5.966 1.00 8.32 317 LEU B O 1
ATOM 5201 N N . GLY B 1 298 ? 16.869 17.430 8.096 1.00 6.66 318 GLY B N 1
ATOM 5202 C CA . GLY B 1 298 ? 15.999 18.587 8.160 1.00 8.68 318 GLY B CA 1
ATOM 5203 C C . GLY B 1 298 ? 16.388 19.483 9.305 1.00 5.33 318 GLY B C 1
ATOM 5204 O O . GLY B 1 298 ? 17.179 19.091 10.166 1.00 7.28 318 GLY B O 1
ATOM 5205 N N . VAL B 1 299 ? 15.851 20.698 9.290 1.00 5.83 319 VAL B N 1
ATOM 5206 C CA . VAL B 1 299 ? 16.056 21.640 10.373 1.00 5.65 319 VAL B CA 1
ATOM 5207 C C . VAL B 1 299 ? 14.693 21.991 10.923 1.00 5.52 319 VAL B C 1
ATOM 5208 O O . VAL B 1 299 ? 13.770 22.361 10.184 1.00 8.20 319 VAL B O 1
ATOM 5212 N N . PHE B 1 300 ? 14.558 21.867 12.230 1.00 6.81 320 PHE B N 1
ATOM 5213 C CA . PHE B 1 300 ? 13.354 22.320 12.887 1.00 6.22 320 PHE B CA 1
ATOM 5214 C C . PHE B 1 300 ? 13.354 23.849 12.918 1.00 6.48 320 PHE B C 1
ATOM 5215 O O . PHE B 1 300 ? 14.334 24.463 13.337 1.00 11.81 320 PHE B O 1
ATOM 5223 N N . ARG B 1 301 ? 12.263 24.460 12.472 1.00 6.40 321 ARG B N 1
ATOM 5224 C CA . ARG B 1 301 ? 12.166 25.921 12.511 1.00 6.62 321 ARG B CA 1
ATOM 5225 C C . ARG B 1 301 ? 11.167 26.448 13.538 1.00 6.45 321 ARG B C 1
ATOM 5226 O O . ARG B 1 301 ? 11.560 27.136 14.467 1.00 9.28 321 ARG B O 1
ATOM 5234 N N . THR B 1 302 ? 9.885 26.131 13.377 1.00 7.03 322 THR B N 1
ATOM 5235 C CA . THR B 1 302 ? 8.868 26.648 14.297 1.00 6.39 322 THR B CA 1
ATOM 5236 C C . THR B 1 302 ? 7.777 25.639 14.609 1.00 7.50 322 THR B C 1
ATOM 5237 O O . THR B 1 302 ? 7.594 24.654 13.898 1.00 6.50 322 THR B O 1
ATOM 5241 N N . PHE B 1 303 ? 7.026 25.921 15.668 1.00 6.96 323 PHE B N 1
ATOM 5242 C CA . PHE B 1 303 ? 5.921 25.073 16.071 1.00 8.58 323 PHE B CA 1
ATOM 5243 C C . PHE B 1 303 ? 4.833 25.948 16.664 1.00 5.64 323 PHE B C 1
ATOM 5244 O O . PHE B 1 303 ? 5.120 26.879 17.423 1.00 8.20 323 PHE B O 1
ATOM 5252 N N . ALA B 1 304 ? 3.584 25.648 16.319 1.00 6.62 324 ALA B N 1
ATOM 5253 C CA . ALA B 1 304 ? 2.428 26.328 16.890 1.00 8.59 324 ALA B CA 1
ATOM 5254 C C . ALA B 1 304 ? 1.405 25.296 17.330 1.00 6.90 324 ALA B C 1
ATOM 5255 O O . ALA B 1 304 ? 1.139 24.328 16.612 1.00 6.57 324 ALA B O 1
ATOM 5257 N N . ALA B 1 305 ? 0.839 25.494 18.513 1.00 5.30 325 ALA B N 1
ATOM 5258 C CA . ALA B 1 305 ? -0.306 24.710 18.956 1.00 7.12 325 ALA B CA 1
ATOM 5259 C C . ALA B 1 305 ? -1.340 25.695 19.471 1.00 6.16 325 ALA B C 1
ATOM 5260 O O . ALA B 1 305 ? -1.105 26.395 20.461 1.00 6.81 325 ALA B O 1
ATOM 5262 N N . VAL B 1 306 ? -2.471 25.762 18.778 1.00 9.19 326 VAL B N 1
ATOM 5263 C CA . VAL B 1 306 ? -3.488 26.775 19.041 1.00 5.97 326 VAL B CA 1
ATOM 5264 C C . VAL B 1 306 ? -4.830 26.122 19.326 1.00 7.69 326 VAL B C 1
ATOM 5265 O O . VAL B 1 306 ? -5.098 25.012 18.881 1.00 7.43 326 VAL B O 1
ATOM 5269 N N . GLY B 1 307 ? -5.674 26.813 20.080 1.00 9.45 327 GLY B N 1
ATOM 5270 C CA . GLY B 1 307 ? -6.996 26.298 20.390 1.00 7.82 327 GLY B CA 1
ATOM 5271 C C . GLY B 1 307 ? -8.037 26.835 19.429 1.00 10.09 327 GLY B C 1
ATOM 5272 O O . GLY B 1 307 ? -7.920 27.960 18.942 1.00 9.02 327 GLY B O 1
ATOM 5273 N N . VAL B 1 308 ? -9.040 26.008 19.140 1.00 7.16 328 VAL B N 1
ATOM 5274 C CA . VAL B 1 308 ? -10.182 26.406 18.319 1.00 6.29 328 VAL B CA 1
ATOM 5275 C C . VAL B 1 308 ? -11.466 25.852 18.930 1.00 8.43 328 VAL B C 1
ATOM 5276 O O . VAL B 1 308 ? -11.425 25.118 19.918 1.00 9.36 328 VAL B O 1
ATOM 5280 N N . ASP B 1 309 ? -12.608 26.222 18.355 1.00 8.59 329 ASP B N 1
ATOM 5281 C CA . ASP B 1 309 ? -13.909 25.733 18.811 1.00 8.56 329 ASP B CA 1
ATOM 5282 C C . ASP B 1 309 ? -13.954 24.205 18.753 1.00 9.29 329 ASP B C 1
ATOM 5283 O O . ASP B 1 309 ? -13.786 23.626 17.688 1.00 8.75 329 ASP B O 1
ATOM 5288 N N . PRO B 1 310 ? -14.167 23.542 19.907 1.00 9.20 330 PRO B N 1
ATOM 5289 C CA . PRO B 1 310 ? -14.190 22.074 19.927 1.00 7.43 330 PRO B CA 1
ATOM 5290 C C . PRO B 1 310 ? -15.206 21.487 18.943 1.00 8.73 330 PRO B C 1
ATOM 5291 O O . PRO B 1 310 ? -14.994 20.397 18.391 1.00 9.27 330 PRO B O 1
ATOM 5295 N N . ALA B 1 311 ? -16.301 22.207 18.727 1.00 9.20 331 ALA B N 1
ATOM 5296 C CA . ALA B 1 311 ? -17.369 21.708 17.866 1.00 10.43 331 ALA B CA 1
ATOM 5297 C C . ALA B 1 311 ? -16.941 21.585 16.410 1.00 8.29 331 ALA B C 1
ATOM 5298 O O . ALA B 1 311 ? -17.538 20.814 15.646 1.00 9.94 331 ALA B O 1
ATOM 5300 N N . ILE B 1 312 ? -15.906 22.332 16.028 1.00 8.60 332 ILE B N 1
ATOM 5301 C CA . ILE B 1 312 ? -15.381 22.272 14.666 1.00 6.26 332 ILE B CA 1
ATOM 5302 C C . ILE B 1 312 ? -13.863 22.130 14.699 1.00 6.86 332 ILE B C 1
ATOM 5303 O O . ILE B 1 312 ? -13.132 22.835 13.996 1.00 7.14 332 ILE B O 1
ATOM 5308 N N . MET B 1 313 ? -13.417 21.183 15.516 1.00 6.61 333 MET B N 1
ATOM 5309 C CA . MET B 1 313 ? -11.988 21.001 15.762 1.00 4.53 333 MET B CA 1
ATOM 5310 C C . MET B 1 313 ? -11.186 20.811 14.474 1.00 7.10 333 MET B C 1
ATOM 5311 O O . MET B 1 313 ? -9.998 21.124 14.437 1.00 6.75 333 MET B O 1
ATOM 5316 N N . GLY B 1 314 ? -11.836 20.304 13.429 1.00 6.50 334 GLY B N 1
ATOM 5317 C CA . GLY B 1 314 ? -11.186 20.039 12.155 1.00 6.47 334 GLY B CA 1
ATOM 5318 C C . GLY B 1 314 ? -10.549 21.262 11.516 1.00 7.59 334 GLY B C 1
ATOM 5319 O O . GLY B 1 314 ? -9.693 21.126 10.642 1.00 7.63 334 GLY B O 1
ATOM 5320 N N . ILE B 1 315 ? -10.951 22.454 11.947 1.00 7.38 335 ILE B N 1
ATOM 5321 C CA . ILE B 1 315 ? -10.362 23.677 11.389 1.00 6.85 335 ILE B CA 1
ATOM 5322 C C . ILE B 1 315 ? -8.953 23.974 11.912 1.00 8.61 335 ILE B C 1
ATOM 5323 O O . ILE B 1 315 ? -8.303 24.893 11.447 1.00 9.04 335 ILE B O 1
ATOM 5328 N N . GLY B 1 316 ? -8.487 23.169 12.860 1.00 6.10 336 GLY B N 1
ATOM 5329 C CA . GLY B 1 316 ? -7.198 23.395 13.495 1.00 7.49 336 GLY B CA 1
ATOM 5330 C C . GLY B 1 316 ? -6.102 23.885 12.564 1.00 7.91 336 GLY B C 1
ATOM 5331 O O . GLY B 1 316 ? -5.493 24.932 12.817 1.00 6.44 336 GLY B O 1
ATOM 5332 N N . PRO B 1 317 ? -5.831 23.135 11.484 1.00 6.36 337 PRO B N 1
ATOM 5333 C CA . PRO B 1 317 ? -4.721 23.561 10.613 1.00 8.03 337 PRO B CA 1
ATOM 5334 C C . PRO B 1 317 ? -4.891 24.937 9.969 1.00 7.93 337 PRO B C 1
ATOM 5335 O O . PRO B 1 317 ? -3.897 25.590 9.679 1.00 7.20 337 PRO B O 1
ATOM 5339 N N . ALA B 1 318 ? -6.131 25.366 9.746 1.00 6.03 338 ALA B N 1
ATOM 5340 C CA . ALA B 1 318 ? -6.364 26.654 9.093 1.00 8.57 338 ALA B CA 1
ATOM 5341 C C . ALA B 1 318 ? -5.888 27.783 9.994 1.00 9.89 338 ALA B C 1
ATOM 5342 O O . ALA B 1 318 ? -5.580 28.876 9.517 1.00 10.88 338 ALA B O 1
ATOM 5344 N N . VAL B 1 319 ? -5.800 27.500 11.296 1.00 8.64 339 VAL B N 1
ATOM 5345 C CA . VAL B 1 319 ? -5.316 28.480 12.269 1.00 9.12 339 VAL B CA 1
ATOM 5346 C C . VAL B 1 319 ? -3.838 28.247 12.612 1.00 7.14 339 VAL B C 1
ATOM 5347 O O . VAL B 1 319 ? -3.051 29.194 12.694 1.00 10.15 339 VAL B O 1
ATOM 5351 N N . ALA B 1 320 ? -3.455 26.985 12.777 1.00 6.57 340 ALA B N 1
ATOM 5352 C CA . ALA B 1 320 ? -2.093 26.668 13.203 1.00 6.21 340 ALA B CA 1
ATOM 5353 C C . ALA B 1 320 ? -1.045 26.889 12.119 1.00 5.48 340 ALA B C 1
ATOM 5354 O O . ALA B 1 320 ? 0.074 27.305 12.410 1.00 6.08 340 ALA B O 1
ATOM 5356 N N . ILE B 1 321 ? -1.385 26.584 10.873 1.00 7.04 341 ILE B N 1
ATOM 5357 C CA . ILE B 1 321 ? -0.404 26.741 9.809 1.00 7.73 341 ILE B CA 1
ATOM 5358 C C . ILE B 1 321 ? 0.018 28.207 9.641 1.00 8.21 341 ILE B C 1
ATOM 5359 O O . ILE B 1 321 ? 1.208 28.510 9.659 1.00 8.32 341 ILE B O 1
ATOM 5364 N N . PRO B 1 322 ? -0.950 29.133 9.512 1.00 6.74 342 PRO B N 1
ATOM 5365 C CA . PRO B 1 322 ? -0.527 30.534 9.437 1.00 6.52 342 PRO B CA 1
ATOM 5366 C C . PRO B 1 322 ? 0.332 30.964 10.629 1.00 7.88 342 PRO B C 1
ATOM 5367 O O . PRO B 1 322 ? 1.290 31.710 10.432 1.00 10.77 342 PRO B O 1
ATOM 5371 N N . ALA B 1 323 ? 0.013 30.493 11.834 1.00 7.01 343 ALA B N 1
ATOM 5372 C CA . ALA B 1 323 ? 0.810 30.853 13.008 1.00 7.60 343 ALA B CA 1
ATOM 5373 C C . ALA B 1 323 ? 2.253 30.376 12.903 1.00 10.98 343 ALA B C 1
ATOM 5374 O O . ALA B 1 323 ? 3.177 31.139 13.159 1.00 10.20 343 ALA B O 1
ATOM 5376 N N . ALA B 1 324 ? 2.442 29.110 12.547 1.00 8.53 344 ALA B N 1
ATOM 5377 C CA . ALA B 1 324 ? 3.789 28.548 12.452 1.00 5.83 344 ALA B CA 1
ATOM 5378 C C . ALA B 1 324 ? 4.581 29.163 11.309 1.00 7.60 344 ALA B C 1
ATOM 5379 O O . ALA B 1 324 ? 5.787 29.396 11.421 1.00 7.92 344 ALA B O 1
ATOM 5381 N N . VAL B 1 325 ? 3.906 29.418 10.195 1.00 9.80 345 VAL B N 1
ATOM 5382 C CA . VAL B 1 325 ? 4.561 30.011 9.034 1.00 7.13 345 VAL B CA 1
ATOM 5383 C C . VAL B 1 325 ? 4.981 31.461 9.331 1.00 9.86 345 VAL B C 1
ATOM 5384 O O . VAL B 1 325 ? 6.119 31.856 9.049 1.00 10.72 345 VAL B O 1
ATOM 5388 N N . LYS B 1 326 ? 4.073 32.234 9.919 1.00 9.78 346 LYS B N 1
ATOM 5389 C CA . LYS B 1 326 ? 4.380 33.593 10.367 1.00 9.56 346 LYS B CA 1
ATOM 5390 C C . LYS B 1 326 ? 5.613 33.613 11.270 1.00 11.13 346 LYS B C 1
ATOM 5391 O O . LYS B 1 326 ? 6.538 34.399 11.066 1.00 14.04 346 LYS B O 1
ATOM 5397 N N . ALA B 1 327 ? 5.628 32.728 12.260 1.00 10.02 347 ALA B N 1
ATOM 5398 C CA . ALA B 1 327 ? 6.723 32.660 13.214 1.00 10.92 347 ALA B CA 1
ATOM 5399 C C . ALA B 1 327 ? 8.064 32.362 12.549 1.00 11.67 347 ALA B C 1
ATOM 5400 O O . ALA B 1 327 ? 9.119 32.757 13.051 1.00 12.53 347 ALA B O 1
ATOM 5402 N N . ALA B 1 328 ? 8.021 31.649 11.429 1.00 9.57 348 ALA B N 1
ATOM 5403 C CA . ALA B 1 328 ? 9.236 31.268 10.716 1.00 10.54 348 ALA B CA 1
ATOM 5404 C C . ALA B 1 328 ? 9.718 32.392 9.806 1.00 11.61 348 ALA B C 1
ATOM 5405 O O . ALA B 1 328 ? 10.754 32.265 9.155 1.00 14.41 348 ALA B O 1
ATOM 5407 N N . GLY B 1 329 ? 8.961 33.485 9.753 1.00 10.50 349 GLY B N 1
ATOM 5408 C CA . GLY B 1 329 ? 9.311 34.600 8.884 1.00 13.96 349 GLY B CA 1
ATOM 5409 C C . GLY B 1 329 ? 8.953 34.344 7.428 1.00 16.41 349 GLY B C 1
ATOM 5410 O O . GLY B 1 329 ? 9.551 34.922 6.518 1.00 17.22 349 GLY B O 1
ATOM 5411 N N . LEU B 1 330 ? 7.969 33.480 7.206 1.00 9.74 350 LEU B N 1
ATOM 5412 C CA . LEU B 1 330 ? 7.582 33.082 5.857 1.00 11.01 350 LEU B CA 1
ATOM 5413 C C . LEU B 1 330 ? 6.136 33.451 5.535 1.00 12.30 350 LEU B C 1
ATOM 5414 O O . LEU B 1 330 ? 5.376 33.865 6.409 1.00 13.86 350 LEU B O 1
ATOM 5419 N N . GLU B 1 331 ? 5.781 33.304 4.265 1.00 14.57 351 GLU B N 1
ATOM 5420 C CA . GLU B 1 331 ? 4.401 33.409 3.810 1.00 11.06 351 GLU B CA 1
ATOM 5421 C C . GLU B 1 331 ? 3.950 32.016 3.372 1.00 9.45 351 GLU B C 1
ATOM 5422 O O . GLU B 1 331 ? 4.783 31.144 3.123 1.00 12.05 351 GLU B O 1
ATOM 5428 N N . LEU B 1 332 ? 2.642 31.798 3.275 1.00 12.60 352 LEU B N 1
ATOM 5429 C CA . LEU B 1 332 ? 2.130 30.491 2.862 1.00 9.13 352 LEU B CA 1
ATOM 5430 C C . LEU B 1 332 ? 2.719 30.036 1.524 1.00 11.88 352 LEU B C 1
ATOM 5431 O O . LEU B 1 332 ? 3.020 28.858 1.335 1.00 11.54 352 LEU B O 1
ATOM 5436 N N . ASP B 1 333 ? 2.882 30.974 0.597 1.00 13.19 353 ASP B N 1
ATOM 5437 C CA . ASP B 1 333 ? 3.426 30.650 -0.718 1.00 13.87 353 ASP B CA 1
ATOM 5438 C C . ASP B 1 333 ? 4.838 30.069 -0.643 1.00 13.02 353 ASP B C 1
ATOM 5439 O O . ASP B 1 333 ? 5.279 29.387 -1.570 1.00 17.79 353 ASP B O 1
ATOM 5444 N N . ASP B 1 334 ? 5.551 30.352 0.448 1.00 12.68 354 ASP B N 1
ATOM 5445 C CA . ASP B 1 334 ? 6.936 29.890 0.609 1.00 10.84 354 ASP B CA 1
ATOM 5446 C C . ASP B 1 334 ? 7.032 28.419 0.995 1.00 9.33 354 ASP B C 1
ATOM 5447 O O . ASP B 1 334 ? 8.124 27.830 0.970 1.00 9.54 354 ASP B O 1
ATOM 5452 N N . ILE B 1 335 ? 5.906 27.822 1.372 1.00 9.24 355 ILE B N 1
ATOM 5453 C CA . ILE B 1 335 ? 5.915 26.417 1.760 1.00 8.81 355 ILE B CA 1
ATOM 5454 C C . ILE B 1 335 ? 5.825 25.494 0.538 1.00 9.85 355 ILE B C 1
ATOM 5455 O O . ILE B 1 335 ? 4.880 25.571 -0.257 1.00 10.59 355 ILE B O 1
ATOM 5460 N N . ASP B 1 336 ? 6.820 24.625 0.391 1.00 7.30 356 ASP B N 1
ATOM 5461 C CA . ASP B 1 336 ? 6.937 23.777 -0.794 1.00 7.28 356 ASP B CA 1
ATOM 5462 C C . ASP B 1 336 ? 6.208 22.446 -0.678 1.00 8.97 356 ASP B C 1
ATOM 5463 O O . ASP B 1 336 ? 5.872 21.831 -1.688 1.00 9.60 356 ASP B O 1
ATOM 5468 N N . LEU B 1 337 ? 5.968 21.998 0.551 1.00 8.07 357 LEU B N 1
ATOM 5469 C CA . LEU B 1 337 ? 5.398 20.672 0.767 1.00 7.12 357 LEU B CA 1
ATOM 5470 C C . LEU B 1 337 ? 4.648 20.639 2.095 1.00 7.73 357 LEU B C 1
ATOM 5471 O O . LEU B 1 337 ? 5.104 21.221 3.071 1.00 7.53 357 LEU B O 1
ATOM 5476 N N . PHE B 1 338 ? 3.483 19.995 2.112 1.00 8.68 358 PHE B N 1
ATOM 5477 C CA . PHE B 1 338 ? 2.671 19.859 3.320 1.00 6.49 358 PHE B CA 1
ATOM 5478 C C . PHE B 1 338 ? 2.324 18.410 3.614 1.00 8.77 358 PHE B C 1
ATOM 5479 O O . PHE B 1 338 ? 2.013 17.637 2.706 1.00 8.13 358 PHE B O 1
ATOM 5487 N N . GLU B 1 339 ? 2.338 18.067 4.900 1.00 8.19 359 GLU B N 1
ATOM 5488 C CA . GLU B 1 339 ? 1.720 16.848 5.406 1.00 6.46 359 GLU B CA 1
ATOM 5489 C C . GLU B 1 339 ? 0.623 17.313 6.345 1.00 10.13 359 GLU B C 1
ATOM 5490 O O . GLU B 1 339 ? 0.877 17.604 7.508 1.00 8.63 359 GLU B O 1
ATOM 5496 N N . ILE B 1 340 ? -0.586 17.462 5.813 1.00 7.31 360 ILE B N 1
ATOM 5497 C CA . ILE B 1 340 ? -1.741 17.856 6.617 1.00 7.58 360 ILE B CA 1
ATOM 5498 C C . ILE B 1 340 ? -2.587 16.613 6.855 1.00 7.32 360 ILE B C 1
ATOM 5499 O O . ILE B 1 340 ? -3.070 15.988 5.911 1.00 6.74 360 ILE B O 1
ATOM 5504 N N . ASN B 1 341 ? -2.766 16.236 8.111 1.00 5.78 361 ASN B N 1
ATOM 5505 C CA . ASN B 1 341 ? -3.401 14.951 8.367 1.00 6.44 361 ASN B CA 1
ATOM 5506 C C . ASN B 1 341 ? -4.829 14.863 7.816 1.00 7.91 361 ASN B C 1
ATOM 5507 O O . ASN B 1 341 ? -5.624 15.794 7.970 1.00 9.23 361 ASN B O 1
ATOM 5512 N N . GLU B 1 342 ? -5.147 13.731 7.191 1.00 7.81 362 GLU B N 1
ATOM 5513 C CA . GLU B 1 342 ? -6.486 13.512 6.656 1.00 5.85 362 GLU B CA 1
ATOM 5514 C C . GLU B 1 342 ? -7.341 12.866 7.745 1.00 6.97 362 GLU B C 1
ATOM 5515 O O . GLU B 1 342 ? -7.720 11.691 7.638 1.00 7.76 362 GLU B O 1
ATOM 5521 N N . ALA B 1 343 ? -7.651 13.622 8.801 1.00 7.33 363 ALA B N 1
ATOM 5522 C CA . ALA B 1 343 ? -8.487 13.069 9.865 1.00 7.03 363 ALA B CA 1
ATOM 5523 C C . ALA B 1 343 ? -9.861 12.777 9.275 1.00 7.47 363 ALA B C 1
ATOM 5524 O O . ALA B 1 343 ? -10.401 11.678 9.440 1.00 7.54 363 ALA B O 1
ATOM 5526 N N . PHE B 1 344 ? -10.393 13.768 8.567 1.00 8.75 364 PHE B N 1
ATOM 5527 C CA . PHE B 1 344 ? -11.654 13.632 7.842 1.00 7.45 364 PHE B CA 1
ATOM 5528 C C . PHE B 1 344 ? -11.535 14.449 6.565 1.00 6.79 364 PHE B C 1
ATOM 5529 O O . PHE B 1 344 ? -11.022 15.567 6.578 1.00 7.58 364 PHE B O 1
ATOM 5537 N N . ALA B 1 345 ? -12.002 13.907 5.448 1.00 7.46 365 ALA B N 1
ATOM 5538 C CA . ALA B 1 345 ? -11.941 14.668 4.209 1.00 8.17 365 ALA B CA 1
ATOM 5539 C C . ALA B 1 345 ? -12.630 16.033 4.346 1.00 6.56 365 ALA B C 1
ATOM 5540 O O . ALA B 1 345 ? -12.189 17.028 3.772 1.00 7.73 365 ALA B O 1
ATOM 5542 N N . SER B 1 346 ? -13.720 16.071 5.108 1.00 8.27 366 SER B N 1
ATOM 5543 C CA . SER B 1 346 ? -14.427 17.320 5.374 1.00 10.08 366 SER B CA 1
ATOM 5544 C C . SER B 1 346 ? -13.483 18.450 5.787 1.00 7.11 366 SER B C 1
ATOM 5545 O O . SER B 1 346 ? -13.441 19.513 5.147 1.00 8.69 366 SER B O 1
ATOM 5548 N N . GLN B 1 347 ? -12.740 18.226 6.871 1.00 8.81 367 GLN B N 1
ATOM 5549 C CA . GLN B 1 347 ? -11.867 19.263 7.409 1.00 7.68 367 GLN B CA 1
ATOM 5550 C C . GLN B 1 347 ? -10.576 19.423 6.615 1.00 8.17 367 GLN B C 1
ATOM 5551 O O . GLN B 1 347 ? -10.037 20.523 6.532 1.00 9.41 367 GLN B O 1
ATOM 5557 N N . PHE B 1 348 ? -10.095 18.332 6.026 1.00 6.97 368 PHE B N 1
ATOM 5558 C CA . PHE B 1 348 ? -8.909 18.398 5.187 1.00 8.22 368 PHE B CA 1
ATOM 5559 C C . PHE B 1 348 ? -9.171 19.317 4.002 1.00 9.38 368 PHE B C 1
ATOM 5560 O O . PHE B 1 348 ? -8.390 20.221 3.718 1.00 9.51 368 PHE B O 1
ATOM 5568 N N . VAL B 1 349 ? -10.294 19.085 3.328 1.00 8.18 369 VAL B N 1
ATOM 5569 C CA . VAL B 1 349 ? -10.689 19.917 2.204 1.00 10.91 369 VAL B CA 1
ATOM 5570 C C . VAL B 1 349 ? -10.931 21.356 2.657 1.00 9.19 369 VAL B C 1
ATOM 5571 O O . VAL B 1 349 ? -10.474 22.309 2.013 1.00 9.94 369 VAL B O 1
ATOM 5575 N N . TYR B 1 350 ? -11.640 21.522 3.771 1.00 7.76 370 TYR B N 1
ATOM 5576 C CA . TYR B 1 350 ? -11.875 22.860 4.280 1.00 6.99 370 TYR B CA 1
ATOM 5577 C C . TYR B 1 350 ? -10.564 23.610 4.482 1.00 9.22 370 TYR B C 1
ATOM 5578 O O . TYR B 1 350 ? -10.411 24.746 4.044 1.00 10.86 370 TYR B O 1
ATOM 5587 N N . CYS B 1 351 ? -9.624 22.989 5.186 1.00 10.24 371 CYS B N 1
ATOM 5588 C CA . CYS B 1 351 ? -8.369 23.671 5.478 1.00 9.75 371 CYS B CA 1
ATOM 5589 C C . CYS B 1 351 ? -7.574 24.013 4.219 1.00 8.01 371 CYS B C 1
ATOM 5590 O O . CYS B 1 351 ? -7.021 25.105 4.101 1.00 9.55 371 CYS B O 1
ATOM 5593 N N . ARG B 1 352 ? -7.520 23.065 3.288 1.00 8.05 372 ARG B N 1
ATOM 5594 C CA . ARG B 1 352 ? -6.810 23.264 2.035 1.00 6.93 372 ARG B CA 1
ATOM 5595 C C . ARG B 1 352 ? -7.388 24.459 1.302 1.00 12.24 372 ARG B C 1
ATOM 5596 O O . ARG B 1 352 ? -6.655 25.308 0.807 1.00 9.90 372 ARG B O 1
ATOM 5604 N N . ASN B 1 353 ? -8.713 24.518 1.249 1.00 12.16 373 ASN B N 1
ATOM 5605 C CA . ASN B 1 353 ? -9.394 25.578 0.528 1.00 13.17 373 ASN B CA 1
ATOM 5606 C C . ASN B 1 353 ? -9.284 26.919 1.240 1.00 12.49 373 ASN B C 1
ATOM 5607 O O . ASN B 1 353 ? -9.046 27.951 0.604 1.00 15.84 373 ASN B O 1
ATOM 5612 N N . LYS B 1 354 ? -9.468 26.900 2.560 1.00 8.99 374 LYS B N 1
ATOM 5613 C CA . LYS B 1 354 ? -9.450 28.120 3.356 1.00 11.00 374 LYS B CA 1
ATOM 5614 C C . LYS B 1 354 ? -8.109 28.822 3.214 1.00 10.72 374 LYS B C 1
ATOM 5615 O O . LYS B 1 354 ? -8.041 30.048 3.086 1.00 14.48 374 LYS B O 1
ATOM 5621 N N . LEU B 1 355 ? -7.042 28.033 3.237 1.00 11.50 375 LEU B N 1
ATOM 5622 C CA . LEU B 1 355 ? -5.690 28.569 3.156 1.00 9.11 375 LEU B CA 1
ATOM 5623 C C . LEU B 1 355 ? -5.230 28.826 1.719 1.00 11.78 375 LEU B C 1
ATOM 5624 O O . LEU B 1 355 ? -4.171 29.406 1.493 1.00 12.45 375 LEU B O 1
ATOM 5629 N N . GLY B 1 356 ? -6.030 28.383 0.756 1.00 10.66 376 GLY B N 1
ATOM 5630 C CA . GLY B 1 356 ? -5.693 28.537 -0.650 1.00 10.84 376 GLY B CA 1
ATOM 5631 C C . GLY B 1 356 ? -4.446 27.774 -1.078 1.00 13.53 376 GLY B C 1
ATOM 5632 O O . GLY B 1 356 ? -3.710 28.207 -1.965 1.00 13.21 376 GLY B O 1
ATOM 5633 N N . LEU B 1 357 ? -4.205 26.627 -0.453 1.00 9.03 377 LEU B N 1
ATOM 5634 C CA . LEU B 1 357 ? -3.007 25.842 -0.765 1.00 10.94 377 LEU B CA 1
ATOM 5635 C C . LEU B 1 357 ? -3.105 25.094 -2.096 1.00 12.48 377 LEU B C 1
ATOM 5636 O O . LEU B 1 357 ? -4.182 24.656 -2.507 1.00 13.97 377 LEU B O 1
ATOM 5641 N N . ASP B 1 358 ? -1.964 24.935 -2.759 1.00 12.60 378 ASP B N 1
ATOM 5642 C CA . ASP B 1 358 ? -1.886 24.122 -3.964 1.00 11.73 378 ASP B CA 1
ATOM 5643 C C . ASP B 1 358 ? -2.156 22.668 -3.587 1.00 11.70 378 ASP B C 1
ATOM 5644 O O . ASP B 1 358 ? -1.399 22.081 -2.817 1.00 11.49 378 ASP B O 1
ATOM 5649 N N . PRO B 1 359 ? -3.246 22.079 -4.110 1.00 11.96 379 PRO B N 1
ATOM 5650 C CA . PRO B 1 359 ? -3.558 20.685 -3.773 1.00 12.55 379 PRO B CA 1
ATOM 5651 C C . PRO B 1 359 ? -2.416 19.748 -4.132 1.00 12.79 379 PRO B C 1
ATOM 5652 O O . PRO B 1 359 ? -2.275 18.695 -3.508 1.00 12.69 379 PRO B O 1
ATOM 5656 N N . GLU B 1 360 ? -1.605 20.126 -5.119 1.00 8.38 380 GLU B N 1
ATOM 5657 C CA . GLU B 1 360 ? -0.543 19.241 -5.587 1.00 10.22 380 GLU B CA 1
ATOM 5658 C C . GLU B 1 360 ? 0.641 19.163 -4.627 1.00 10.33 380 GLU B C 1
ATOM 5659 O O . GLU B 1 360 ? 1.530 18.327 -4.807 1.00 13.54 380 GLU B O 1
ATOM 5665 N N . LYS B 1 361 ? 0.652 20.026 -3.615 1.00 9.51 381 LYS B N 1
ATOM 5666 C CA . LYS B 1 361 ? 1.777 20.077 -2.684 1.00 7.87 381 LYS B CA 1
ATOM 5667 C C . LYS B 1 361 ? 1.445 19.473 -1.331 1.00 10.70 381 LYS B C 1
ATOM 5668 O O . LYS B 1 361 ? 2.214 19.620 -0.385 1.00 10.11 381 LYS B O 1
ATOM 5674 N N . ILE B 1 362 ? 0.303 18.804 -1.239 1.00 8.66 382 ILE B N 1
ATOM 5675 C CA . ILE B 1 362 ? -0.174 18.289 0.043 1.00 8.11 382 ILE B CA 1
ATOM 5676 C C . ILE B 1 362 ? -0.292 16.781 -0.021 1.00 8.23 382 ILE B C 1
ATOM 5677 O O . ILE B 1 362 ? -0.913 16.230 -0.938 1.00 8.52 382 ILE B O 1
ATOM 5682 N N . ASN B 1 363 ? 0.294 16.119 0.969 1.00 5.19 383 ASN B N 1
ATOM 5683 C CA . ASN B 1 363 ? 0.220 14.661 1.092 1.00 6.34 383 ASN B CA 1
ATOM 5684 C C . ASN B 1 363 ? 0.513 13.973 -0.235 1.00 6.96 383 ASN B C 1
ATOM 5685 O O . ASN B 1 363 ? -0.280 13.168 -0.732 1.00 8.24 383 ASN B O 1
ATOM 5690 N N . VAL B 1 364 ? 1.685 14.269 -0.788 1.00 6.84 384 VAL B N 1
ATOM 5691 C CA . VAL B 1 364 ? 1.966 13.899 -2.173 1.00 7.30 384 VAL B CA 1
ATOM 5692 C C . VAL B 1 364 ? 2.149 12.406 -2.361 1.00 9.02 384 VAL B C 1
ATOM 5693 O O . VAL B 1 364 ? 2.040 11.902 -3.475 1.00 10.30 384 VAL B O 1
ATOM 5697 N N . ASN B 1 365 ? 2.400 11.702 -1.265 1.00 6.89 385 ASN B N 1
ATOM 5698 C CA . ASN B 1 365 ? 2.521 10.252 -1.286 1.00 7.31 385 ASN B CA 1
ATOM 5699 C C . ASN B 1 365 ? 1.304 9.579 -0.646 1.00 7.20 385 ASN B C 1
ATOM 5700 O O . ASN B 1 365 ? 1.355 8.416 -0.255 1.00 8.57 385 ASN B O 1
ATOM 5705 N N . GLY B 1 366 ? 0.201 10.319 -0.583 1.00 7.29 386 GLY B N 1
ATOM 5706 C CA . GLY B 1 366 ? -1.006 9.822 0.055 1.00 9.14 386 GLY B CA 1
ATOM 5707 C C . GLY B 1 366 ? -1.059 10.204 1.521 1.00 8.72 386 GLY B C 1
ATOM 5708 O O . GLY B 1 366 ? -0.066 10.640 2.089 1.00 9.53 386 GLY B O 1
ATOM 5709 N N . GLY B 1 367 ? -2.225 10.040 2.128 1.00 7.95 387 GLY B N 1
ATOM 5710 C CA . GLY B 1 367 ? -2.416 10.432 3.513 1.00 7.75 387 GLY B CA 1
ATOM 5711 C C . GLY B 1 367 ? -3.211 9.416 4.298 1.00 6.02 387 GLY B C 1
ATOM 5712 O O . GLY B 1 367 ? -3.434 8.293 3.847 1.00 5.58 387 GLY B O 1
ATOM 5713 N N . ALA B 1 368 ? -3.669 9.828 5.475 1.00 6.60 388 ALA B N 1
ATOM 5714 C CA . ALA B 1 368 ? -4.263 8.908 6.446 1.00 6.03 388 ALA B CA 1
ATOM 5715 C C . ALA B 1 368 ? -5.527 8.182 5.973 1.00 8.09 388 ALA B C 1
ATOM 5716 O O . ALA B 1 368 ? -5.868 7.119 6.494 1.00 6.97 388 ALA B O 1
ATOM 5718 N N . MET B 1 369 ? -6.234 8.754 5.006 1.00 8.44 389 MET B N 1
ATOM 5719 C CA . MET B 1 369 ? -7.409 8.052 4.490 1.00 6.88 389 MET B CA 1
ATOM 5720 C C . MET B 1 369 ? -7.000 6.760 3.776 1.00 9.15 389 MET B C 1
ATOM 5721 O O . MET B 1 369 ? -7.751 5.780 3.767 1.00 8.36 389 MET B O 1
ATOM 5726 N N . ALA B 1 370 ? -5.785 6.750 3.234 1.00 7.99 390 ALA B N 1
ATOM 5727 C CA . ALA B 1 370 ? -5.253 5.601 2.504 1.00 8.40 390 ALA B CA 1
ATOM 5728 C C . ALA B 1 370 ? -4.272 4.761 3.321 1.00 8.52 390 ALA B C 1
ATOM 5729 O O . ALA B 1 370 ? -4.241 3.536 3.206 1.00 8.43 390 ALA B O 1
ATOM 5731 N N . ILE B 1 371 ? -3.441 5.403 4.137 1.00 8.63 391 ILE B N 1
ATOM 5732 C CA . ILE B 1 371 ? -2.432 4.636 4.866 1.00 8.54 391 ILE B CA 1
ATOM 5733 C C . ILE B 1 371 ? -2.642 4.571 6.366 1.00 7.94 391 ILE B C 1
ATOM 5734 O O . ILE B 1 371 ? -1.961 3.800 7.049 1.00 11.39 391 ILE B O 1
ATOM 5739 N N . GLY B 1 372 ? -3.568 5.373 6.879 1.00 7.19 392 GLY B N 1
ATOM 5740 C CA . GLY B 1 372 ? -3.973 5.241 8.268 1.00 8.59 392 GLY B CA 1
ATOM 5741 C C . GLY B 1 372 ? -3.494 6.330 9.213 1.00 10.78 392 GLY B C 1
ATOM 5742 O O . GLY B 1 372 ? -2.629 7.148 8.878 1.00 8.79 392 GLY B O 1
ATOM 5743 N N . HIS B 1 373 ? -4.067 6.306 10.411 1.00 9.90 393 HIS B N 1
ATOM 5744 C CA . HIS B 1 373 ? -3.861 7.336 11.427 1.00 8.54 393 HIS B CA 1
ATOM 5745 C C . HIS B 1 373 ? -3.835 6.663 12.798 1.00 5.94 393 HIS B C 1
ATOM 5746 O O . HIS B 1 373 ? -4.822 6.725 13.547 1.00 6.74 393 HIS B O 1
ATOM 5753 N N . PRO B 1 374 ? -2.715 5.999 13.137 1.00 6.45 394 PRO B N 1
ATOM 5754 C CA . PRO B 1 374 ? -2.533 5.542 14.520 1.00 5.59 394 PRO B CA 1
ATOM 5755 C C . PRO B 1 374 ? -2.259 6.814 15.292 1.00 6.58 394 PRO B C 1
ATOM 5756 O O . PRO B 1 374 ? -1.192 7.392 15.116 1.00 6.35 394 PRO B O 1
ATOM 5760 N N . LEU B 1 375 ? -3.213 7.247 16.110 1.00 5.70 395 LEU B N 1
ATOM 5761 C CA . LEU B 1 375 ? -3.242 8.624 16.603 1.00 3.98 395 LEU B CA 1
ATOM 5762 C C . LEU B 1 375 ? -1.883 9.209 16.976 1.00 5.66 395 LEU B C 1
ATOM 5763 O O . LEU B 1 375 ? -1.457 10.211 16.390 1.00 5.35 395 LEU B O 1
ATOM 5768 N N . GLY B 1 376 ? -1.230 8.614 17.968 1.00 4.66 396 GLY B N 1
ATOM 5769 C CA . GLY B 1 376 ? 0.026 9.150 18.451 1.00 5.17 396 GLY B CA 1
ATOM 5770 C C . GLY B 1 376 ? 1.147 9.077 17.428 1.00 5.87 396 GLY B C 1
ATOM 5771 O O . GLY B 1 376 ? 2.028 9.915 17.398 1.00 5.52 396 GLY B O 1
ATOM 5772 N N . ALA B 1 377 ? 1.124 8.059 16.579 1.00 4.45 397 ALA B N 1
ATOM 5773 C CA . ALA B 1 377 ? 2.194 7.900 15.601 1.00 4.58 397 ALA B CA 1
ATOM 5774 C C . ALA B 1 377 ? 2.186 8.957 14.506 1.00 5.73 397 ALA B C 1
ATOM 5775 O O . ALA B 1 377 ? 3.232 9.328 13.995 1.00 5.85 397 ALA B O 1
ATOM 5777 N N . THR B 1 378 ? 1.003 9.417 14.120 1.00 5.52 398 THR B N 1
ATOM 5778 C CA . THR B 1 378 ? 0.870 10.259 12.931 1.00 4.69 398 THR B CA 1
ATOM 5779 C C . THR B 1 378 ? 1.789 11.475 12.909 1.00 6.09 398 THR B C 1
ATOM 5780 O O . THR B 1 378 ? 2.482 11.719 11.914 1.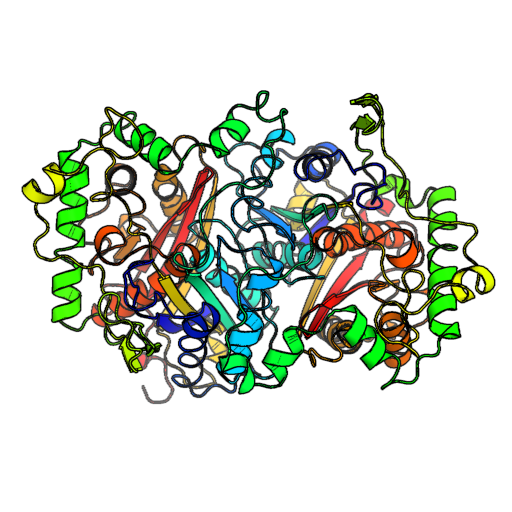00 6.47 398 THR B O 1
ATOM 5784 N N . GLY B 1 379 ? 1.815 12.235 13.995 1.00 5.27 399 GLY B N 1
ATOM 5785 C CA . GLY B 1 379 ? 2.574 13.470 13.999 1.00 5.85 399 GLY B CA 1
ATOM 5786 C C . GLY B 1 379 ? 4.065 13.232 13.855 1.00 6.69 399 GLY B C 1
ATOM 5787 O O . GLY B 1 379 ? 4.764 14.070 13.285 1.00 8.75 399 GLY B O 1
ATOM 5788 N N . ALA B 1 380 ? 4.552 12.107 14.369 1.00 4.07 400 ALA B N 1
ATOM 5789 C CA . ALA B 1 380 ? 5.969 11.772 14.243 1.00 4.00 400 ALA B CA 1
ATOM 5790 C C . ALA B 1 380 ? 6.295 11.142 12.891 1.00 5.03 400 ALA B C 1
ATOM 5791 O O . ALA B 1 380 ? 7.285 11.519 12.230 1.00 5.27 400 ALA B O 1
ATOM 5793 N N . ARG B 1 381 ? 5.471 10.187 12.467 1.00 5.04 401 ARG B N 1
ATOM 5794 C CA . ARG B 1 381 ? 5.718 9.520 11.194 1.00 4.59 401 ARG B CA 1
ATOM 5795 C C . ARG B 1 381 ? 5.632 10.517 10.041 1.00 4.50 401 ARG B C 1
ATOM 5796 O O . ARG B 1 381 ? 6.380 10.391 9.064 1.00 5.94 401 ARG B O 1
ATOM 5804 N N . CYS B 1 382 ? 4.775 11.531 10.172 1.00 3.87 402 CYS B N 1
ATOM 5805 C CA . CYS B 1 382 ? 4.659 12.554 9.129 1.00 5.62 402 CYS B CA 1
ATOM 5806 C C . CYS B 1 382 ? 5.907 13.417 8.972 1.00 7.16 402 CYS B C 1
ATOM 5807 O O . CYS B 1 382 ? 6.153 13.966 7.902 1.00 7.11 402 CYS B O 1
ATOM 5810 N N . VAL B 1 383 ? 6.681 13.563 10.034 1.00 5.88 403 VAL B N 1
ATOM 5811 C CA . VAL B 1 383 ? 7.962 14.256 9.911 1.00 6.81 403 VAL B CA 1
ATOM 5812 C C . VAL B 1 383 ? 8.886 13.451 8.991 1.00 5.54 403 VAL B C 1
ATOM 5813 O O . VAL B 1 383 ? 9.600 14.017 8.148 1.00 5.74 403 VAL B O 1
ATOM 5817 N N . ALA B 1 384 ? 8.856 12.128 9.133 1.00 4.81 404 ALA B N 1
ATOM 5818 C CA . ALA B 1 384 ? 9.640 11.262 8.254 1.00 4.35 404 ALA B CA 1
ATOM 5819 C C . ALA B 1 384 ? 9.153 11.345 6.807 1.00 6.24 404 ALA B C 1
ATOM 5820 O O . ALA B 1 384 ? 9.941 11.500 5.871 1.00 4.94 404 ALA B O 1
ATOM 5822 N N . THR B 1 385 ? 7.839 11.262 6.622 1.00 5.49 405 THR B N 1
ATOM 5823 C CA . THR B 1 385 ? 7.286 11.286 5.277 1.00 6.39 405 THR B CA 1
ATOM 5824 C C . THR B 1 385 ? 7.629 12.600 4.600 1.00 6.42 405 THR B C 1
ATOM 5825 O O . THR B 1 385 ? 8.054 12.631 3.439 1.00 8.21 405 THR B O 1
ATOM 5829 N N . LEU B 1 386 ? 7.463 13.690 5.340 1.00 5.77 406 LEU B N 1
ATOM 5830 C CA . LEU B 1 386 ? 7.733 15.020 4.819 1.00 4.99 406 LEU B CA 1
ATOM 5831 C C . LEU B 1 386 ? 9.204 15.170 4.467 1.00 6.21 406 LEU B C 1
ATOM 5832 O O . LEU B 1 386 ? 9.539 15.531 3.337 1.00 7.21 406 LEU B O 1
ATOM 5837 N N . LEU B 1 387 ? 10.082 14.902 5.429 1.00 5.72 407 LEU B N 1
ATOM 5838 C CA . LEU B 1 387 ? 11.505 15.163 5.204 1.00 4.99 407 LEU B CA 1
ATOM 5839 C C . LEU B 1 387 ? 12.113 14.270 4.136 1.00 6.07 407 LEU B C 1
ATOM 5840 O O . LEU B 1 387 ? 12.979 14.722 3.396 1.00 6.30 407 LEU B O 1
ATOM 5845 N N . HIS B 1 388 ? 11.693 13.010 4.042 1.00 6.08 408 HIS B N 1
ATOM 5846 C CA . HIS B 1 388 ? 12.292 12.166 3.008 1.00 7.04 408 HIS B CA 1
ATOM 5847 C C . HIS B 1 388 ? 11.844 12.586 1.618 1.00 7.41 408 HIS B C 1
ATOM 5848 O O . HIS B 1 388 ? 12.619 12.532 0.661 1.00 6.57 408 HIS B O 1
ATOM 5855 N N . GLU B 1 389 ? 10.603 13.037 1.497 1.00 7.50 409 GLU B N 1
ATOM 5856 C CA . GLU B 1 389 ? 10.155 13.578 0.223 1.00 8.03 409 GLU B CA 1
ATOM 5857 C C . GLU B 1 389 ? 10.863 14.895 -0.123 1.00 8.20 409 GLU B C 1
ATOM 5858 O O . GLU B 1 389 ? 11.284 15.093 -1.268 1.00 7.79 409 GLU B O 1
ATOM 5864 N N . MET B 1 390 ? 11.027 15.790 0.848 1.00 8.89 410 MET B N 1
ATOM 5865 C CA . MET B 1 390 ? 11.773 17.023 0.576 1.00 9.55 410 MET B CA 1
ATOM 5866 C C . MET B 1 390 ? 13.199 16.704 0.118 1.00 8.56 410 MET B C 1
ATOM 5867 O O . MET B 1 390 ? 13.753 17.382 -0.761 1.00 8.92 410 MET B O 1
ATOM 5872 N N . LYS B 1 391 ? 13.799 15.682 0.722 1.00 6.54 411 LYS B N 1
ATOM 5873 C CA . LYS B 1 391 ? 15.145 15.246 0.342 1.00 7.98 411 LYS B CA 1
ATOM 5874 C C . LYS B 1 391 ? 15.171 14.839 -1.137 1.00 8.29 411 LYS B C 1
ATOM 5875 O O . LYS B 1 391 ? 15.986 15.342 -1.916 1.00 9.16 411 LYS B O 1
ATOM 5881 N N . ARG B 1 392 ? 14.272 13.938 -1.520 1.00 10.04 412 ARG B N 1
ATOM 5882 C CA . ARG B 1 392 ? 14.216 13.448 -2.901 1.00 7.80 412 ARG B CA 1
ATOM 5883 C C . ARG B 1 392 ? 13.900 14.552 -3.917 1.00 11.54 412 ARG B C 1
ATOM 5884 O O . ARG B 1 392 ? 14.386 14.514 -5.059 1.00 12.70 412 ARG B O 1
ATOM 5892 N N . ARG B 1 393 ? 13.101 15.533 -3.506 1.00 8.15 413 ARG B N 1
ATOM 5893 C CA . ARG B 1 393 ? 12.662 16.590 -4.421 1.00 9.19 413 ARG B CA 1
ATOM 5894 C C . ARG B 1 393 ? 13.741 17.634 -4.649 1.00 10.97 413 ARG B C 1
ATOM 5895 O O . ARG B 1 393 ? 13.615 18.487 -5.529 1.00 13.06 413 ARG B O 1
ATOM 5903 N N . GLY B 1 394 ? 14.796 17.582 -3.846 1.00 9.02 414 GLY B N 1
ATOM 5904 C CA . GLY B 1 394 ? 15.926 18.474 -4.028 1.00 7.94 414 GLY B CA 1
ATOM 5905 C C . GLY B 1 394 ? 15.783 19.850 -3.423 1.00 9.32 414 GLY B C 1
ATOM 5906 O O . GLY B 1 394 ? 14.794 20.160 -2.764 1.00 8.74 414 GLY B O 1
ATOM 5907 N N . LYS B 1 395 ? 16.781 20.687 -3.676 1.00 8.67 415 LYS B N 1
ATOM 5908 C CA . LYS B 1 395 ? 16.901 21.975 -2.997 1.00 8.18 415 LYS B CA 1
ATOM 5909 C C . LYS B 1 395 ? 15.707 22.915 -3.196 1.00 14.15 415 LYS B C 1
ATOM 5910 O O . LYS B 1 395 ? 15.448 23.754 -2.338 1.00 15.38 415 LYS B O 1
ATOM 5916 N N . ASP B 1 396 ? 14.979 22.761 -4.302 1.00 12.40 416 ASP B N 1
ATOM 5917 C CA . ASP B 1 396 ? 13.786 23.568 -4.573 1.00 17.05 416 ASP B CA 1
ATOM 5918 C C . ASP B 1 396 ? 12.712 23.327 -3.520 1.00 13.26 416 ASP B C 1
ATOM 5919 O O . ASP B 1 396 ? 11.862 24.180 -3.280 1.00 13.35 416 ASP B O 1
ATOM 5924 N N . CYS B 1 397 ? 12.732 22.141 -2.921 1.00 9.28 417 CYS B N 1
ATOM 5925 C CA . CYS B 1 397 ? 11.738 21.791 -1.917 1.00 9.44 417 CYS B CA 1
ATOM 5926 C C . CYS B 1 397 ? 12.296 22.148 -0.549 1.00 9.67 417 CYS B C 1
ATOM 5927 O O . CYS B 1 397 ? 12.656 21.270 0.230 1.00 9.68 417 CYS B O 1
ATOM 5930 N N . ARG B 1 398 ? 12.364 23.446 -0.267 1.00 9.21 418 ARG B N 1
ATOM 5931 C CA . ARG B 1 398 ? 13.117 23.956 0.872 1.00 7.03 418 ARG B CA 1
ATOM 5932 C C . ARG B 1 398 ? 12.345 23.974 2.185 1.00 7.41 418 ARG B C 1
ATOM 5933 O O . ARG B 1 398 ? 12.909 23.702 3.247 1.00 8.20 418 ARG B O 1
ATOM 5941 N N . PHE B 1 399 ? 11.058 24.293 2.125 1.00 6.19 419 PHE B N 1
ATOM 5942 C CA . PHE B 1 399 ? 10.273 24.423 3.350 1.00 6.53 419 PHE B CA 1
ATOM 5943 C C . PHE B 1 399 ? 9.077 23.490 3.336 1.00 9.27 419 PHE B C 1
ATOM 5944 O O . PHE B 1 399 ? 8.367 23.390 2.338 1.00 7.53 419 PHE B O 1
ATOM 5952 N N . GLY B 1 400 ? 8.851 22.811 4.455 1.00 8.29 420 GLY B N 1
ATOM 5953 C CA . GLY B 1 400 ? 7.697 21.942 4.585 1.00 7.09 420 GLY B CA 1
ATOM 5954 C C . GLY B 1 400 ? 6.988 22.111 5.913 1.00 5.69 420 GLY B C 1
ATOM 5955 O O . GLY B 1 400 ? 7.575 22.549 6.901 1.00 7.64 420 GLY B O 1
ATOM 5956 N N . VAL B 1 401 ? 5.708 21.760 5.919 1.00 5.03 421 VAL B N 1
ATOM 5957 C CA . VAL B 1 401 ? 4.879 21.861 7.109 1.00 5.67 421 VAL B CA 1
ATOM 5958 C C . VAL B 1 401 ? 4.217 20.523 7.438 1.00 7.59 421 VAL B C 1
ATOM 5959 O O . VAL B 1 401 ? 3.724 19.835 6.544 1.00 6.74 421 VAL B O 1
ATOM 5963 N N . VAL B 1 402 ? 4.239 20.142 8.715 1.00 5.54 422 VAL B N 1
ATOM 5964 C CA . VAL B 1 402 ? 3.390 19.061 9.207 1.00 4.49 422 VAL B CA 1
ATOM 5965 C C . VAL B 1 402 ? 2.304 19.712 10.051 1.00 4.63 422 VAL B C 1
ATOM 5966 O O . VAL B 1 402 ? 2.590 20.537 10.918 1.00 5.54 422 VAL B O 1
ATOM 5970 N N . SER B 1 403 ? 1.048 19.365 9.799 1.00 4.02 423 SER B N 1
ATOM 5971 C CA . SER B 1 403 ? -0.038 19.966 10.573 1.00 4.10 423 SER B CA 1
ATOM 5972 C C . SER B 1 403 ? -1.220 19.026 10.714 1.00 7.32 423 SER B C 1
ATOM 5973 O O . SER B 1 403 ? -1.453 18.167 9.854 1.00 7.85 423 SER B O 1
ATOM 5976 N N . MET B 1 404 ? -1.993 19.199 11.782 1.00 6.17 424 MET B N 1
ATOM 5977 C CA . MET B 1 404 ? -3.192 18.400 11.954 1.00 5.25 424 MET B CA 1
ATOM 5978 C C . MET B 1 404 ? -4.199 19.074 12.862 1.00 6.27 424 MET B C 1
ATOM 5979 O O . MET B 1 404 ? -3.848 19.887 13.725 1.00 5.74 424 MET B O 1
ATOM 5984 N N . CYS B 1 405 ? -5.463 18.728 12.653 1.00 6.76 425 CYS B N 1
ATOM 5985 C CA . CYS B 1 405 ? -6.488 19.073 13.622 1.00 5.63 425 CYS B CA 1
ATOM 5986 C C . CYS B 1 405 ? -6.357 18.170 14.835 1.00 6.53 425 CYS B C 1
ATOM 5987 O O . CYS B 1 405 ? -5.735 17.097 14.782 1.00 7.61 425 CYS B O 1
ATOM 5990 N N . ILE B 1 406 ? -6.966 18.609 15.929 1.00 5.48 426 ILE B N 1
ATOM 5991 C CA . ILE B 1 406 ? -6.803 17.944 17.213 1.00 6.38 426 ILE B CA 1
ATOM 5992 C C . ILE B 1 406 ? -8.144 17.861 17.939 1.00 5.25 426 ILE B C 1
ATOM 5993 O O . ILE B 1 406 ? -8.818 18.879 18.110 1.00 5.91 426 ILE B O 1
ATOM 5998 N N . GLY B 1 407 ? -8.519 16.658 18.360 1.00 6.45 427 GLY B N 1
ATOM 5999 C CA . GLY B 1 407 ? -9.743 16.473 19.112 1.00 7.61 427 GLY B CA 1
ATOM 6000 C C . GLY B 1 407 ? -9.774 17.379 20.331 1.00 6.86 427 GLY B C 1
ATOM 6001 O O . GLY B 1 407 ? -8.741 17.644 20.953 1.00 6.44 427 GLY B O 1
ATOM 6002 N N . THR B 1 408 ? -10.982 17.823 20.666 1.00 7.19 428 THR B N 1
ATOM 6003 C CA . THR B 1 408 ? -11.277 18.825 21.705 1.00 7.90 428 THR B CA 1
ATOM 6004 C C . THR B 1 408 ? -11.014 20.262 21.283 1.00 6.68 428 THR B C 1
ATOM 6005 O O . THR B 1 408 ? -11.253 21.182 22.050 1.00 8.40 428 THR B O 1
ATOM 6009 N N . GLY B 1 409 ? -10.539 20.450 20.055 1.00 5.94 429 GLY B N 1
ATOM 6010 C CA . GLY B 1 409 ? -10.477 21.783 19.480 1.00 7.01 429 GLY B CA 1
ATOM 6011 C C . GLY B 1 409 ? -9.116 22.441 19.535 1.00 7.27 429 GLY B C 1
ATOM 6012 O O . GLY B 1 409 ? -8.932 23.447 20.209 1.00 8.36 429 GLY B O 1
ATOM 6013 N N . MET B 1 410 ? -8.157 21.879 18.804 1.00 6.42 430 MET B N 1
ATOM 6014 C CA . MET B 1 410 ? -6.857 22.501 18.654 1.00 6.94 430 MET B CA 1
ATOM 6015 C C . MET B 1 410 ? -6.326 22.233 17.246 1.00 6.25 430 MET B C 1
ATOM 6016 O O . MET B 1 410 ? -6.853 21.381 16.522 1.00 6.34 430 MET B O 1
ATOM 6021 N N . GLY B 1 411 ? -5.293 22.978 16.869 1.00 6.16 431 GLY B N 1
ATOM 6022 C CA . GLY B 1 411 ? -4.517 22.684 15.680 1.00 5.46 431 GLY B CA 1
ATOM 6023 C C . GLY B 1 411 ? -3.051 22.787 16.031 1.00 7.00 431 GLY B C 1
ATOM 6024 O O . GLY B 1 411 ? -2.689 23.571 16.893 1.00 6.01 431 GLY B O 1
ATOM 6025 N N . ALA B 1 412 ? -2.211 21.998 15.375 1.00 5.30 432 ALA B N 1
ATOM 6026 C CA . ALA B 1 412 ? -0.769 22.136 15.533 1.00 5.69 432 ALA B CA 1
ATOM 6027 C C . ALA B 1 412 ? -0.123 22.172 14.160 1.00 7.22 432 ALA B C 1
ATOM 6028 O O . ALA B 1 412 ? -0.638 21.576 13.203 1.00 6.42 432 ALA B O 1
ATOM 6030 N N . ALA B 1 413 ? 1.002 22.870 14.067 1.00 5.55 433 ALA B N 1
ATOM 6031 C CA . ALA B 1 413 ? 1.776 22.908 12.833 1.00 3.34 433 ALA B CA 1
ATOM 6032 C C . ALA B 1 413 ? 3.228 23.165 13.165 1.00 5.48 433 ALA B C 1
ATOM 6033 O O . ALA B 1 413 ? 3.538 23.909 14.104 1.00 5.66 433 ALA B O 1
ATOM 6035 N N . ALA B 1 414 ? 4.114 22.562 12.387 1.00 4.93 434 ALA B N 1
ATOM 6036 C CA . ALA B 1 414 ? 5.541 22.805 12.516 1.00 3.74 434 ALA B CA 1
ATOM 6037 C C . ALA B 1 414 ? 6.096 23.087 11.131 1.00 5.78 434 ALA B C 1
ATOM 6038 O O . ALA B 1 414 ? 5.675 22.472 10.151 1.00 5.28 434 ALA B O 1
ATOM 6040 N N . VAL B 1 415 ? 7.015 24.042 11.059 1.00 5.37 435 VAL B N 1
ATOM 6041 C CA . VAL B 1 415 ? 7.740 24.333 9.831 1.00 3.97 435 VAL B CA 1
ATOM 6042 C C . VAL B 1 415 ? 9.120 23.705 9.930 1.00 7.27 435 VAL B C 1
ATOM 6043 O O . VAL B 1 415 ? 9.823 23.899 10.934 1.00 6.18 435 VAL B O 1
ATOM 6047 N N . PHE B 1 416 ? 9.491 22.958 8.892 1.00 7.10 436 PHE B N 1
ATOM 6048 C CA . PHE B 1 416 ? 10.817 22.363 8.760 1.00 4.18 436 PHE B CA 1
ATOM 6049 C C . PHE B 1 416 ? 11.497 22.886 7.508 1.00 5.25 436 PHE B C 1
ATOM 6050 O O . PHE B 1 416 ? 10.841 23.203 6.511 1.00 8.96 436 PHE B O 1
ATOM 6058 N N . GLU B 1 417 ? 12.825 22.937 7.548 1.00 6.36 437 GLU B N 1
ATOM 6059 C CA . GLU B 1 417 ? 13.616 23.280 6.375 1.00 8.07 437 GLU B CA 1
ATOM 6060 C C . GLU B 1 417 ? 14.418 22.060 5.914 1.00 5.87 437 GLU B C 1
ATOM 6061 O O . GLU B 1 417 ? 14.873 21.250 6.729 1.00 7.74 437 GLU B O 1
ATOM 6067 N N . ARG B 1 418 ? 14.566 21.912 4.597 1.00 7.04 438 ARG B N 1
ATOM 6068 C CA . ARG B 1 418 ? 15.264 20.769 4.025 1.00 7.18 438 ARG B CA 1
ATOM 6069 C C . ARG B 1 418 ? 16.730 20.801 4.422 1.00 7.79 438 ARG B C 1
ATOM 6070 O O . ARG B 1 418 ? 17.382 21.839 4.330 1.00 11.97 438 ARG B O 1
ATOM 6078 N N . GLY B 1 419 ? 17.243 19.658 4.855 1.00 6.80 439 GLY B N 1
ATOM 6079 C CA . GLY B 1 419 ? 18.633 19.568 5.259 1.00 9.82 439 GLY B CA 1
ATOM 6080 C C . GLY B 1 419 ? 19.540 19.468 4.057 1.00 12.00 439 GLY B C 1
ATOM 6081 O O . GLY B 1 419 ? 19.125 18.990 3.003 1.00 12.13 439 GLY B O 1
ATOM 6082 N N . ASP B 1 420 ? 20.784 19.904 4.227 1.00 14.06 440 ASP B N 1
ATOM 6083 C CA . ASP B 1 420 ? 21.766 19.907 3.139 1.00 17.27 440 ASP B CA 1
ATOM 6084 C C . ASP B 1 420 ? 22.521 18.588 3.036 1.00 23.38 440 ASP B C 1
ATOM 6085 O O . ASP B 1 420 ? 23.364 18.414 2.154 1.00 20.03 440 ASP B O 1
ATOM 6090 N N . GLY B 1 421 ? 22.225 17.660 3.942 1.00 15.09 441 GLY B N 1
ATOM 6091 C CA . GLY B 1 421 ? 22.816 16.339 3.884 1.00 14.88 441 GLY B CA 1
ATOM 6092 C C . GLY B 1 421 ? 24.333 16.357 3.799 1.00 19.73 441 GLY B C 1
ATOM 6093 O O . GLY B 1 421 ? 25.004 17.105 4.511 1.00 25.38 441 GLY B O 1
ATOM 6094 N N . VAL B 1 422 ? 24.877 15.539 2.907 1.00 21.96 442 VAL B N 1
ATOM 6095 C CA . VAL B 1 422 ? 26.327 15.383 2.809 1.00 22.98 442 VAL B CA 1
ATOM 6096 C C . VAL B 1 422 ? 27.060 16.663 2.409 1.00 28.45 442 VAL B C 1
ATOM 6097 O O . VAL B 1 422 ? 28.283 16.737 2.529 1.00 21.03 442 VAL B O 1
ATOM 6101 N N . ASP B 1 423 ? 26.319 17.666 1.939 1.00 27.08 443 ASP B N 1
ATOM 6102 C CA . ASP B 1 423 ? 26.929 18.903 1.440 1.00 34.56 443 ASP B CA 1
ATOM 6103 C C . ASP B 1 423 ? 27.708 19.659 2.514 1.00 35.33 443 ASP B C 1
ATOM 6104 O O . ASP B 1 423 ? 28.618 20.429 2.205 1.00 31.99 443 ASP B O 1
ATOM 6109 N N . GLU B 1 424 ? 27.343 19.442 3.773 1.00 25.09 444 GLU B N 1
ATOM 6110 C CA . GLU B 1 424 ? 27.908 20.210 4.879 1.00 30.18 444 GLU B CA 1
ATOM 6111 C C . GLU B 1 424 ? 29.019 19.464 5.621 1.00 25.76 444 GLU B C 1
ATOM 6112 O O . GLU B 1 424 ? 29.608 20.000 6.555 1.00 25.94 444 GLU B O 1
ATOM 6118 N N . LEU B 1 425 ? 29.302 18.236 5.198 1.00 18.67 445 LEU B N 1
ATOM 6119 C CA . LEU B 1 425 ? 30.227 17.365 5.925 1.00 18.64 445 LEU B CA 1
ATOM 6120 C C . LEU B 1 425 ? 31.698 17.663 5.607 1.00 19.04 445 LEU B C 1
ATOM 6121 O O . LEU B 1 425 ? 32.000 18.399 4.669 1.00 19.00 445 LEU B O 1
ATOM 6126 N N . ARG B 1 426 ? 32.603 17.090 6.402 1.00 20.77 446 ARG B N 1
ATOM 6127 C CA . ARG B 1 426 ? 34.044 17.290 6.218 1.00 17.73 446 ARG B CA 1
ATOM 6128 C C . ARG B 1 426 ? 34.520 16.816 4.848 1.00 23.09 446 ARG B C 1
ATOM 6129 O O . ARG B 1 426 ? 35.488 17.347 4.300 1.00 17.91 446 ARG B O 1
ATOM 6137 N N . ASN B 1 427 ? 33.848 15.804 4.309 1.00 22.33 447 ASN B N 1
ATOM 6138 C CA . ASN B 1 427 ? 34.250 15.202 3.038 1.00 23.79 447 ASN B CA 1
ATOM 6139 C C . ASN B 1 427 ? 33.473 15.735 1.835 1.00 31.13 447 ASN B C 1
ATOM 6140 O O . ASN B 1 427 ? 33.503 15.139 0.754 1.00 26.72 447 ASN B O 1
ATOM 6145 N N . ALA B 1 428 ? 32.784 16.857 2.020 1.00 19.99 448 ALA B N 1
ATOM 6146 C CA . ALA B 1 428 ? 32.004 17.449 0.936 1.00 28.61 448 ALA B CA 1
ATOM 6147 C C . ALA B 1 428 ? 32.915 17.842 -0.220 1.00 38.72 448 ALA B C 1
ATOM 6148 O O . ALA B 1 428 ? 33.943 18.489 -0.011 1.00 32.31 448 ALA B O 1
#

Sequence (805 aa):
SLYGDDVVIVAAHRTPLCKSKRGNFKDTYPDDDLLAPVLRALIEKTNLNPSSSEVGDIVVGTVLAPGSQQRASSECRMMAAFYAGFPETVAVVRTVNRQCCSSGLQAVADDVAAAIKAGFYDIGIGAGLESMTTNPMAWEGSVNPAVKKFAQAQNCLLPMGVTSENVAQQRRFGVSRQEQDQAAVDSHRRKAAAATAAGKFKDEIIPVKKTKLVDPKTGDEKPITVSVDDGIRPTTTLASLGKLKPVFKKDGTTTAGNSSQVSDGAGAVLLMKRSVAMQKGLPVLGVFRTFAAVGVDPAIMGIGPAVAIPAAVKAAGLELDDIDLFEINEAFASQFVYCRNKLGLDPEKINVNGGAMAIGHPLGATGARCVATLLHEMKRRRGKDCRFGVVSMCIGTGMGAAAVFERGDGVDELRNALYGDDVVIVAAHRTPLCKSSKRGNFKDTYPDDLLAPVVLRALIIEKTNLNNPSSEVGDIVVGTVLAPGSQRASSECRMAAFYAGFPETVAVVRTVVNRQCCSSGLQAVADDVAAAIKAGFYDIGIGAGLESMTTNPMAWEGSVNPAVVKKFAQAQNCLLPMGVTSENVAQRRFGVSRQEQDQAAVDSHRRKAAAATAAGKKFKKDEIIPVKTKLVDPKTGDEEKPITVSVDDGIRPTTTLASLGKLKPVFKKDGTTTAGNSSQVSDGAGAVLLMKRSVAMMQQKGLPVLGVFRTFAAVGVDPAIMGIGPAVAIPAAVKAAGLELDDIDLFEINEAFASQFVYCRNKLGLDPEKINVNGGAMAIGHPLGATGARCVATLLHEMKRRGKDCRFGVVSMCIGTGMGAAAVFERGDGVDELRNA

InterPro domains:
  IPR002155 Thiolase [TIGR01930] (54-437)
  IPR002155 Thiolase [cd00751] (53-438)
  IPR016039 Thiolase-like [G3DSA:3.40.47.10] (47-462)
  IPR016039 Thiolase-like [SSF53901] (44-309)
  IPR016039 Thiolase-like [SSF53901] (317-438)
  IPR020610 Thiolase, active site [PS00099] (420-433)
  IPR020613 Thiolase, conserved site [PS00737] (383-399)
  IPR020615 Thiolase, acyl-enzyme intermediate active site [PS00098] (134-152)
  IPR020616 Thiolase, N-terminal [PF00108] (52-307)
  IPR020617 Thiolase, C-terminal [PF02803] (316-438)
  IPR050215 3-ketoacyl-CoA thiolase-like [PTHR43853] (45-440)

Nearest PDB structures (foldseek):
  2wu9-assembly1_B  TM=9.892E-01  e=2.706E-87  Arabidopsis thaliana
  2wua-assembly1_A  TM=9.997E-01  e=2.650E-79  Helianthus annuus
  2c7y-assembly1_B  TM=9.360E-01  e=1.196E-68  Arabidopsis thaliana
  2c7y-assembly1_A  TM=9.474E-01  e=1.685E-67  Arabidopsis thaliana
  4c2j-assembly2_B  TM=8.774E-01  e=6.198E-42  Homo sapiens

Organism: Arabidopsis thaliana (NCBI:txid3702)

Secondary structure (DSSP, 8-state):
--GGG-EEEEEEEE---EETTTSTTTT--HHHHHHHHHHHHHHHHT--GGG---EEEE--SSBHHHHHHHHHHHHHHTT--TTS-EEEEEBTBTHHHHHHHHHHHHHHTTS-SEEEEEEEEETTTS-----SPPPGGGGG-HHHHHTTS-HHHHHHHHHHHHT--HHHHHHHHHHHHHHHHHHHHTTTTTTTB--EEEEEE-TTT--EEEEEE-S-TT--TT--HHHHHTSPPSS-TT----GGGBPPPEEEEEEEEEEEHHHHHHHTPPP-EEEEEEEEEE--GGGGGGHHHHHHHHHHHHTT--GGG--EEEE--SBHHHHHHHHHHHT--GGGBSTT--HHHH---HHHHHHHHHHHHHHHHHHH-TT--EEEEEEEETTTEEEEEEEEE-SHHHHHHT-/--TTSEEEEEEEE---EETTTSTTTT--THHHHHHHHHHHHHHHT--GGG---EEEE--SSBHHHHHHHHHHHHHHTT--TTS-EEEEEBTBTHHHHHHHHHHHHHHTTS-SEEEEEEEEETTT------SPPPGGGGG-HHHHHTTS-HHHHHHHHHHHHT--HHHHHHHHHHHHHHHHHHHHTTTTTTTB--EEEEEE-TTT--EEEEEE-S-TT--TT--HHHHHTPPPSSSTT-S--GGGBPPPEEEEEEEEEEEHHHHHHHTPPEEEEEEEEEEEE--GGGGGGHHHHHHHHHHHHTT--GGG--EEEE--SBHHHHHHHHHHTT--GGGBSTT--HHHH---HHHHHHHHHHHHHHHHHHH-TT--EEEEEEEETTTEEEEEEEEEEEEGGGSTT-

CATH classification: 3.40.47.10

Foldseek 3Di:
DDQLQFKFFQAKAKAFKEFAPPTDCVVPDQLLQALLQLLCSCVVLVDQLLQAAEEEEEAEFDDQVVVQVSPLVSCVVSPHDPNYYYHYDYQWLQRQQVQVVVQSVCSSVVVHFKHKRKFFFRCNVGPDDDDDDDDPVCVVPVLSVLLPDDPLQLLQVLCVVVVPDLLLLLVLLLQQLQLQVVCVVVCLNVRRHDWGWDWDADPVPRDIDIDIHTHQHQRDNPRDSVVSVPFARDPDRVTRFGLLSAFGAIGIMMMIMIGRNNVCVVSVRFTLWTWAFKDKFFFRLSNLLLACLPAVCVQQVSNVHAPVLQQAEEEASRGSSSVVVSCVSNVHDPCRYSSNHHRSRRGRSRRRRNSSVVSSFSSVLLVVDQSNFKYKYKYGGRSGMIMMTIMTGTCRSVVVVVD/DPQQFKFFQAKAKAFKFFAPPTDCLVPDQLLQALLQLLCSCVVLVHQLLQAAEEEEEAEFDDAPVVQVSPLVSCVVSPHDPNYYYHYDYQWLQRQQVQVVVQSVCSSVVVHFKHKRKFWFRCNVGPDDDDDDDPPCCVVPVLSVLLPDDPLQLLQVLCVVVVPDLLLLLVLLLQQLQLQVVCVVVCVNVRRHDWGWDWDQDPPPRDIDIDIHTHQPQRDNPRDSVVLVVFARDRDNPGSFGLLSAFGAIGIMMMIMIGRNNVCQVSQRFTLKTWQFKDKFFFRLSNLLLACLPAVCVQQVSSVHDPVLQQAEEEASRGSSSVVVSCVSNVHDPCRYSSNGHRSRRGRSRRRRNRSVVSSLSSVLVVVPPSNFKYKYKYGGRSGMIMMTIMTGTPTNPSHPVD

GO terms:
  GO:0005777 peroxisome (C, EXP)
  GO:0009514 glyoxysome (C, EXP)
  GO:0005739 mitochondrion (C, IDA)
  GO:0005777 peroxisome (C, IDA)
  GO:0003988 acetyl-CoA C-acyltransferase activity (F, IDA)
  GO:0006635 fatty acid beta-oxidation (P, TAS)
  GO:0000325 plant-type vacuole (C, HDA)
  GO:0005730 nucleolus (C, HDA)
  GO:0005739 mitochondrion (C, HDA)
  GO:0005777 peroxisome (C, HDA)
  GO:0005783 endoplasmic reticulum (C, HDA)
  GO:0009789 positive regulation of abscisic acid-activated signaling pathway (P, IMP)
  GO:0010111 glyoxysome organization (P, IMP)
  GO:0003988 acetyl-CoA C-acyltransferase activity (F, IMP)
  GO:0005515 protein binding (F, IPI)

Radius of gyration: 25.53 Å; Cα contacts (8 Å, |Δi|>4): 2264; chains: 2; bounding box: 62×70×75 Å